Protein AF-0000000074544154 (afdb_homodimer)

Organism: Cytophaga hutchinsonii (strain ATCC 33406 / DSM 1761 / CIP 103989 / NBRC 15051 / NCIMB 9469 / D465) (NCBI:txid269798)

Radius of gyration: 31.43 Å; Cα contacts (8 Å, |Δi|>4): 2379; chains: 2; bounding box: 114×74×75 Å

InterPro domains:
  IPR000667 Peptidase S13, D-Ala-D-Ala carboxypeptidase C [PF02113] (30-474)
  IPR000667 Peptidase S13, D-Ala-D-Ala carboxypeptidase C [PR00922] (68-87)
  IPR000667 Peptidase S13, D-Ala-D-Ala carboxypeptidase C [PR00922] (309-331)
  IPR000667 Peptidase S13, D-Ala-D-Ala carboxypeptidase C [PR00922] (366-380)
  IPR000667 Peptidase S13, D-Ala-D-Ala carboxypeptidase C [PR00922] (381-395)
  IPR000667 Peptidase S13, D-Ala-D-Ala carboxypeptidase C [PR00922] (438-451)
  IPR000667 Peptidase S13, D-Ala-D-Ala carboxypeptidase C [PTHR30023] (23-482)
  IPR000667 Peptidase S13, D-Ala-D-Ala carboxypeptidase C [TIGR00666] (57-460)
  IPR012338 Beta-lactamase/transpeptidase-like [G3DSA:3.40.710.10] (27-162)
  IPR012338 Beta-lactamase/transpeptidase-like [G3DSA:3.40.710.10] (254-482)
  IPR012338 Beta-lactamase/transpeptidase-like [SSF56601] (28-474)

Structure (mmCIF, N/CA/C/O backbone):
data_AF-0000000074544154-model_v1
#
loop_
_entity.id
_entity.type
_entity.pdbx_description
1 polymer 'D-alanyl-D-alanine carboxypeptidase (Penicillin-binding protein 4)'
#
loop_
_atom_site.group_PDB
_atom_site.id
_atom_site.type_symbol
_atom_site.label_atom_id
_atom_site.label_alt_id
_atom_site.label_comp_id
_atom_site.label_asym_id
_atom_site.label_entity_id
_atom_site.label_seq_id
_atom_site.pdbx_PDB_ins_code
_atom_site.Cartn_x
_atom_site.Cartn_y
_atom_site.Cartn_z
_atom_site.occupancy
_atom_site.B_iso_or_equiv
_atom_site.auth_seq_id
_atom_site.auth_comp_id
_atom_site.auth_asym_id
_atom_site.auth_atom_id
_atom_site.pdbx_PDB_model_num
ATOM 1 N N . MET A 1 1 ? -69.75 17.891 42.688 1 25.95 1 MET A N 1
ATOM 2 C CA . MET A 1 1 ? -70 17.562 41.281 1 25.95 1 MET A CA 1
ATOM 3 C C . MET A 1 1 ? -68.75 17.797 40.438 1 25.95 1 MET A C 1
ATOM 5 O O . MET A 1 1 ? -68.562 17.203 39.375 1 25.95 1 MET A O 1
ATOM 9 N N . LYS A 1 2 ? -67.938 18.781 40.656 1 29.02 2 LYS A N 1
ATOM 10 C CA . LYS A 1 2 ? -67.188 19.484 39.625 1 29.02 2 LYS A CA 1
ATOM 11 C C . LYS A 1 2 ? -66 18.672 39.125 1 29.02 2 LYS A C 1
ATOM 13 O O . LYS A 1 2 ? -65.625 18.766 37.969 1 29.02 2 LYS A O 1
ATOM 18 N N . ILE A 1 3 ? -65.25 17.828 39.844 1 29.3 3 ILE A N 1
ATOM 19 C CA . ILE A 1 3 ? -63.812 18.031 39.719 1 29.3 3 ILE A CA 1
ATOM 20 C C . ILE A 1 3 ? -63.25 17.203 38.562 1 29.3 3 ILE A C 1
ATOM 22 O O . ILE A 1 3 ? -62.219 17.562 37.969 1 29.3 3 ILE A O 1
ATOM 26 N N . LEU A 1 4 ? -63.781 16.047 38.156 1 32.25 4 LEU A N 1
ATOM 27 C CA . LEU A 1 4 ? -62.719 15.109 37.781 1 32.25 4 LEU A CA 1
ATOM 28 C C . LEU A 1 4 ? -62.438 15.164 36.281 1 32.25 4 LEU A C 1
ATOM 30 O O . LEU A 1 4 ? -62.531 14.148 35.594 1 32.25 4 LEU A O 1
ATOM 34 N N . LEU A 1 5 ? -62.875 16.188 35.5 1 37.06 5 LEU A N 1
ATOM 35 C CA . LEU A 1 5 ? -62.781 15.93 34.062 1 37.06 5 LEU A CA 1
ATOM 36 C C . LEU A 1 5 ? -61.312 16.062 33.594 1 37.06 5 LEU A C 1
ATOM 38 O O . LEU A 1 5 ? -60.938 17.109 33.062 1 37.06 5 LEU A O 1
ATOM 42 N N . LYS A 1 6 ? -60.406 15.758 34.281 1 28.31 6 LYS A N 1
ATOM 43 C CA . LYS A 1 6 ? -59.125 16.25 33.781 1 28.31 6 LYS A CA 1
ATOM 44 C C . LYS A 1 6 ? -58.75 15.57 32.469 1 28.31 6 LYS A C 1
ATOM 46 O O . LYS A 1 6 ? -58.344 16.234 31.516 1 28.31 6 LYS A O 1
ATOM 51 N N . LYS A 1 7 ? -58.062 14.414 32.375 1 41.09 7 LYS A N 1
ATOM 52 C CA . LYS A 1 7 ? -56.75 14.203 31.781 1 41.09 7 LYS A CA 1
ATOM 53 C C . LYS A 1 7 ? -56.875 13.656 30.359 1 41.09 7 LYS A C 1
ATOM 55 O O . LYS A 1 7 ? -56.125 12.758 29.953 1 41.09 7 LYS A O 1
ATOM 60 N N . SER A 1 8 ? -58.062 13.711 29.688 1 45.25 8 SER A N 1
ATOM 61 C CA . SER A 1 8 ? -57.844 12.93 28.469 1 45.25 8 SER A CA 1
ATOM 62 C C . SER A 1 8 ? -57.031 13.695 27.453 1 45.25 8 SER A C 1
ATOM 64 O O . SER A 1 8 ? -57.531 14.156 26.438 1 45.25 8 SER A O 1
ATOM 66 N N . VAL A 1 9 ? -56.156 14.562 27.766 1 48.5 9 VAL A N 1
ATOM 67 C CA . VAL A 1 9 ? -55.438 15.391 26.812 1 48.5 9 VAL A CA 1
ATOM 68 C C . VAL A 1 9 ? -54.75 14.5 25.781 1 48.5 9 VAL A C 1
ATOM 70 O O . VAL A 1 9 ? -54.781 14.797 24.578 1 48.5 9 VAL A O 1
ATOM 73 N N . PRO A 1 10 ? -53.844 13.555 26.078 1 50.28 10 PRO A N 1
ATOM 74 C CA . PRO A 1 10 ? -52.469 13.453 25.594 1 50.28 10 PRO A CA 1
ATOM 75 C C . PRO A 1 10 ? -52.344 12.539 24.375 1 50.28 10 PRO A C 1
ATOM 77 O O . PRO A 1 10 ? -51.281 12.492 23.75 1 50.28 10 PRO A O 1
ATOM 80 N N . LEU A 1 11 ? -53.219 11.711 24 1 60.22 11 LEU A N 1
ATOM 81 C CA . LEU A 1 11 ? -52.906 10.672 23.031 1 60.22 11 LEU A CA 1
ATOM 82 C C . LEU A 1 11 ? -52.969 11.219 21.609 1 60.22 11 LEU A C 1
ATOM 84 O O . LEU A 1 11 ? -52.156 10.836 20.766 1 60.22 11 LEU A O 1
ATOM 88 N N . LEU A 1 12 ? -53.688 12.242 21.328 1 61.16 12 LEU A N 1
ATOM 89 C CA . LEU A 1 12 ? -53.875 12.75 19.984 1 61.16 12 LEU A CA 1
ATOM 90 C C . LEU A 1 12 ? -52.688 13.547 19.516 1 61.16 12 LEU A C 1
ATOM 92 O O . LEU A 1 12 ? -52.312 13.492 18.344 1 61.16 12 LEU A O 1
ATOM 96 N N . TYR A 1 13 ? -51.969 14.172 20.391 1 58.28 13 TYR A N 1
ATOM 97 C CA . TYR A 1 13 ? -50.781 14.945 20.047 1 58.28 13 TYR A CA 1
ATOM 98 C C . TYR A 1 13 ? -49.625 14.023 19.734 1 58.28 13 TYR A C 1
ATOM 100 O O . TYR A 1 13 ? -48.812 14.312 18.828 1 58.28 13 TYR A O 1
ATOM 108 N N . ILE A 1 14 ? -49.594 12.898 20.281 1 59.69 14 ILE A N 1
ATOM 109 C CA . ILE A 1 14 ? -48.531 11.938 20.016 1 59.69 14 ILE A CA 1
ATOM 110 C C . ILE A 1 14 ? -48.719 11.312 18.641 1 59.69 14 ILE A C 1
ATOM 112 O O . ILE A 1 14 ? -47.75 11.133 17.891 1 59.69 14 ILE A O 1
ATOM 116 N N . LEU A 1 15 ? -49.844 11.094 18.219 1 60.66 15 LEU A N 1
ATOM 117 C CA . LEU A 1 15 ? -50.125 10.508 16.922 1 60.66 15 LEU A CA 1
ATOM 118 C C . LEU A 1 15 ? -49.844 11.5 15.797 1 60.66 15 LEU A C 1
ATOM 120 O O . LEU A 1 15 ? -49.344 11.117 14.742 1 60.66 15 LEU A O 1
ATOM 124 N N . PHE A 1 16 ? -49.969 12.758 16.047 1 56.91 16 PHE A N 1
ATOM 125 C CA . PHE A 1 16 ? -49.719 13.781 15.039 1 56.91 16 PHE A CA 1
ATOM 126 C C . PHE A 1 16 ? -48.219 13.953 14.828 1 56.91 16 PHE A C 1
ATOM 128 O O . PHE A 1 16 ? -47.75 14.148 13.695 1 56.91 16 PHE A O 1
ATOM 135 N N . PHE A 1 17 ? -47.438 13.844 15.875 1 54.97 17 PHE A N 1
ATOM 136 C CA . PHE A 1 17 ? -46 13.961 15.781 1 54.97 17 PHE A CA 1
ATOM 137 C C . PHE A 1 17 ? -45.406 12.75 15.07 1 54.97 17 PHE A C 1
ATOM 139 O O . PHE A 1 17 ? -44.469 12.883 14.258 1 54.97 17 PHE A O 1
ATOM 146 N N . LEU A 1 18 ? -45.844 11.664 15.281 1 58.59 18 LEU A N 1
ATOM 147 C CA . LEU A 1 18 ? -45.375 10.453 14.609 1 58.59 18 LEU A CA 1
ATOM 148 C C . LEU A 1 18 ? -45.75 10.477 13.133 1 58.59 18 LEU A C 1
ATOM 150 O O . LEU A 1 18 ? -44.969 10.039 12.281 1 58.59 18 LEU A O 1
ATOM 154 N N . THR A 1 19 ? -46.781 11.07 12.82 1 58.22 19 THR A N 1
ATOM 155 C CA . THR A 1 19 ? -47.219 11.141 11.438 1 58.22 19 THR A CA 1
ATOM 156 C C . THR A 1 19 ? -46.375 12.133 10.641 1 58.22 19 THR A C 1
ATOM 158 O O . THR A 1 19 ? -46.094 11.90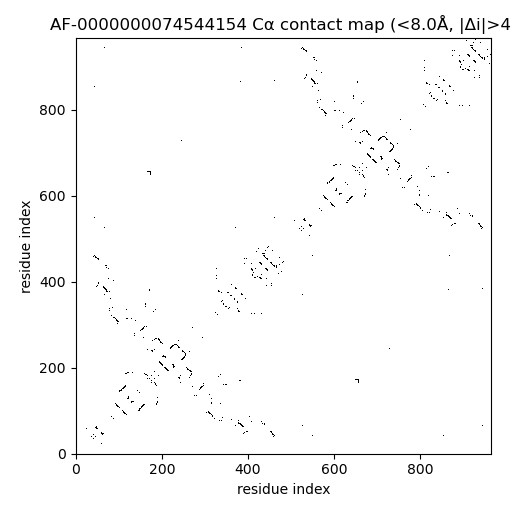6 9.461 1 58.22 19 THR A O 1
ATOM 161 N N . SER A 1 20 ? -45.969 13.219 11.227 1 55.88 20 SER A N 1
ATOM 162 C CA . SER A 1 20 ? -45.156 14.211 10.531 1 55.88 20 SER A CA 1
ATOM 163 C C . SER A 1 20 ? -43.781 13.664 10.234 1 55.88 20 SER A C 1
ATOM 165 O O . SER A 1 20 ? -43.219 13.93 9.172 1 55.88 20 SER A O 1
ATOM 167 N N . LEU A 1 21 ? -43.219 12.891 11.109 1 55.81 21 LEU A N 1
ATOM 168 C CA . LEU A 1 21 ? -41.906 12.297 10.898 1 55.81 21 LEU A CA 1
ATOM 169 C C . LEU A 1 21 ? -41.938 11.281 9.758 1 55.81 21 LEU A C 1
ATOM 171 O O . LEU A 1 21 ? -41.031 11.211 8.945 1 55.81 21 LEU A O 1
ATOM 175 N N . VAL A 1 22 ? -42.969 10.539 9.797 1 54.66 22 VAL A N 1
ATOM 176 C CA . VAL A 1 22 ? -43.156 9.539 8.75 1 54.66 22 VAL A CA 1
ATOM 177 C C . VAL A 1 22 ? -43.375 10.227 7.402 1 54.66 22 VAL A C 1
ATOM 179 O O . VAL A 1 22 ? -42.812 9.805 6.387 1 54.66 22 VAL A O 1
ATOM 182 N N . GLN A 1 23 ? -44.094 11.336 7.402 1 52.59 23 GLN A N 1
ATOM 183 C CA . GLN A 1 23 ? -44.344 12.047 6.156 1 52.59 23 GLN A CA 1
ATOM 184 C C . GLN A 1 23 ? -43.062 12.68 5.613 1 52.59 23 GLN A C 1
ATOM 186 O O . GLN A 1 23 ? -42.844 12.688 4.402 1 52.59 23 GLN A O 1
ATOM 191 N N . ALA A 1 24 ? -42.281 13.242 6.457 1 56.16 24 ALA A N 1
ATOM 192 C CA . ALA A 1 24 ? -41 13.852 6.043 1 56.16 24 ALA A CA 1
ATOM 193 C C . ALA A 1 24 ? -40.062 12.797 5.484 1 56.16 24 ALA A C 1
ATOM 195 O O . ALA A 1 24 ? -39.375 13.023 4.473 1 56.16 24 ALA A O 1
ATOM 196 N N . GLN A 1 25 ? -39.938 11.617 6.09 1 59 25 GLN A N 1
ATOM 197 C CA . GLN A 1 25 ? -39.094 10.539 5.594 1 59 25 GLN A CA 1
ATOM 198 C C . GLN A 1 25 ? -39.594 10.031 4.242 1 59 25 GLN A C 1
ATOM 200 O O . GLN A 1 25 ? -38.781 9.711 3.365 1 59 25 GLN A O 1
ATOM 205 N N . VAL A 1 26 ? -40.844 9.883 4.055 1 59.59 26 VAL A N 1
ATOM 206 C CA . VAL A 1 26 ? -41.438 9.406 2.814 1 59.59 26 VAL A CA 1
ATOM 207 C C . VAL A 1 26 ? -41.031 10.32 1.658 1 59.59 26 VAL A C 1
ATOM 209 O O . VAL A 1 26 ? -40.75 9.844 0.562 1 59.59 26 VAL A O 1
ATOM 212 N N . SER A 1 27 ? -40.812 11.586 2.023 1 83 27 SER A N 1
ATOM 213 C CA . SER A 1 27 ? -40.469 12.547 0.977 1 83 27 SER A CA 1
ATOM 214 C C . SER A 1 27 ? -39 12.422 0.553 1 83 27 SER A C 1
ATOM 216 O O . SER A 1 27 ? -38.719 12.367 -0.641 1 83 27 SER A O 1
ATOM 218 N N . TRP A 1 28 ? -38.062 12.062 1.447 1 91.56 28 TRP A N 1
ATOM 219 C CA . TRP A 1 28 ? -36.656 11.953 1.119 1 91.56 28 TRP A CA 1
ATOM 220 C C . TRP A 1 28 ? -36.375 10.703 0.291 1 91.56 28 TRP A C 1
ATOM 222 O O . TRP A 1 28 ? -35.656 10.75 -0.706 1 91.56 28 TRP A O 1
ATOM 232 N N . ASN A 1 29 ? -37.031 9.617 0.695 1 91.62 29 ASN A N 1
ATOM 233 C CA . ASN A 1 29 ? -36.875 8.359 -0.031 1 91.62 29 ASN A CA 1
ATOM 234 C C . ASN A 1 29 ? -37.344 8.484 -1.479 1 91.62 29 ASN A C 1
ATOM 236 O O . ASN A 1 29 ? -36.656 8.039 -2.398 1 91.62 29 ASN A O 1
ATOM 240 N N . SER A 1 30 ? -38.438 9.047 -1.683 1 92.25 30 SER A N 1
ATOM 241 C CA . SER A 1 30 ? -39 9.203 -3.027 1 92.25 30 SER A CA 1
ATOM 242 C C . SER A 1 30 ? -38.125 10.102 -3.885 1 92.25 30 SER A C 1
ATOM 244 O O . SER A 1 30 ? -37.969 9.883 -5.09 1 92.25 30 SER A O 1
ATOM 246 N N . GLN A 1 31 ? -37.469 11.047 -3.281 1 93 31 GLN A N 1
ATOM 247 C CA . GLN A 1 31 ? -36.656 12 -4.008 1 93 31 GLN A CA 1
ATOM 248 C C . GLN A 1 31 ? -35.281 11.406 -4.359 1 93 31 GLN A C 1
ATOM 250 O O . GLN A 1 31 ? -34.75 11.648 -5.445 1 93 31 GLN A O 1
ATOM 255 N N . LEU A 1 32 ? -34.719 10.578 -3.465 1 96.62 32 LEU A N 1
ATOM 256 C CA . LEU A 1 32 ? -33.344 10.156 -3.629 1 96.62 32 LEU A CA 1
ATOM 257 C C . LEU A 1 32 ? -33.25 8.766 -4.246 1 96.62 32 LEU A C 1
ATOM 259 O O . LEU A 1 32 ? -32.25 8.414 -4.859 1 96.62 32 LEU A O 1
ATOM 263 N N . LYS A 1 33 ? -34.281 7.984 -4.141 1 94.81 33 LYS A N 1
ATOM 264 C CA . LYS A 1 33 ? -34.281 6.598 -4.598 1 94.81 33 LYS A CA 1
ATOM 265 C C . LYS A 1 33 ? -33.938 6.508 -6.082 1 94.81 33 LYS A C 1
ATOM 267 O O . LYS A 1 33 ? -33.125 5.707 -6.492 1 94.81 33 LYS A O 1
ATOM 272 N N . PRO A 1 34 ? -34.562 7.336 -6.973 1 95.5 34 PRO A N 1
ATOM 273 C CA . PRO A 1 34 ? -34.25 7.227 -8.398 1 95.5 34 PRO A CA 1
ATOM 274 C C . PRO A 1 34 ? -32.781 7.5 -8.695 1 95.5 34 PRO A C 1
ATOM 276 O O . PRO A 1 34 ? -32.219 6.91 -9.617 1 95.5 34 PRO A O 1
ATOM 279 N N . ILE A 1 35 ? -32.156 8.414 -7.988 1 97 35 ILE A N 1
ATOM 280 C CA . ILE A 1 35 ? -30.734 8.727 -8.164 1 97 35 ILE A CA 1
ATOM 281 C C . ILE A 1 35 ? -29.875 7.543 -7.727 1 97 35 ILE A C 1
ATOM 283 O O . ILE A 1 35 ? -28.922 7.168 -8.406 1 97 35 ILE A O 1
ATOM 287 N N . LEU A 1 36 ? -30.266 6.879 -6.641 1 96.38 36 LEU A N 1
ATOM 288 C CA . LEU A 1 36 ? -29.469 5.824 -6.02 1 96.38 36 LEU A CA 1
ATOM 289 C C . LEU A 1 36 ? -29.672 4.492 -6.73 1 96.38 36 LEU A C 1
ATOM 291 O O . LEU A 1 36 ? -28.953 3.525 -6.477 1 96.38 36 LEU A O 1
ATOM 295 N N . GLU A 1 37 ? -30.625 4.438 -7.609 1 95.75 37 GLU A N 1
ATOM 296 C CA . GLU A 1 37 ? -30.859 3.246 -8.422 1 95.75 37 GLU A CA 1
ATOM 297 C C . GLU A 1 37 ? -30.125 3.328 -9.75 1 95.75 37 GLU A C 1
ATOM 299 O O . GLU A 1 37 ? -30.328 2.488 -10.633 1 95.75 37 GLU A O 1
ATOM 304 N N . ASP A 1 38 ? -29.281 4.332 -9.906 1 96.06 38 ASP A N 1
ATOM 305 C CA . ASP A 1 38 ? -28.438 4.438 -11.086 1 96.06 38 ASP A CA 1
ATOM 306 C C . ASP A 1 38 ? -27.656 3.148 -11.312 1 96.06 38 ASP A C 1
ATOM 308 O O . ASP A 1 38 ? -27.125 2.559 -10.359 1 96.06 38 ASP A O 1
ATOM 312 N N . SER A 1 39 ? -27.531 2.74 -12.57 1 94.94 39 SER A N 1
ATOM 313 C CA . SER A 1 39 ? -26.875 1.485 -12.922 1 94.94 39 SER A CA 1
ATOM 314 C C . SER A 1 39 ? -25.406 1.489 -12.5 1 94.94 39 SER A C 1
ATOM 316 O O . SER A 1 39 ? -24.844 0.434 -12.219 1 94.94 39 SER A O 1
ATOM 318 N N . LEU A 1 40 ? -24.812 2.621 -12.375 1 94.69 40 LEU A N 1
ATOM 319 C CA . LEU A 1 40 ? -23.406 2.754 -11.992 1 94.69 40 LEU A CA 1
ATOM 320 C C . LEU A 1 40 ? -23.203 2.326 -10.547 1 94.69 40 LEU A C 1
ATOM 322 O O . LEU A 1 40 ? -22.062 2.033 -10.141 1 94.69 40 LEU A O 1
ATOM 326 N N . LEU A 1 41 ? -24.281 2.273 -9.766 1 95.88 41 LEU A N 1
ATOM 327 C CA . LEU A 1 41 ? -24.172 1.986 -8.336 1 95.88 41 LEU A CA 1
ATOM 328 C C . LEU A 1 41 ? -24.609 0.559 -8.031 1 95.88 41 LEU A C 1
ATOM 330 O O . LEU A 1 41 ? -24.484 0.098 -6.895 1 95.88 41 LEU A O 1
ATOM 334 N N . LYS A 1 42 ? -25.078 -0.118 -9.047 1 92.06 42 LYS A N 1
ATOM 335 C CA . LYS A 1 42 ? -25.75 -1.398 -8.844 1 92.06 42 LYS A CA 1
ATOM 336 C C . LYS A 1 42 ? -24.828 -2.406 -8.172 1 92.06 42 LYS A C 1
ATOM 338 O O . LYS A 1 42 ? -25.234 -3.16 -7.293 1 92.06 42 LYS A O 1
ATOM 343 N N . ARG A 1 43 ? -23.578 -2.418 -8.531 1 93.75 43 ARG A N 1
ATOM 344 C CA . ARG A 1 43 ? -22.656 -3.414 -8 1 93.75 43 ARG A CA 1
ATOM 345 C C . ARG A 1 43 ? -21.781 -2.82 -6.91 1 93.75 43 ARG A C 1
ATOM 347 O O . ARG A 1 43 ? -21 -3.537 -6.27 1 93.75 43 ARG A O 1
ATOM 354 N N . ALA A 1 44 ? -21.844 -1.493 -6.684 1 96.44 44 ALA A N 1
ATOM 355 C CA . ALA A 1 44 ? -21.016 -0.795 -5.691 1 96.44 44 ALA A CA 1
ATOM 356 C C . ALA A 1 44 ? -21.641 -0.899 -4.301 1 96.44 44 ALA A C 1
ATOM 358 O O . ALA A 1 44 ? -22.766 -1.376 -4.152 1 96.44 44 ALA A O 1
ATOM 359 N N . GLN A 1 45 ? -20.906 -0.624 -3.334 1 96.75 45 GLN A N 1
ATOM 360 C CA . GLN A 1 45 ? -21.375 -0.43 -1.97 1 96.75 45 GLN A CA 1
ATOM 361 C C . GLN A 1 45 ? -21.703 1.038 -1.702 1 96.75 45 GLN A C 1
ATOM 363 O O . GLN A 1 45 ? -20.844 1.905 -1.874 1 96.75 45 GLN A O 1
ATOM 368 N N . VAL A 1 46 ? -22.922 1.345 -1.274 1 97.88 46 VAL A N 1
ATOM 369 C CA . VAL A 1 46 ? -23.359 2.73 -1.153 1 97.88 46 VAL A CA 1
ATOM 370 C C . VAL A 1 46 ? -23.828 3.004 0.277 1 97.88 46 VAL A C 1
ATOM 372 O O . VAL A 1 46 ? -24.656 2.281 0.814 1 97.88 46 VAL A O 1
ATOM 375 N N . GLY A 1 47 ? -23.219 3.939 0.945 1 98.19 47 GLY A N 1
ATOM 376 C CA . GLY A 1 47 ? -23.625 4.441 2.252 1 98.19 47 GLY A CA 1
ATOM 377 C C . GLY A 1 47 ? -23.953 5.922 2.246 1 98.19 47 GLY A C 1
ATOM 378 O O . GLY A 1 47 ? -23.172 6.734 1.744 1 98.19 47 GLY A O 1
ATOM 379 N N . ILE A 1 48 ? -25.156 6.289 2.783 1 98.69 48 ILE A N 1
ATOM 380 C CA . ILE A 1 48 ? -25.594 7.68 2.783 1 98.69 48 ILE A CA 1
ATOM 381 C C . ILE A 1 48 ? -26.188 8.039 4.141 1 98.69 48 ILE A C 1
ATOM 383 O O . ILE A 1 48 ? -26.969 7.262 4.707 1 98.69 48 ILE A O 1
ATOM 387 N N . SER A 1 49 ? -25.812 9.078 4.68 1 98.69 49 SER A N 1
ATOM 388 C CA . SER A 1 49 ? -26.406 9.688 5.871 1 98.69 49 SER A CA 1
ATOM 389 C C . SER A 1 49 ? -26.703 11.164 5.648 1 98.69 49 SER A C 1
ATOM 391 O O . SER A 1 49 ? -25.844 11.922 5.203 1 98.69 49 SER A O 1
ATOM 393 N N . ILE A 1 50 ? -27.906 11.594 5.828 1 98.69 50 ILE A N 1
ATOM 394 C CA . I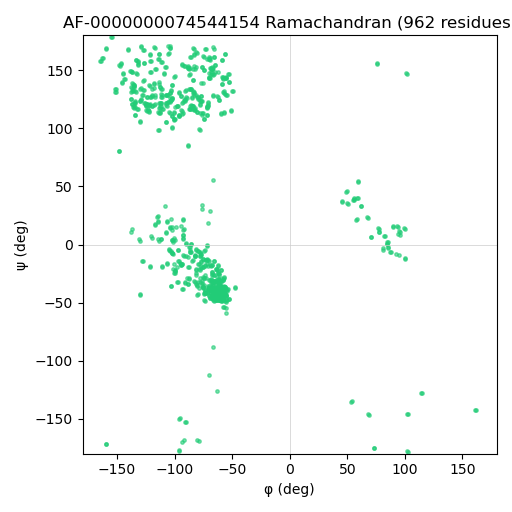LE A 1 50 ? -28.312 12.992 5.832 1 98.69 50 ILE A CA 1
ATOM 395 C C . ILE A 1 50 ? -28.984 13.328 7.164 1 98.69 50 ILE A C 1
ATOM 397 O O . ILE A 1 50 ? -30 12.734 7.527 1 98.69 50 ILE A O 1
ATOM 401 N N . ARG A 1 51 ? -28.406 14.266 7.848 1 98.12 51 ARG A N 1
ATOM 402 C CA . ARG A 1 51 ? -28.844 14.648 9.188 1 98.12 51 ARG A CA 1
ATOM 403 C C . ARG A 1 51 ? -29.25 16.125 9.227 1 98.12 51 ARG A C 1
ATOM 405 O O . ARG A 1 51 ? -28.484 17 8.805 1 98.12 51 ARG A O 1
ATOM 412 N N . ASP A 1 52 ? -30.469 16.391 9.719 1 97.19 52 ASP A N 1
ATOM 413 C CA . ASP A 1 52 ? -30.875 17.75 10.039 1 97.19 52 ASP A CA 1
ATOM 414 C C . ASP A 1 52 ? -30.156 18.25 11.289 1 97.19 52 ASP A C 1
ATOM 416 O O . ASP A 1 52 ? -30.438 17.797 12.398 1 97.19 52 ASP A O 1
ATOM 420 N N . ILE A 1 53 ? -29.297 19.188 11.109 1 94.94 53 ILE A N 1
ATOM 421 C CA . ILE A 1 53 ? -28.438 19.609 12.203 1 94.94 53 ILE A CA 1
ATOM 422 C C . ILE A 1 53 ? -29.25 20.344 13.258 1 94.94 53 ILE A C 1
ATOM 424 O O . ILE A 1 53 ? -29.016 20.172 14.461 1 94.94 53 ILE A O 1
ATOM 428 N N . THR A 1 54 ? -30.203 21.141 12.898 1 87.56 54 THR A N 1
ATOM 429 C CA . THR A 1 54 ? -31.016 21.906 13.836 1 87.56 54 THR A CA 1
ATOM 430 C C . THR A 1 54 ? -31.828 20.984 14.742 1 87.56 54 THR A C 1
ATOM 432 O O . THR A 1 54 ? -31.828 21.141 15.969 1 87.56 54 THR A O 1
ATOM 435 N N . ALA A 1 55 ? -32.406 19.938 14.133 1 89.69 55 ALA A N 1
ATOM 436 C CA . ALA A 1 55 ? -33.219 19 14.891 1 89.69 55 ALA A CA 1
ATOM 437 C C . ALA A 1 55 ? -32.406 17.812 15.391 1 89.69 55 ALA A C 1
ATOM 439 O O . ALA A 1 55 ? -32.844 17.031 16.234 1 89.69 55 ALA A O 1
ATOM 440 N N . ASN A 1 56 ? -31.172 17.734 14.914 1 88.81 56 ASN A N 1
ATOM 441 C CA . ASN A 1 56 ? -30.297 16.594 15.156 1 88.81 56 ASN A CA 1
ATOM 442 C C . ASN A 1 56 ? -31 15.273 14.867 1 88.81 56 ASN A C 1
ATOM 444 O O . ASN A 1 56 ? -30.969 14.359 15.695 1 88.81 56 ASN A O 1
ATOM 448 N N . THR A 1 57 ? -31.672 15.195 13.789 1 94.44 57 THR A N 1
ATOM 449 C CA . THR A 1 57 ? -32.438 14.016 13.383 1 94.44 57 THR A CA 1
ATOM 450 C C . THR A 1 57 ? -31.953 13.508 12.023 1 94.44 57 THR A C 1
ATOM 452 O O . THR A 1 57 ? -31.672 14.297 11.125 1 94.44 57 THR A O 1
ATOM 455 N N . LEU A 1 58 ? -31.828 12.195 11.945 1 96.56 58 LEU A N 1
ATOM 456 C CA . LEU A 1 58 ? -31.547 11.562 10.664 1 96.56 58 LEU A CA 1
ATOM 457 C C . LEU A 1 58 ? -32.75 11.609 9.75 1 96.56 58 LEU A C 1
ATOM 459 O O . LEU A 1 58 ? -33.812 11.07 10.086 1 96.56 58 LEU A O 1
ATOM 463 N N . VAL A 1 59 ? -32.656 12.266 8.617 1 96.81 59 VAL A N 1
ATOM 464 C CA . VAL A 1 59 ? -33.812 12.422 7.734 1 96.81 59 VAL A CA 1
ATOM 465 C C . VAL A 1 59 ? -33.75 11.406 6.598 1 96.81 59 VAL A C 1
ATOM 467 O O . VAL A 1 59 ? -34.75 11.102 5.957 1 96.81 59 VAL A O 1
ATOM 470 N N . PHE A 1 60 ? -32.531 10.906 6.301 1 97.38 60 PHE A N 1
ATOM 471 C CA . PHE A 1 60 ? -32.344 9.859 5.309 1 97.38 60 PHE A CA 1
ATOM 472 C C . PHE A 1 60 ? -31.125 9.016 5.641 1 97.38 60 PHE A C 1
ATOM 474 O O . PHE A 1 60 ? -30.078 9.547 6.004 1 97.38 60 PHE A O 1
ATOM 481 N N . GLU A 1 61 ? -31.25 7.691 5.57 1 97.31 61 GLU A N 1
ATOM 482 C CA . GLU A 1 61 ? -30.156 6.746 5.762 1 97.31 61 GLU A CA 1
ATOM 483 C C . GLU A 1 61 ? -30.219 5.613 4.742 1 97.31 61 GLU A C 1
ATOM 485 O O . GLU A 1 61 ? -31.297 5.133 4.406 1 97.31 61 GLU A O 1
ATOM 490 N N . LYS A 1 62 ? -29.156 5.293 4.195 1 97.12 62 LYS A N 1
ATOM 491 C CA . LYS A 1 62 ? -28.906 4.059 3.451 1 97.12 62 LYS A CA 1
ATOM 492 C C . LYS A 1 62 ? -27.609 3.398 3.891 1 97.12 62 LYS A C 1
ATOM 494 O O . LYS A 1 62 ? -26.531 3.945 3.668 1 97.12 62 LYS A O 1
ATOM 499 N N . ASN A 1 63 ? -27.641 2.195 4.457 1 96.56 63 ASN A N 1
ATOM 500 C CA . ASN A 1 63 ? -26.484 1.484 4.969 1 96.56 63 ASN A CA 1
ATOM 501 C C . ASN A 1 63 ? -25.594 2.398 5.801 1 96.56 63 ASN A C 1
ATOM 503 O O . ASN A 1 63 ? -24.359 2.303 5.734 1 96.56 63 ASN A O 1
ATOM 507 N N . ALA A 1 64 ? -26.156 3.291 6.551 1 97.88 64 ALA A N 1
ATOM 508 C CA . ALA A 1 64 ? -25.422 4.41 7.141 1 97.88 64 ALA A CA 1
ATOM 509 C C . ALA A 1 64 ? -24.703 3.986 8.422 1 97.88 64 ALA A C 1
ATOM 511 O O . ALA A 1 64 ? -23.859 4.723 8.938 1 97.88 64 ALA A O 1
ATOM 512 N N . GLN A 1 65 ? -24.969 2.781 8.93 1 96.38 65 GLN A N 1
ATOM 513 C CA . GLN A 1 65 ? -24.297 2.271 10.125 1 96.38 65 GLN A CA 1
ATOM 514 C C . GLN A 1 65 ? -23.125 1.361 9.742 1 96.38 65 GLN A C 1
ATOM 516 O O . GLN A 1 65 ? -22.312 1.019 10.594 1 96.38 65 GLN A O 1
ATOM 521 N N . GLN A 1 66 ? -23.094 0.966 8.508 1 96.12 66 GLN A N 1
ATOM 522 C CA . GLN A 1 66 ? -22 0.129 8.031 1 96.12 66 GLN A CA 1
ATOM 523 C C . GLN A 1 66 ? -20.734 0.951 7.816 1 96.12 66 GLN A C 1
ATOM 525 O O . GLN A 1 66 ? -20.812 2.156 7.562 1 96.12 66 GLN A O 1
ATOM 530 N N . ALA A 1 67 ? -19.656 0.295 7.938 1 96.56 67 ALA A N 1
ATOM 531 C CA . ALA A 1 67 ? -18.375 0.973 7.766 1 96.56 67 ALA A CA 1
ATOM 532 C C . ALA A 1 67 ? -17.984 1.054 6.289 1 96.56 67 ALA A C 1
ATOM 534 O O . ALA A 1 67 ? -18.219 0.113 5.527 1 96.56 67 ALA A O 1
ATOM 535 N N . PHE A 1 68 ? -17.406 2.16 5.863 1 98.19 68 PHE A N 1
ATOM 536 C CA . PHE A 1 68 ? -16.906 2.414 4.516 1 98.19 68 PHE A CA 1
ATOM 537 C C . PHE A 1 68 ? -15.5 2.979 4.551 1 98.19 68 PHE A C 1
ATOM 539 O O . PHE A 1 68 ? -15.055 3.49 5.582 1 98.19 68 PHE A O 1
ATOM 546 N N . THR A 1 69 ? -14.742 2.783 3.48 1 98.38 69 THR A N 1
ATOM 547 C CA . THR A 1 69 ? -13.5 3.518 3.26 1 98.38 69 THR A CA 1
ATOM 548 C C . THR A 1 69 ? -13.789 4.977 2.912 1 98.38 69 THR A C 1
ATOM 550 O O . THR A 1 69 ? -14.461 5.262 1.916 1 98.38 69 THR A O 1
ATOM 553 N N . PRO A 1 70 ? -13.305 5.848 3.627 1 98.75 70 PRO A N 1
ATOM 554 C CA . PRO A 1 70 ? -13.68 7.246 3.422 1 98.75 70 PRO A CA 1
ATOM 555 C C . PRO A 1 70 ? -12.797 7.953 2.393 1 98.75 70 PRO A C 1
ATOM 557 O O . PRO A 1 70 ? -13.172 9 1.868 1 98.75 70 PRO A O 1
ATOM 560 N N . ALA A 1 71 ? -11.602 7.355 2.148 1 98.62 71 ALA A N 1
ATOM 561 C CA . ALA A 1 71 ? -10.578 8.117 1.438 1 98.62 71 ALA A CA 1
ATOM 562 C C . ALA A 1 71 ? -10.312 9.453 2.121 1 98.62 71 ALA A C 1
ATOM 564 O O . ALA A 1 71 ? -10.195 9.523 3.346 1 98.62 71 ALA A O 1
ATOM 565 N N . SER A 1 72 ? -10.227 10.562 1.375 1 98.81 72 SER A N 1
ATOM 566 C CA . SER A 1 72 ? -9.812 11.852 1.918 1 98.81 72 SER A CA 1
ATOM 567 C C . SER A 1 72 ? -10.914 12.484 2.762 1 98.81 72 SER A C 1
ATOM 569 O O . SER A 1 72 ? -10.703 13.516 3.4 1 98.81 72 SER A O 1
ATOM 571 N N . ASN A 1 73 ? -12.078 11.938 2.846 1 98.88 73 ASN A N 1
ATOM 572 C CA . ASN A 1 73 ? -13.055 12.414 3.82 1 98.88 73 ASN A CA 1
ATOM 573 C C . ASN A 1 73 ? -12.523 12.297 5.246 1 98.88 73 ASN A C 1
ATOM 575 O O . ASN A 1 73 ? -13.008 12.977 6.152 1 98.88 73 ASN A O 1
ATOM 579 N N . LEU A 1 74 ? -11.594 11.453 5.391 1 98.88 74 LEU A N 1
ATOM 580 C CA . LEU A 1 74 ? -11.023 11.281 6.723 1 98.88 74 LEU A CA 1
ATOM 581 C C . LEU A 1 74 ? -10.391 12.57 7.219 1 98.88 74 LEU A C 1
ATOM 583 O O . LEU A 1 74 ? -10.289 12.797 8.422 1 98.88 74 LEU A O 1
ATOM 587 N N . LYS A 1 75 ? -9.984 13.422 6.305 1 98.88 75 LYS A N 1
ATOM 588 C CA . LYS A 1 75 ? -9.336 14.672 6.695 1 98.88 75 LYS A CA 1
ATOM 589 C C . LYS A 1 75 ? -10.289 15.562 7.488 1 98.88 75 LYS A C 1
ATOM 591 O O . LYS A 1 75 ? -9.859 16.453 8.219 1 98.88 75 LYS A O 1
ATOM 596 N N . ILE A 1 76 ? -11.609 15.336 7.352 1 98.88 76 ILE A N 1
ATOM 597 C CA . ILE A 1 76 ? -12.602 16.016 8.172 1 98.88 76 ILE A CA 1
ATOM 598 C C . ILE A 1 76 ? -12.359 15.711 9.648 1 98.88 76 ILE A C 1
ATOM 600 O O . ILE A 1 76 ? -12.312 16.625 10.477 1 98.88 76 ILE A O 1
ATOM 604 N N . VAL A 1 77 ? -12.109 14.461 9.922 1 98.94 77 VAL A N 1
ATOM 605 C CA . VAL A 1 77 ? -11.898 13.977 11.281 1 98.94 77 VAL A CA 1
ATOM 606 C C . VAL A 1 77 ? -10.578 14.516 11.82 1 98.94 77 VAL A C 1
ATOM 608 O O . VAL A 1 77 ? -10.516 15.023 12.945 1 98.94 77 VAL A O 1
ATOM 611 N N . THR A 1 78 ? -9.516 14.461 11.055 1 98.94 78 THR A N 1
ATOM 612 C CA . THR A 1 78 ? -8.172 14.844 11.469 1 98.94 78 THR A CA 1
ATOM 613 C C . THR A 1 78 ? -8.102 16.344 11.742 1 98.94 78 THR A C 1
ATOM 615 O O . THR A 1 78 ? -7.555 16.766 12.766 1 98.94 78 THR A O 1
ATOM 618 N N . THR A 1 79 ? -8.664 17.141 10.828 1 98.94 79 THR A N 1
ATOM 619 C CA . THR A 1 79 ? -8.586 18.594 11.016 1 98.94 79 THR A CA 1
ATOM 620 C C . THR A 1 79 ? -9.469 19.031 12.172 1 98.94 79 THR A C 1
ATOM 622 O O . THR A 1 79 ? -9.102 19.938 12.93 1 98.94 79 THR A O 1
ATOM 625 N N . ALA A 1 80 ? -10.672 18.406 12.352 1 98.88 80 ALA A N 1
ATOM 626 C CA . ALA A 1 80 ? -11.492 18.703 13.523 1 98.88 80 ALA A CA 1
ATOM 627 C C . ALA A 1 80 ? -10.734 18.422 14.812 1 98.88 80 ALA A C 1
ATOM 629 O O . ALA A 1 80 ? -10.703 19.266 15.719 1 98.88 80 ALA A O 1
ATOM 630 N N . ALA A 1 81 ? -10.094 17.281 14.867 1 98.88 81 ALA A N 1
ATOM 631 C CA . ALA A 1 81 ? -9.336 16.891 16.062 1 98.88 81 ALA A CA 1
ATOM 632 C C . ALA A 1 81 ? -8.164 17.828 16.297 1 98.88 81 ALA A C 1
ATOM 634 O O . ALA A 1 81 ? -7.906 18.234 17.422 1 98.88 81 ALA A O 1
ATOM 635 N N . ALA A 1 82 ? -7.434 18.172 15.25 1 98.94 82 ALA A N 1
ATOM 636 C CA . ALA A 1 82 ? -6.27 19.047 15.383 1 98.94 82 ALA A CA 1
ATOM 637 C C . ALA A 1 82 ? -6.668 20.422 15.922 1 98.94 82 ALA A C 1
ATOM 639 O O . ALA A 1 82 ? -6.004 20.969 16.812 1 98.94 82 ALA A O 1
ATOM 640 N N . LEU A 1 83 ? -7.742 20.984 15.383 1 98.81 83 LEU A N 1
ATOM 641 C CA . LEU A 1 83 ? -8.219 22.297 15.82 1 98.81 83 LEU A CA 1
ATOM 642 C C . LEU A 1 83 ? -8.602 22.266 17.297 1 98.81 83 LEU A C 1
ATOM 644 O O . LEU A 1 83 ? -8.367 23.234 18.016 1 98.81 83 LEU A O 1
ATOM 648 N N . GLU A 1 84 ? -9.141 21.172 17.703 1 98.19 84 GLU A N 1
ATOM 649 C CA . GLU A 1 84 ? -9.594 21.047 19.078 1 98.19 84 GLU A CA 1
ATOM 650 C C . GLU A 1 84 ? -8.43 20.75 20.031 1 98.19 84 GLU A C 1
ATOM 652 O O . GLU A 1 84 ? -8.336 21.344 21.109 1 98.19 84 GLU A O 1
ATOM 657 N N . LEU A 1 85 ? -7.543 19.891 19.672 1 98.62 85 LEU A N 1
ATOM 658 C CA . LEU A 1 85 ? -6.566 19.344 20.594 1 98.62 85 LEU A CA 1
ATOM 659 C C . LEU A 1 85 ? -5.289 20.172 20.609 1 98.62 85 LEU A C 1
ATOM 661 O O . LEU A 1 85 ? -4.602 20.25 21.625 1 98.62 85 LEU A O 1
ATOM 665 N N . LEU A 1 86 ? -4.934 20.75 19.469 1 98.75 86 LEU A N 1
ATOM 666 C CA . LEU A 1 86 ? -3.732 21.578 19.391 1 98.75 86 LEU A CA 1
ATOM 667 C C . LEU A 1 86 ? -4.082 23.062 19.531 1 98.75 86 LEU A C 1
ATOM 669 O O . LEU A 1 86 ? -3.295 23.828 20.078 1 98.75 86 LEU A O 1
ATOM 673 N N . GLY A 1 87 ? -5.293 23.438 19.031 1 98.56 87 GLY A N 1
ATOM 674 C CA . GLY A 1 87 ? -5.715 24.828 19.062 1 98.56 87 GLY A CA 1
ATOM 675 C C . GLY A 1 87 ? -5.559 25.531 17.719 1 98.56 87 GLY A C 1
ATOM 676 O O . GLY A 1 87 ? -4.59 25.297 17 1 98.56 87 GLY A O 1
ATOM 677 N N . SER A 1 88 ? -6.441 26.453 17.438 1 98.25 88 SER A N 1
ATOM 678 C CA . SER A 1 88 ? -6.527 27.125 16.141 1 98.25 88 SER A CA 1
ATOM 679 C C . SER A 1 88 ? -5.309 28.016 15.898 1 98.25 88 SER A C 1
ATOM 681 O O . SER A 1 88 ? -4.93 28.25 14.75 1 98.25 88 SER A O 1
ATOM 683 N N . ASP A 1 89 ? -4.652 28.453 16.953 1 98.31 89 ASP A N 1
ATOM 684 C CA . ASP A 1 89 ? -3.549 29.391 16.828 1 98.31 89 ASP A CA 1
ATOM 685 C C . ASP A 1 89 ? -2.201 28.688 16.938 1 98.31 89 ASP A C 1
ATOM 687 O O . ASP A 1 89 ? -1.149 29.328 16.891 1 98.31 89 ASP A O 1
ATOM 691 N N . TYR A 1 90 ? -2.252 27.375 17.047 1 98.38 90 TYR A N 1
ATOM 692 C CA . TYR A 1 90 ? -1.019 26.594 17.125 1 98.38 90 TYR A CA 1
ATOM 693 C C . TYR A 1 90 ? -0.118 26.875 15.93 1 98.38 90 TYR A C 1
ATOM 695 O O . TYR A 1 90 ? -0.601 27.047 14.812 1 98.38 90 TYR A O 1
ATOM 703 N N . ARG A 1 91 ? 1.193 26.906 16.172 1 98.25 91 ARG A N 1
ATOM 704 C CA . ARG A 1 91 ? 2.201 27.031 15.125 1 98.25 91 ARG A CA 1
ATOM 705 C C . ARG A 1 91 ? 3.346 26.047 15.352 1 98.25 91 ARG A C 1
ATOM 707 O O . ARG A 1 91 ? 3.77 25.828 16.484 1 98.25 91 ARG A O 1
ATOM 714 N N . PHE A 1 92 ? 3.752 25.406 14.305 1 98.31 92 PHE A N 1
ATOM 715 C CA . PHE A 1 92 ? 5.012 24.672 14.336 1 98.31 92 PHE A CA 1
ATOM 716 C C . PHE A 1 92 ? 6.195 25.625 14.391 1 98.31 92 PHE A C 1
ATOM 718 O O . PHE A 1 92 ? 6.18 26.688 13.758 1 98.31 92 PHE A O 1
ATOM 725 N N . VAL A 1 93 ? 7.203 25.234 15.117 1 98.12 93 VAL A N 1
ATOM 726 C CA . VAL A 1 93 ? 8.367 26.109 15.227 1 98.12 93 VAL A CA 1
ATOM 727 C C . VAL A 1 93 ? 9.641 25.312 14.938 1 98.12 93 VAL A C 1
ATOM 729 O O . VAL A 1 93 ? 10.07 24.5 15.758 1 98.12 93 VAL A O 1
ATOM 732 N N . THR A 1 94 ? 10.227 25.516 13.797 1 98.25 94 THR A N 1
ATOM 733 C CA . THR A 1 94 ? 11.547 24.984 13.477 1 98.25 94 THR A CA 1
ATOM 734 C C . THR A 1 94 ? 12.641 25.906 14.016 1 98.25 94 THR A C 1
ATOM 736 O O . THR A 1 94 ? 12.609 27.109 13.781 1 98.25 94 THR A O 1
ATOM 739 N N . LYS A 1 95 ? 13.625 25.344 14.68 1 98 95 LYS A N 1
ATOM 740 C CA . LYS A 1 95 ? 14.656 26.156 15.32 1 98 95 LYS A CA 1
ATOM 741 C C . LYS A 1 95 ? 16.016 25.953 14.664 1 98 95 LYS A C 1
ATOM 743 O O . LYS A 1 95 ? 16.359 24.828 14.289 1 98 95 LYS A O 1
ATOM 748 N N . VAL A 1 96 ? 16.734 27.016 14.508 1 98.31 96 VAL A N 1
ATOM 749 C CA . VAL A 1 96 ? 18.141 27 14.125 1 98.31 96 VAL A CA 1
ATOM 750 C C . VAL A 1 96 ? 18.984 27.547 15.273 1 98.31 96 VAL A C 1
ATOM 752 O O . VAL A 1 96 ? 18.906 28.734 15.617 1 98.31 96 VAL A O 1
ATOM 755 N N . LEU A 1 97 ? 19.781 26.625 15.805 1 98.19 97 LEU A N 1
ATOM 756 C CA . LEU A 1 97 ? 20.609 26.922 16.969 1 98.19 97 LEU A CA 1
ATOM 757 C C . LEU A 1 97 ? 22.078 26.719 16.672 1 98.19 97 LEU A C 1
ATOM 759 O O . LEU A 1 97 ? 22.438 26.047 15.695 1 98.19 97 LEU A O 1
ATOM 763 N N . TYR A 1 98 ? 22.875 27.359 17.438 1 97.25 98 TYR A N 1
ATOM 764 C CA . TYR A 1 98 ? 24.297 27.078 17.281 1 97.25 98 TYR A CA 1
ATOM 765 C C . TYR A 1 98 ? 25.031 27.188 18.609 1 97.25 98 TYR A C 1
ATOM 767 O O . TYR A 1 98 ? 24.516 27.766 19.562 1 97.25 98 TYR A O 1
ATOM 775 N N . THR A 1 99 ? 26.172 26.484 18.672 1 96.12 99 THR A N 1
ATOM 776 C CA . THR A 1 99 ? 27.141 26.578 19.766 1 96.12 99 THR A CA 1
ATOM 777 C C . THR A 1 99 ? 28.547 26.734 19.219 1 96.12 99 THR A C 1
ATOM 779 O O . THR A 1 99 ? 28.797 26.438 18.047 1 96.12 99 THR A O 1
ATOM 782 N N . GLY A 1 100 ? 29.344 27.281 20.062 1 90.38 100 GLY A N 1
ATOM 783 C CA . GLY A 1 100 ? 30.719 27.5 19.641 1 90.38 100 GLY A CA 1
ATOM 784 C C . GLY A 1 100 ? 31 28.953 19.266 1 90.38 100 GLY A C 1
ATOM 785 O O . GLY A 1 100 ? 30.125 29.812 19.375 1 90.38 100 GLY A O 1
ATOM 786 N N . ASN A 1 101 ? 32.25 29.25 18.828 1 86.31 101 ASN A N 1
ATOM 787 C CA . ASN A 1 101 ? 32.688 30.625 18.609 1 86.31 101 ASN A CA 1
ATOM 788 C C . ASN A 1 101 ? 32.844 30.938 17.125 1 86.31 101 ASN A C 1
ATOM 790 O O . ASN A 1 101 ? 33.031 30.031 16.312 1 86.31 101 ASN A O 1
ATOM 794 N N . ILE A 1 102 ? 32.594 32.094 16.797 1 92.5 102 ILE A N 1
ATOM 795 C CA . ILE A 1 102 ? 32.938 32.688 15.508 1 92.5 102 ILE A CA 1
ATOM 796 C C . ILE A 1 102 ? 34.188 33.531 15.648 1 92.5 102 ILE A C 1
ATOM 798 O O . ILE A 1 102 ? 34.188 34.562 16.328 1 92.5 102 ILE A O 1
ATOM 802 N N . GLU A 1 103 ? 35.312 33.031 15.086 1 95.62 103 GLU A N 1
ATOM 803 C CA . GLU A 1 103 ? 36.594 33.75 15.18 1 95.62 103 GLU A CA 1
ATOM 804 C C . GLU A 1 103 ? 37.125 34.156 13.805 1 95.62 103 GLU A C 1
ATOM 806 O O . GLU A 1 103 ? 37.406 33.281 12.961 1 95.62 103 GLU A O 1
ATOM 811 N N . ALA A 1 104 ? 37.281 35.438 13.633 1 95.88 104 ALA A N 1
ATOM 812 C CA . ALA A 1 104 ? 37.812 36 12.383 1 95.88 104 ALA A CA 1
ATOM 813 C C . ALA A 1 104 ? 37.062 35.438 11.18 1 95.88 104 ALA A C 1
ATOM 815 O O . ALA A 1 104 ? 37.688 34.969 10.219 1 95.88 104 ALA A O 1
ATOM 816 N N . GLY A 1 105 ? 35.781 35.219 11.414 1 96.19 105 GLY A N 1
ATOM 817 C CA . GLY A 1 105 ? 34.906 34.812 10.32 1 96.19 105 GLY A CA 1
ATOM 818 C C . GLY A 1 105 ? 34.75 33.312 10.234 1 96.19 105 GLY A C 1
ATOM 819 O O . GLY A 1 105 ? 33.938 32.781 9.453 1 96.19 105 GLY A O 1
ATOM 820 N N . ASN A 1 106 ? 35.562 32.594 11.016 1 97.12 106 ASN A N 1
ATOM 821 C CA . ASN A 1 106 ? 35.531 31.125 11.008 1 97.12 106 ASN A CA 1
ATOM 822 C C . ASN A 1 106 ? 34.594 30.578 12.062 1 97.12 106 ASN A C 1
ATOM 824 O O . ASN A 1 106 ? 34.719 30.875 13.25 1 97.12 106 ASN A O 1
ATOM 828 N N . PHE A 1 107 ? 33.625 29.797 11.609 1 97.19 107 PHE A N 1
ATOM 829 C CA . PHE A 1 107 ? 32.719 29.094 12.516 1 97.19 107 PHE A CA 1
ATOM 830 C C . PHE A 1 107 ? 33.156 27.641 12.688 1 97.19 107 PHE A C 1
ATOM 832 O O . PHE A 1 107 ? 33.062 26.844 11.75 1 97.19 107 PHE A O 1
ATOM 839 N N . SER A 1 108 ? 33.5 27.219 13.883 1 96.69 108 SER A N 1
ATOM 840 C CA . SER A 1 108 ? 34.031 25.891 14.125 1 96.69 108 SER A CA 1
ATOM 841 C C . SER A 1 108 ? 33.125 25.109 15.086 1 96.69 108 SER A C 1
ATOM 843 O O . SER A 1 108 ? 33.5 24.016 15.539 1 96.69 108 SER A O 1
ATOM 845 N N . GLY A 1 109 ? 32.062 25.672 15.398 1 96.31 109 GLY A N 1
ATOM 846 C CA . GLY A 1 109 ? 31.141 25.016 16.312 1 96.31 109 GLY A CA 1
ATOM 847 C C . GLY A 1 109 ? 30.109 24.141 15.602 1 96.31 109 GLY A C 1
ATOM 848 O O . GLY A 1 109 ? 30.422 23.516 14.586 1 96.31 109 GLY A O 1
ATOM 849 N N . THR A 1 110 ? 28.922 23.969 16.266 1 97.62 110 THR A N 1
ATOM 850 C CA . THR A 1 110 ? 27.828 23.172 15.695 1 97.62 110 THR A CA 1
ATOM 851 C C . THR A 1 110 ? 26.641 24.062 15.359 1 97.62 110 THR A C 1
ATOM 853 O O . THR A 1 110 ? 26.172 24.844 16.203 1 97.62 110 THR A O 1
ATOM 856 N N . LEU A 1 111 ? 26.219 24.094 14.141 1 97.88 111 LEU A N 1
ATOM 857 C CA . LEU A 1 111 ? 24.922 24.609 13.703 1 97.88 111 LEU A CA 1
ATOM 858 C C . LEU A 1 111 ? 23.875 23.5 13.703 1 97.88 111 LEU A C 1
ATOM 860 O O . LEU A 1 111 ? 24.078 22.438 13.109 1 97.88 111 LEU A O 1
ATOM 864 N N . TYR A 1 112 ? 22.781 23.766 14.375 1 98.25 112 TYR A N 1
ATOM 865 C CA . TYR A 1 112 ? 21.781 22.734 14.648 1 98.25 112 TYR A CA 1
ATOM 866 C C . TYR A 1 112 ? 20.406 23.156 14.156 1 98.25 112 TYR A C 1
ATOM 868 O O . TYR A 1 112 ? 19.891 24.203 14.555 1 98.25 112 TYR A O 1
ATOM 876 N N . VAL A 1 113 ? 19.828 22.375 13.234 1 98.56 113 VAL A N 1
ATOM 877 C CA . VAL A 1 113 ? 18.469 22.594 12.781 1 98.56 113 VAL A CA 1
ATOM 878 C C . VAL A 1 113 ? 17.531 21.562 13.406 1 98.56 113 VAL A C 1
ATOM 880 O O . VAL A 1 113 ? 17.641 20.359 13.117 1 98.56 113 VAL A O 1
ATOM 883 N N . LYS A 1 114 ? 16.656 21.984 14.242 1 98.12 114 LYS A N 1
ATOM 884 C CA . LYS A 1 114 ? 15.711 21.094 14.906 1 98.12 114 LYS A CA 1
ATOM 885 C C . LYS A 1 114 ? 14.344 21.156 14.234 1 98.12 114 LYS A C 1
ATOM 887 O O . LYS A 1 114 ? 13.656 22.172 14.312 1 98.12 114 LYS A O 1
ATOM 892 N N . GLY A 1 115 ? 13.938 20.047 13.625 1 98.19 115 GLY A N 1
ATOM 893 C CA . GLY A 1 115 ? 12.625 19.984 13.008 1 98.19 115 GLY A CA 1
ATOM 894 C C . GLY A 1 115 ? 11.492 19.969 14.008 1 98.19 115 GLY A C 1
ATOM 895 O O . GLY A 1 115 ? 11.695 19.641 15.18 1 98.19 115 GLY A O 1
ATOM 896 N N . SER A 1 116 ? 10.328 20.297 13.531 1 98.19 116 SER A N 1
ATOM 897 C CA . SER A 1 116 ? 9.141 20.359 14.383 1 98.19 116 SER A CA 1
ATOM 898 C C . SER A 1 116 ? 7.977 19.594 13.773 1 98.19 116 SER A C 1
ATOM 900 O O . SER A 1 116 ? 6.848 19.688 14.258 1 98.19 116 SER A O 1
ATOM 902 N N . GLY A 1 117 ? 8.227 18.953 12.625 1 98.5 117 GLY A N 1
ATOM 903 C CA . GLY A 1 117 ? 7.152 18.266 11.914 1 98.5 117 GLY A CA 1
ATOM 904 C C . GLY A 1 117 ? 6.34 19.203 11.039 1 98.5 117 GLY A C 1
ATOM 905 O O . GLY A 1 117 ? 5.363 18.781 10.414 1 98.5 117 GLY A O 1
ATOM 906 N N . ASP A 1 118 ? 6.734 20.5 10.867 1 98.62 118 ASP A N 1
ATOM 907 C CA . ASP A 1 118 ? 6.031 21.5 10.07 1 98.62 118 ASP A CA 1
ATOM 908 C C . ASP A 1 118 ? 5.914 21.062 8.609 1 98.62 118 ASP A C 1
ATOM 910 O O . ASP A 1 118 ? 6.91 21.031 7.887 1 98.62 118 ASP A O 1
ATOM 914 N N . PRO A 1 119 ? 4.684 20.797 8.164 1 98.38 119 PRO A N 1
ATOM 915 C CA . PRO A 1 119 ? 4.566 20.375 6.758 1 98.38 119 PRO A CA 1
ATOM 916 C C . PRO A 1 119 ? 4.668 21.562 5.789 1 98.38 119 PRO A C 1
ATOM 918 O O . PRO A 1 119 ? 4.789 21.359 4.578 1 98.38 119 PRO A O 1
ATOM 921 N N . THR A 1 120 ? 4.648 22.766 6.289 1 98.44 120 THR A N 1
ATOM 922 C CA . THR A 1 120 ? 4.586 23.938 5.434 1 98.44 120 THR A CA 1
ATOM 923 C C . THR A 1 120 ? 5.98 24.516 5.215 1 98.44 120 THR A C 1
ATOM 925 O O . THR A 1 120 ? 6.152 25.469 4.445 1 98.44 120 THR A O 1
ATOM 928 N N . LEU A 1 121 ? 6.977 23.984 5.867 1 98.25 121 LEU A N 1
ATOM 929 C CA . LEU A 1 121 ? 8.32 24.547 5.824 1 98.25 121 LEU A CA 1
ATOM 930 C C . LEU A 1 121 ? 8.828 24.641 4.387 1 98.25 121 LEU A C 1
ATOM 932 O O . LEU A 1 121 ? 8.992 23.625 3.715 1 98.25 121 LEU A O 1
ATOM 936 N N . GLY A 1 122 ? 9 25.859 3.928 1 97.19 122 GLY A N 1
ATOM 937 C CA . GLY A 1 122 ? 9.547 26.078 2.6 1 97.19 122 GLY A CA 1
ATOM 938 C C . GLY A 1 122 ? 8.539 25.859 1.49 1 97.19 122 GLY A C 1
ATOM 939 O O . GLY A 1 122 ? 8.914 25.656 0.333 1 97.19 122 GLY A O 1
ATOM 940 N N . SER A 1 123 ? 7.254 25.766 1.821 1 95.38 123 SER A N 1
ATOM 941 C CA . SER A 1 123 ? 6.227 25.594 0.799 1 95.38 123 SER A CA 1
ATOM 942 C C . SER A 1 123 ? 5.781 26.938 0.231 1 95.38 123 SER A C 1
ATOM 944 O O . SER A 1 123 ? 5.496 27.875 0.983 1 95.38 123 SER A O 1
ATOM 946 N N . ASP A 1 124 ? 5.688 27.031 -1.104 1 92.31 124 ASP A N 1
ATOM 947 C CA . ASP A 1 124 ? 5.242 28.266 -1.749 1 92.31 124 ASP A CA 1
ATOM 948 C C . ASP A 1 124 ? 3.717 28.312 -1.838 1 92.31 124 ASP A C 1
ATOM 950 O O . ASP A 1 124 ? 3.152 29.281 -2.338 1 92.31 124 ASP A O 1
ATOM 954 N N . LYS A 1 125 ? 3.057 27.328 -1.354 1 90.62 125 LYS A N 1
ATOM 955 C CA . LYS A 1 125 ? 1.599 27.266 -1.425 1 90.62 125 LYS A CA 1
ATOM 956 C C . LYS A 1 125 ? 0.965 28.078 -0.292 1 90.62 125 LYS A C 1
ATOM 958 O O . LYS A 1 125 ? -0.157 28.562 -0.425 1 90.62 125 LYS A O 1
ATOM 963 N N . MET A 1 126 ? 1.705 28.062 0.797 1 88.75 126 MET A N 1
ATOM 964 C CA . MET A 1 126 ? 1.282 28.891 1.925 1 88.75 126 MET A CA 1
ATOM 965 C C . MET A 1 126 ? 2.111 30.172 2.006 1 88.75 126 MET A C 1
ATOM 967 O O . MET A 1 126 ? 3.254 30.141 2.469 1 88.75 126 MET A O 1
ATOM 971 N N . THR A 1 127 ? 1.653 31.25 1.562 1 79.25 127 THR A N 1
ATOM 972 C CA . THR A 1 127 ? 2.389 32.5 1.375 1 79.25 127 THR A CA 1
ATOM 973 C C . THR A 1 127 ? 3.209 32.844 2.617 1 79.25 127 THR A C 1
ATOM 975 O O . THR A 1 127 ? 4.375 33.219 2.512 1 79.25 127 THR A O 1
ATOM 978 N N . ALA A 1 128 ? 2.699 32.562 3.721 1 80.62 128 ALA A N 1
ATOM 979 C CA . ALA A 1 128 ? 3.373 32.938 4.957 1 80.62 128 ALA A CA 1
ATOM 980 C C . ALA A 1 128 ? 4.59 32.062 5.219 1 80.62 128 ALA A C 1
ATOM 982 O O . ALA A 1 128 ? 5.473 32.406 6 1 80.62 128 ALA A O 1
ATOM 983 N N . ALA A 1 129 ? 4.734 30.938 4.641 1 84.56 129 ALA A N 1
ATOM 984 C CA . ALA A 1 129 ? 5.824 30 4.887 1 84.56 129 ALA A CA 1
ATOM 985 C C . ALA A 1 129 ? 7.031 30.312 4.008 1 84.56 129 ALA A C 1
ATOM 987 O O . ALA A 1 129 ? 8.172 30.125 4.422 1 84.56 129 ALA A O 1
ATOM 988 N N . GLY A 1 130 ? 6.766 30.906 2.82 1 89.25 130 GLY A N 1
ATOM 989 C CA . GLY A 1 130 ? 7.84 31.172 1.878 1 89.25 130 GLY A CA 1
ATOM 990 C C . GLY A 1 130 ? 8.32 29.938 1.146 1 89.25 130 GLY A C 1
ATOM 991 O O . GLY A 1 130 ? 8.305 28.828 1.7 1 89.25 130 GLY A O 1
ATOM 992 N N . SER A 1 131 ? 8.883 30.094 -0.019 1 95.81 131 SER A N 1
ATOM 993 C CA . SER A 1 131 ? 9.453 28.984 -0.789 1 95.81 131 SER A CA 1
ATOM 994 C C . SER A 1 131 ? 10.727 28.453 -0.143 1 95.81 131 SER A C 1
ATOM 996 O O . SER A 1 131 ? 11.344 29.141 0.677 1 95.81 131 SER A O 1
ATOM 998 N N . TYR A 1 132 ? 11.117 27.219 -0.474 1 97.56 132 TYR A N 1
ATOM 999 C CA . TYR A 1 132 ? 12.328 26.656 0.112 1 97.56 132 TYR A CA 1
ATOM 1000 C C . TYR A 1 132 ? 13.547 27.484 -0.28 1 97.56 132 TYR A C 1
ATOM 1002 O O . TYR A 1 132 ? 14.5 27.609 0.492 1 97.56 132 TYR A O 1
ATOM 1010 N N . GLN A 1 133 ? 13.516 28.141 -1.48 1 97.5 133 GLN A N 1
ATOM 1011 C CA . GLN A 1 133 ? 14.609 29 -1.907 1 97.5 133 GLN A CA 1
ATOM 1012 C C . GLN A 1 133 ? 14.742 30.219 -0.995 1 97.5 133 GLN A C 1
ATOM 1014 O O . GLN A 1 133 ? 15.844 30.547 -0.549 1 97.5 133 GLN A O 1
ATOM 1019 N N . THR A 1 134 ? 13.609 30.828 -0.768 1 97.06 134 THR A N 1
ATOM 1020 C CA . THR A 1 134 ? 13.602 32 0.097 1 97.06 134 THR A CA 1
ATOM 1021 C C . THR A 1 134 ? 14.008 31.641 1.52 1 97.06 134 THR A C 1
ATOM 1023 O O . THR A 1 134 ? 14.797 32.344 2.152 1 97.06 134 THR A O 1
ATOM 1026 N N . LEU A 1 135 ? 13.484 30.547 2.012 1 97.44 135 LEU A N 1
ATOM 1027 C CA . LEU A 1 135 ? 13.781 30.062 3.355 1 97.44 135 LEU A CA 1
ATOM 1028 C C . LEU A 1 135 ? 15.281 29.828 3.529 1 97.44 135 LEU A C 1
ATOM 1030 O O . LEU A 1 135 ? 15.891 30.359 4.457 1 97.44 135 LEU A O 1
ATOM 1034 N N . VAL A 1 136 ? 15.875 29.062 2.658 1 98.19 136 VAL A N 1
ATOM 1035 C CA . VAL A 1 136 ? 17.281 28.703 2.738 1 98.19 136 VAL A CA 1
ATOM 1036 C C . VAL A 1 136 ? 18.156 29.953 2.604 1 98.19 136 VAL A C 1
ATOM 1038 O O . VAL A 1 136 ? 19.141 30.109 3.328 1 98.19 136 VAL A O 1
ATOM 1041 N N . ARG A 1 137 ? 17.812 30.812 1.66 1 98.19 137 ARG A N 1
ATOM 1042 C CA . ARG A 1 137 ? 18.516 32.062 1.494 1 98.19 137 ARG A CA 1
ATOM 1043 C C . ARG A 1 137 ? 18.516 32.875 2.785 1 98.19 137 ARG A C 1
ATOM 1045 O O . ARG A 1 137 ? 19.547 33.375 3.227 1 98.19 137 ARG A O 1
ATOM 1052 N N . ASN A 1 138 ? 17.359 33 3.361 1 97.75 138 ASN A N 1
ATOM 1053 C CA . ASN A 1 138 ? 17.219 33.781 4.586 1 97.75 138 ASN A CA 1
ATOM 1054 C C . ASN A 1 138 ? 18.016 33.188 5.734 1 97.75 138 ASN A C 1
ATOM 1056 O O . ASN A 1 138 ? 18.625 33.906 6.523 1 97.75 138 ASN A O 1
ATOM 1060 N N . TRP A 1 139 ? 17.953 31.859 5.902 1 98.25 139 TRP A N 1
ATOM 1061 C CA . TRP A 1 139 ? 18.688 31.188 6.973 1 98.25 139 TRP A CA 1
ATOM 1062 C C . TRP A 1 139 ? 20.188 31.391 6.824 1 98.25 139 TRP A C 1
ATOM 1064 O O . TRP A 1 139 ? 20.875 31.688 7.801 1 98.25 139 TRP A O 1
ATOM 1074 N N . VAL A 1 140 ? 20.734 31.297 5.617 1 98.44 140 VAL A N 1
ATOM 1075 C CA . VAL A 1 140 ? 22.156 31.469 5.371 1 98.44 140 VAL A CA 1
ATOM 1076 C C . VAL A 1 140 ? 22.547 32.938 5.539 1 98.44 140 VAL A C 1
ATOM 1078 O O . VAL A 1 140 ? 23.625 33.25 6.039 1 98.44 140 VAL A O 1
ATOM 1081 N N . THR A 1 141 ? 21.688 33.844 5.121 1 98.5 141 THR A N 1
ATOM 1082 C CA . THR A 1 141 ? 21.922 35.25 5.344 1 98.5 141 THR A CA 1
ATOM 1083 C C . THR A 1 141 ? 22.078 35.562 6.836 1 98.5 141 THR A C 1
ATOM 1085 O O . THR A 1 141 ? 22.906 36.375 7.234 1 98.5 141 THR A O 1
ATOM 1088 N N . ALA A 1 142 ? 21.281 34.906 7.625 1 98 142 ALA A N 1
ATOM 1089 C CA . ALA A 1 142 ? 21.391 35.094 9.07 1 98 142 ALA A CA 1
ATOM 1090 C C . ALA A 1 142 ? 22.766 34.656 9.57 1 98 142 ALA A C 1
ATOM 1092 O O . ALA A 1 142 ? 23.328 35.281 10.477 1 98 142 ALA A O 1
ATOM 1093 N N . LEU A 1 143 ? 23.344 33.656 9.008 1 97.06 143 LEU A N 1
ATOM 1094 C CA . LEU A 1 143 ? 24.703 33.219 9.336 1 97.06 143 LEU A CA 1
ATOM 1095 C C . LEU A 1 143 ? 25.719 34.281 8.906 1 97.06 143 LEU A C 1
ATOM 1097 O O . LEU A 1 143 ? 26.625 34.594 9.664 1 97.06 143 LEU A O 1
ATOM 1101 N N . LYS A 1 144 ? 25.5 34.688 7.754 1 97.25 144 LYS A N 1
ATOM 1102 C CA . LYS A 1 144 ? 26.406 35.719 7.207 1 97.25 144 LYS A CA 1
ATOM 1103 C C . LYS A 1 144 ? 26.406 36.969 8.078 1 97.25 144 LYS A C 1
ATOM 1105 O O . LYS A 1 144 ? 27.453 37.562 8.281 1 97.25 144 LYS A O 1
ATOM 1110 N N . ASN A 1 145 ? 25.25 37.312 8.547 1 97.44 145 ASN A N 1
ATOM 1111 C CA . ASN A 1 145 ? 25.109 38.5 9.383 1 97.44 145 ASN A CA 1
ATOM 1112 C C . ASN A 1 145 ? 25.844 38.344 10.711 1 97.44 145 ASN A C 1
ATOM 1114 O O . ASN A 1 145 ? 26.109 39.344 11.398 1 97.44 145 ASN A O 1
ATOM 1118 N N . LYS A 1 146 ? 26.234 37.156 11.047 1 96.19 146 LYS A N 1
ATOM 1119 C CA . LYS A 1 146 ? 27.047 36.906 12.242 1 96.19 146 LYS A CA 1
ATOM 1120 C C . LYS A 1 146 ? 28.531 37.062 11.938 1 96.19 146 LYS A C 1
ATOM 1122 O O . LYS A 1 146 ? 29.375 36.938 12.828 1 96.19 146 LYS A O 1
ATOM 1127 N N . GLY A 1 147 ? 28.844 37.281 10.688 1 96.69 147 GLY A N 1
ATOM 1128 C CA . GLY A 1 147 ? 30.219 37.5 10.273 1 96.69 147 GLY A CA 1
ATOM 1129 C C . GLY A 1 147 ? 30.922 36.219 9.828 1 96.69 147 GLY A C 1
ATOM 1130 O O . GLY A 1 147 ? 32.156 36.219 9.68 1 96.69 147 GLY A O 1
ATOM 1131 N N . ILE A 1 148 ? 30.219 35.219 9.562 1 97.12 148 ILE A N 1
ATOM 1132 C CA . ILE A 1 148 ? 30.812 33.938 9.18 1 97.12 148 ILE A CA 1
ATOM 1133 C C . ILE A 1 148 ? 31.203 33.938 7.707 1 97.12 148 ILE A C 1
ATOM 1135 O O . ILE A 1 148 ? 30.359 34.219 6.84 1 97.12 148 ILE A O 1
ATOM 1139 N N . THR A 1 149 ? 32.438 33.594 7.438 1 97.75 149 THR A N 1
ATOM 1140 C CA . THR A 1 149 ? 32.906 33.531 6.066 1 97.75 149 THR A CA 1
ATOM 1141 C C . THR A 1 149 ? 33.406 32.156 5.738 1 97.75 149 THR A C 1
ATOM 1143 O O . THR A 1 149 ? 33.562 31.797 4.566 1 97.75 149 THR A O 1
ATOM 1146 N N . ALA A 1 150 ? 33.688 31.422 6.746 1 97.94 150 ALA A N 1
ATOM 1147 C CA . ALA A 1 150 ? 34.125 30.031 6.602 1 97.94 150 ALA A CA 1
ATOM 1148 C C . ALA A 1 150 ? 33.438 29.156 7.645 1 97.94 150 ALA A C 1
ATOM 1150 O O . ALA A 1 150 ? 33.344 29.516 8.82 1 97.94 150 ALA A O 1
ATOM 1151 N N . PHE A 1 151 ? 32.906 28.062 7.172 1 97.81 151 PHE A N 1
ATOM 1152 C CA . PHE A 1 151 ? 32.25 27.094 8.031 1 97.81 151 PHE A CA 1
ATOM 1153 C C . PHE A 1 151 ? 33.094 25.828 8.18 1 97.81 151 PHE A C 1
ATOM 1155 O O . PHE A 1 151 ? 33.156 25 7.266 1 97.81 151 PHE A O 1
ATOM 1162 N N . THR A 1 152 ? 33.75 25.578 9.273 1 96.75 152 THR A N 1
ATOM 1163 C CA . THR A 1 152 ? 34.625 24.453 9.492 1 96.75 152 THR A CA 1
ATOM 1164 C C . THR A 1 152 ? 34.062 23.516 10.555 1 96.75 152 THR A C 1
ATOM 1166 O O . THR A 1 152 ? 34.719 22.531 10.938 1 96.75 152 THR A O 1
ATOM 1169 N N . GLY A 1 153 ? 32.906 23.812 11.039 1 96.69 153 GLY A N 1
ATOM 1170 C CA . GLY A 1 153 ? 32.281 23.031 12.102 1 96.69 153 GLY A CA 1
ATOM 1171 C C . GLY A 1 153 ? 31.328 22 11.586 1 96.69 153 GLY A C 1
ATOM 1172 O O . GLY A 1 153 ? 31.562 21.375 10.539 1 96.69 153 GLY A O 1
ATOM 1173 N N . ASN A 1 154 ? 30.266 21.703 12.43 1 97.31 154 ASN A N 1
ATOM 1174 C CA . ASN A 1 154 ? 29.281 20.672 12.109 1 97.31 154 ASN A CA 1
ATOM 1175 C C . ASN A 1 154 ? 27.906 21.266 11.82 1 97.31 154 ASN A C 1
ATOM 1177 O O . ASN A 1 154 ? 27.438 22.125 12.555 1 97.31 154 ASN A O 1
ATOM 1181 N N . LEU A 1 155 ? 27.328 20.891 10.734 1 98.19 155 LEU A N 1
ATOM 1182 C CA . LEU A 1 155 ? 25.906 21.109 10.461 1 98.19 155 LEU A CA 1
ATOM 1183 C C . LEU A 1 155 ? 25.094 19.875 10.805 1 98.19 155 LEU A C 1
ATOM 1185 O O . LEU A 1 155 ? 25.203 18.844 10.133 1 98.19 155 LEU A O 1
ATOM 1189 N N . VAL A 1 156 ? 24.281 19.938 11.828 1 98.31 156 VAL A N 1
ATOM 1190 C CA . VAL A 1 156 ? 23.5 18.812 12.305 1 98.31 156 VAL A CA 1
ATOM 1191 C C . VAL A 1 156 ? 22.016 19.078 12.055 1 98.31 156 VAL A C 1
ATOM 1193 O O . VAL A 1 156 ? 21.469 20.078 12.508 1 98.31 156 VAL A O 1
ATOM 1196 N N . ILE A 1 157 ? 21.359 18.234 11.266 1 98.44 157 ILE A N 1
ATOM 1197 C CA . ILE A 1 157 ? 19.938 18.297 10.984 1 98.44 157 ILE A CA 1
ATOM 1198 C C . ILE A 1 157 ? 19.203 17.234 11.797 1 98.44 157 ILE A C 1
ATOM 1200 O O . ILE A 1 157 ? 19.531 16.047 11.719 1 98.44 157 ILE A O 1
ATOM 1204 N N . ASP A 1 158 ? 18.219 17.641 12.578 1 98 158 ASP A N 1
ATOM 1205 C CA . ASP A 1 158 ? 17.531 16.75 13.508 1 98 158 ASP A CA 1
ATOM 1206 C C . ASP A 1 158 ? 16.062 16.562 13.102 1 98 158 ASP A C 1
ATOM 1208 O O . ASP A 1 158 ? 15.219 17.391 13.445 1 98 158 ASP A O 1
ATOM 1212 N N . PRO A 1 159 ? 15.773 15.477 12.422 1 97.31 159 PRO A N 1
ATOM 1213 C CA . PRO A 1 159 ? 14.383 15.188 12.055 1 97.31 159 PRO A CA 1
ATOM 1214 C C . PRO A 1 159 ? 13.672 14.312 13.086 1 97.31 159 PRO A C 1
ATOM 1216 O O . PRO A 1 159 ? 12.664 13.68 12.773 1 97.31 159 PRO A O 1
ATOM 1219 N N . THR A 1 160 ? 14.062 14.219 14.336 1 95.81 160 THR A N 1
ATOM 1220 C CA . THR A 1 160 ? 13.625 13.164 15.25 1 95.81 160 THR A CA 1
ATOM 1221 C C . THR A 1 160 ? 12.398 13.609 16.047 1 95.81 160 THR A C 1
ATOM 1223 O O . THR A 1 160 ? 12.031 12.977 17.031 1 95.81 160 THR A O 1
ATOM 1226 N N . HIS A 1 161 ? 11.789 14.727 15.602 1 96.94 161 HIS A N 1
ATOM 1227 C CA . HIS A 1 161 ? 10.539 15.164 16.219 1 96.94 161 HIS A CA 1
ATOM 1228 C C . HIS A 1 161 ? 9.445 14.109 16.062 1 96.94 161 HIS A C 1
ATOM 1230 O O . HIS A 1 161 ? 8.633 13.914 16.969 1 96.94 161 HIS A O 1
ATOM 1236 N N . PHE A 1 162 ? 9.328 13.492 14.922 1 96.81 162 PHE A N 1
ATOM 1237 C CA . PHE A 1 162 ? 8.469 12.344 14.68 1 96.81 162 PHE A CA 1
ATOM 1238 C C . PHE A 1 162 ? 9.297 11.062 14.617 1 96.81 162 PHE A C 1
ATOM 1240 O O . PHE A 1 162 ? 10.523 11.102 14.602 1 96.81 162 PHE A O 1
ATOM 1247 N N . GLY A 1 163 ? 8.586 9.938 14.625 1 89.19 163 GLY A N 1
ATOM 1248 C CA . GLY A 1 163 ? 9.242 8.648 14.531 1 89.19 163 GLY A CA 1
ATOM 1249 C C . GLY A 1 163 ? 9.93 8.422 13.195 1 89.19 163 GLY A C 1
ATOM 1250 O O . GLY A 1 163 ? 9.711 9.18 12.25 1 89.19 163 GLY A O 1
ATOM 1251 N N . TYR A 1 164 ? 10.727 7.383 13.172 1 87 164 TYR A N 1
ATOM 1252 C CA . TYR A 1 164 ? 11.57 7.062 12.023 1 87 164 TYR A CA 1
ATOM 1253 C C . TYR A 1 164 ? 10.727 6.68 10.812 1 87 164 TYR A C 1
ATOM 1255 O O . TYR A 1 164 ? 11.031 7.07 9.688 1 87 164 TYR A O 1
ATOM 1263 N N . ASN A 1 165 ? 9.727 5.953 11.062 1 89 165 ASN A N 1
ATOM 1264 C CA . ASN A 1 165 ? 8.844 5.535 9.977 1 89 165 ASN A CA 1
ATOM 1265 C C . ASN A 1 165 ? 7.949 6.684 9.516 1 89 165 ASN A C 1
ATOM 1267 O O . ASN A 1 165 ? 7.02 7.078 10.227 1 89 165 ASN A O 1
ATOM 1271 N N . ALA A 1 166 ? 8.156 7.141 8.312 1 95.06 166 ALA A N 1
ATOM 1272 C CA . ALA A 1 166 ? 7.512 8.367 7.848 1 95.06 166 ALA A CA 1
ATOM 1273 C C . ALA A 1 166 ? 6.215 8.055 7.102 1 95.06 166 ALA A C 1
ATOM 1275 O O . ALA A 1 166 ? 5.398 8.945 6.871 1 95.06 166 ALA A O 1
ATOM 1276 N N . ILE A 1 167 ? 6.055 6.812 6.684 1 96.75 167 ILE A N 1
ATOM 1277 C CA . ILE A 1 167 ? 4.902 6.422 5.879 1 96.75 167 ILE A CA 1
ATOM 1278 C C . ILE A 1 167 ? 3.99 5.504 6.688 1 96.75 167 ILE A C 1
ATOM 1280 O O . ILE A 1 167 ? 4.449 4.512 7.258 1 96.75 167 ILE A O 1
ATOM 1284 N N . PRO A 1 168 ? 2.684 5.855 6.766 1 96.56 168 PRO A N 1
ATOM 1285 C CA . PRO A 1 168 ? 1.773 4.871 7.355 1 96.56 168 PRO A CA 1
ATOM 1286 C C . PRO A 1 168 ? 1.872 3.5 6.688 1 96.56 168 PRO A C 1
ATOM 1288 O O . PRO A 1 168 ? 2.027 3.416 5.465 1 96.56 168 PRO A O 1
ATOM 1291 N N . ASN A 1 169 ? 1.689 2.441 7.441 1 94.44 169 ASN A N 1
ATOM 1292 C CA . ASN A 1 169 ? 1.877 1.059 7.016 1 94.44 169 ASN A CA 1
ATOM 1293 C C . ASN A 1 169 ? 1.011 0.719 5.809 1 94.44 169 ASN A C 1
ATOM 1295 O O . ASN A 1 169 ? 1.395 -0.102 4.973 1 94.44 169 ASN A O 1
ATOM 1299 N N . ASP A 1 170 ? -0.027 1.362 5.719 1 95.81 170 ASP A N 1
ATOM 1300 C CA . ASP A 1 170 ? -1.072 0.886 4.816 1 95.81 170 ASP A CA 1
ATOM 1301 C C . ASP A 1 170 ? -1.092 1.695 3.521 1 95.81 170 ASP A C 1
ATOM 1303 O O . ASP A 1 170 ? -1.991 1.531 2.695 1 95.81 170 ASP A O 1
ATOM 1307 N N . TYR A 1 171 ? -0.14 2.635 3.352 1 97.88 171 TYR A N 1
ATOM 1308 C CA . TYR A 1 171 ? -0.021 3.299 2.059 1 97.88 171 TYR A CA 1
ATOM 1309 C C . TYR A 1 171 ? 0.458 2.326 0.987 1 97.88 171 TYR A C 1
ATOM 1311 O O . TYR A 1 171 ? 1.198 1.386 1.281 1 97.88 171 TYR A O 1
ATOM 1319 N N . THR A 1 172 ? 0.093 2.543 -0.233 1 97.88 172 THR A N 1
ATOM 1320 C CA . THR A 1 172 ? 0.386 1.584 -1.293 1 97.88 172 THR A CA 1
ATOM 1321 C C . THR A 1 172 ? 1.711 1.918 -1.973 1 97.88 172 THR A C 1
ATOM 1323 O O . THR A 1 172 ? 2.102 3.086 -2.041 1 97.88 172 THR A O 1
ATOM 1326 N N . TRP A 1 173 ? 2.322 0.965 -2.514 1 97.12 173 TRP A N 1
ATOM 1327 C CA . TRP A 1 173 ? 3.627 1.056 -3.164 1 97.12 173 TRP A CA 1
ATOM 1328 C C . TRP A 1 173 ? 3.582 2.029 -4.336 1 97.12 173 TRP A C 1
ATOM 1330 O O . TRP A 1 173 ? 4.496 2.84 -4.512 1 97.12 173 TRP A O 1
ATOM 1340 N N . GLY A 1 174 ? 2.543 2.043 -5.027 1 97 174 GLY A N 1
ATOM 1341 C CA . GLY A 1 174 ? 2.414 2.908 -6.188 1 97 174 GLY A CA 1
ATOM 1342 C C . GLY A 1 174 ? 2.117 4.352 -5.824 1 97 174 GLY A C 1
ATOM 1343 O O . GLY A 1 174 ? 2.145 5.23 -6.688 1 97 174 GLY A O 1
ATOM 1344 N N . ASP A 1 175 ? 1.881 4.578 -4.543 1 97.81 175 ASP A N 1
ATOM 1345 C CA . ASP A 1 175 ? 1.504 5.926 -4.129 1 97.81 175 ASP A CA 1
ATOM 1346 C C . ASP A 1 175 ? 2.678 6.648 -3.471 1 97.81 175 ASP A C 1
ATOM 1348 O O . ASP A 1 175 ? 2.865 7.852 -3.67 1 97.81 175 ASP A O 1
ATOM 1352 N N . ILE A 1 176 ? 3.49 5.957 -2.742 1 97.62 176 ILE A N 1
ATOM 1353 C CA . ILE A 1 176 ? 4.328 6.605 -1.741 1 97.62 176 ILE A CA 1
ATOM 1354 C C . ILE A 1 176 ? 5.484 7.328 -2.428 1 97.62 176 ILE A C 1
ATOM 1356 O O . ILE A 1 176 ? 6.105 8.219 -1.842 1 97.62 176 ILE A O 1
ATOM 1360 N N . GLY A 1 177 ? 5.777 6.957 -3.672 1 97.38 177 GLY A N 1
ATOM 1361 C CA . GLY A 1 177 ? 6.816 7.668 -4.398 1 97.38 177 GLY A CA 1
ATOM 1362 C C . GLY A 1 177 ? 6.312 8.922 -5.09 1 97.38 177 GLY A C 1
ATOM 1363 O O . GLY A 1 177 ? 7.105 9.727 -5.586 1 97.38 177 GLY A O 1
ATOM 1364 N N . ASN A 1 178 ? 5.059 9.078 -5.207 1 98.31 178 ASN A N 1
ATOM 1365 C CA . ASN A 1 178 ? 4.43 10.273 -5.766 1 98.31 178 ASN A CA 1
ATOM 1366 C C . ASN A 1 178 ? 4.227 11.352 -4.703 1 98.31 178 ASN A C 1
ATOM 1368 O O . ASN A 1 178 ? 4.148 11.047 -3.51 1 98.31 178 ASN A O 1
ATOM 1372 N N . TYR A 1 179 ? 4.031 12.578 -5.148 1 97.81 179 TYR A N 1
ATOM 1373 C CA . TYR A 1 179 ? 3.984 13.719 -4.238 1 97.81 179 TYR A CA 1
ATOM 1374 C C . TYR A 1 179 ? 2.881 13.539 -3.201 1 97.81 179 TYR A C 1
ATOM 1376 O O . TYR A 1 179 ? 3.057 13.891 -2.031 1 97.81 179 TYR A O 1
ATOM 1384 N N . TYR A 1 180 ? 1.769 12.992 -3.57 1 98 180 TYR A N 1
ATOM 1385 C CA . TYR A 1 180 ? 0.616 12.922 -2.68 1 98 180 TYR A CA 1
ATOM 1386 C C . TYR A 1 180 ? 0.792 11.812 -1.649 1 98 180 TYR A C 1
ATOM 1388 O O . TYR A 1 180 ? 0.047 11.742 -0.669 1 98 180 TYR A O 1
ATOM 1396 N N . GLY A 1 181 ? 1.771 10.891 -1.855 1 98.12 181 GLY A N 1
ATOM 1397 C CA . GLY A 1 181 ? 2.08 9.828 -0.913 1 98.12 181 GLY A CA 1
ATOM 1398 C C . GLY A 1 181 ? 3.342 10.086 -0.114 1 98.12 181 GLY A C 1
ATOM 1399 O O . GLY A 1 181 ? 3.893 9.172 0.501 1 98.12 181 GLY A O 1
ATOM 1400 N N . ALA A 1 182 ? 3.83 11.297 -0.123 1 98 182 ALA A N 1
ATOM 1401 C CA . ALA A 1 182 ? 5.082 11.648 0.547 1 98 182 ALA A CA 1
ATOM 1402 C C . ALA A 1 182 ? 5.012 11.328 2.037 1 98 182 ALA A C 1
ATOM 1404 O O . ALA A 1 182 ? 3.969 11.508 2.67 1 98 182 ALA A O 1
ATOM 1405 N N . GLY A 1 183 ? 6.152 10.891 2.592 1 97.56 183 GLY A N 1
ATOM 1406 C CA . GLY A 1 183 ? 6.238 10.617 4.02 1 97.56 183 GLY A CA 1
ATOM 1407 C C . GLY A 1 183 ? 6.148 11.875 4.867 1 97.56 183 GLY A C 1
ATOM 1408 O O . GLY A 1 183 ? 6.508 12.961 4.414 1 97.56 183 GLY A O 1
ATOM 1409 N N . SER A 1 184 ? 5.652 11.711 6.059 1 98.5 184 SER A N 1
ATOM 1410 C CA . SER A 1 184 ? 5.602 12.773 7.051 1 98.5 184 SER A CA 1
ATOM 1411 C C . SER A 1 184 ? 6.73 12.641 8.07 1 98.5 184 SER A C 1
ATOM 1413 O O . SER A 1 184 ? 6.66 11.812 8.977 1 98.5 184 SER A O 1
ATOM 1415 N N . TYR A 1 185 ? 7.664 13.516 7.949 1 97.81 185 TYR A N 1
ATOM 1416 C CA . TYR A 1 185 ? 8.883 13.438 8.75 1 97.81 185 TYR A CA 1
ATOM 1417 C C . TYR A 1 185 ? 8.867 14.484 9.859 1 97.81 185 TYR A C 1
ATOM 1419 O O . TYR A 1 185 ? 8.039 15.398 9.852 1 97.81 185 TYR A O 1
ATOM 1427 N N . GLY A 1 186 ? 9.82 14.242 10.844 1 98.19 186 GLY A N 1
ATOM 1428 C CA . GLY A 1 186 ? 9.977 15.258 11.883 1 98.19 186 GLY A CA 1
ATOM 1429 C C . GLY A 1 186 ? 10.555 16.562 11.359 1 98.19 186 GLY A C 1
ATOM 1430 O O . GLY A 1 186 ? 10.484 17.594 12.031 1 98.19 186 GLY A O 1
ATOM 1431 N N . LEU A 1 187 ? 11.133 16.484 10.227 1 98.56 187 LEU A N 1
ATOM 1432 C CA . LEU A 1 187 ? 11.555 17.641 9.453 1 98.56 187 LEU A CA 1
ATOM 1433 C C . LEU A 1 187 ? 11.164 17.5 7.984 1 98.56 187 LEU A C 1
ATOM 1435 O O . LEU A 1 187 ? 11.594 16.547 7.324 1 98.56 187 LEU A O 1
ATOM 1439 N N . ASN A 1 188 ? 10.352 18.391 7.535 1 98.5 188 ASN A N 1
ATOM 1440 C CA . ASN A 1 188 ? 9.875 18.422 6.156 1 98.5 188 ASN A CA 1
ATOM 1441 C C . ASN A 1 188 ? 10.398 19.656 5.41 1 98.5 188 ASN A C 1
ATOM 1443 O O . ASN A 1 188 ? 10.836 20.625 6.031 1 98.5 188 ASN A O 1
ATOM 1447 N N . ILE A 1 189 ? 10.398 19.625 4.117 1 98.56 189 ILE A N 1
ATOM 1448 C CA . ILE A 1 189 ? 10.781 20.766 3.293 1 98.56 189 ILE A CA 1
ATOM 1449 C C . ILE A 1 189 ? 10.047 20.703 1.956 1 98.56 189 ILE A C 1
ATOM 1451 O O . ILE A 1 189 ? 9.883 19.625 1.377 1 98.56 189 ILE A O 1
ATOM 1455 N N . ASN A 1 190 ? 9.445 21.812 1.568 1 98.12 190 ASN A N 1
ATOM 1456 C CA . ASN A 1 190 ? 8.812 21.938 0.26 1 98.12 190 ASN A CA 1
ATOM 1457 C C . ASN A 1 190 ? 7.715 20.891 0.067 1 98.12 190 ASN A C 1
ATOM 1459 O O . ASN A 1 190 ? 7.641 20.25 -0.985 1 98.12 190 ASN A O 1
ATOM 1463 N N . GLU A 1 191 ? 6.953 20.641 1.104 1 98.12 191 GLU A N 1
ATOM 1464 C CA . GLU A 1 191 ? 5.859 19.688 1.142 1 98.12 191 GLU A CA 1
ATOM 1465 C C . GLU A 1 191 ? 6.352 18.281 0.79 1 98.12 191 GLU A C 1
ATOM 1467 O O . GLU A 1 191 ? 5.582 17.453 0.294 1 98.12 191 GLU A O 1
ATOM 1472 N N . ASN A 1 192 ? 7.66 18.078 0.962 1 98.31 192 ASN A N 1
ATOM 1473 C CA . ASN A 1 192 ? 8.312 16.812 0.664 1 98.31 192 ASN A CA 1
ATOM 1474 C C . ASN A 1 192 ? 8.055 16.375 -0.774 1 98.31 192 ASN A C 1
ATOM 1476 O O . ASN A 1 192 ? 7.773 15.203 -1.027 1 98.31 192 ASN A O 1
ATOM 1480 N N . GLN A 1 193 ? 8.07 17.344 -1.687 1 97.88 193 GLN A N 1
ATOM 1481 C CA . GLN A 1 193 ? 7.867 17 -3.092 1 97.88 193 GLN A CA 1
ATOM 1482 C C . GLN A 1 193 ? 8.898 17.688 -3.977 1 97.88 193 GLN A C 1
ATOM 1484 O O . GLN A 1 193 ? 9.414 18.766 -3.631 1 97.88 193 GLN A O 1
ATOM 1489 N N . ASN A 1 194 ? 9.289 17.125 -5.008 1 98 194 ASN A N 1
ATOM 1490 C CA . ASN A 1 194 ? 10.102 17.703 -6.066 1 98 194 ASN A CA 1
ATOM 1491 C C . ASN A 1 194 ? 9.461 17.516 -7.438 1 98 194 ASN A C 1
ATOM 1493 O O . ASN A 1 194 ? 8.414 16.875 -7.555 1 98 194 ASN A O 1
ATOM 1497 N N . VAL A 1 195 ? 9.922 18.172 -8.398 1 98.06 195 VAL A N 1
ATOM 1498 C CA . VAL A 1 195 ? 9.414 18.125 -9.766 1 98.06 195 VAL A CA 1
ATOM 1499 C C . VAL A 1 195 ? 10.453 17.469 -10.672 1 98.06 195 VAL A C 1
ATOM 1501 O O . VAL A 1 195 ? 11.609 17.906 -10.719 1 98.06 195 VAL A O 1
ATOM 1504 N N . ILE A 1 196 ? 10.062 16.422 -11.305 1 98.38 196 ILE A N 1
ATOM 1505 C CA . ILE A 1 196 ? 10.859 15.789 -12.352 1 98.38 196 ILE A CA 1
ATOM 1506 C C . ILE A 1 196 ? 10.391 16.281 -13.719 1 98.38 196 ILE A C 1
ATOM 1508 O O . ILE A 1 196 ? 9.281 15.953 -14.156 1 98.38 196 ILE A O 1
ATOM 1512 N N . ALA A 1 197 ? 11.203 17.031 -14.359 1 98.62 197 ALA A N 1
ATOM 1513 C CA . ALA A 1 197 ? 10.891 17.5 -15.711 1 98.62 197 ALA A CA 1
ATOM 1514 C C . ALA A 1 197 ? 11.289 16.469 -16.75 1 98.62 197 ALA A C 1
ATOM 1516 O O . ALA A 1 197 ? 12.461 16.125 -16.891 1 98.62 197 ALA A O 1
ATOM 1517 N N . ILE A 1 198 ? 10.305 15.984 -17.516 1 98.56 198 ILE A N 1
ATOM 1518 C CA . ILE A 1 198 ? 10.531 14.898 -18.469 1 98.56 198 ILE A CA 1
ATOM 1519 C C . ILE A 1 198 ? 10.258 15.391 -19.891 1 98.56 198 ILE A C 1
ATOM 1521 O O . ILE A 1 198 ? 9.195 15.945 -20.156 1 98.56 198 ILE A O 1
ATOM 1525 N N . LYS A 1 199 ? 11.188 15.211 -20.797 1 98.38 199 LYS A N 1
ATOM 1526 C CA . LYS A 1 199 ? 11.023 15.5 -22.219 1 98.38 199 LYS A CA 1
ATOM 1527 C C . LYS A 1 199 ? 10.555 14.266 -22.984 1 98.38 199 LYS A C 1
ATOM 1529 O O . LYS A 1 199 ? 11.289 13.281 -23.078 1 98.38 199 LYS A O 1
ATOM 1534 N N . PRO A 1 200 ? 9.328 14.32 -23.5 1 97.88 200 PRO A N 1
ATOM 1535 C CA . PRO A 1 200 ? 8.859 13.188 -24.297 1 97.88 200 PRO A CA 1
ATOM 1536 C C . PRO A 1 200 ? 9.641 13.016 -25.594 1 97.88 200 PRO A C 1
ATOM 1538 O O . PRO A 1 200 ? 10.344 13.938 -26.016 1 97.88 200 PRO A O 1
ATOM 1541 N N . GLY A 1 201 ? 9.531 11.812 -26.156 1 96.25 201 GLY A N 1
ATOM 1542 C CA . GLY A 1 201 ? 10.109 11.57 -27.469 1 96.25 201 GLY A CA 1
ATOM 1543 C C . GLY A 1 201 ? 9.234 12.07 -28.609 1 96.25 201 GLY A C 1
ATOM 1544 O O . GLY A 1 201 ? 8.25 12.773 -28.375 1 96.25 201 GLY A O 1
ATOM 1545 N N . THR A 1 202 ? 9.633 11.633 -29.828 1 93.06 202 THR A N 1
ATOM 1546 C CA . THR A 1 202 ? 8.992 12.195 -31 1 93.06 202 THR A CA 1
ATOM 1547 C C . THR A 1 202 ? 7.824 11.32 -31.453 1 93.06 202 THR A C 1
ATOM 1549 O O . THR A 1 202 ? 6.992 11.75 -32.25 1 93.06 202 THR A O 1
ATOM 1552 N N . SER A 1 203 ? 7.855 10.07 -30.922 1 94.75 203 SER A N 1
ATOM 1553 C CA . SER A 1 203 ? 6.805 9.156 -31.344 1 94.75 203 SER A CA 1
ATOM 1554 C C . SER A 1 203 ? 6.191 8.43 -30.156 1 94.75 203 SER A C 1
ATOM 1556 O O . SER A 1 203 ? 6.812 8.336 -29.094 1 94.75 203 SER A O 1
ATOM 1558 N N . LEU A 1 204 ? 5.02 7.965 -30.391 1 95.12 204 LEU A N 1
ATOM 1559 C CA . LEU A 1 204 ? 4.348 7.168 -29.359 1 95.12 204 LEU A CA 1
ATOM 1560 C C . LEU A 1 204 ? 5.203 5.965 -28.969 1 95.12 204 LEU A C 1
ATOM 1562 O O . LEU A 1 204 ? 5.723 5.258 -29.828 1 95.12 204 LEU A O 1
ATOM 1566 N N . GLY A 1 205 ? 5.367 5.812 -27.578 1 94.31 205 GLY A N 1
ATOM 1567 C CA . GLY A 1 205 ? 6.105 4.66 -27.078 1 94.31 205 GLY A CA 1
ATOM 1568 C C . GLY A 1 205 ? 7.598 4.902 -27 1 94.31 205 GLY A C 1
ATOM 1569 O O . GLY A 1 205 ? 8.328 4.098 -26.422 1 94.31 205 GLY A O 1
ATOM 1570 N N . SER A 1 206 ? 8.047 6.047 -27.5 1 95.12 206 SER A N 1
ATOM 1571 C CA . SER A 1 206 ? 9.477 6.316 -27.516 1 95.12 206 SER A CA 1
ATOM 1572 C C . SER A 1 206 ? 9.977 6.668 -26.109 1 95.12 206 SER A C 1
ATOM 1574 O O . SER A 1 206 ? 9.195 7.055 -25.25 1 95.12 206 SER A O 1
ATOM 1576 N N . ILE A 1 207 ? 11.266 6.547 -25.969 1 93.5 207 ILE A N 1
ATOM 1577 C CA . ILE A 1 207 ? 11.93 6.816 -24.703 1 93.5 207 ILE A CA 1
ATOM 1578 C C . ILE A 1 207 ? 11.891 8.312 -24.391 1 93.5 207 ILE A C 1
ATOM 1580 O O . ILE A 1 207 ? 11.945 9.133 -25.312 1 93.5 207 ILE A O 1
ATOM 1584 N N . THR A 1 208 ? 11.727 8.641 -23.141 1 97.62 208 THR A N 1
ATOM 1585 C CA . THR A 1 208 ? 11.758 10.023 -22.672 1 97.62 208 THR A CA 1
ATOM 1586 C C . THR A 1 208 ? 13.078 10.328 -21.969 1 97.62 208 THR A C 1
ATOM 1588 O O . THR A 1 208 ? 13.898 9.43 -21.766 1 97.62 208 THR A O 1
ATOM 1591 N N . THR A 1 209 ? 13.297 11.633 -21.672 1 97.44 209 THR A N 1
ATOM 1592 C CA . THR A 1 209 ? 14.508 12.047 -20.984 1 97.44 209 THR A CA 1
ATOM 1593 C C . THR A 1 209 ? 14.18 12.93 -19.781 1 97.44 209 THR A C 1
ATOM 1595 O O . THR A 1 209 ? 13.352 13.836 -19.891 1 97.44 209 THR A O 1
ATOM 1598 N N . ILE A 1 210 ? 14.805 12.664 -18.672 1 97.69 210 ILE A N 1
ATOM 1599 C CA . ILE A 1 210 ? 14.703 13.555 -17.516 1 97.69 210 ILE A CA 1
ATOM 1600 C C . ILE A 1 210 ? 15.602 14.773 -17.734 1 97.69 210 ILE A C 1
ATOM 1602 O O . ILE A 1 210 ? 16.812 14.633 -17.906 1 97.69 210 ILE A O 1
ATOM 1606 N N . LEU A 1 211 ? 15.039 15.938 -17.672 1 98.06 211 LEU A N 1
ATOM 1607 C CA . LEU A 1 211 ? 15.789 17.172 -17.906 1 98.06 211 LEU A CA 1
ATOM 1608 C C . LEU A 1 211 ? 16.312 17.75 -16.578 1 98.06 211 LEU A C 1
ATOM 1610 O O . LEU A 1 211 ? 17.406 18.297 -16.531 1 98.06 211 LEU A O 1
ATOM 1614 N N . SER A 1 212 ? 15.492 17.641 -15.586 1 97.81 212 SER A N 1
ATOM 1615 C CA . SER A 1 212 ? 15.875 18.203 -14.297 1 97.81 212 SER A CA 1
ATOM 1616 C C . SER A 1 212 ? 15 17.656 -13.18 1 97.81 212 SER A C 1
ATOM 1618 O O . SER A 1 212 ? 13.93 17.094 -13.43 1 97.81 212 SER A O 1
ATOM 1620 N N . ILE A 1 213 ? 15.469 17.703 -12 1 97.94 213 ILE A N 1
ATOM 1621 C CA . ILE A 1 213 ? 14.758 17.453 -10.75 1 97.94 213 ILE A CA 1
ATOM 1622 C C . ILE A 1 213 ? 14.898 18.672 -9.828 1 97.94 213 ILE A C 1
ATOM 1624 O O . ILE A 1 213 ? 16.016 19.109 -9.547 1 97.94 213 ILE A O 1
ATOM 1628 N N . THR A 1 214 ? 13.758 19.219 -9.312 1 97.81 214 THR A N 1
ATOM 1629 C CA . THR A 1 214 ? 13.812 20.453 -8.523 1 97.81 214 THR A CA 1
ATOM 1630 C C . THR A 1 214 ? 12.883 20.344 -7.309 1 97.81 214 THR A C 1
ATOM 1632 O O . THR A 1 214 ? 11.664 20.234 -7.461 1 97.81 214 THR A O 1
ATOM 1635 N N . PRO A 1 215 ? 13.383 20.562 -5.984 1 97.69 215 PRO A N 1
ATOM 1636 C CA . PRO A 1 215 ? 14.812 20.516 -5.664 1 97.69 215 PRO A CA 1
ATOM 1637 C C . PRO A 1 215 ? 15.414 19.125 -5.867 1 97.69 215 PRO A C 1
ATOM 1639 O O . PRO A 1 215 ? 14.703 18.125 -5.816 1 97.69 215 PRO A O 1
ATOM 1642 N N . LYS A 1 216 ? 16.625 19.047 -6.102 1 94.81 216 LYS A N 1
ATOM 1643 C CA . LYS A 1 216 ? 17.297 17.781 -6.359 1 94.81 216 LYS A CA 1
ATOM 1644 C C . LYS A 1 216 ? 18.094 17.328 -5.145 1 94.81 216 LYS A C 1
ATOM 1646 O O . LYS A 1 216 ? 18.906 18.078 -4.605 1 94.81 216 LYS A O 1
ATOM 1651 N N . ASP A 1 217 ? 17.781 16.203 -4.727 1 94.06 217 ASP A N 1
ATOM 1652 C CA . ASP A 1 217 ? 18.656 15.508 -3.787 1 94.06 217 ASP A CA 1
ATOM 1653 C C . ASP A 1 217 ? 19.781 14.781 -4.52 1 94.06 217 ASP A C 1
ATOM 1655 O O . ASP A 1 217 ? 19.547 13.797 -5.219 1 94.06 217 ASP A O 1
ATOM 1659 N N . THR A 1 218 ? 21.016 15.141 -4.316 1 94.88 218 THR A N 1
ATOM 1660 C CA . THR A 1 218 ? 22.141 14.633 -5.086 1 94.88 218 THR A CA 1
ATOM 1661 C C . THR A 1 218 ? 22.516 13.227 -4.637 1 94.88 218 THR A C 1
ATOM 1663 O O . THR A 1 218 ? 23.281 12.539 -5.312 1 94.88 218 THR A O 1
ATOM 1666 N N . SER A 1 219 ? 21.938 12.797 -3.607 1 91.75 219 SER A N 1
ATOM 1667 C CA . SER A 1 219 ? 22.203 11.445 -3.119 1 91.75 219 SER A CA 1
ATOM 1668 C C . SER A 1 219 ? 21.297 10.422 -3.795 1 91.75 219 SER A C 1
ATOM 1670 O O . SER A 1 219 ? 21.469 9.219 -3.6 1 91.75 219 SER A O 1
ATOM 1672 N N . CYS A 1 220 ? 20.375 10.812 -4.574 1 92.94 220 CYS A N 1
ATOM 1673 C CA . CYS A 1 220 ? 19.406 9.914 -5.191 1 92.94 220 CYS A CA 1
ATOM 1674 C C . CYS A 1 220 ? 19.781 9.617 -6.637 1 92.94 220 CYS A C 1
ATOM 1676 O O . CYS A 1 220 ? 20.328 10.477 -7.332 1 92.94 220 CYS A O 1
ATOM 1678 N N . VAL A 1 221 ? 19.5 8.414 -6.992 1 90.94 221 VAL A N 1
ATOM 1679 C CA . VAL A 1 221 ? 19.594 7.969 -8.383 1 90.94 221 VAL A CA 1
ATOM 1680 C C . VAL A 1 221 ? 18.203 7.816 -8.977 1 90.94 221 VAL A C 1
ATOM 1682 O O . VAL A 1 221 ? 17.359 7.105 -8.422 1 90.94 221 VAL A O 1
ATOM 1685 N N . TYR A 1 222 ? 17.969 8.422 -10.133 1 93 222 TYR A N 1
ATOM 1686 C CA . TYR A 1 222 ? 16.672 8.367 -10.805 1 93 222 TYR A CA 1
ATOM 1687 C C . TYR A 1 222 ? 16.734 7.484 -12.039 1 93 222 TYR A C 1
ATOM 1689 O O . TYR A 1 222 ? 17.562 7.711 -12.93 1 93 222 TYR A O 1
ATOM 1697 N N . VAL A 1 223 ? 15.891 6.473 -12.055 1 91.25 223 VAL A N 1
ATOM 1698 C CA . VAL A 1 223 ? 15.805 5.555 -13.188 1 91.25 223 VAL A CA 1
ATOM 1699 C C . VAL A 1 223 ? 14.539 5.84 -13.992 1 91.25 223 VAL A C 1
ATOM 1701 O O . VAL A 1 223 ? 13.43 5.715 -13.477 1 91.25 223 VAL A O 1
ATOM 1704 N N . ASN A 1 224 ? 14.727 6.129 -15.312 1 95.06 224 ASN A N 1
ATOM 1705 C CA . ASN A 1 224 ? 13.625 6.562 -16.172 1 95.06 224 ASN A CA 1
ATOM 1706 C C . ASN A 1 224 ? 13.133 5.438 -17.062 1 95.06 224 ASN A C 1
ATOM 1708 O O . ASN A 1 224 ? 13.836 5.027 -18 1 95.06 224 ASN A O 1
ATOM 1712 N N . HIS A 1 225 ? 11.938 4.965 -16.797 1 92.75 225 HIS A N 1
ATOM 1713 C CA . HIS A 1 225 ? 11.281 3.98 -17.641 1 92.75 225 HIS A CA 1
ATOM 1714 C C . HIS A 1 225 ? 10 4.539 -18.25 1 92.75 225 HIS A C 1
ATOM 1716 O O . HIS A 1 225 ? 9.156 3.781 -18.734 1 92.75 225 HIS A O 1
ATOM 1722 N N . VAL A 1 226 ? 9.859 5.852 -18.219 1 96.5 226 VAL A N 1
ATOM 1723 C CA . VAL A 1 226 ? 8.68 6.523 -18.766 1 96.5 226 VAL A CA 1
ATOM 1724 C C . VAL A 1 226 ? 8.758 6.543 -20.297 1 96.5 226 VAL A C 1
ATOM 1726 O O . VAL A 1 226 ? 9.828 6.785 -20.859 1 96.5 226 VAL A O 1
ATOM 1729 N N . LYS A 1 227 ? 7.613 6.305 -20.938 1 96.38 227 LYS A N 1
ATOM 1730 C CA . LYS A 1 227 ? 7.508 6.383 -22.391 1 96.38 227 LYS A CA 1
ATOM 1731 C C . LYS A 1 227 ? 6.609 7.539 -22.812 1 96.38 227 LYS A C 1
ATOM 1733 O O . LYS A 1 227 ? 5.879 8.102 -22 1 96.38 227 LYS A O 1
ATOM 1738 N N . THR A 1 228 ? 6.75 7.867 -24.094 1 98.06 228 THR A N 1
ATOM 1739 C CA . THR A 1 228 ? 5.91 8.914 -24.656 1 98.06 228 THR A CA 1
ATOM 1740 C C . THR A 1 228 ? 4.512 8.391 -24.953 1 98.06 228 THR A C 1
ATOM 1742 O O . THR A 1 228 ? 4.355 7.398 -25.672 1 98.06 228 THR A O 1
ATOM 1745 N N . GLY A 1 229 ? 3.498 9 -24.328 1 97.62 229 GLY A N 1
ATOM 1746 C CA . GLY A 1 229 ? 2.105 8.672 -24.594 1 97.62 229 GLY A CA 1
ATOM 1747 C C . GLY A 1 229 ? 1.46 9.617 -25.594 1 97.62 229 GLY A C 1
ATOM 1748 O O . GLY A 1 229 ? 2.133 10.477 -26.172 1 97.62 229 GLY A O 1
ATOM 1749 N N . ALA A 1 230 ? 0.157 9.438 -25.859 1 96.56 230 ALA A N 1
ATOM 1750 C CA . ALA A 1 230 ? -0.592 10.281 -26.797 1 96.56 230 ALA A CA 1
ATOM 1751 C C . ALA A 1 230 ? -0.663 11.719 -26.281 1 96.56 230 ALA A C 1
ATOM 1753 O O . ALA A 1 230 ? -0.74 11.961 -25.078 1 96.56 230 ALA A O 1
ATOM 1754 N N . ALA A 1 231 ? -0.699 12.602 -27.266 1 94.88 231 ALA A N 1
ATOM 1755 C CA . ALA A 1 231 ? -0.896 14 -26.891 1 94.88 231 ALA A CA 1
ATOM 1756 C C . ALA A 1 231 ? -2.186 14.18 -26.109 1 94.88 231 ALA A C 1
ATOM 1758 O O . ALA A 1 231 ? -3.219 13.594 -26.438 1 94.88 231 ALA A O 1
ATOM 1759 N N . GLY A 1 232 ? -2.064 14.891 -24.984 1 93.56 232 GLY A N 1
ATOM 1760 C CA . GLY A 1 232 ? -3.25 15.188 -24.203 1 93.56 232 GLY A CA 1
ATOM 1761 C C . GLY A 1 232 ? -3.615 14.078 -23.234 1 93.56 232 GLY A C 1
ATOM 1762 O O . GLY A 1 232 ? -4.605 14.188 -22.5 1 93.56 232 GLY A O 1
ATOM 1763 N N . SER A 1 233 ? -2.834 12.977 -23.141 1 93.5 233 SER A N 1
ATOM 1764 C CA . SER A 1 233 ? -3.154 11.836 -22.297 1 93.5 233 SER A CA 1
ATOM 1765 C C . SER A 1 233 ? -2.963 12.172 -20.812 1 93.5 233 SER A C 1
ATOM 1767 O O . SER A 1 233 ? -3.434 11.445 -19.938 1 93.5 233 SER A O 1
ATOM 1769 N N . GLY A 1 234 ? -2.285 13.32 -20.531 1 93 234 GLY A N 1
ATOM 1770 C CA . GLY A 1 234 ? -2.018 13.695 -19.156 1 93 234 GLY A CA 1
ATOM 1771 C C . GLY A 1 234 ? -0.936 12.852 -18.5 1 93 234 GLY A C 1
ATOM 1772 O O . GLY A 1 234 ? -0.235 12.102 -19.188 1 93 234 GLY A O 1
ATOM 1773 N N . ASP A 1 235 ? -0.728 13.062 -17.266 1 94 235 ASP A N 1
ATOM 1774 C CA . ASP A 1 235 ? 0.265 12.328 -16.484 1 94 235 ASP A CA 1
ATOM 1775 C C . ASP A 1 235 ? -0.214 10.906 -16.188 1 94 235 ASP A C 1
ATOM 1777 O O . ASP A 1 235 ? -1.146 10.711 -15.406 1 94 235 ASP A O 1
ATOM 1781 N N . GLN A 1 236 ? 0.374 9.953 -16.812 1 95.81 236 GLN A N 1
ATOM 1782 C CA . GLN A 1 236 ? 0.1 8.547 -16.547 1 95.81 236 GLN A CA 1
ATOM 1783 C C . GLN A 1 236 ? 1.328 7.844 -15.969 1 95.81 236 GLN A C 1
ATOM 1785 O O . GLN A 1 236 ? 1.526 6.648 -16.188 1 95.81 236 GLN A O 1
ATOM 1790 N N . SER A 1 237 ? 2.186 8.664 -15.359 1 97.31 237 SER A N 1
ATOM 1791 C CA . SER A 1 237 ? 3.4 8.109 -14.773 1 97.31 237 SER A CA 1
ATOM 1792 C C . SER A 1 237 ? 3.205 7.781 -13.297 1 97.31 237 SER A C 1
ATOM 1794 O O . SER A 1 237 ? 2.291 8.305 -12.656 1 97.31 237 SER A O 1
ATOM 1796 N N . ILE A 1 238 ? 3.965 6.867 -12.805 1 97.56 238 ILE A N 1
ATOM 1797 C CA . ILE A 1 238 ? 4.039 6.512 -11.391 1 97.56 238 ILE A CA 1
ATOM 1798 C C . ILE A 1 238 ? 5.496 6.535 -10.93 1 97.56 238 ILE A C 1
ATOM 1800 O O . ILE A 1 238 ? 6.371 5.961 -11.586 1 97.56 238 ILE A O 1
ATOM 1804 N N . VAL A 1 239 ? 5.742 7.219 -9.875 1 97.75 239 VAL A N 1
ATOM 1805 C CA . VAL A 1 239 ? 7.062 7.242 -9.258 1 97.75 239 VAL A CA 1
ATOM 1806 C C . VAL A 1 239 ? 7.121 6.227 -8.125 1 97.75 239 VAL A C 1
ATOM 1808 O O . VAL A 1 239 ? 6.227 6.184 -7.273 1 97.75 239 VAL A O 1
ATOM 1811 N N . TYR A 1 240 ? 8.133 5.441 -8.133 1 96.31 240 TYR A N 1
ATOM 1812 C CA . TYR A 1 240 ? 8.352 4.445 -7.09 1 96.31 240 TYR A CA 1
ATOM 1813 C C . TYR A 1 240 ? 9.594 4.781 -6.27 1 96.31 240 TYR A C 1
ATOM 1815 O O . TYR A 1 240 ? 10.703 4.84 -6.805 1 96.31 240 TYR A O 1
ATOM 1823 N N . SER A 1 241 ? 9.352 5.004 -5.047 1 94 241 SER A N 1
ATOM 1824 C CA . SER A 1 241 ? 10.391 5.27 -4.055 1 94 241 SER A CA 1
ATOM 1825 C C . SER A 1 241 ? 9.883 5.012 -2.641 1 94 241 SER A C 1
ATOM 1827 O O . SER A 1 241 ? 8.703 4.727 -2.441 1 94 241 SER A O 1
ATOM 1829 N N . SER A 1 242 ? 10.812 4.988 -1.643 1 93.44 242 SER A N 1
ATOM 1830 C CA . SER A 1 242 ? 10.461 4.793 -0.24 1 93.44 242 SER A CA 1
ATOM 1831 C C . SER A 1 242 ? 11.297 5.691 0.667 1 93.44 242 SER A C 1
ATOM 1833 O O . SER A 1 242 ? 12.25 6.328 0.212 1 93.44 242 SER A O 1
ATOM 1835 N N . PRO A 1 243 ? 10.922 5.809 1.924 1 91.94 243 PRO A N 1
ATOM 1836 C CA . PRO A 1 243 ? 11.695 6.641 2.846 1 91.94 243 PRO A CA 1
ATOM 1837 C C . PRO A 1 243 ? 13.172 6.254 2.896 1 91.94 243 PRO A C 1
ATOM 1839 O O . PRO A 1 243 ? 13.5 5.066 3.01 1 91.94 243 PRO A O 1
ATOM 1842 N N . TYR A 1 244 ? 14.062 7.258 2.723 1 87.75 244 TYR A N 1
ATOM 1843 C CA . TYR A 1 244 ? 15.508 7.164 2.898 1 87.75 244 TYR A CA 1
ATOM 1844 C C . TYR A 1 244 ? 16.141 6.324 1.794 1 87.75 244 TYR A C 1
ATOM 1846 O O . TYR A 1 244 ? 17.297 5.922 1.896 1 87.75 244 TYR A O 1
ATOM 1854 N N . ASN A 1 245 ? 15.281 5.953 0.792 1 87.25 245 ASN A N 1
ATOM 1855 C CA . ASN A 1 245 ? 15.781 5.215 -0.361 1 87.25 245 ASN A CA 1
ATOM 1856 C C . ASN A 1 245 ? 16.469 6.137 -1.364 1 87.25 245 ASN A C 1
ATOM 1858 O O . ASN A 1 245 ? 15.852 7.082 -1.864 1 87.25 245 ASN A O 1
ATOM 1862 N N . PRO A 1 246 ? 17.703 5.863 -1.72 1 87.75 246 PRO A N 1
ATOM 1863 C CA . PRO A 1 246 ? 18.359 6.719 -2.707 1 87.75 246 PRO A CA 1
ATOM 1864 C C . PRO A 1 246 ? 17.984 6.367 -4.145 1 87.75 246 PRO A C 1
ATOM 1866 O O . PRO A 1 246 ? 18.375 7.062 -5.078 1 87.75 246 PRO A O 1
ATOM 1869 N N . PHE A 1 247 ? 17.203 5.32 -4.262 1 86.56 247 PHE A N 1
ATOM 1870 C CA . PHE A 1 247 ? 16.797 4.883 -5.59 1 86.56 247 PHE A CA 1
ATOM 1871 C C . PHE A 1 247 ? 15.352 5.289 -5.875 1 86.56 247 PHE A C 1
ATOM 1873 O O . PHE A 1 247 ? 14.453 4.996 -5.086 1 86.56 247 PHE A O 1
ATOM 1880 N N . VAL A 1 248 ? 15.125 6 -7.004 1 93.56 248 VAL A N 1
ATOM 1881 C CA . VAL A 1 248 ? 13.82 6.441 -7.469 1 93.56 248 VAL A CA 1
ATOM 1882 C C . VAL A 1 248 ? 13.594 5.98 -8.906 1 93.56 248 VAL A C 1
ATOM 1884 O O . VAL A 1 248 ? 14.391 6.293 -9.797 1 93.56 248 VAL A O 1
ATOM 1887 N N . TYR A 1 249 ? 12.594 5.238 -9.172 1 92.88 249 TYR A N 1
ATOM 1888 C CA . TYR A 1 249 ? 12.312 4.883 -10.562 1 92.88 249 TYR A CA 1
ATOM 1889 C C . TYR A 1 249 ? 10.922 5.367 -10.969 1 92.88 249 TYR A C 1
ATOM 1891 O O . TYR A 1 249 ? 10.031 5.512 -10.125 1 92.88 249 TYR A O 1
ATOM 1899 N N . ILE A 1 250 ? 10.758 5.695 -12.188 1 96.25 250 ILE A N 1
ATOM 1900 C CA . ILE A 1 250 ? 9.516 6.219 -12.742 1 96.25 250 ILE A CA 1
ATOM 1901 C C . ILE A 1 250 ? 9.109 5.398 -13.961 1 96.25 250 ILE A C 1
ATOM 1903 O O . ILE A 1 250 ? 9.945 5.078 -14.812 1 96.25 250 ILE A O 1
ATOM 1907 N N . GLU A 1 251 ? 7.84 5.031 -13.992 1 94.94 251 GLU A N 1
ATOM 1908 C CA . GLU A 1 251 ? 7.281 4.25 -15.094 1 94.94 251 GLU A CA 1
ATOM 1909 C C . GLU A 1 251 ? 6.008 4.895 -15.633 1 94.94 251 GLU A C 1
ATOM 1911 O O . GLU A 1 251 ? 5.508 5.867 -15.07 1 94.94 251 GLU A O 1
ATOM 1916 N N . GLY A 1 252 ? 5.535 4.355 -16.766 1 95.62 252 GLY A N 1
ATOM 1917 C CA . GLY A 1 252 ? 4.312 4.836 -17.391 1 95.62 252 GLY A CA 1
ATOM 1918 C C . GLY A 1 252 ? 4.57 5.73 -18.594 1 95.62 252 GLY A C 1
ATOM 1919 O O . GLY A 1 252 ? 5.48 5.473 -19.375 1 95.62 252 GLY A O 1
ATOM 1920 N N . THR A 1 253 ? 3.619 6.77 -18.75 1 97.44 253 THR A N 1
ATOM 1921 C CA . THR A 1 253 ? 3.74 7.633 -19.922 1 97.44 253 THR A CA 1
ATOM 1922 C C . THR A 1 253 ? 3.488 9.094 -19.547 1 97.44 253 THR A C 1
ATOM 1924 O O . THR A 1 253 ? 2.797 9.375 -18.562 1 97.44 253 THR A O 1
ATOM 1927 N N . VAL A 1 254 ? 4.07 9.93 -20.188 1 98 254 VAL A N 1
ATOM 1928 C CA . VAL A 1 254 ? 3.742 11.352 -20.219 1 98 254 VAL A CA 1
ATOM 1929 C C . VAL A 1 254 ? 3.305 11.75 -21.625 1 98 254 VAL A C 1
ATOM 1931 O O . VAL A 1 254 ? 3.701 11.117 -22.609 1 98 254 VAL A O 1
ATOM 1934 N N . PRO A 1 255 ? 2.477 12.734 -21.75 1 97.62 255 PRO A N 1
ATOM 1935 C CA . PRO A 1 255 ? 1.978 13.078 -23.078 1 97.62 255 PRO A CA 1
ATOM 1936 C C . PRO A 1 255 ? 3.072 13.617 -24 1 97.62 255 PRO A C 1
ATOM 1938 O O . PRO A 1 255 ? 3.982 14.312 -23.547 1 97.62 255 PRO A O 1
ATOM 1941 N N . ALA A 1 256 ? 2.951 13.297 -25.328 1 97 256 ALA A N 1
ATOM 1942 C CA . ALA A 1 256 ? 3.828 13.875 -26.344 1 97 256 ALA A CA 1
ATOM 1943 C C . ALA A 1 256 ? 3.717 15.398 -26.359 1 97 256 ALA A C 1
ATOM 1945 O O . ALA A 1 256 ? 2.689 15.961 -25.969 1 97 256 ALA A O 1
ATOM 1946 N N . GLY A 1 257 ? 4.785 16.016 -26.922 1 95.31 257 GLY A N 1
ATOM 1947 C CA . GLY A 1 257 ? 4.777 17.469 -27 1 95.31 257 GLY A CA 1
ATOM 1948 C C . GLY A 1 257 ? 5.844 18.109 -26.141 1 95.31 257 GLY A C 1
ATOM 1949 O O . GLY A 1 257 ? 7.02 17.75 -26.219 1 95.31 257 GLY A O 1
ATOM 1950 N N . SER A 1 258 ? 5.371 19.078 -25.281 1 94.12 258 SER A N 1
ATOM 1951 C CA . SER A 1 258 ? 6.305 19.859 -24.469 1 94.12 258 SER A CA 1
ATOM 1952 C C . SER A 1 258 ? 6.746 19.078 -23.234 1 94.12 258 SER A C 1
ATOM 1954 O O . SER A 1 258 ? 6.172 18.047 -22.906 1 94.12 258 SER A O 1
ATOM 1956 N N . THR A 1 259 ? 7.789 19.594 -22.656 1 97.31 259 THR A N 1
ATOM 1957 C CA . THR A 1 259 ? 8.273 19.047 -21.391 1 97.31 259 THR A CA 1
ATOM 1958 C C . THR A 1 259 ? 7.129 18.906 -20.391 1 97.31 259 THR A C 1
ATOM 1960 O O . THR A 1 259 ? 6.285 19.797 -20.266 1 97.31 259 THR A O 1
ATOM 1963 N N . TYR A 1 260 ? 7.094 17.75 -19.812 1 97.75 260 TYR A N 1
ATOM 1964 C CA . TYR A 1 260 ? 6.047 17.438 -18.844 1 97.75 260 TYR A CA 1
ATOM 1965 C C . TYR A 1 260 ? 6.621 17.328 -17.438 1 97.75 260 TYR A C 1
ATOM 1967 O O . TYR A 1 260 ? 7.648 16.672 -17.234 1 97.75 260 TYR A O 1
ATOM 1975 N N . ASN A 1 261 ? 6.008 17.938 -16.438 1 98.06 261 ASN A N 1
ATOM 1976 C CA . ASN A 1 261 ? 6.465 17.922 -15.062 1 98.06 261 ASN A CA 1
ATOM 1977 C C . ASN A 1 261 ? 5.738 16.875 -14.242 1 98.06 261 ASN A C 1
ATOM 1979 O O . ASN A 1 261 ? 4.512 16.906 -14.117 1 98.06 261 ASN A O 1
ATOM 1983 N N . VAL A 1 262 ? 6.504 15.953 -13.727 1 98.12 262 VAL A N 1
ATOM 1984 C CA . VAL A 1 262 ? 5.984 14.93 -12.82 1 98.12 262 VAL A CA 1
ATOM 1985 C C . VAL A 1 262 ? 6.391 15.266 -11.391 1 98.12 262 VAL A C 1
ATOM 1987 O O . VAL A 1 262 ? 7.559 15.539 -11.109 1 98.12 262 VAL A O 1
ATOM 1990 N N . LYS A 1 263 ? 5.461 15.25 -10.469 1 97.88 263 LYS A N 1
ATOM 1991 C CA . LYS A 1 263 ? 5.762 15.555 -9.07 1 97.88 263 LYS A CA 1
ATOM 1992 C C . LYS A 1 263 ? 6.023 14.281 -8.273 1 97.88 263 LYS A C 1
ATOM 1994 O O . LYS A 1 263 ? 5.207 13.352 -8.289 1 97.88 263 LYS A O 1
ATOM 1999 N N . ALA A 1 264 ? 7.109 14.195 -7.582 1 98.12 264 ALA A N 1
ATOM 2000 C CA . ALA A 1 264 ? 7.551 13.031 -6.824 1 98.12 264 ALA A CA 1
ATOM 2001 C C . ALA A 1 264 ? 7.746 13.375 -5.352 1 98.12 264 ALA A C 1
ATOM 2003 O O . ALA A 1 264 ? 7.742 14.547 -4.977 1 98.12 264 ALA A O 1
ATOM 2004 N N . SER A 1 265 ? 7.793 12.359 -4.543 1 97.81 265 SER A N 1
ATOM 2005 C CA . SER A 1 265 ? 8.094 12.562 -3.127 1 97.81 265 SER A CA 1
ATOM 2006 C C . SER A 1 265 ? 9.594 12.664 -2.887 1 97.81 265 SER A C 1
ATOM 2008 O O . SER A 1 265 ? 10.391 12.156 -3.678 1 97.81 265 SER A O 1
ATOM 2010 N N . ILE A 1 266 ? 9.938 13.367 -1.895 1 97.5 266 ILE A N 1
ATOM 2011 C CA . ILE A 1 266 ? 11.312 13.43 -1.409 1 97.5 266 ILE A CA 1
ATOM 2012 C C . ILE A 1 266 ? 11.523 12.367 -0.326 1 97.5 266 ILE A C 1
ATOM 2014 O O . ILE A 1 266 ? 10.828 12.375 0.693 1 97.5 266 ILE A O 1
ATOM 2018 N N . SER A 1 267 ? 12.492 11.508 -0.489 1 94.62 267 SER A N 1
ATOM 2019 C CA . SER A 1 267 ? 12.656 10.344 0.367 1 94.62 267 SER A CA 1
ATOM 2020 C C . SER A 1 267 ? 13.352 10.703 1.675 1 94.62 267 SER A C 1
ATOM 2022 O O . SER A 1 267 ? 13.297 9.945 2.646 1 94.62 267 SER A O 1
ATOM 2024 N N . ASP A 1 268 ? 14.078 11.812 1.72 1 95.38 268 ASP A N 1
ATOM 2025 C CA . ASP A 1 268 ? 14.805 12.258 2.902 1 95.38 268 ASP A CA 1
ATOM 2026 C C . ASP A 1 268 ? 14.875 13.781 2.959 1 95.38 268 ASP A C 1
ATOM 2028 O O . ASP A 1 268 ? 15.922 14.367 2.689 1 95.38 268 ASP A O 1
ATOM 2032 N N . PRO A 1 269 ? 13.852 14.375 3.402 1 97.88 269 PRO A N 1
ATOM 2033 C CA . PRO A 1 269 ? 13.797 15.836 3.383 1 97.88 269 PRO A CA 1
ATOM 2034 C C . PRO A 1 269 ? 14.852 16.484 4.289 1 97.88 269 PRO A C 1
ATOM 2036 O O . PRO A 1 269 ? 15.336 17.578 3.998 1 97.88 269 PRO A O 1
ATOM 2039 N N . ALA A 1 270 ? 15.203 15.828 5.371 1 97.94 270 ALA A N 1
ATOM 2040 C CA . ALA A 1 270 ? 16.234 16.375 6.266 1 97.94 270 ALA A CA 1
ATOM 2041 C C . ALA A 1 270 ? 17.578 16.469 5.555 1 97.94 270 ALA A C 1
ATOM 2043 O O . ALA A 1 270 ? 18.25 17.5 5.633 1 97.94 270 ALA A O 1
ATOM 2044 N N . ARG A 1 271 ? 17.906 15.406 4.891 1 97.31 271 ARG A N 1
ATOM 2045 C CA . ARG A 1 271 ? 19.156 15.406 4.129 1 97.31 271 ARG A CA 1
ATOM 2046 C C . ARG A 1 271 ? 19.141 16.469 3.041 1 97.31 271 ARG A C 1
ATOM 2048 O O . ARG A 1 271 ? 20.125 17.188 2.844 1 97.31 271 ARG A O 1
ATOM 2055 N N . LEU A 1 272 ? 18.047 16.594 2.357 1 98.25 272 LEU A N 1
ATOM 2056 C CA . LEU A 1 272 ? 17.906 17.594 1.301 1 98.25 272 LEU A CA 1
ATOM 2057 C C . LEU A 1 272 ? 18.078 19 1.86 1 98.25 272 LEU A C 1
ATOM 2059 O O . LEU A 1 272 ? 18.766 19.828 1.257 1 98.25 272 LEU A O 1
ATOM 2063 N N . LEU A 1 273 ? 17.469 19.25 2.973 1 98.69 273 LEU A N 1
ATOM 2064 C CA . LEU A 1 273 ? 17.594 20.578 3.564 1 98.69 273 LEU A CA 1
ATOM 2065 C C . LEU A 1 273 ? 19.062 20.891 3.871 1 98.69 273 LEU A C 1
ATOM 2067 O O . LEU A 1 273 ? 19.531 22 3.613 1 98.69 273 LEU A O 1
ATOM 2071 N N . GLY A 1 274 ? 19.797 19.906 4.453 1 98.62 274 GLY A N 1
ATOM 2072 C CA . GLY A 1 274 ? 21.219 20.078 4.684 1 98.62 274 GLY A CA 1
ATOM 2073 C C . GLY A 1 274 ? 21.984 20.422 3.42 1 98.62 274 GLY A C 1
ATOM 2074 O O . GLY A 1 274 ? 22.812 21.328 3.416 1 98.62 274 GLY A O 1
ATOM 2075 N N . GLN A 1 275 ? 21.688 19.734 2.361 1 98.38 275 GLN A N 1
ATOM 2076 C CA . GLN A 1 275 ? 22.344 19.969 1.08 1 98.38 275 GLN A CA 1
ATOM 2077 C C . GLN A 1 275 ? 22.047 21.375 0.559 1 98.38 275 GLN A C 1
ATOM 2079 O O . GLN A 1 275 ? 22.938 22.062 0.045 1 98.38 275 GLN A O 1
ATOM 2084 N N . LEU A 1 276 ? 20.781 21.766 0.675 1 98.5 276 LEU A N 1
ATOM 2085 C CA . LEU A 1 276 ? 20.359 23.078 0.205 1 98.5 276 LEU A CA 1
ATOM 2086 C C . LEU A 1 276 ? 21.078 24.188 0.979 1 98.5 276 LEU A C 1
ATOM 2088 O O . LEU A 1 276 ? 21.484 25.188 0.396 1 98.5 276 LEU A O 1
ATOM 2092 N N . LEU A 1 277 ? 21.234 24.016 2.264 1 98.56 277 LEU A N 1
ATOM 2093 C CA . LEU A 1 277 ? 21.906 25 3.102 1 98.56 277 LEU A CA 1
ATOM 2094 C C . LEU A 1 277 ? 23.375 25.125 2.719 1 98.56 277 LEU A C 1
ATOM 2096 O O . LEU A 1 277 ? 23.891 26.234 2.57 1 98.56 277 LEU A O 1
ATOM 2100 N N . THR A 1 278 ? 24.047 23.953 2.547 1 98.19 278 THR A N 1
ATOM 2101 C CA . THR A 1 278 ? 25.469 23.953 2.199 1 98.19 278 THR A CA 1
ATOM 2102 C C . THR A 1 278 ? 25.688 24.609 0.839 1 98.19 278 THR A C 1
ATOM 2104 O O . THR A 1 278 ? 26.641 25.391 0.667 1 98.19 278 THR A O 1
ATOM 2107 N N . LYS A 1 279 ? 24.875 24.328 -0.082 1 97.69 279 LYS A N 1
ATOM 2108 C CA . LYS A 1 279 ? 24.969 24.938 -1.407 1 97.69 279 LYS A CA 1
ATOM 2109 C C . LYS A 1 279 ? 24.766 26.453 -1.337 1 97.69 279 LYS A C 1
ATOM 2111 O O . LYS A 1 279 ? 25.484 27.219 -1.989 1 97.69 279 LYS A O 1
ATOM 2116 N N . GLU A 1 280 ? 23.734 26.844 -0.614 1 98.25 280 GLU A N 1
ATOM 2117 C CA . GLU A 1 280 ? 23.453 28.266 -0.481 1 98.25 280 GLU A CA 1
ATOM 2118 C C . GLU A 1 280 ? 24.594 29 0.219 1 98.25 280 GLU A C 1
ATOM 2120 O O . GLU A 1 280 ? 24.875 30.156 -0.083 1 98.25 280 GLU A O 1
ATOM 2125 N N . MET A 1 281 ? 25.266 28.375 1.224 1 98.25 281 MET A N 1
ATOM 2126 C CA . MET A 1 281 ? 26.438 28.969 1.861 1 98.25 281 MET A CA 1
ATOM 2127 C C . MET A 1 281 ? 27.5 29.312 0.826 1 98.25 281 MET A C 1
ATOM 2129 O O . MET A 1 281 ? 28.031 30.438 0.834 1 98.25 281 MET A O 1
ATOM 2133 N N . ALA A 1 282 ? 27.688 28.422 -0.041 1 97.19 282 ALA A N 1
ATOM 2134 C CA . ALA A 1 282 ? 28.656 28.672 -1.11 1 97.19 282 ALA A CA 1
ATOM 2135 C C . ALA A 1 282 ? 28.219 29.844 -1.98 1 97.19 282 ALA A C 1
ATOM 2137 O O . ALA A 1 282 ? 29.031 30.703 -2.34 1 97.19 282 ALA A O 1
ATOM 2138 N N . VAL A 1 283 ? 27.016 29.922 -2.307 1 97.75 283 VAL A N 1
ATOM 2139 C CA . VAL A 1 283 ? 26.453 30.969 -3.158 1 97.75 283 VAL A CA 1
ATOM 2140 C C . VAL A 1 283 ? 26.625 32.344 -2.49 1 97.75 283 VAL A C 1
ATOM 2142 O O . VAL A 1 283 ? 26.922 33.312 -3.164 1 97.75 283 VAL A O 1
ATOM 2145 N N . GLN A 1 284 ? 26.484 32.312 -1.163 1 98.12 284 GLN A N 1
ATOM 2146 C CA . GLN A 1 284 ? 26.562 33.594 -0.44 1 98.12 284 GLN A CA 1
ATOM 2147 C C . GLN A 1 284 ? 27.984 33.875 0.047 1 98.12 284 GLN A C 1
ATOM 2149 O O . GLN A 1 284 ? 28.188 34.75 0.875 1 98.12 284 GLN A O 1
ATOM 2154 N N . GLY A 1 285 ? 28.906 33.062 -0.311 1 97.81 285 GLY A N 1
ATOM 2155 C CA . GLY A 1 285 ? 30.297 33.344 -0.08 1 97.81 285 GLY A CA 1
ATOM 2156 C C . GLY A 1 285 ? 30.844 32.75 1.205 1 97.81 285 GLY A C 1
ATOM 2157 O O . GLY A 1 285 ? 31.906 33.125 1.679 1 97.81 285 GLY A O 1
ATOM 2158 N N . ILE A 1 286 ? 30.094 31.922 1.86 1 98.44 286 ILE A N 1
ATOM 2159 C CA . ILE A 1 286 ? 30.609 31.188 3.008 1 98.44 286 ILE A CA 1
ATOM 2160 C C . ILE A 1 286 ? 31.281 29.906 2.533 1 98.44 286 ILE A C 1
ATOM 2162 O O . ILE A 1 286 ? 30.641 29.031 1.938 1 98.44 286 ILE A O 1
ATOM 2166 N N . GLN A 1 287 ? 32.594 29.75 2.756 1 97.94 287 GLN A N 1
ATOM 2167 C CA . GLN A 1 287 ? 33.312 28.547 2.346 1 97.94 287 GLN A CA 1
ATOM 2168 C C . GLN A 1 287 ? 32.938 27.344 3.205 1 97.94 287 GLN A C 1
ATOM 2170 O O . GLN A 1 287 ? 33.156 27.359 4.422 1 97.94 287 GLN A O 1
ATOM 2175 N N . TRP A 1 288 ? 32.438 26.375 2.613 1 96.5 288 TRP A N 1
ATOM 2176 C CA . TRP A 1 288 ? 32.062 25.172 3.318 1 96.5 288 TRP A CA 1
ATOM 2177 C C . TRP A 1 288 ? 33.219 24.219 3.459 1 96.5 288 TRP A C 1
ATOM 2179 O O . TRP A 1 288 ? 33.781 23.719 2.459 1 96.5 288 TRP A O 1
ATOM 2189 N N . LYS A 1 289 ? 33.656 23.844 4.594 1 95.5 289 LYS A N 1
ATOM 2190 C CA . LYS A 1 289 ? 34.688 22.875 4.914 1 95.5 289 LYS A CA 1
ATOM 2191 C C . LYS A 1 289 ? 34.281 21.984 6.086 1 95.5 289 LYS A C 1
ATOM 2193 O O . LYS A 1 289 ? 35.125 21.375 6.738 1 95.5 289 LYS A O 1
ATOM 2198 N N . GLY A 1 290 ? 33.062 22.078 6.43 1 96.19 290 GLY A N 1
ATOM 2199 C CA . GLY A 1 290 ? 32.562 21.359 7.594 1 96.19 290 GLY A CA 1
ATOM 2200 C C . GLY A 1 290 ? 32 20 7.262 1 96.19 290 GLY A C 1
ATOM 2201 O O . GLY A 1 290 ? 32.281 19.438 6.199 1 96.19 290 GLY A O 1
ATOM 2202 N N . GLU A 1 291 ? 31.312 19.391 8.227 1 97.25 291 GLU A N 1
ATOM 2203 C CA . GLU A 1 291 ? 30.641 18.109 8.07 1 97.25 291 GLU A CA 1
ATOM 2204 C C . GLU A 1 291 ? 29.141 18.234 8.305 1 97.25 291 GLU A C 1
ATOM 2206 O O . GLU A 1 291 ? 28.703 18.953 9.203 1 97.25 291 GLU A O 1
ATOM 2211 N N . MET A 1 292 ? 28.406 17.641 7.422 1 97.25 292 MET A N 1
ATOM 2212 C CA . MET A 1 292 ? 26.953 17.594 7.574 1 97.25 292 MET A CA 1
ATOM 2213 C C . MET A 1 292 ? 26.5 16.219 8.07 1 97.25 292 MET A C 1
ATOM 2215 O O . MET A 1 292 ? 26.969 15.195 7.574 1 97.25 292 MET A O 1
ATOM 2219 N N . ARG A 1 293 ? 25.641 16.219 9.078 1 96.25 293 ARG A N 1
ATOM 2220 C CA . ARG A 1 293 ? 25.094 14.977 9.617 1 96.25 293 ARG A CA 1
ATOM 2221 C C . ARG A 1 293 ? 23.594 15.094 9.852 1 96.25 293 ARG A C 1
ATOM 2223 O O . ARG A 1 293 ? 23.109 16.141 10.297 1 96.25 293 ARG A O 1
ATOM 2230 N N . VAL A 1 294 ? 22.844 14.086 9.5 1 96 294 VAL A N 1
ATOM 2231 C CA . VAL A 1 294 ? 21.438 13.969 9.844 1 96 294 VAL A CA 1
ATOM 2232 C C . VAL A 1 294 ? 21.266 12.992 11.008 1 96 294 VAL A C 1
ATOM 2234 O O . VAL A 1 294 ? 21.734 11.852 10.945 1 96 294 VAL A O 1
ATOM 2237 N N . LEU A 1 295 ? 20.625 13.422 12.031 1 95.12 295 LEU A N 1
ATOM 2238 C CA . LEU A 1 295 ? 20.438 12.562 13.195 1 95.12 295 LEU A CA 1
ATOM 2239 C C . LEU A 1 295 ? 19.375 11.5 12.906 1 95.12 295 LEU A C 1
ATOM 2241 O O . LEU A 1 295 ? 18.484 11.711 12.078 1 95.12 295 LEU A O 1
ATOM 2245 N N . THR A 1 296 ? 19.531 10.391 13.531 1 88.19 296 THR A N 1
ATOM 2246 C CA . THR A 1 296 ? 18.531 9.336 13.555 1 88.19 296 THR A CA 1
ATOM 2247 C C . THR A 1 296 ? 18.031 9.094 14.977 1 88.19 296 THR A C 1
ATOM 2249 O O . THR A 1 296 ? 18.578 9.641 15.938 1 88.19 296 THR A O 1
ATOM 2252 N N . GLN A 1 297 ? 16.938 8.289 15.086 1 80.88 297 GLN A N 1
ATOM 2253 C CA . GLN A 1 297 ? 16.344 8.016 16.391 1 80.88 297 GLN A CA 1
ATOM 2254 C C . GLN A 1 297 ? 17.312 7.285 17.312 1 80.88 297 GLN A C 1
ATOM 2256 O O . GLN A 1 297 ? 17.156 7.289 18.531 1 80.88 297 GLN A O 1
ATOM 2261 N N . ASP A 1 298 ? 18.359 6.68 16.75 1 79.88 298 ASP A N 1
ATOM 2262 C CA . ASP A 1 298 ? 19.312 5.906 17.531 1 79.88 298 ASP A CA 1
ATOM 2263 C C . ASP A 1 298 ? 20.453 6.789 18.031 1 79.88 298 ASP A C 1
ATOM 2265 O O . ASP A 1 298 ? 21.25 6.371 18.875 1 79.88 298 ASP A O 1
ATOM 2269 N N . ASP A 1 299 ? 20.484 8.016 17.516 1 88.06 299 ASP A N 1
ATOM 2270 C CA . ASP A 1 299 ? 21.547 8.938 17.906 1 88.06 299 ASP A CA 1
ATOM 2271 C C . ASP A 1 299 ? 21.234 9.602 19.25 1 88.06 299 ASP A C 1
ATOM 2273 O O . ASP A 1 299 ? 20.062 9.703 19.641 1 88.06 299 ASP A O 1
ATOM 2277 N N . THR A 1 300 ? 22.281 9.961 19.922 1 87.88 300 THR A N 1
ATOM 2278 C CA . THR A 1 300 ? 22.109 10.812 21.094 1 87.88 300 THR A CA 1
ATOM 2279 C C . THR A 1 300 ? 21.734 12.227 20.672 1 87.88 300 THR A C 1
ATOM 2281 O O . THR A 1 300 ? 22.469 12.891 19.953 1 87.88 300 THR A O 1
ATOM 2284 N N . ILE A 1 301 ? 20.594 12.648 21.078 1 88.25 301 ILE A N 1
ATOM 2285 C CA . ILE A 1 301 ? 20.141 14 20.797 1 88.25 301 ILE A CA 1
ATOM 2286 C C . ILE A 1 301 ? 20.844 14.992 21.719 1 88.25 301 ILE A C 1
ATOM 2288 O O . ILE A 1 301 ? 20.828 14.836 22.938 1 88.25 301 ILE A O 1
ATOM 2292 N N . PRO A 1 302 ? 21.422 15.977 21.219 1 90.31 302 PRO A N 1
ATOM 2293 C CA . PRO A 1 302 ? 22.156 16.922 22.062 1 90.31 302 PRO A CA 1
ATOM 2294 C C . PRO A 1 302 ? 21.25 17.734 22.984 1 90.31 302 PRO A C 1
ATOM 2296 O O . PRO A 1 302 ? 20.125 18.062 22.594 1 90.31 302 PRO A O 1
ATOM 2299 N N . ASP A 1 303 ? 21.719 18.062 24.125 1 92.19 303 ASP A N 1
ATOM 2300 C CA . ASP A 1 303 ? 21.062 19.047 25 1 92.19 303 ASP A CA 1
ATOM 2301 C C . ASP A 1 303 ? 21.297 20.469 24.516 1 92.19 303 ASP A C 1
ATOM 2303 O O . ASP A 1 303 ? 22.422 20.969 24.578 1 92.19 303 ASP A O 1
ATOM 2307 N N . THR A 1 304 ? 20.297 21.109 24.062 1 93.25 304 THR A N 1
ATOM 2308 C CA . THR A 1 304 ? 20.438 22.406 23.406 1 93.25 304 THR A CA 1
ATOM 2309 C C . THR A 1 304 ? 20.047 23.531 24.359 1 93.25 304 THR A C 1
ATOM 2311 O O . THR A 1 304 ? 19.828 24.672 23.938 1 93.25 304 THR A O 1
ATOM 2314 N N . THR A 1 305 ? 19.891 23.297 25.625 1 92.94 305 THR A N 1
ATOM 2315 C CA . THR A 1 305 ? 19.406 24.25 26.609 1 92.94 305 THR A CA 1
ATOM 2316 C C . THR A 1 305 ? 20.266 25.516 26.609 1 92.94 305 THR A C 1
ATOM 2318 O O . THR A 1 305 ? 19.75 26.625 26.75 1 92.94 305 THR A O 1
ATOM 2321 N N . ASN A 1 306 ? 21.547 25.438 26.422 1 93.19 306 ASN A N 1
ATOM 2322 C CA . ASN A 1 306 ? 22.438 26.578 26.5 1 93.19 306 ASN A CA 1
ATOM 2323 C C . ASN A 1 306 ? 22.922 27.016 25.125 1 93.19 306 ASN A C 1
ATOM 2325 O O . ASN A 1 306 ? 23.891 27.781 25.016 1 93.19 306 ASN A O 1
ATOM 2329 N N . TRP A 1 307 ? 22.172 26.594 24.141 1 96.62 307 TRP A N 1
ATOM 2330 C CA . TRP A 1 307 ? 22.578 26.984 22.797 1 96.62 307 TRP A CA 1
ATOM 2331 C C . TRP A 1 307 ? 21.969 28.328 22.391 1 96.62 307 TRP A C 1
ATOM 2333 O O . TRP A 1 307 ? 20.922 28.703 22.922 1 96.62 307 TRP A O 1
ATOM 2343 N N . ILE A 1 308 ? 22.609 29 21.547 1 96.81 308 ILE A N 1
ATOM 2344 C CA . ILE A 1 308 ? 22.141 30.312 21.094 1 96.81 308 ILE A CA 1
ATOM 2345 C C . ILE A 1 308 ? 21.172 30.141 19.922 1 96.81 308 ILE A C 1
ATOM 2347 O O . ILE A 1 308 ? 21.438 29.375 19 1 96.81 308 ILE A O 1
ATOM 2351 N N . THR A 1 309 ? 20.047 30.844 19.969 1 97.5 309 THR A N 1
ATOM 2352 C CA . THR A 1 309 ? 19.078 30.828 18.875 1 97.5 309 THR A CA 1
ATOM 2353 C C . THR A 1 309 ? 19.531 31.766 17.75 1 97.5 309 THR A C 1
ATOM 2355 O O . THR A 1 309 ? 19.641 32.969 17.953 1 97.5 309 THR A O 1
ATOM 2358 N N . LEU A 1 310 ? 19.844 31.203 16.625 1 96.88 310 LEU A N 1
ATOM 2359 C CA . LEU A 1 310 ? 20.094 32.031 15.445 1 96.88 310 LEU A CA 1
ATOM 2360 C C . LEU A 1 310 ? 18.781 32.594 14.883 1 96.88 310 LEU A C 1
ATOM 2362 O O . LEU A 1 310 ? 18.672 33.781 14.594 1 96.88 310 LEU A O 1
ATOM 2366 N N . LEU A 1 311 ? 17.75 31.656 14.711 1 96.69 311 LEU A N 1
ATOM 2367 C CA . LEU A 1 311 ? 16.422 32.062 14.273 1 96.69 311 LEU A CA 1
ATOM 2368 C C . LEU A 1 311 ? 15.391 30.984 14.578 1 96.69 311 LEU A C 1
ATOM 2370 O O . LEU A 1 311 ? 15.75 29.844 14.883 1 96.69 311 LEU A O 1
ATOM 2374 N N . GLU A 1 312 ? 14.141 31.406 14.586 1 97.06 312 GLU A N 1
ATOM 2375 C CA . GLU A 1 312 ? 12.977 30.531 14.688 1 97.06 312 GLU A CA 1
ATOM 2376 C C . GLU A 1 312 ? 12.039 30.719 13.5 1 97.06 312 GLU A C 1
ATOM 2378 O O . GLU A 1 312 ? 11.617 31.844 13.203 1 97.06 312 GLU A O 1
ATOM 2383 N N . GLN A 1 313 ? 11.844 29.641 12.789 1 96.38 313 GLN A N 1
ATOM 2384 C CA . GLN A 1 313 ? 10.898 29.656 11.68 1 96.38 313 GLN A CA 1
ATOM 2385 C C . GLN A 1 313 ? 9.516 29.172 12.117 1 96.38 313 GLN A C 1
ATOM 2387 O O . GLN A 1 313 ? 9.359 28.016 12.5 1 96.38 313 GLN A O 1
ATOM 2392 N N . ARG A 1 314 ? 8.523 30.016 12.07 1 97 314 ARG A N 1
ATOM 2393 C CA . ARG A 1 314 ? 7.168 29.672 12.5 1 97 314 ARG A CA 1
ATOM 2394 C C . ARG A 1 314 ? 6.266 29.406 11.297 1 97 314 ARG A C 1
ATOM 2396 O O . ARG A 1 314 ? 6.328 30.125 10.297 1 97 314 ARG A O 1
ATOM 2403 N N . SER A 1 315 ? 5.492 28.391 11.398 1 97.94 315 SER A N 1
ATOM 2404 C CA . SER A 1 315 ? 4.508 28.078 10.367 1 97.94 315 SER A CA 1
ATOM 2405 C C . SER A 1 315 ? 3.336 29.062 10.406 1 97.94 315 SER A C 1
ATOM 2407 O O . SER A 1 315 ? 3.209 29.844 11.352 1 97.94 315 SER A O 1
ATOM 2409 N N . PRO A 1 316 ? 2.463 29.047 9.352 1 97.75 316 PRO A N 1
ATOM 2410 C CA . PRO A 1 316 ? 1.139 29.641 9.539 1 97.75 316 PRO A CA 1
ATOM 2411 C C . PRO A 1 316 ? 0.376 29.031 10.719 1 97.75 316 PRO A C 1
ATOM 2413 O O . PRO A 1 316 ? 0.792 28 11.258 1 97.75 316 PRO A O 1
ATOM 2416 N N . ARG A 1 317 ? -0.678 29.734 11.164 1 98.06 317 ARG A N 1
ATOM 2417 C CA . ARG A 1 317 ? -1.5 29.203 12.242 1 98.06 317 ARG A CA 1
ATOM 2418 C C . ARG A 1 317 ? -2.256 27.953 11.797 1 98.06 317 ARG A C 1
ATOM 2420 O O . ARG A 1 317 ? -2.52 27.781 10.602 1 98.06 317 ARG A O 1
ATOM 2427 N N . LEU A 1 318 ? -2.561 27.078 12.703 1 98.44 318 LEU A N 1
ATOM 2428 C CA . LEU A 1 318 ? -3.201 25.812 12.414 1 98.44 318 LEU A CA 1
ATOM 2429 C C . LEU A 1 318 ? -4.527 26.016 11.688 1 98.44 318 LEU A C 1
ATOM 2431 O O . LEU A 1 318 ? -4.898 25.219 10.828 1 98.44 318 LEU A O 1
ATOM 2435 N N . LYS A 1 319 ? -5.297 27.078 12.016 1 98.12 319 LYS A N 1
ATOM 2436 C CA . LYS A 1 319 ? -6.559 27.312 11.32 1 98.12 319 LYS A CA 1
ATOM 2437 C C . LYS A 1 319 ? -6.332 27.5 9.82 1 98.12 319 LYS A C 1
ATOM 2439 O O . LYS A 1 319 ? -7.137 27.047 9.008 1 98.12 319 LYS A O 1
ATOM 2444 N N . GLU A 1 320 ? -5.199 28.156 9.445 1 97.81 320 GLU A N 1
ATOM 2445 C CA . GLU A 1 320 ? -4.859 28.328 8.039 1 97.81 320 GLU A CA 1
ATOM 2446 C C . GLU A 1 320 ? -4.402 27.016 7.41 1 97.81 320 GLU A C 1
ATOM 2448 O O . GLU A 1 320 ? -4.766 26.703 6.273 1 97.81 320 GLU A O 1
ATOM 2453 N N . ILE A 1 321 ? -3.596 26.281 8.156 1 98.5 321 ILE A N 1
ATOM 2454 C CA . ILE A 1 321 ? -3.1 24.984 7.699 1 98.5 321 ILE A CA 1
ATOM 2455 C C . ILE A 1 321 ? -4.273 24.047 7.469 1 98.5 321 ILE A C 1
ATOM 2457 O O . ILE A 1 321 ? -4.316 23.328 6.457 1 98.5 321 ILE A O 1
ATOM 2461 N N . ALA A 1 322 ? -5.238 24.031 8.375 1 98.62 322 ALA A N 1
ATOM 2462 C CA . ALA A 1 322 ? -6.41 23.156 8.273 1 98.62 322 ALA A CA 1
ATOM 2463 C C . ALA A 1 322 ? -7.238 23.5 7.035 1 98.62 322 ALA A C 1
ATOM 2465 O O . ALA A 1 322 ? -7.699 22.609 6.324 1 98.62 322 ALA A O 1
ATOM 2466 N N . VAL A 1 323 ? -7.426 24.812 6.758 1 97.94 323 VAL A N 1
ATOM 2467 C CA . VAL A 1 323 ? -8.172 25.25 5.578 1 97.94 323 VAL A CA 1
ATOM 2468 C C . VAL A 1 323 ? -7.492 24.719 4.316 1 97.94 323 VAL A C 1
ATOM 2470 O O . VAL A 1 323 ? -8.141 24.109 3.461 1 97.94 323 VAL A O 1
ATOM 2473 N N . TYR A 1 324 ? -6.207 24.891 4.223 1 97.44 324 TYR A N 1
ATOM 2474 C CA . TYR A 1 324 ? -5.48 24.453 3.037 1 97.44 324 TYR A CA 1
ATOM 2475 C C . TYR A 1 324 ? -5.527 22.938 2.9 1 97.44 324 TYR A C 1
ATOM 2477 O O . TYR A 1 324 ? -5.645 22.406 1.791 1 97.44 324 TYR A O 1
ATOM 2485 N N . THR A 1 325 ? -5.414 22.203 4.039 1 98.56 325 THR A N 1
ATOM 2486 C CA . THR A 1 325 ? -5.434 20.75 4.059 1 98.56 325 THR A CA 1
ATOM 2487 C C . THR A 1 325 ? -6.684 20.219 3.367 1 98.56 325 THR A C 1
ATOM 2489 O O . THR A 1 325 ? -6.594 19.375 2.477 1 98.56 325 THR A O 1
ATOM 2492 N N . ASN A 1 326 ? -7.82 20.734 3.688 1 98.69 326 ASN A N 1
ATOM 2493 C CA . ASN A 1 326 ? -9.078 20.25 3.131 1 98.69 326 ASN A CA 1
ATOM 2494 C C . ASN A 1 326 ? -9.336 20.828 1.743 1 98.69 326 ASN A C 1
ATOM 2496 O O . ASN A 1 326 ? -9.898 20.156 0.877 1 98.69 326 ASN A O 1
ATOM 2500 N N . LEU A 1 327 ? -8.891 22.094 1.514 1 98 327 LEU A N 1
ATOM 2501 C CA . LEU A 1 327 ? -9.125 22.797 0.256 1 98 327 LEU A CA 1
ATOM 2502 C C . LEU A 1 327 ? -8.523 22.031 -0.915 1 98 327 LEU A C 1
ATOM 2504 O O . LEU A 1 327 ? -9.188 21.812 -1.928 1 98 327 LEU A O 1
ATOM 2508 N N . VAL A 1 328 ? -7.262 21.594 -0.733 1 97.5 328 VAL A N 1
ATOM 2509 C CA . VAL A 1 328 ? -6.562 20.953 -1.846 1 97.5 328 VAL A CA 1
ATOM 2510 C C . VAL A 1 328 ? -6.355 19.469 -1.55 1 97.5 328 VAL A C 1
ATOM 2512 O O . VAL A 1 328 ? -5.672 18.781 -2.301 1 97.5 328 VAL A O 1
ATOM 2515 N N . SER A 1 329 ? -6.922 19.047 -0.426 1 98.38 329 SER A N 1
ATOM 2516 C CA . SER A 1 329 ? -6.824 17.656 -0.009 1 98.38 329 SER A CA 1
ATOM 2517 C C . SER A 1 329 ? -5.367 17.234 0.161 1 98.38 329 SER A C 1
ATOM 2519 O O . SER A 1 329 ? -4.953 16.203 -0.36 1 98.38 329 SER A O 1
ATOM 2521 N N . ASN A 1 330 ? -4.609 17.953 0.94 1 98.5 330 ASN A N 1
ATOM 2522 C CA . ASN A 1 330 ? -3.184 17.703 1.119 1 98.5 330 ASN A CA 1
ATOM 2523 C C . ASN A 1 330 ? -2.934 16.594 2.143 1 98.5 330 ASN A C 1
ATOM 2525 O O . ASN A 1 330 ? -3.16 16.797 3.338 1 98.5 330 ASN A O 1
ATOM 2529 N N . ASN A 1 331 ? -2.365 15.492 1.719 1 98.81 331 ASN A N 1
ATOM 2530 C CA . ASN A 1 331 ? -2.168 14.32 2.566 1 98.81 331 ASN A CA 1
ATOM 2531 C C . ASN A 1 331 ? -1.05 14.547 3.58 1 98.81 331 ASN A C 1
ATOM 2533 O O . ASN A 1 331 ? -1.186 14.188 4.75 1 98.81 331 ASN A O 1
ATOM 2537 N N . LEU A 1 332 ? 0.036 15.156 3.195 1 98.75 332 LEU A N 1
ATOM 2538 C CA . LEU A 1 332 ? 1.165 15.406 4.086 1 98.75 332 LEU A CA 1
ATOM 2539 C C . LEU A 1 332 ? 0.737 16.234 5.289 1 98.75 332 LEU A C 1
ATOM 2541 O O . LEU A 1 332 ? 1.084 15.914 6.43 1 98.75 332 LEU A O 1
ATOM 2545 N N . TYR A 1 333 ? -0.01 17.297 4.992 1 98.81 333 TYR A N 1
ATOM 2546 C CA . TYR A 1 333 ? -0.479 18.156 6.062 1 98.81 333 TYR A CA 1
ATOM 2547 C C . TYR A 1 333 ? -1.32 17.391 7.07 1 98.81 333 TYR A C 1
ATOM 2549 O O . TYR A 1 333 ? -1.115 17.5 8.281 1 98.81 333 TYR A O 1
ATOM 2557 N N . ALA A 1 334 ? -2.242 16.562 6.57 1 98.94 334 ALA A N 1
ATOM 2558 C CA . ALA A 1 334 ? -3.102 15.773 7.445 1 98.94 334 ALA A CA 1
ATOM 2559 C C . ALA A 1 334 ? -2.277 14.836 8.32 1 98.94 334 ALA A C 1
ATOM 2561 O O . ALA A 1 334 ? -2.535 14.703 9.516 1 98.94 334 ALA A O 1
ATOM 2562 N N . GLU A 1 335 ? -1.28 14.219 7.762 1 98.88 335 GLU A N 1
ATOM 2563 C CA . GLU A 1 335 ? -0.444 13.273 8.5 1 98.88 335 GLU A CA 1
ATOM 2564 C C . GLU A 1 335 ? 0.369 13.984 9.578 1 98.88 335 GLU A C 1
ATOM 2566 O O . GLU A 1 335 ? 0.51 13.484 10.695 1 98.88 335 GLU A O 1
ATOM 2571 N N . CYS A 1 336 ? 0.921 15.109 9.234 1 98.88 336 CYS A N 1
ATOM 2572 C CA . CYS A 1 336 ? 1.71 15.859 10.203 1 98.88 336 CYS A CA 1
ATOM 2573 C C . CYS A 1 336 ? 0.836 16.344 11.359 1 98.88 336 CYS A C 1
ATOM 2575 O O . CYS A 1 336 ? 1.264 16.344 12.516 1 98.88 336 CYS A O 1
ATOM 2577 N N . LEU A 1 337 ? -0.388 16.797 11.039 1 98.94 337 LEU A N 1
ATOM 2578 C CA . LEU A 1 337 ? -1.317 17.188 12.086 1 98.94 337 LEU A CA 1
ATOM 2579 C C . LEU A 1 337 ? -1.606 16.016 13.023 1 98.94 337 LEU A C 1
ATOM 2581 O O . LEU A 1 337 ? -1.594 16.188 14.25 1 98.94 337 LEU A O 1
ATOM 2585 N N . LEU A 1 338 ? -1.848 14.859 12.484 1 98.88 338 LEU A N 1
ATOM 2586 C CA . LEU A 1 338 ? -2.133 13.68 13.289 1 98.88 338 LEU A CA 1
ATOM 2587 C C . LEU A 1 338 ? -0.957 13.352 14.203 1 98.88 338 LEU A C 1
ATOM 2589 O O . LEU A 1 338 ? -1.144 13.109 15.398 1 98.88 338 LEU A O 1
ATOM 2593 N N . LYS A 1 339 ? 0.248 13.336 13.648 1 98.81 339 LYS A N 1
ATOM 2594 C CA . LYS A 1 339 ? 1.435 12.992 14.43 1 98.81 339 LYS A CA 1
ATOM 2595 C C . LYS A 1 339 ? 1.721 14.055 15.492 1 98.81 339 LYS A C 1
ATOM 2597 O O . LYS A 1 339 ? 2.201 13.742 16.578 1 98.81 339 LYS A O 1
ATOM 2602 N N . GLU A 1 340 ? 1.448 15.281 15.156 1 98.88 340 GLU A N 1
ATOM 2603 C CA . GLU A 1 340 ? 1.67 16.344 16.125 1 98.88 340 GLU A CA 1
ATOM 2604 C C . GLU A 1 340 ? 0.699 16.234 17.297 1 98.88 340 GLU A C 1
ATOM 2606 O O . GLU A 1 340 ? 1.058 16.531 18.438 1 98.88 340 GLU A O 1
ATOM 2611 N N . ILE A 1 341 ? -0.581 15.852 17.016 1 98.88 341 ILE A N 1
ATOM 2612 C CA . ILE A 1 341 ? -1.521 15.562 18.094 1 98.88 341 ILE A CA 1
ATOM 2613 C C . ILE A 1 341 ? -0.905 14.555 19.047 1 98.88 341 ILE A C 1
ATOM 2615 O O . ILE A 1 341 ? -0.925 14.758 20.266 1 98.88 341 ILE A O 1
ATOM 2619 N N . ALA A 1 342 ? -0.33 13.484 18.5 1 98.5 342 ALA A N 1
ATOM 2620 C CA . ALA A 1 342 ? 0.309 12.461 19.312 1 98.5 342 ALA A CA 1
ATOM 2621 C C . ALA A 1 342 ? 1.485 13.031 20.109 1 98.5 342 ALA A C 1
ATOM 2623 O O . ALA A 1 342 ? 1.608 12.805 21.312 1 98.5 342 ALA A O 1
ATOM 2624 N N . PHE A 1 343 ? 2.334 13.781 19.438 1 98.19 343 PHE A N 1
ATOM 2625 C CA . PHE A 1 343 ? 3.527 14.336 20.062 1 98.19 343 PHE A CA 1
ATOM 2626 C C . PHE A 1 343 ? 3.152 15.234 21.234 1 98.19 343 PHE A C 1
ATOM 2628 O O . PHE A 1 343 ? 3.736 15.133 22.312 1 98.19 343 PHE A O 1
ATOM 2635 N N . ASN A 1 344 ? 2.219 16.094 21 1 97.81 344 ASN A N 1
ATOM 2636 C CA . ASN A 1 344 ? 1.784 17.047 22.031 1 97.81 344 ASN A CA 1
ATOM 2637 C C . ASN A 1 344 ? 1.251 16.328 23.266 1 97.81 344 ASN A C 1
ATOM 2639 O O . ASN A 1 344 ? 1.421 16.812 24.391 1 97.81 344 ASN A O 1
ATOM 2643 N N . LYS A 1 345 ? 0.678 15.195 23.047 1 96.62 345 LYS A N 1
ATOM 2644 C CA . LYS A 1 345 ? 0.045 14.469 24.141 1 96.62 345 LYS A CA 1
ATOM 2645 C C . LYS A 1 345 ? 1.041 13.539 24.844 1 96.62 345 LYS A C 1
ATOM 2647 O O . LYS A 1 345 ? 0.981 13.352 26.047 1 96.62 345 LYS A O 1
ATOM 2652 N N . THR A 1 346 ? 2.02 12.953 24.078 1 95.75 346 THR A N 1
ATOM 2653 C CA . THR A 1 346 ? 2.766 11.828 24.625 1 95.75 346 THR A CA 1
ATOM 2654 C C . THR A 1 346 ? 4.27 12.07 24.516 1 95.75 346 THR A C 1
ATOM 2656 O O . THR A 1 346 ? 5.062 11.344 25.109 1 95.75 346 THR A O 1
ATOM 2659 N N . GLY A 1 347 ? 4.656 13.016 23.75 1 95.06 347 GLY A N 1
ATOM 2660 C CA . GLY A 1 347 ? 6.066 13.211 23.453 1 95.06 347 GLY A CA 1
ATOM 2661 C C . GLY A 1 347 ? 6.57 12.344 22.312 1 95.06 347 GLY A C 1
ATOM 2662 O O . GLY A 1 347 ? 7.742 12.422 21.938 1 95.06 347 GLY A O 1
ATOM 2663 N N . ILE A 1 348 ? 5.676 11.523 21.719 1 93.81 348 ILE A N 1
ATOM 2664 C CA . ILE A 1 348 ? 6.027 10.648 20.609 1 93.81 348 ILE A CA 1
ATOM 2665 C C . ILE A 1 348 ? 5.109 10.922 19.422 1 93.81 348 ILE A C 1
ATOM 2667 O O . ILE A 1 348 ? 3.895 10.727 19.516 1 93.81 348 ILE A O 1
ATOM 2671 N N . GLY A 1 349 ? 5.652 11.391 18.375 1 96.5 349 GLY A N 1
ATOM 2672 C CA . GLY A 1 349 ? 4.875 11.703 17.172 1 96.5 349 GLY A CA 1
ATOM 2673 C C . GLY A 1 349 ? 4.73 10.516 16.234 1 96.5 349 GLY A C 1
ATOM 2674 O O . GLY A 1 349 ? 5.473 10.398 15.266 1 96.5 349 GLY A O 1
ATOM 2675 N N . SER A 1 350 ? 3.768 9.672 16.453 1 95.38 350 SER A N 1
ATOM 2676 C CA . SER A 1 350 ? 3.539 8.516 15.609 1 95.38 350 SER A CA 1
ATOM 2677 C C . SER A 1 350 ? 2.098 8.469 15.109 1 95.38 350 SER A C 1
ATOM 2679 O O . SER A 1 350 ? 1.207 9.07 15.711 1 95.38 350 SER A O 1
ATOM 2681 N N . THR A 1 351 ? 1.889 7.805 14.008 1 97.5 351 THR A N 1
ATOM 2682 C CA . THR A 1 351 ? 0.571 7.664 13.398 1 97.5 351 THR A CA 1
ATOM 2683 C C . THR A 1 351 ? -0.374 6.906 14.328 1 97.5 351 THR A C 1
ATOM 2685 O O . THR A 1 351 ? -1.517 7.32 14.531 1 97.5 351 THR A O 1
ATOM 2688 N N . GLU A 1 352 ? 0.11 5.848 14.945 1 95.81 352 GLU A N 1
ATOM 2689 C CA . GLU A 1 352 ? -0.716 4.996 15.797 1 95.81 352 GLU A CA 1
ATOM 2690 C C . GLU A 1 352 ? -1.229 5.758 17.016 1 95.81 352 GLU A C 1
ATOM 2692 O O . GLU A 1 352 ? -2.414 5.688 17.344 1 95.81 352 GLU A O 1
ATOM 2697 N N . LEU A 1 353 ? -0.358 6.512 17.656 1 97.44 353 LEU A N 1
ATOM 2698 C CA . LEU A 1 353 ? -0.747 7.273 18.844 1 97.44 353 LEU A CA 1
ATOM 2699 C C . LEU A 1 353 ? -1.664 8.43 18.469 1 97.44 353 LEU A C 1
ATOM 2701 O O . LEU A 1 353 ? -2.572 8.781 19.219 1 97.44 353 LEU A O 1
ATOM 2705 N N . GLY A 1 354 ? -1.392 9.023 17.281 1 98.56 354 GLY A N 1
ATOM 2706 C CA . GLY A 1 354 ? -2.287 10.062 16.797 1 98.56 354 GLY A CA 1
ATOM 2707 C C . GLY A 1 354 ? -3.693 9.555 16.531 1 98.56 354 GLY A C 1
ATOM 2708 O O . GLY A 1 354 ? -4.672 10.188 16.922 1 98.56 354 GLY A O 1
ATOM 2709 N N . ALA A 1 355 ? -3.781 8.414 15.898 1 98.44 355 ALA A N 1
ATOM 2710 C CA . ALA A 1 355 ? -5.078 7.809 15.602 1 98.44 355 ALA A CA 1
ATOM 2711 C C . ALA A 1 355 ? -5.84 7.5 16.891 1 98.44 355 ALA A C 1
ATOM 2713 O O . ALA A 1 355 ? -7.047 7.734 16.969 1 98.44 355 ALA A O 1
ATOM 2714 N N . ALA A 1 356 ? -5.148 6.992 17.844 1 98.25 356 ALA A N 1
ATOM 2715 C CA . ALA A 1 356 ? -5.766 6.691 19.141 1 98.25 356 ALA A CA 1
ATOM 2716 C C . ALA A 1 356 ? -6.297 7.961 19.797 1 98.25 356 ALA A C 1
ATOM 2718 O O . ALA A 1 356 ? -7.391 7.961 20.375 1 98.25 356 ALA A O 1
ATOM 2719 N N . ALA A 1 357 ? -5.5 9.016 19.75 1 98.75 357 ALA A N 1
ATOM 2720 C CA . ALA A 1 357 ? -5.91 10.289 20.344 1 98.75 357 ALA A CA 1
ATOM 2721 C C . ALA A 1 357 ? -7.148 10.844 19.641 1 98.75 357 ALA A C 1
ATOM 2723 O O . ALA A 1 357 ? -8.047 11.383 20.297 1 98.75 357 ALA A O 1
ATOM 2724 N N . VAL A 1 358 ? -7.215 10.703 18.375 1 98.81 358 VAL A N 1
ATOM 2725 C CA . VAL A 1 358 ? -8.344 11.195 17.594 1 98.81 358 VAL A CA 1
ATOM 2726 C C . VAL A 1 358 ? -9.602 10.391 17.953 1 98.81 358 VAL A C 1
ATOM 2728 O O . VAL A 1 358 ? -10.68 10.961 18.125 1 98.81 358 VAL A O 1
ATOM 2731 N N . LYS A 1 359 ? -9.469 9.102 18 1 98.5 359 LYS A N 1
ATOM 2732 C CA . LYS A 1 359 ? -10.609 8.266 18.391 1 98.5 359 LYS A CA 1
ATOM 2733 C C . LYS A 1 359 ? -11.133 8.641 19.766 1 98.5 359 LYS A C 1
ATOM 2735 O O . LYS A 1 359 ? -12.344 8.727 19.969 1 98.5 359 LYS A O 1
ATOM 2740 N N . LYS A 1 360 ? -10.242 8.891 20.719 1 98.44 360 LYS A N 1
ATOM 2741 C CA . LYS A 1 360 ? -10.625 9.32 22.062 1 98.44 360 LYS A CA 1
ATOM 2742 C C . LYS A 1 360 ? -11.359 10.656 22.031 1 98.44 360 LYS A C 1
ATOM 2744 O O . LYS A 1 360 ? -12.352 10.844 22.75 1 98.44 360 LYS A O 1
ATOM 2749 N N . TYR A 1 361 ? -10.891 11.562 21.203 1 98.5 361 TYR A N 1
ATOM 2750 C CA . TYR A 1 361 ? -11.547 12.852 21.031 1 98.5 361 TYR A CA 1
ATOM 2751 C C . TYR A 1 361 ? -12.977 12.672 20.531 1 98.5 361 TYR A C 1
ATOM 2753 O O . TYR A 1 361 ? -13.906 13.266 21.078 1 98.5 361 TYR A O 1
ATOM 2761 N N . LEU A 1 362 ? -13.141 11.828 19.484 1 98.75 362 LEU A N 1
ATOM 2762 C CA . LEU A 1 362 ? -14.461 11.578 18.922 1 98.75 362 LEU A CA 1
ATOM 2763 C C . LEU A 1 362 ? -15.406 11.031 19.984 1 98.75 362 LEU A C 1
ATOM 2765 O O . LEU A 1 362 ? -16.531 11.5 20.125 1 98.75 362 LEU A O 1
ATOM 2769 N N . LYS A 1 363 ? -14.93 10.078 20.734 1 98.25 363 LYS A N 1
ATOM 2770 C CA . LYS A 1 363 ? -15.734 9.5 21.812 1 98.25 363 LYS A CA 1
ATOM 2771 C C . LYS A 1 363 ? -16.125 10.555 22.844 1 98.25 363 LYS A C 1
ATOM 2773 O O . LYS A 1 363 ? -17.266 10.594 23.297 1 98.25 363 LYS A O 1
ATOM 2778 N N . LYS A 1 364 ? -15.219 11.375 23.172 1 98.19 364 LYS A N 1
ATOM 2779 C CA . LYS A 1 364 ? -15.43 12.414 24.188 1 98.19 364 LYS A CA 1
ATOM 2780 C C . LYS A 1 364 ? -16.547 13.367 23.766 1 98.19 364 LYS A C 1
ATOM 2782 O O . LYS A 1 364 ? -17.312 13.828 24.609 1 98.19 364 LYS A O 1
ATOM 2787 N N . ILE A 1 365 ? -16.609 13.656 22.578 1 97.75 365 ILE A N 1
ATOM 2788 C CA . ILE A 1 365 ? -17.609 14.633 22.141 1 97.75 365 ILE A CA 1
ATOM 2789 C C . ILE A 1 365 ? -18.906 13.93 21.781 1 97.75 365 ILE A C 1
ATOM 2791 O O . ILE A 1 365 ? -19.828 14.555 21.25 1 97.75 365 ILE A O 1
ATOM 2795 N N . GLY A 1 366 ? -18.953 12.602 21.922 1 97.69 366 GLY A N 1
ATOM 2796 C CA . GLY A 1 366 ? -20.219 11.875 21.812 1 97.69 366 GLY A CA 1
ATOM 2797 C C . GLY A 1 366 ? -20.406 11.227 20.453 1 97.69 366 GLY A C 1
ATOM 2798 O O . GLY A 1 366 ? -21.531 10.836 20.109 1 97.69 366 GLY A O 1
ATOM 2799 N N . VAL A 1 367 ? -19.438 11.117 19.625 1 98.12 367 VAL A N 1
ATOM 2800 C CA . VAL A 1 367 ? -19.516 10.367 18.375 1 98.12 367 VAL A CA 1
ATOM 2801 C C . VAL A 1 367 ? -19.312 8.883 18.641 1 98.12 367 VAL A C 1
ATOM 2803 O O . VAL A 1 367 ? -18.375 8.5 19.344 1 98.12 367 VAL A O 1
ATOM 2806 N N . ASP A 1 368 ? -20.203 8.078 18.156 1 96.94 368 ASP A N 1
ATOM 2807 C CA . ASP A 1 368 ? -20.062 6.629 18.266 1 96.94 368 ASP A CA 1
ATOM 2808 C C . ASP A 1 368 ? -18.797 6.152 17.547 1 96.94 368 ASP A C 1
ATOM 2810 O O . ASP A 1 368 ? -18.594 6.465 16.375 1 96.94 368 ASP A O 1
ATOM 2814 N N . THR A 1 369 ? -17.938 5.465 18.25 1 96.75 369 THR A N 1
ATOM 2815 C CA . THR A 1 369 ? -16.703 5.027 17.609 1 96.75 369 THR A CA 1
ATOM 2816 C C . THR A 1 369 ? -16.719 3.525 17.359 1 96.75 369 THR A C 1
ATOM 2818 O O . THR A 1 369 ? -15.688 2.932 17.031 1 96.75 369 THR A O 1
ATOM 2821 N N . SER A 1 370 ? -17.891 2.852 17.531 1 93.44 370 SER A N 1
ATOM 2822 C CA . SER A 1 370 ? -18 1.434 17.203 1 93.44 370 SER A CA 1
ATOM 2823 C C . SER A 1 370 ? -17.766 1.19 15.719 1 93.44 370 SER A C 1
ATOM 2825 O O . SER A 1 370 ? -18.359 1.86 14.867 1 93.44 370 SER A O 1
ATOM 2827 N N . GLY A 1 371 ? -16.875 0.296 15.477 1 92.75 371 GLY A N 1
ATOM 2828 C CA . GLY A 1 371 ? -16.594 -0.044 14.094 1 92.75 371 GLY A CA 1
ATOM 2829 C C . GLY A 1 371 ? -15.656 0.938 13.414 1 92.75 371 GLY A C 1
ATOM 2830 O O . GLY A 1 371 ? -15.273 0.741 12.258 1 92.75 371 GLY A O 1
ATOM 2831 N N . LEU A 1 372 ? -15.297 1.997 14.109 1 96.88 372 LEU A N 1
ATOM 2832 C CA . LEU A 1 372 ? -14.391 3.002 13.562 1 96.88 372 LEU A CA 1
ATOM 2833 C C . LEU A 1 372 ? -12.953 2.494 13.57 1 96.88 372 LEU A C 1
ATOM 2835 O O . LEU A 1 372 ? -12.445 2.039 14.594 1 96.88 372 LEU A O 1
ATOM 2839 N N . VAL A 1 373 ? -12.273 2.465 12.406 1 97.56 373 VAL A N 1
ATOM 2840 C CA . VAL A 1 373 ? -10.867 2.105 12.273 1 97.56 373 VAL A CA 1
ATOM 2841 C C . VAL A 1 373 ? -10.094 3.254 11.625 1 97.56 373 VAL A C 1
ATOM 2843 O O . VAL A 1 373 ? -10.375 3.629 10.484 1 97.56 373 VAL A O 1
ATOM 2846 N N . LEU A 1 374 ? -9.211 3.828 12.367 1 98.06 374 LEU A N 1
ATOM 2847 C CA . LEU A 1 374 ? -8.328 4.883 11.883 1 98.06 374 LEU A CA 1
ATOM 2848 C C . LEU A 1 374 ? -6.906 4.367 11.703 1 98.06 374 LEU A C 1
ATOM 2850 O O . LEU A 1 374 ? -6.285 3.906 12.664 1 98.06 374 LEU A O 1
ATOM 2854 N N . ARG A 1 375 ? -6.418 4.441 10.461 1 98.06 375 ARG A N 1
ATOM 2855 C CA . ARG A 1 375 ? -5.094 3.904 10.148 1 98.06 375 ARG A CA 1
ATOM 2856 C C . ARG A 1 375 ? -4.109 5.023 9.828 1 98.06 375 ARG A C 1
ATOM 2858 O O . ARG A 1 375 ? -2.896 4.812 9.844 1 98.06 375 ARG A O 1
ATOM 2865 N N . ASP A 1 376 ? -4.52 6.176 9.508 1 98.44 376 ASP A N 1
ATOM 2866 C CA . ASP A 1 376 ? -3.729 7.355 9.18 1 98.44 376 ASP A CA 1
ATOM 2867 C C . ASP A 1 376 ? -4.551 8.633 9.352 1 98.44 376 ASP A C 1
ATOM 2869 O O . ASP A 1 376 ? -5.609 8.609 9.977 1 98.44 376 ASP A O 1
ATOM 2873 N N . GLY A 1 377 ? -4.008 9.727 8.938 1 98.75 377 GLY A N 1
ATOM 2874 C CA . GLY A 1 377 ? -4.703 10.992 9.109 1 98.75 377 GLY A CA 1
ATOM 2875 C C . GLY A 1 377 ? -5.277 11.539 7.82 1 98.75 377 GLY A C 1
ATOM 2876 O O . GLY A 1 377 ? -6.113 12.445 7.84 1 98.75 377 GLY A O 1
ATOM 2877 N N . SER A 1 378 ? -4.848 11.047 6.699 1 98.81 378 SER A N 1
ATOM 2878 C CA . SER A 1 378 ? -5.199 11.641 5.414 1 98.81 378 SER A CA 1
ATOM 2879 C C . SER A 1 378 ? -6.328 10.867 4.738 1 98.81 378 SER A C 1
ATOM 2881 O O . SER A 1 378 ? -7.047 11.422 3.9 1 98.81 378 SER A O 1
ATOM 2883 N N . GLY A 1 379 ? -6.48 9.586 5.078 1 98.69 379 GLY A N 1
ATOM 2884 C CA . GLY A 1 379 ? -7.469 8.75 4.414 1 98.69 379 GLY A CA 1
ATOM 2885 C C . GLY A 1 379 ? -6.895 7.949 3.264 1 98.69 379 GLY A C 1
ATOM 2886 O O . GLY A 1 379 ? -7.633 7.281 2.537 1 98.69 379 GLY A O 1
ATOM 2887 N N . MET A 1 380 ? -5.551 7.906 3.139 1 98.44 380 MET A N 1
ATOM 2888 C CA . MET A 1 380 ? -4.895 7.195 2.043 1 98.44 380 MET A CA 1
ATOM 2889 C C . MET A 1 380 ? -4.953 5.688 2.262 1 98.44 380 MET A C 1
ATOM 2891 O O . MET A 1 380 ? -4.91 4.914 1.302 1 98.44 380 MET A O 1
ATOM 2895 N N . SER A 1 381 ? -5 5.266 3.527 1 98.25 381 SER A N 1
ATOM 2896 C CA . SER A 1 381 ? -5.109 3.836 3.799 1 98.25 381 SER A CA 1
ATOM 2897 C C . SER A 1 381 ? -6.457 3.289 3.336 1 98.25 381 SER A C 1
ATOM 2899 O O . SER A 1 381 ? -7.508 3.777 3.756 1 98.25 381 SER A O 1
ATOM 2901 N N . PRO A 1 382 ? -6.43 2.223 2.561 1 97.69 382 PRO A N 1
ATOM 2902 C CA . PRO A 1 382 ? -7.703 1.607 2.17 1 97.69 382 PRO A CA 1
ATOM 2903 C C . PRO A 1 382 ? -8.383 0.873 3.322 1 97.69 382 PRO A C 1
ATOM 2905 O O . PRO A 1 382 ? -9.523 0.418 3.184 1 97.69 382 PRO A O 1
ATOM 2908 N N . PHE A 1 383 ? -7.773 0.855 4.496 1 97.62 383 PHE A N 1
ATOM 2909 C CA . PHE A 1 383 ? -8.281 0.046 5.594 1 97.62 383 PHE A CA 1
ATOM 2910 C C . PHE A 1 383 ? -8.984 0.919 6.629 1 97.62 383 PHE A C 1
ATOM 2912 O O . PHE A 1 383 ? -9.531 0.411 7.609 1 97.62 383 PHE A O 1
ATOM 2919 N N . ASN A 1 384 ? -8.898 2.236 6.398 1 98.25 384 ASN A N 1
ATOM 2920 C CA . ASN A 1 384 ? -9.758 3.072 7.227 1 98.25 384 ASN A CA 1
ATOM 2921 C C . ASN A 1 384 ? -11.219 2.65 7.125 1 98.25 384 ASN A C 1
ATOM 2923 O O . ASN A 1 384 ? -11.672 2.24 6.059 1 98.25 384 ASN A O 1
ATOM 2927 N N . SER A 1 385 ? -11.945 2.732 8.227 1 97.75 385 SER A N 1
ATOM 2928 C CA . SER A 1 385 ? -13.367 2.406 8.273 1 97.75 385 SER A CA 1
ATOM 2929 C C . SER A 1 385 ? -14.148 3.432 9.094 1 97.75 385 SER A C 1
ATOM 2931 O O . SER A 1 385 ? -13.852 3.65 10.273 1 97.75 385 SER A O 1
ATOM 2933 N N . ILE A 1 386 ? -15.055 4.039 8.5 1 98.44 386 ILE A N 1
ATOM 2934 C CA . ILE A 1 386 ? -15.922 5.012 9.156 1 98.44 386 ILE A CA 1
ATOM 2935 C C . ILE A 1 386 ? -17.328 4.938 8.562 1 98.44 386 ILE A C 1
ATOM 2937 O O . ILE A 1 386 ? -17.484 4.738 7.355 1 98.44 386 ILE A O 1
ATOM 2941 N N . SER A 1 387 ? -18.359 5.031 9.344 1 98.5 387 SER A N 1
ATOM 2942 C CA . SER A 1 387 ? -19.734 5.004 8.82 1 98.5 387 SER A CA 1
ATOM 2943 C C . SER A 1 387 ? -20.203 6.406 8.445 1 98.5 387 SER A C 1
ATOM 2945 O O . SER A 1 387 ? -19.75 7.395 9.031 1 98.5 387 SER A O 1
ATOM 2947 N N . PRO A 1 388 ? -21.141 6.465 7.457 1 98.75 388 PRO A N 1
ATOM 2948 C CA . PRO A 1 388 ? -21.734 7.77 7.145 1 98.75 388 PRO A CA 1
ATOM 2949 C C . PRO A 1 388 ? -22.328 8.453 8.375 1 98.75 388 PRO A C 1
ATOM 2951 O O . PRO A 1 388 ? -22.172 9.664 8.547 1 98.75 388 PRO A O 1
ATOM 2954 N N . ASN A 1 389 ? -22.938 7.684 9.25 1 98.56 389 ASN A N 1
ATOM 2955 C CA . ASN A 1 389 ? -23.562 8.25 10.445 1 98.56 389 ASN A CA 1
ATOM 2956 C C . ASN A 1 389 ? -22.516 8.828 11.398 1 98.56 389 ASN A C 1
ATOM 2958 O O . ASN A 1 389 ? -22.75 9.852 12.039 1 98.56 389 ASN A O 1
ATOM 2962 N N . GLN A 1 390 ? -21.391 8.188 11.531 1 98.44 390 GLN A N 1
ATOM 2963 C CA . GLN A 1 390 ? -20.328 8.719 12.359 1 98.44 390 GLN A CA 1
ATOM 2964 C C . GLN A 1 390 ? -19.844 10.07 11.852 1 98.44 390 GLN A C 1
ATOM 2966 O O . GLN A 1 390 ? -19.625 10.992 12.633 1 98.44 390 GLN A O 1
ATOM 2971 N N . LEU A 1 391 ? -19.719 10.219 10.555 1 98.75 391 LEU A N 1
ATOM 2972 C CA . LEU A 1 391 ? -19.234 11.469 9.969 1 98.75 391 LEU A CA 1
ATOM 2973 C C . LEU A 1 391 ? -20.266 12.578 10.133 1 98.75 391 LEU A C 1
ATOM 2975 O O . LEU A 1 391 ? -19.922 13.703 10.508 1 98.75 391 LEU A O 1
ATOM 2979 N N . THR A 1 392 ? -21.594 12.258 9.883 1 98.69 392 THR A N 1
ATOM 2980 C CA . THR A 1 392 ? -22.609 13.305 10.023 1 98.69 392 THR A CA 1
ATOM 2981 C C . THR A 1 392 ? -22.781 13.695 11.484 1 98.69 392 THR A C 1
ATOM 2983 O O . THR A 1 392 ? -23.094 14.844 11.789 1 98.69 392 THR A O 1
ATOM 2986 N N . SER A 1 393 ? -22.547 12.727 12.367 1 98.38 393 SER A N 1
ATOM 2987 C CA . SER A 1 393 ? -22.562 13.055 13.789 1 98.38 393 SER A CA 1
ATOM 2988 C C . SER A 1 393 ? -21.469 14.047 14.148 1 98.38 393 SER A C 1
ATOM 2990 O O . SER A 1 393 ? -21.719 15.047 14.828 1 98.38 393 SER A O 1
ATOM 2992 N N . LEU A 1 394 ? -20.266 13.805 13.703 1 98.56 394 LEU A N 1
ATOM 2993 C CA . LEU A 1 394 ? -19.156 14.719 13.938 1 98.56 394 LEU A CA 1
ATOM 2994 C C . LEU A 1 394 ? -19.453 16.094 13.352 1 98.56 394 LEU A C 1
ATOM 2996 O O . LEU A 1 394 ? -19.234 17.109 14.016 1 98.56 394 LEU A O 1
ATOM 3000 N N . LEU A 1 395 ? -19.906 16.094 12.109 1 98.69 395 LEU A N 1
ATOM 3001 C CA . LEU A 1 395 ? -20.219 17.344 11.438 1 98.69 395 LEU A CA 1
ATOM 3002 C C . LEU A 1 395 ? -21.266 18.141 12.219 1 98.69 395 LEU A C 1
ATOM 3004 O O . LEU A 1 395 ? -21.141 19.359 12.367 1 98.69 395 LEU A O 1
ATOM 3008 N N . ALA A 1 396 ? -22.266 17.438 12.703 1 98.12 396 ALA A N 1
ATOM 3009 C CA . ALA A 1 396 ? -23.312 18.094 13.5 1 98.12 396 ALA A CA 1
ATOM 3010 C C . ALA A 1 396 ? -22.719 18.719 14.758 1 98.12 396 ALA A C 1
ATOM 3012 O O . ALA A 1 396 ? -23.062 19.844 15.125 1 98.12 396 ALA A O 1
ATOM 3013 N N . LYS A 1 397 ? -21.859 18.016 15.383 1 96.81 397 LYS A N 1
ATOM 3014 C CA . LYS A 1 397 ? -21.234 18.469 16.625 1 96.81 397 LYS A CA 1
ATOM 3015 C C . LYS A 1 397 ? -20.312 19.672 16.359 1 96.81 397 LYS A C 1
ATOM 3017 O O . LYS A 1 397 ? -20.109 20.5 17.25 1 96.81 397 LYS A O 1
ATOM 3022 N N . GLN A 1 398 ? -19.797 19.781 15.156 1 97.19 398 GLN A N 1
ATOM 3023 C CA . GLN A 1 398 ? -18.812 20.812 14.836 1 97.19 398 GLN A CA 1
ATOM 3024 C C . GLN A 1 398 ? -19.469 22 14.133 1 97.19 398 GLN A C 1
ATOM 3026 O O . GLN A 1 398 ? -18.797 22.969 13.781 1 97.19 398 GLN A O 1
ATOM 3031 N N . GLN A 1 399 ? -20.75 22.047 13.961 1 95.88 399 GLN A N 1
ATOM 3032 C CA . GLN A 1 399 ? -21.422 23.031 13.133 1 95.88 399 GLN A CA 1
ATOM 3033 C C . GLN A 1 399 ? -21.234 24.438 13.703 1 95.88 399 GLN A C 1
ATOM 3035 O O . GLN A 1 399 ? -21.125 25.406 12.953 1 95.88 399 GLN A O 1
ATOM 3040 N N . ALA A 1 400 ? -21.156 24.562 15.023 1 95.38 400 ALA A N 1
ATOM 3041 C CA . ALA A 1 400 ? -21.031 25.875 15.672 1 95.38 400 ALA A CA 1
ATOM 3042 C C . ALA A 1 400 ? -19.609 26.391 15.602 1 95.38 400 ALA A C 1
ATOM 3044 O O . ALA A 1 400 ? -19.344 27.578 15.852 1 95.38 400 ALA A O 1
ATOM 3045 N N . ASN A 1 401 ? -18.688 25.516 15.32 1 96.88 401 ASN A N 1
ATOM 3046 C CA . ASN A 1 401 ? -17.297 25.922 15.164 1 96.88 401 ASN A CA 1
ATOM 3047 C C . ASN A 1 401 ? -17.047 26.547 13.797 1 96.88 401 ASN A C 1
ATOM 3049 O O . ASN A 1 401 ? -16.734 25.844 12.836 1 96.88 401 ASN A O 1
ATOM 3053 N N . THR A 1 402 ? -17.031 27.812 13.766 1 97 402 THR A N 1
ATOM 3054 C CA . THR A 1 402 ? -16.938 28.547 12.5 1 97 402 THR A CA 1
ATOM 3055 C C . THR A 1 402 ? -15.578 28.328 11.844 1 97 402 THR A C 1
ATOM 3057 O O . THR A 1 402 ? -15.469 28.328 10.617 1 97 402 THR A O 1
ATOM 3060 N N . VAL A 1 403 ? -14.555 28.141 12.672 1 97.69 403 VAL A N 1
ATOM 3061 C CA . VAL A 1 403 ? -13.227 27.875 12.125 1 97.69 403 VAL A CA 1
ATOM 3062 C C . VAL A 1 403 ? -13.234 26.547 11.375 1 97.69 403 VAL A C 1
ATOM 3064 O O . VAL A 1 403 ? -12.789 26.469 10.227 1 97.69 403 VAL A O 1
ATOM 3067 N N . PHE A 1 404 ? -13.812 25.562 11.984 1 98.31 404 PHE A N 1
ATOM 3068 C CA . PHE A 1 404 ? -13.883 24.25 11.359 1 98.31 404 PHE A CA 1
ATOM 3069 C C . PHE A 1 404 ? -14.75 24.281 10.109 1 98.31 404 PHE A C 1
ATOM 3071 O O . PHE A 1 404 ? -14.375 23.734 9.07 1 98.31 404 PHE A O 1
ATOM 3078 N N . VAL A 1 405 ? -15.914 24.859 10.227 1 98.19 405 VAL A N 1
ATOM 3079 C CA . VAL A 1 405 ? -16.828 24.922 9.094 1 98.19 405 VAL A CA 1
ATOM 3080 C C . VAL A 1 405 ? -16.141 25.594 7.91 1 98.19 405 VAL A C 1
ATOM 3082 O O . VAL A 1 405 ? -16.297 25.172 6.762 1 98.19 405 VAL A O 1
ATOM 3085 N N . GLY A 1 406 ? -15.32 26.578 8.227 1 97.06 406 GLY A N 1
ATOM 3086 C CA . GLY A 1 406 ? -14.602 27.328 7.203 1 97.06 406 GLY A CA 1
ATOM 3087 C C . GLY A 1 406 ? -13.508 26.516 6.535 1 97.06 406 GLY A C 1
ATOM 3088 O O . GLY A 1 406 ? -13 26.891 5.477 1 97.06 406 GLY A O 1
ATOM 3089 N N . CYS A 1 407 ? -13.133 25.359 7.105 1 97.12 407 CYS A N 1
ATOM 3090 C CA . CYS A 1 407 ? -12.109 24.5 6.539 1 97.12 407 CYS A CA 1
ATOM 3091 C C . CYS A 1 407 ? -12.664 23.672 5.387 1 97.12 407 CYS A C 1
ATOM 3093 O O . CYS A 1 407 ? -11.906 23.125 4.582 1 97.12 407 CYS A O 1
ATOM 3095 N N . LEU A 1 408 ? -13.984 23.469 5.301 1 98.44 408 LEU A N 1
ATOM 3096 C CA . LEU A 1 408 ? -14.586 22.672 4.227 1 98.44 408 LEU A CA 1
ATOM 3097 C C . LEU A 1 408 ? -14.812 23.531 2.986 1 98.44 408 LEU A C 1
ATOM 3099 O O . LEU A 1 408 ? -15.398 24.609 3.072 1 98.44 408 LEU A O 1
ATOM 3103 N N . PRO A 1 409 ? -14.328 23.125 1.854 1 98.44 409 PRO A N 1
ATOM 3104 C CA . PRO A 1 409 ? -14.414 23.938 0.643 1 98.44 409 PRO A CA 1
ATOM 3105 C C . PRO A 1 409 ? -15.844 24.109 0.136 1 98.44 409 PRO A C 1
ATOM 3107 O O . PRO A 1 409 ? -16.672 23.219 0.336 1 98.44 409 PRO A O 1
ATOM 3110 N N . THR A 1 410 ? -16.094 25.219 -0.517 1 98.5 410 THR A N 1
ATOM 3111 C CA . THR A 1 410 ? -17.391 25.531 -1.114 1 98.5 410 THR A CA 1
ATOM 3112 C C . THR A 1 410 ? -17.5 24.906 -2.506 1 98.5 410 THR A C 1
ATOM 3114 O O . THR A 1 410 ? -16.719 25.25 -3.406 1 98.5 410 THR A O 1
ATOM 3117 N N . ALA A 1 411 ? -18.484 24.031 -2.643 1 98.44 411 ALA A N 1
ATOM 3118 C CA . ALA A 1 411 ? -18.703 23.391 -3.938 1 98.44 411 ALA A CA 1
ATOM 3119 C C . ALA A 1 411 ? -18.984 24.438 -5.02 1 98.44 411 ALA A C 1
ATOM 3121 O O . ALA A 1 411 ? -19.719 25.406 -4.781 1 98.44 411 ALA A O 1
ATOM 3122 N N . GLY A 1 412 ? -18.359 24.219 -6.227 1 97.88 412 GLY A N 1
ATOM 3123 C CA . GLY A 1 412 ? -18.578 25.109 -7.352 1 97.88 412 GLY A CA 1
ATOM 3124 C C . GLY A 1 412 ? -17.672 26.328 -7.332 1 97.88 412 GLY A C 1
ATOM 3125 O O . GLY A 1 412 ? -17.641 27.094 -8.289 1 97.88 412 GLY A O 1
ATOM 3126 N N . LYS A 1 413 ? -16.844 26.469 -6.297 1 97.25 413 LYS A N 1
ATOM 3127 C CA . LYS A 1 413 ? -16.094 27.703 -6.16 1 97.25 413 LYS A CA 1
ATOM 3128 C C . LYS A 1 413 ? -14.609 27.422 -5.934 1 97.25 413 LYS A C 1
ATOM 3130 O O . LYS A 1 413 ? -13.742 28.109 -6.488 1 97.25 413 LYS A O 1
ATOM 3135 N N . GLU A 1 414 ? -14.297 26.484 -5.137 1 95.56 414 GLU A N 1
ATOM 3136 C CA . GLU A 1 414 ? -12.891 26.422 -4.754 1 95.56 414 GLU A CA 1
ATOM 3137 C C . GLU A 1 414 ? -12.453 24.984 -4.496 1 95.56 414 GLU A C 1
ATOM 3139 O O . GLU A 1 414 ? -13.289 24.109 -4.211 1 95.56 414 GLU A O 1
ATOM 3144 N N . GLY A 1 415 ? -11.148 24.766 -4.664 1 95.88 415 GLY A N 1
ATOM 3145 C CA . GLY A 1 415 ? -10.492 23.531 -4.293 1 95.88 415 GLY A CA 1
ATOM 3146 C C . GLY A 1 415 ? -10.906 22.344 -5.152 1 95.88 415 GLY A C 1
ATOM 3147 O O . GLY A 1 415 ? -11.172 22.516 -6.348 1 95.88 415 GLY A O 1
ATOM 3148 N N . THR A 1 416 ? -10.969 21.141 -4.535 1 95.75 416 THR A N 1
ATOM 3149 C CA . THR A 1 416 ? -11.211 19.875 -5.238 1 95.75 416 THR A CA 1
ATOM 3150 C C . THR A 1 416 ? -12.672 19.781 -5.664 1 95.75 416 THR A C 1
ATOM 3152 O O . THR A 1 416 ? -13.031 18.922 -6.473 1 95.75 416 THR A O 1
ATOM 3155 N N . VAL A 1 417 ? -13.562 20.672 -5.125 1 98 417 VAL A N 1
ATOM 3156 C CA . VAL A 1 417 ? -14.984 20.578 -5.43 1 98 417 VAL A CA 1
ATOM 3157 C C . VAL A 1 417 ? -15.43 21.812 -6.219 1 98 417 VAL A C 1
ATOM 3159 O O . VAL A 1 417 ? -16.625 22.109 -6.301 1 98 417 VAL A O 1
ATOM 3162 N N . ALA A 1 418 ? -14.508 22.531 -6.832 1 97.31 418 ALA A N 1
ATOM 3163 C CA . ALA A 1 418 ? -14.789 23.734 -7.586 1 97.31 418 ALA A CA 1
ATOM 3164 C C . ALA A 1 418 ? -15.68 23.438 -8.789 1 97.31 418 ALA A C 1
ATOM 3166 O O . ALA A 1 418 ? -16.375 24.328 -9.289 1 97.31 418 ALA A O 1
ATOM 3167 N N . HIS A 1 419 ? -15.703 22.203 -9.227 1 96.06 419 HIS A N 1
ATOM 3168 C CA . HIS A 1 419 ? -16.344 21.859 -10.5 1 96.06 419 HIS A CA 1
ATOM 3169 C C . HIS A 1 419 ? -17.719 21.25 -10.281 1 96.06 419 HIS A C 1
ATOM 3171 O O . HIS A 1 419 ? -18.438 20.984 -11.242 1 96.06 419 HIS A O 1
ATOM 3177 N N . ILE A 1 420 ? -18.047 20.969 -9.055 1 96.94 420 ILE A N 1
ATOM 3178 C CA . ILE A 1 420 ? -19.328 20.312 -8.836 1 96.94 420 ILE A CA 1
ATOM 3179 C C . ILE A 1 420 ? -20.312 21.297 -8.227 1 96.94 420 ILE A C 1
ATOM 3181 O O . ILE A 1 420 ? -19.922 22.281 -7.602 1 96.94 420 ILE A O 1
ATOM 3185 N N . CYS A 1 421 ? -21.609 21.062 -8.484 1 97.88 421 CYS A N 1
ATOM 3186 C CA . CYS A 1 421 ? -22.719 21.766 -7.867 1 97.88 421 CYS A CA 1
ATOM 3187 C C . CYS A 1 421 ? -22.594 23.266 -8.07 1 97.88 421 CYS A C 1
ATOM 3189 O O . CYS A 1 421 ? -22.797 24.047 -7.145 1 97.88 421 CYS A O 1
ATOM 3191 N N . LYS A 1 422 ? -22.156 23.688 -9.172 1 96.06 422 LYS A N 1
ATOM 3192 C CA . LYS A 1 422 ? -21.969 25.109 -9.477 1 96.06 422 LYS A CA 1
ATOM 3193 C C . LYS A 1 422 ? -23.281 25.875 -9.32 1 96.06 422 LYS A C 1
ATOM 3195 O O . LYS A 1 422 ? -23.281 27.031 -8.906 1 96.06 422 LYS A O 1
ATOM 3200 N N . GLU A 1 423 ? -24.359 25.25 -9.562 1 94.38 423 GLU A N 1
ATOM 3201 C CA . GLU A 1 423 ? -25.672 25.891 -9.57 1 94.38 423 GLU A CA 1
ATOM 3202 C C . GLU A 1 423 ? -26.203 26.078 -8.148 1 94.38 423 GLU A C 1
ATOM 3204 O O . GLU A 1 423 ? -27.234 26.719 -7.941 1 94.38 423 GLU A O 1
ATOM 3209 N N . SER A 1 424 ? -25.469 25.531 -7.156 1 94 424 SER A N 1
ATOM 3210 C CA . SER A 1 424 ? -25.938 25.609 -5.777 1 94 424 SER A CA 1
ATOM 3211 C C . SER A 1 424 ? -25.734 27.016 -5.203 1 94 424 SER A C 1
ATOM 3213 O O . SER A 1 424 ? -26.266 27.328 -4.133 1 94 424 SER A O 1
ATOM 3215 N N . GLY A 1 425 ? -24.969 27.922 -5.855 1 92.69 425 GLY A N 1
ATOM 3216 C CA . GLY A 1 425 ? -24.719 29.281 -5.391 1 92.69 425 GLY A CA 1
ATOM 3217 C C . GLY A 1 425 ? -23.891 29.328 -4.125 1 92.69 425 GLY A C 1
ATOM 3218 O O . GLY A 1 425 ? -24.078 30.219 -3.291 1 92.69 425 GLY A O 1
ATOM 3219 N N . GLY A 1 426 ? -23.125 28.297 -3.857 1 94.25 426 GLY A N 1
ATOM 3220 C CA . GLY A 1 426 ? -22.219 28.297 -2.719 1 94.25 426 GLY A CA 1
ATOM 3221 C C . GLY A 1 426 ? -22.859 27.766 -1.449 1 94.25 426 GLY A C 1
ATOM 3222 O O . GLY A 1 426 ? -22.312 27.922 -0.358 1 94.25 426 GLY A O 1
ATOM 3223 N N . LYS A 1 427 ? -23.969 27.109 -1.535 1 96.56 427 LYS A N 1
ATOM 3224 C CA . LYS A 1 427 ? -24.75 26.641 -0.383 1 96.56 427 LYS A CA 1
ATOM 3225 C C . LYS A 1 427 ? -24.266 25.281 0.089 1 96.56 427 LYS A C 1
ATOM 3227 O O . LYS A 1 427 ? -24.797 24.719 1.053 1 96.56 427 LYS A O 1
ATOM 3232 N N . ILE A 1 428 ? -23.297 24.734 -0.608 1 98.5 428 ILE A N 1
ATOM 3233 C CA . ILE A 1 428 ? -22.781 23.406 -0.298 1 98.5 428 ILE A CA 1
ATOM 3234 C C . ILE A 1 428 ? -21.297 23.5 0.045 1 98.5 428 ILE A C 1
ATOM 3236 O O . ILE A 1 428 ? -20.5 24.016 -0.741 1 98.5 428 ILE A O 1
ATOM 3240 N N . ARG A 1 429 ? -20.906 23.125 1.219 1 98.56 429 ARG A N 1
ATOM 3241 C CA . ARG A 1 429 ? -19.516 22.953 1.645 1 98.56 429 ARG A CA 1
ATOM 3242 C C . ARG A 1 429 ? -19.203 21.484 1.918 1 98.56 429 ARG A C 1
ATOM 3244 O O . ARG A 1 429 ? -19.75 20.891 2.844 1 98.56 429 ARG A O 1
ATOM 3251 N N . VAL A 1 430 ? -18.328 20.891 1.107 1 98.75 430 VAL A N 1
ATOM 3252 C CA . VAL A 1 430 ? -18.094 19.453 1.261 1 98.75 430 VAL A CA 1
ATOM 3253 C C . VAL A 1 430 ? -16.641 19.125 0.976 1 98.75 430 VAL A C 1
ATOM 3255 O O . VAL A 1 430 ? -15.969 19.844 0.224 1 98.75 430 VAL A O 1
ATOM 3258 N N . LYS A 1 431 ? -16.125 18.172 1.629 1 98.75 431 LYS A N 1
ATOM 3259 C CA . LYS A 1 431 ? -14.836 17.547 1.356 1 98.75 431 LYS A CA 1
ATOM 3260 C C . LYS A 1 431 ? -14.992 16.375 0.394 1 98.75 431 LYS A C 1
ATOM 3262 O O . LYS A 1 431 ? -15.875 15.523 0.569 1 98.75 431 LYS A O 1
ATOM 3267 N N . SER A 1 432 ? -14.141 16.328 -0.624 1 98.5 432 SER A N 1
ATOM 3268 C CA . SER A 1 432 ? -14.117 15.195 -1.534 1 98.5 432 SER A CA 1
ATOM 3269 C C . SER A 1 432 ? -13.203 14.086 -1.012 1 98.5 432 SER A C 1
ATOM 3271 O O . SER A 1 432 ? -12.281 14.352 -0.237 1 98.5 432 SER A O 1
ATOM 3273 N N . GLY A 1 433 ? -13.523 12.906 -1.24 1 98.31 433 GLY A N 1
ATOM 3274 C CA . GLY A 1 433 ? -12.68 11.734 -1.021 1 98.31 433 GLY A CA 1
ATOM 3275 C C . GLY A 1 433 ? -12.719 10.75 -2.174 1 98.31 433 GLY A C 1
ATOM 3276 O O . GLY A 1 433 ? -13.781 10.227 -2.516 1 98.31 433 GLY A O 1
ATOM 3277 N N . THR A 1 434 ? -11.531 10.578 -2.781 1 97.69 434 THR A N 1
ATOM 3278 C CA . THR A 1 434 ? -11.469 9.672 -3.922 1 97.69 434 THR A CA 1
ATOM 3279 C C . THR A 1 434 ? -10.242 8.773 -3.832 1 97.69 434 THR A C 1
ATOM 3281 O O . THR A 1 434 ? -9.172 9.211 -3.395 1 97.69 434 THR A O 1
ATOM 3284 N N . MET A 1 435 ? -10.344 7.551 -4.133 1 96.88 435 MET A N 1
ATOM 3285 C CA . MET A 1 435 ? -9.305 6.574 -4.465 1 96.88 435 MET A CA 1
ATOM 3286 C C . MET A 1 435 ? -9.875 5.449 -5.324 1 96.88 435 MET A C 1
ATOM 3288 O O . MET A 1 435 ? -11.055 5.469 -5.676 1 96.88 435 MET A O 1
ATOM 3292 N N . ASN A 1 436 ? -9.086 4.551 -5.715 1 95.38 436 ASN A N 1
ATOM 3293 C CA . ASN A 1 436 ? -9.547 3.492 -6.605 1 95.38 436 ASN A CA 1
ATOM 3294 C C . ASN A 1 436 ? -10.812 2.828 -6.074 1 95.38 436 ASN A C 1
ATOM 3296 O O . ASN A 1 436 ? -10.812 2.273 -4.977 1 95.38 436 ASN A O 1
ATOM 3300 N N . GLY A 1 437 ? -11.906 2.986 -6.809 1 97.19 437 GLY A N 1
ATOM 3301 C CA . GLY A 1 437 ? -13.164 2.332 -6.477 1 97.19 437 GLY A CA 1
ATOM 3302 C C . GLY A 1 437 ? -13.906 3.016 -5.344 1 97.19 437 GLY A C 1
ATOM 3303 O O . GLY A 1 437 ? -14.852 2.453 -4.789 1 97.19 437 GLY A O 1
ATOM 3304 N N . THR A 1 438 ? -13.469 4.188 -4.973 1 98.38 438 THR A N 1
ATOM 3305 C CA . THR A 1 438 ? -14.047 4.887 -3.828 1 98.38 438 THR A CA 1
ATOM 3306 C C . THR A 1 438 ? -14.305 6.352 -4.164 1 98.38 438 THR A C 1
ATOM 3308 O O . THR A 1 438 ? -13.406 7.059 -4.625 1 98.38 438 THR A O 1
ATOM 3311 N N . THR A 1 439 ? -15.477 6.801 -4.039 1 98.62 439 THR A N 1
ATOM 3312 C CA . THR A 1 439 ? -15.883 8.188 -4.234 1 98.62 439 THR A CA 1
ATOM 3313 C C . THR A 1 439 ? -16.797 8.648 -3.104 1 98.62 439 THR A C 1
ATOM 3315 O O . THR A 1 439 ? -17.859 8.055 -2.873 1 98.62 439 THR A O 1
ATOM 3318 N N . CYS A 1 440 ? -16.391 9.711 -2.406 1 98.81 440 CYS A N 1
ATOM 3319 C CA . CYS A 1 440 ? -17.125 10.172 -1.237 1 98.81 440 CYS A CA 1
ATOM 3320 C C . CYS A 1 440 ? -17.25 11.688 -1.233 1 98.81 440 CYS A C 1
ATOM 3322 O O . CYS A 1 440 ? -16.375 12.391 -1.75 1 98.81 440 CYS A O 1
ATOM 3324 N N . TYR A 1 441 ? -18.328 12.203 -0.696 1 98.88 441 TYR A N 1
ATOM 3325 C CA . TYR A 1 441 ? -18.547 13.594 -0.32 1 98.88 441 TYR A CA 1
ATOM 3326 C C . TYR A 1 441 ? -19.156 13.703 1.067 1 98.88 441 TYR A C 1
ATOM 3328 O O . TYR A 1 441 ? -20.109 12.969 1.391 1 98.88 441 TYR A O 1
ATOM 3336 N N . SER A 1 442 ? -18.656 14.508 1.917 1 98.88 442 SER A N 1
ATOM 3337 C CA . SER A 1 442 ? -19.234 14.773 3.227 1 98.88 442 SER A CA 1
ATOM 3338 C C . SER A 1 442 ? -19.078 16.234 3.629 1 98.88 442 SER A C 1
ATOM 3340 O O . SER A 1 442 ? -18.047 16.844 3.334 1 98.88 442 SER A O 1
ATOM 3342 N N . GLY A 1 443 ? -20.031 16.797 4.254 1 98.81 443 GLY A N 1
ATOM 3343 C CA . GLY A 1 443 ? -19.984 18.188 4.695 1 98.81 443 GLY A CA 1
ATOM 3344 C C . GLY A 1 443 ? -21.359 18.75 5 1 98.81 443 GLY A C 1
ATOM 3345 O O . GLY A 1 443 ? -22.203 18.078 5.594 1 98.81 443 GLY A O 1
ATOM 3346 N N . TYR A 1 444 ? -21.562 20.031 4.652 1 98.69 444 TYR A N 1
ATOM 3347 C CA . TYR A 1 444 ? -22.781 20.766 4.988 1 98.69 444 TYR A CA 1
ATOM 3348 C C . TYR A 1 444 ? -23.516 21.203 3.73 1 98.69 444 TYR A C 1
ATOM 3350 O O . TYR A 1 444 ? -22.891 21.641 2.758 1 98.69 444 TYR A O 1
ATOM 3358 N N . VAL A 1 445 ? -24.812 21.078 3.762 1 98.44 445 VAL A N 1
ATOM 3359 C CA . VAL A 1 445 ? -25.688 21.609 2.717 1 98.44 445 VAL A CA 1
ATOM 3360 C C . VAL A 1 445 ? -26.734 22.531 3.334 1 98.44 445 VAL A C 1
ATOM 3362 O O . VAL A 1 445 ? -27.484 22.125 4.211 1 98.44 445 VAL A O 1
ATOM 3365 N N . THR A 1 446 ? -26.734 23.766 2.947 1 97.19 446 THR A N 1
ATOM 3366 C CA . THR A 1 446 ? -27.828 24.672 3.291 1 97.19 446 THR A CA 1
ATOM 3367 C C . THR A 1 446 ? -28.953 24.578 2.27 1 97.19 446 THR A C 1
ATOM 3369 O O . THR A 1 446 ? -28.781 24.938 1.106 1 97.19 446 THR A O 1
ATOM 3372 N N . ALA A 1 447 ? -30.094 24.156 2.709 1 96.25 447 ALA A N 1
ATOM 3373 C CA . ALA A 1 447 ? -31.219 23.906 1.814 1 96.25 447 ALA A CA 1
ATOM 3374 C C . ALA A 1 447 ? -31.984 25.203 1.534 1 96.25 447 ALA A C 1
ATOM 3376 O O . ALA A 1 447 ? -31.75 26.219 2.195 1 96.25 447 ALA A O 1
ATOM 3377 N N . ALA A 1 448 ? -32.906 25.172 0.545 1 95.12 448 ALA A N 1
ATOM 3378 C CA . ALA A 1 448 ? -33.719 26.312 0.17 1 95.12 448 ALA A CA 1
ATOM 3379 C C . ALA A 1 448 ? -34.625 26.734 1.325 1 95.12 448 ALA A C 1
ATOM 3381 O O . ALA A 1 448 ? -34.938 27.922 1.473 1 95.12 448 ALA A O 1
ATOM 3382 N N . SER A 1 449 ? -34.969 25.828 2.15 1 92.75 449 SER A N 1
ATOM 3383 C CA . SER A 1 449 ? -35.812 26.078 3.307 1 92.75 449 SER A CA 1
ATOM 3384 C C . SER A 1 449 ? -35.094 26.875 4.379 1 92.75 449 SER A C 1
ATOM 3386 O O . SER A 1 449 ? -35.688 27.391 5.32 1 92.75 449 SER A O 1
ATOM 3388 N N . GLY A 1 450 ? -33.75 26.891 4.289 1 93.56 450 GLY A N 1
ATOM 3389 C CA . GLY A 1 450 ? -32.938 27.516 5.312 1 93.56 450 GLY A CA 1
ATOM 3390 C C . GLY A 1 450 ? -32.344 26.531 6.285 1 93.56 450 GLY A C 1
ATOM 3391 O O . GLY A 1 450 ? -31.406 26.859 7.035 1 93.56 450 GLY A O 1
ATOM 3392 N N . LYS A 1 451 ? -32.812 25.328 6.238 1 95.06 451 LYS A N 1
ATOM 3393 C CA . LYS A 1 451 ? -32.25 24.297 7.094 1 95.06 451 LYS A CA 1
ATOM 3394 C C . LYS A 1 451 ? -30.844 23.922 6.648 1 95.06 451 LYS A C 1
ATOM 3396 O O . LYS A 1 451 ? -30.531 23.969 5.457 1 95.06 451 LYS A O 1
ATOM 3401 N N . VAL A 1 452 ? -30.016 23.562 7.668 1 97 452 VAL A N 1
ATOM 3402 C CA . VAL A 1 452 ? -28.672 23.078 7.375 1 97 452 VAL A CA 1
ATOM 3403 C C . VAL A 1 452 ? -28.578 21.578 7.629 1 97 452 VAL A C 1
ATOM 3405 O O . VAL A 1 452 ? -28.984 21.094 8.695 1 97 452 VAL A O 1
ATOM 3408 N N . TYR A 1 453 ? -28.078 20.875 6.617 1 98.31 453 TYR A N 1
ATOM 3409 C CA . TYR A 1 453 ? -27.938 19.422 6.715 1 98.31 453 TYR A CA 1
ATOM 3410 C C . TYR A 1 453 ? -26.453 19.031 6.734 1 98.31 453 TYR A C 1
ATOM 3412 O O . TYR A 1 453 ? -25.641 19.594 6.008 1 98.31 453 TYR A O 1
ATOM 3420 N N . ALA A 1 454 ? -26.109 18.109 7.633 1 98.81 454 ALA A N 1
ATOM 3421 C CA . ALA A 1 454 ? -24.875 17.344 7.48 1 98.81 454 ALA A CA 1
ATOM 3422 C C . ALA A 1 454 ? -25.094 16.141 6.551 1 98.81 454 ALA A C 1
ATOM 3424 O O . ALA A 1 454 ? -26.062 15.398 6.699 1 98.81 454 ALA A O 1
ATOM 3425 N N . VAL A 1 455 ? -24.234 15.984 5.582 1 98.88 455 VAL A N 1
ATOM 3426 C CA . VAL A 1 455 ? -24.391 14.914 4.609 1 98.88 455 VAL A CA 1
ATOM 3427 C C . VAL A 1 455 ? -23.109 14.102 4.531 1 98.88 455 VAL A C 1
ATOM 3429 O O . VAL A 1 455 ? -22 14.648 4.68 1 98.88 455 VAL A O 1
ATOM 3432 N N . SER A 1 456 ? -23.203 12.812 4.398 1 98.94 456 SER A N 1
ATOM 3433 C CA . SER A 1 456 ? -22.125 11.898 4.051 1 98.94 456 SER A CA 1
ATOM 3434 C C . SER A 1 456 ? -22.562 10.898 2.988 1 98.94 456 SER A C 1
ATOM 3436 O O . SER A 1 456 ? -23.484 10.109 3.217 1 98.94 456 SER A O 1
ATOM 3438 N N . LEU A 1 457 ? -22.031 11 1.809 1 98.88 457 LEU A N 1
ATOM 3439 C CA . LEU A 1 457 ? -22.25 10.117 0.669 1 98.88 457 LEU A CA 1
ATOM 3440 C C . LEU A 1 457 ? -21 9.289 0.371 1 98.88 457 LEU A C 1
ATOM 3442 O O . LEU A 1 457 ? -19.969 9.844 -0.009 1 98.88 457 LEU A O 1
ATOM 3446 N N . MET A 1 458 ? -21.094 7.977 0.5 1 98.75 458 MET A N 1
ATOM 3447 C CA . MET A 1 458 ? -19.922 7.117 0.31 1 98.75 458 MET A CA 1
ATOM 3448 C C . MET A 1 458 ? -20.234 5.977 -0.656 1 98.75 458 MET A C 1
ATOM 3450 O O . MET A 1 458 ? -21.203 5.227 -0.448 1 98.75 458 MET A O 1
ATOM 3454 N N . VAL A 1 459 ? -19.438 5.863 -1.689 1 98.62 459 VAL A N 1
ATOM 3455 C CA . VAL A 1 459 ? -19.531 4.77 -2.648 1 98.62 459 VAL A CA 1
ATOM 3456 C C . VAL A 1 459 ? -18.203 4.039 -2.73 1 98.62 459 VAL A C 1
ATOM 3458 O O . VAL A 1 459 ? -17.172 4.645 -3.051 1 98.62 459 VAL A O 1
ATOM 3461 N N . ASN A 1 460 ? -18.172 2.766 -2.34 1 98.12 460 ASN A N 1
ATOM 3462 C CA . ASN A 1 460 ? -17 1.916 -2.42 1 98.12 460 ASN A CA 1
ATOM 3463 C C . ASN A 1 460 ? -17.156 0.815 -3.463 1 98.12 460 ASN A C 1
ATOM 3465 O O . ASN A 1 460 ? -18.281 0.498 -3.861 1 98.12 460 ASN A O 1
ATOM 3469 N N . LYS A 1 461 ? -16.062 0.288 -3.967 1 97.12 461 LYS A N 1
ATOM 3470 C CA . LYS A 1 461 ? -15.977 -0.898 -4.812 1 97.12 461 LYS A CA 1
ATOM 3471 C C . LYS A 1 461 ? -16.734 -0.693 -6.125 1 97.12 461 LYS A C 1
ATOM 3473 O O . LYS A 1 461 ? -17.406 -1.605 -6.605 1 97.12 461 LYS A O 1
ATOM 3478 N N . HIS A 1 462 ? -16.734 0.566 -6.637 1 96.19 462 HIS A N 1
ATOM 3479 C CA . HIS A 1 462 ? -17.297 0.778 -7.969 1 96.19 462 HIS A CA 1
ATOM 3480 C C . HIS A 1 462 ? -16.234 0.556 -9.047 1 96.19 462 HIS A C 1
ATOM 3482 O O . HIS A 1 462 ? -15.039 0.76 -8.797 1 96.19 462 HIS A O 1
ATOM 3488 N N . GLU A 1 463 ? -16.641 0.143 -10.211 1 93 463 GLU A N 1
ATOM 3489 C CA . GLU A 1 463 ? -15.734 -0.101 -11.32 1 93 463 GLU A CA 1
ATOM 3490 C C . GLU A 1 463 ? -15.688 1.092 -12.273 1 93 463 GLU A C 1
ATOM 3492 O O . GLU A 1 463 ? -14.758 1.221 -13.07 1 93 463 GLU A O 1
ATOM 3497 N N . ALA A 1 464 ? -16.734 1.946 -12.18 1 93.06 464 ALA A N 1
ATOM 3498 C CA . ALA A 1 464 ? -16.812 3.1 -13.07 1 93.06 464 ALA A CA 1
ATOM 3499 C C . ALA A 1 464 ? -15.727 4.121 -12.734 1 93.06 464 ALA A C 1
ATOM 3501 O O . ALA A 1 464 ? -15.164 4.102 -11.633 1 93.06 464 ALA A O 1
ATOM 3502 N N . LYS A 1 465 ? -15.438 4.965 -13.734 1 92.94 465 LYS A N 1
ATOM 3503 C CA . LYS A 1 465 ? -14.539 6.082 -13.469 1 92.94 465 LYS A CA 1
ATOM 3504 C C . LYS A 1 465 ? -15.07 6.961 -12.344 1 92.94 465 LYS A C 1
ATOM 3506 O O . LYS A 1 465 ? -16.281 7.203 -12.258 1 92.94 465 LYS A O 1
ATOM 3511 N N . ASN A 1 466 ? -14.234 7.484 -11.516 1 93.56 466 ASN A N 1
ATOM 3512 C CA . ASN A 1 466 ? -14.625 8.305 -10.375 1 93.56 466 ASN A CA 1
ATOM 3513 C C . ASN A 1 466 ? -15.484 9.484 -10.797 1 93.56 466 ASN A C 1
ATOM 3515 O O . ASN A 1 466 ? -16.469 9.82 -10.133 1 93.56 466 ASN A O 1
ATOM 3519 N N . ARG A 1 467 ? -15.125 10.062 -11.914 1 93.88 467 ARG A N 1
ATOM 3520 C CA . ARG A 1 467 ? -15.836 11.25 -12.367 1 93.88 467 ARG A CA 1
ATOM 3521 C C . ARG A 1 467 ? -17.297 10.945 -12.625 1 93.88 467 ARG A C 1
ATOM 3523 O O . ARG A 1 467 ? -18.172 11.797 -12.398 1 93.88 467 ARG A O 1
ATOM 3530 N N . THR A 1 468 ? -17.609 9.719 -13.07 1 96.12 468 THR A N 1
ATOM 3531 C CA . THR A 1 468 ? -18.984 9.328 -13.367 1 96.12 468 THR A CA 1
ATOM 3532 C C . THR A 1 468 ? -19.781 9.117 -12.078 1 96.12 468 THR A C 1
ATOM 3534 O O . THR A 1 468 ? -20.953 9.492 -11.992 1 96.12 468 THR A O 1
ATOM 3537 N N . ILE A 1 469 ? -19.141 8.539 -11.094 1 97.44 469 ILE A N 1
ATOM 3538 C CA . ILE A 1 469 ? -19.781 8.352 -9.797 1 97.44 469 ILE A CA 1
ATOM 3539 C C . ILE A 1 469 ? -20.016 9.711 -9.133 1 97.44 469 ILE A C 1
ATOM 3541 O O . ILE A 1 469 ? -21.047 9.938 -8.516 1 97.44 469 ILE A O 1
ATOM 3545 N N . GLN A 1 470 ? -19.062 10.648 -9.297 1 97.25 470 GLN A N 1
ATOM 3546 C CA . GLN A 1 470 ? -19.172 12 -8.75 1 97.25 470 GLN A CA 1
ATOM 3547 C C . GLN A 1 470 ? -20.438 12.688 -9.266 1 97.25 470 GLN A C 1
ATOM 3549 O O . GLN A 1 470 ? -21.141 13.352 -8.5 1 97.25 470 GLN A O 1
ATOM 3554 N N . ARG A 1 471 ? -20.719 12.469 -10.508 1 96.69 471 ARG A N 1
ATOM 3555 C CA . ARG A 1 471 ? -21.906 13.086 -11.102 1 96.69 471 ARG A CA 1
ATOM 3556 C C . ARG A 1 471 ? -23.188 12.562 -10.469 1 96.69 471 ARG A C 1
ATOM 3558 O O . ARG A 1 471 ? -24.141 13.305 -10.273 1 96.69 471 ARG A O 1
ATOM 3565 N N . VAL A 1 472 ? -23.172 11.336 -10.18 1 97.94 472 VAL A N 1
ATOM 3566 C CA . VAL A 1 472 ? -24.328 10.75 -9.516 1 97.94 472 VAL A CA 1
ATOM 3567 C C . VAL A 1 472 ? -24.469 11.344 -8.117 1 97.94 472 VAL A C 1
ATOM 3569 O O . VAL A 1 472 ? -25.562 11.742 -7.715 1 97.94 472 VAL A O 1
ATOM 3572 N N . LEU A 1 473 ? -23.438 11.453 -7.383 1 98.31 473 LEU A N 1
ATOM 3573 C CA . LEU A 1 473 ? -23.469 11.969 -6.02 1 98.31 473 LEU A CA 1
ATOM 3574 C C . LEU A 1 473 ? -23.812 13.453 -6.004 1 98.31 473 LEU A C 1
ATOM 3576 O O . LEU A 1 473 ? -24.453 13.945 -5.07 1 98.31 473 LEU A O 1
ATOM 3580 N N . GLU A 1 474 ? -23.344 14.141 -7.039 1 98 474 GLU A N 1
ATOM 3581 C CA . GLU A 1 474 ? -23.688 15.547 -7.195 1 98 474 GLU A CA 1
ATOM 3582 C C . GLU A 1 474 ? -25.203 15.75 -7.23 1 98 474 GLU A C 1
ATOM 3584 O O . GLU A 1 474 ? -25.719 16.703 -6.645 1 98 474 GLU A O 1
ATOM 3589 N N . LYS A 1 475 ? -25.891 14.883 -7.922 1 97.94 475 LYS A N 1
ATOM 3590 C CA . LYS A 1 475 ? -27.344 14.961 -7.988 1 97.94 475 LYS A CA 1
ATOM 3591 C C . LYS A 1 475 ? -27.969 14.844 -6.598 1 97.94 475 LYS A C 1
ATOM 3593 O O . LYS A 1 475 ? -28.969 15.5 -6.305 1 97.94 475 LYS A O 1
ATOM 3598 N N . VAL A 1 476 ? -27.406 14.016 -5.789 1 98.31 476 VAL A N 1
ATOM 3599 C CA . VAL A 1 476 ? -27.906 13.859 -4.426 1 98.31 476 VAL A CA 1
ATOM 3600 C C . VAL A 1 476 ? -27.703 15.156 -3.65 1 98.31 476 VAL A C 1
ATOM 3602 O O . VAL A 1 476 ? -28.641 15.641 -2.996 1 98.31 476 VAL A O 1
ATOM 3605 N N . LEU A 1 477 ? -26.531 15.75 -3.723 1 98.56 477 LEU A N 1
ATOM 3606 C CA . LEU A 1 477 ? -26.234 17 -3.025 1 98.56 477 LEU A CA 1
ATOM 3607 C C . LEU A 1 477 ? -27.188 18.109 -3.451 1 98.56 477 LEU A C 1
ATOM 3609 O O . LEU A 1 477 ? -27.734 18.828 -2.605 1 98.56 477 LEU A O 1
ATOM 3613 N N . LEU A 1 478 ? -27.391 18.203 -4.727 1 97.88 478 LEU A N 1
ATOM 3614 C CA . LEU A 1 478 ? -28.266 19.25 -5.258 1 97.88 478 LEU A CA 1
ATOM 3615 C C . LEU A 1 478 ? -29.703 19.031 -4.812 1 97.88 478 LEU A C 1
ATOM 3617 O O . LEU A 1 478 ? -30.422 20 -4.516 1 97.88 478 LEU A O 1
ATOM 3621 N N . LYS A 1 479 ? -30.109 17.766 -4.82 1 97.25 479 LYS A N 1
ATOM 3622 C CA . LYS A 1 479 ? -31.453 17.469 -4.355 1 97.25 479 LYS A CA 1
ATOM 3623 C C . LYS A 1 479 ? -31.641 17.875 -2.895 1 97.25 479 LYS A C 1
ATOM 3625 O O . LYS A 1 479 ? -32.688 18.375 -2.51 1 97.25 479 LYS A O 1
ATOM 3630 N N . VAL A 1 480 ? -30.625 17.625 -2.074 1 97.25 480 VAL A N 1
ATOM 3631 C CA . VAL A 1 480 ? -30.672 18.047 -0.675 1 97.25 480 VAL A CA 1
ATOM 3632 C C . VAL A 1 480 ? -30.781 19.562 -0.591 1 97.25 480 VAL A C 1
ATOM 3634 O O . VAL A 1 480 ? -31.562 20.094 0.213 1 97.25 480 VAL A O 1
ATOM 3637 N N . ALA A 1 481 ? -30.078 20.312 -1.398 1 96.69 481 ALA A N 1
ATOM 3638 C CA . ALA A 1 481 ? -30.062 21.766 -1.393 1 96.69 481 ALA A CA 1
ATOM 3639 C C . ALA A 1 481 ? -31.422 22.328 -1.788 1 96.69 481 ALA A C 1
ATOM 3641 O O . ALA A 1 481 ? -31.797 23.438 -1.368 1 96.69 481 ALA A O 1
ATOM 3642 N N . GLU A 1 482 ? -32.156 21.594 -2.514 1 94.69 482 GLU A N 1
ATOM 3643 C CA . GLU A 1 482 ? -33.469 22.031 -3.014 1 94.69 482 GLU A CA 1
ATOM 3644 C C . GLU A 1 482 ? -34.531 21.969 -1.924 1 94.69 482 GLU A C 1
ATOM 3646 O O . GLU A 1 482 ? -35.594 22.562 -2.053 1 94.69 482 GLU A O 1
ATOM 3651 N N . ASN A 1 483 ? -34.312 21.281 -0.997 1 89.75 483 ASN A N 1
ATOM 3652 C CA . ASN A 1 483 ? -35.281 21.109 0.057 1 89.75 483 ASN A CA 1
ATOM 3653 C C . ASN A 1 483 ? -35.469 22.375 0.889 1 89.75 483 ASN A C 1
ATOM 3655 O O . ASN A 1 483 ? -34.656 23.312 0.758 1 89.75 483 ASN A O 1
ATOM 3659 N N . MET B 1 1 ? -67.938 -34.594 -35.219 1 25.36 1 MET B N 1
ATOM 3660 C CA . MET B 1 1 ? -67.875 -33.594 -34.156 1 25.36 1 MET B CA 1
ATOM 3661 C C . MET B 1 1 ? -66.812 -33.938 -33.125 1 25.36 1 MET B C 1
ATOM 3663 O O . MET B 1 1 ? -66.812 -33.406 -32.031 1 25.36 1 MET B O 1
ATOM 3667 N N . LYS B 1 2 ? -66 -34.844 -33.375 1 34.72 2 LYS B N 1
ATOM 3668 C CA . LYS B 1 2 ? -65.062 -35.562 -32.5 1 34.72 2 LYS B CA 1
ATOM 3669 C C . LYS B 1 2 ? -63.906 -34.656 -32.062 1 34.72 2 LYS B C 1
ATOM 3671 O O . LYS B 1 2 ? -62.906 -35.125 -31.562 1 34.72 2 LYS B O 1
ATOM 3676 N N . ILE B 1 3 ? -64.188 -33.25 -32.219 1 29.02 3 ILE B N 1
ATOM 3677 C CA . ILE B 1 3 ? -62.875 -32.594 -32.312 1 29.02 3 ILE B CA 1
ATOM 3678 C C . ILE B 1 3 ? -62.188 -32.656 -30.953 1 29.02 3 ILE B C 1
ATOM 3680 O O . ILE B 1 3 ? -61.031 -33.125 -30.844 1 29.02 3 ILE B O 1
ATOM 3684 N N . LEU B 1 4 ? -61.969 -31.5 -30.203 1 30.62 4 LEU B N 1
ATOM 3685 C CA . LEU B 1 4 ? -60.781 -30.75 -29.797 1 30.62 4 LEU B CA 1
ATOM 3686 C C . LEU B 1 4 ? -60.5 -30.922 -28.312 1 30.62 4 LEU B C 1
ATOM 3688 O O . LEU B 1 4 ? -61.031 -30.172 -27.484 1 30.62 4 LEU B O 1
ATOM 3692 N N . LEU B 1 5 ? -60.75 -32 -27.656 1 38.38 5 LEU B N 1
ATOM 3693 C CA . LEU B 1 5 ? -60.5 -31.938 -26.219 1 38.38 5 LEU B CA 1
ATOM 3694 C C . LEU B 1 5 ? -59 -31.781 -25.938 1 38.38 5 LEU B C 1
ATOM 3696 O O . LEU B 1 5 ? -58.281 -32.781 -25.922 1 38.38 5 LEU B O 1
ATOM 3700 N N . LYS B 1 6 ? -58.438 -30.797 -26.5 1 29.36 6 LYS B N 1
ATOM 3701 C CA . LYS B 1 6 ? -57 -30.766 -26.297 1 29.36 6 LYS B CA 1
ATOM 3702 C C . LYS B 1 6 ? -56.625 -30.594 -24.828 1 29.36 6 LYS B C 1
ATOM 3704 O O . LYS B 1 6 ? -57.469 -30.188 -24.031 1 29.36 6 LYS B O 1
ATOM 3709 N N . LYS B 1 7 ? -55.719 -29.5 -24.484 1 40.62 7 LYS B N 1
ATOM 3710 C CA . LYS B 1 7 ? -54.406 -29.281 -23.906 1 40.62 7 LYS B CA 1
ATOM 3711 C C . LYS B 1 7 ? -54.5 -28.812 -22.453 1 40.62 7 LYS B C 1
ATOM 3713 O O . LYS B 1 7 ? -54.094 -27.703 -22.125 1 40.62 7 LYS B O 1
ATOM 3718 N N . SER B 1 8 ? -55.625 -29.078 -21.766 1 46.19 8 SER B N 1
ATOM 3719 C CA . SER B 1 8 ? -55.469 -28.359 -20.5 1 46.19 8 SER B CA 1
ATOM 3720 C C . SER B 1 8 ? -54.375 -28.984 -19.641 1 46.19 8 SER B C 1
ATOM 3722 O O . SER B 1 8 ? -54.688 -29.656 -18.656 1 46.19 8 SER B O 1
ATOM 3724 N N . VAL B 1 9 ? -53.375 -29.609 -20.125 1 49.28 9 VAL B N 1
ATOM 3725 C CA . VAL B 1 9 ? -52.406 -30.281 -19.281 1 49.28 9 VAL B CA 1
ATOM 3726 C C . VAL B 1 9 ? -51.844 -29.281 -18.266 1 49.28 9 VAL B C 1
ATOM 3728 O O . VAL B 1 9 ? -51.625 -29.641 -17.094 1 49.28 9 VAL B O 1
ATOM 3731 N N . PRO B 1 10 ? -51.281 -28.094 -18.609 1 50.5 10 PRO B N 1
ATOM 3732 C CA . PRO B 1 10 ? -49.938 -27.609 -18.281 1 50.5 10 PRO B CA 1
ATOM 3733 C C . PRO B 1 10 ? -49.906 -26.75 -17.031 1 50.5 10 PRO B C 1
ATOM 3735 O O . PRO B 1 10 ? -48.844 -26.422 -16.516 1 50.5 10 PRO B O 1
ATOM 3738 N N . LEU B 1 11 ? -50.969 -26.203 -16.516 1 60.62 11 LEU B N 1
ATOM 3739 C CA . LEU B 1 11 ? -50.812 -25.141 -15.523 1 60.62 11 LEU B CA 1
ATOM 3740 C C . LEU B 1 11 ? -50.531 -25.719 -14.141 1 60.62 11 LEU B C 1
ATOM 3742 O O . LEU B 1 11 ? -49.75 -25.141 -13.383 1 60.62 11 LEU B O 1
ATOM 3746 N N . LEU B 1 12 ? -50.938 -26.891 -13.828 1 61.84 12 LEU B N 1
ATOM 3747 C CA . LEU B 1 12 ? -50.781 -27.453 -12.492 1 61.84 12 LEU B CA 1
ATOM 3748 C C . LEU B 1 12 ? -49.375 -27.906 -12.227 1 61.84 12 LEU B C 1
ATOM 3750 O O . LEU B 1 12 ? -48.844 -27.766 -11.117 1 61.84 12 LEU B O 1
ATOM 3754 N N . TYR B 1 13 ? -48.656 -28.344 -13.203 1 59.19 13 TYR B N 1
ATOM 3755 C CA . TYR B 1 13 ? -47.281 -28.766 -13.055 1 59.19 13 TYR B CA 1
ATOM 3756 C C . TYR B 1 13 ? -46.344 -27.562 -12.875 1 59.19 13 TYR B C 1
ATOM 3758 O O . TYR B 1 13 ? -45.375 -27.625 -12.117 1 59.19 13 TYR B O 1
ATOM 3766 N N . ILE B 1 14 ? -46.719 -26.453 -13.375 1 60.28 14 ILE B N 1
ATOM 3767 C CA . ILE B 1 14 ? -45.906 -25.25 -13.227 1 60.28 14 ILE B CA 1
ATOM 3768 C C . ILE B 1 14 ? -46.062 -24.703 -11.812 1 60.28 14 ILE B C 1
ATOM 3770 O O . ILE B 1 14 ? -45.094 -24.266 -11.195 1 60.28 14 ILE B O 1
ATOM 3774 N N . LEU B 1 15 ? -47.156 -24.797 -11.242 1 62.03 15 LEU B N 1
ATOM 3775 C CA . LEU B 1 15 ? -47.406 -24.312 -9.891 1 62.03 15 LEU B CA 1
ATOM 3776 C C . LEU B 1 15 ? -46.688 -25.172 -8.859 1 62.03 15 LEU B C 1
ATOM 3778 O O . LEU B 1 15 ? -46.156 -24.672 -7.867 1 62.03 15 LEU B O 1
ATOM 3782 N N . PHE B 1 16 ? -46.5 -26.438 -9.117 1 57.97 16 PHE B N 1
ATOM 3783 C CA . PHE B 1 16 ? -45.844 -27.344 -8.188 1 57.97 16 PHE B CA 1
ATOM 3784 C C . PHE B 1 16 ? -44.344 -27.094 -8.195 1 57.97 16 PHE B C 1
ATOM 3786 O O . PHE B 1 16 ? -43.688 -27.156 -7.152 1 57.97 16 PHE B O 1
ATOM 3793 N N . PHE B 1 17 ? -43.781 -26.797 -9.328 1 55.59 17 PHE B N 1
ATOM 3794 C CA . PHE B 1 17 ? -42.344 -26.516 -9.438 1 55.59 17 PHE B CA 1
ATOM 3795 C C . PHE B 1 17 ? -42 -25.188 -8.789 1 55.59 17 PHE B C 1
ATOM 3797 O O . PHE B 1 17 ? -40.969 -25.062 -8.125 1 55.59 17 PHE B O 1
ATOM 3804 N N . LEU B 1 18 ? -42.719 -24.25 -8.906 1 59.44 18 LEU B N 1
ATOM 3805 C CA . LEU B 1 18 ? -42.531 -22.953 -8.266 1 59.44 18 LEU B CA 1
ATOM 3806 C C . LEU B 1 18 ? -42.656 -23.062 -6.754 1 59.44 18 LEU B C 1
ATOM 3808 O O . LEU B 1 18 ? -41.906 -22.422 -6.016 1 59.44 18 LEU B O 1
ATOM 3812 N N . THR B 1 19 ? -43.438 -23.906 -6.309 1 58.91 19 THR B N 1
ATOM 3813 C CA . THR B 1 19 ? -43.625 -24.078 -4.875 1 58.91 19 THR B CA 1
ATOM 3814 C C . THR B 1 19 ? -42.469 -24.797 -4.238 1 58.91 19 THR B C 1
ATOM 3816 O O . THR B 1 19 ? -42.062 -24.484 -3.111 1 58.91 19 THR B O 1
ATOM 3819 N N . SER B 1 20 ? -41.875 -25.75 -4.895 1 56.38 20 SER B N 1
ATOM 3820 C CA . SER B 1 20 ? -40.719 -26.469 -4.352 1 56.38 20 SER B CA 1
ATOM 3821 C C . SER B 1 20 ? -39.5 -25.562 -4.25 1 56.38 20 SER B C 1
ATOM 3823 O O . SER B 1 20 ? -38.719 -25.656 -3.289 1 56.38 20 SER B O 1
ATOM 3825 N N . LEU B 1 21 ? -39.281 -24.688 -5.172 1 56.25 21 LEU B N 1
ATOM 3826 C CA . LEU B 1 21 ? -38.156 -23.75 -5.137 1 56.25 21 LEU B CA 1
ATOM 3827 C C . LEU B 1 21 ? -38.312 -22.766 -3.98 1 56.25 21 LEU B C 1
ATOM 3829 O O . LEU B 1 21 ? -37.344 -22.438 -3.307 1 56.25 21 LEU B O 1
ATOM 3833 N N . VAL B 1 22 ? -39.5 -22.344 -3.842 1 55.19 22 VAL B N 1
ATOM 3834 C CA . VAL B 1 22 ? -39.781 -21.406 -2.76 1 55.19 22 VAL B CA 1
ATOM 3835 C C . VAL B 1 22 ? -39.594 -22.109 -1.413 1 55.19 22 VAL B C 1
ATOM 3837 O O . VAL B 1 22 ? -39.031 -21.531 -0.48 1 55.19 22 VAL B O 1
ATOM 3840 N N . GLN B 1 23 ? -39.969 -23.359 -1.336 1 52.75 23 GLN B N 1
ATOM 3841 C CA . GLN B 1 23 ? -39.844 -24.109 -0.085 1 52.75 23 GLN B CA 1
ATOM 3842 C C . GLN B 1 23 ? -38.375 -24.359 0.249 1 52.75 23 GLN B C 1
ATOM 3844 O O . GLN B 1 23 ? -37.969 -24.266 1.411 1 52.75 23 GLN B O 1
ATOM 3849 N N . ALA B 1 24 ? -37.594 -24.688 -0.717 1 56.62 24 ALA B N 1
ATOM 3850 C CA . ALA B 1 24 ? -36.156 -24.922 -0.506 1 56.62 24 ALA B CA 1
ATOM 3851 C C . ALA B 1 24 ? -35.469 -23.641 -0.072 1 56.62 24 ALA B C 1
ATOM 3853 O O . ALA B 1 24 ? -34.625 -23.656 0.83 1 56.62 24 ALA B O 1
ATOM 3854 N N . GLN B 1 25 ? -35.75 -22.484 -0.657 1 58.84 25 GLN B N 1
ATOM 3855 C CA . GLN B 1 25 ? -35.188 -21.203 -0.267 1 58.84 25 GLN B CA 1
ATOM 3856 C C . GLN B 1 25 ? -35.594 -20.812 1.153 1 58.84 25 GLN B C 1
ATOM 3858 O O . GLN B 1 25 ? -34.781 -20.266 1.908 1 58.84 25 GLN B O 1
ATOM 3863 N N . VAL B 1 26 ? -36.781 -21.031 1.54 1 59.41 26 VAL B N 1
ATOM 3864 C CA . VAL B 1 26 ? -37.312 -20.703 2.863 1 59.41 26 VAL B CA 1
ATOM 3865 C C . VAL B 1 26 ? -36.5 -21.453 3.93 1 59.41 26 VAL B C 1
ATOM 3867 O O . VAL B 1 26 ? -36.188 -20.891 4.98 1 59.41 26 VAL B O 1
ATOM 3870 N N . SER B 1 27 ? -35.969 -22.609 3.498 1 83 27 SER B N 1
ATOM 3871 C CA . SER B 1 27 ? -35.25 -23.422 4.465 1 83 27 SER B CA 1
ATOM 3872 C C . SER B 1 27 ? -33.844 -22.891 4.676 1 83 27 SER B C 1
ATOM 3874 O O . SER B 1 27 ? -33.375 -22.734 5.812 1 83 27 SER B O 1
ATOM 3876 N N . TRP B 1 28 ? -33.156 -22.297 3.67 1 91.69 28 TRP B N 1
ATOM 3877 C CA . TRP B 1 28 ? -31.781 -21.797 3.793 1 91.69 28 TRP B CA 1
ATOM 3878 C C . TRP B 1 28 ? -31.75 -20.5 4.602 1 91.69 28 TRP B C 1
ATOM 3880 O O . TRP B 1 28 ? -30.906 -20.344 5.484 1 91.69 28 TRP B O 1
ATOM 3890 N N . ASN B 1 29 ? -32.719 -19.641 4.312 1 91.75 29 ASN B N 1
ATOM 3891 C CA . ASN B 1 29 ? -32.812 -18.359 5.031 1 91.75 29 ASN B CA 1
ATOM 3892 C C . ASN B 1 29 ? -33 -18.578 6.527 1 91.75 29 ASN B C 1
ATOM 3894 O O . ASN B 1 29 ? -32.344 -17.953 7.348 1 91.75 29 ASN B O 1
ATOM 3898 N N . SER B 1 30 ? -33.906 -19.422 6.887 1 92.25 30 SER B N 1
ATOM 3899 C CA . SER B 1 30 ? -34.188 -19.703 8.297 1 92.25 30 SER B CA 1
ATOM 3900 C C . SER B 1 30 ? -32.969 -20.297 9 1 92.25 30 SER B C 1
ATOM 3902 O O . SER B 1 30 ? -32.719 -20.031 10.18 1 92.25 30 SER B O 1
ATOM 3904 N N . GLN B 1 31 ? -32.188 -21.047 8.289 1 93 31 GLN B N 1
ATOM 3905 C CA . GLN B 1 31 ? -31.031 -21.734 8.867 1 93 31 GLN B CA 1
ATOM 3906 C C . GLN B 1 31 ? -29.859 -20.781 9.031 1 93 31 GLN B C 1
ATOM 3908 O O . GLN B 1 31 ? -29.125 -20.844 10.031 1 93 31 GLN B O 1
ATOM 3913 N N . LEU B 1 32 ? -29.672 -19.859 8.078 1 96.62 32 LEU B N 1
ATOM 3914 C CA . LEU B 1 32 ? -28.438 -19.078 8.047 1 96.62 32 LEU B CA 1
ATOM 3915 C C . LEU B 1 32 ? -28.641 -17.703 8.672 1 96.62 32 LEU B C 1
ATOM 3917 O O . LEU B 1 32 ? -27.688 -17.078 9.141 1 96.62 32 LEU B O 1
ATOM 3921 N N . LYS B 1 33 ? -29.859 -17.219 8.727 1 94.75 33 LYS B N 1
ATOM 3922 C CA . LYS B 1 33 ? -30.156 -15.875 9.203 1 94.75 33 LYS B CA 1
ATOM 3923 C C . LYS B 1 33 ? -29.656 -15.672 10.633 1 94.75 33 LYS B C 1
ATOM 3925 O O . LYS B 1 33 ? -29.016 -14.672 10.93 1 94.75 33 LYS B O 1
ATOM 3930 N N . PRO B 1 34 ? -29.906 -16.625 11.586 1 95.5 34 PRO B N 1
ATOM 3931 C CA . PRO B 1 34 ? -29.422 -16.406 12.953 1 95.5 34 PRO B CA 1
ATOM 3932 C C . PRO B 1 34 ? -27.906 -16.281 13.031 1 95.5 34 PRO B C 1
ATOM 3934 O O . PRO B 1 34 ? -27.406 -15.539 13.883 1 95.5 34 PRO B O 1
ATOM 3937 N N . ILE B 1 35 ? -27.156 -17 12.242 1 97 35 ILE B N 1
ATOM 3938 C CA . ILE B 1 35 ? -25.703 -16.922 12.211 1 97 35 ILE B CA 1
ATOM 3939 C C . ILE B 1 35 ? -25.266 -15.555 11.68 1 97 35 ILE B C 1
ATOM 3941 O O . ILE B 1 35 ? -24.359 -14.922 12.234 1 97 35 ILE B O 1
ATOM 3945 N N . LEU B 1 36 ? -25.969 -15.039 10.672 1 96.38 36 LEU B N 1
ATOM 3946 C CA . LEU B 1 36 ? -25.578 -13.82 9.969 1 96.38 36 LEU B CA 1
ATOM 3947 C C . LEU B 1 36 ? -26.031 -12.586 10.727 1 96.38 36 LEU B C 1
ATOM 3949 O O . LEU B 1 36 ? -25.641 -11.461 10.391 1 96.38 36 LEU B O 1
ATOM 3953 N N . GLU B 1 37 ? -26.828 -12.766 11.727 1 95.69 37 GLU B N 1
ATOM 3954 C CA . GLU B 1 37 ? -27.266 -11.672 12.586 1 95.69 37 GLU B CA 1
ATOM 3955 C C . GLU B 1 37 ? -26.344 -11.523 13.797 1 95.69 37 GLU B C 1
ATOM 3957 O O . GLU B 1 37 ? -26.641 -10.742 14.711 1 95.69 37 GLU B O 1
ATOM 3962 N N . ASP B 1 38 ? -25.25 -12.258 13.797 1 96 38 ASP B N 1
ATOM 3963 C CA . ASP B 1 38 ? -24.25 -12.102 14.844 1 96 38 ASP B CA 1
ATOM 3964 C C . ASP B 1 38 ? -23.828 -10.641 14.984 1 96 38 ASP B C 1
ATOM 3966 O O . ASP B 1 38 ? -23.625 -9.953 13.984 1 96 38 ASP B O 1
ATOM 3970 N N . SER B 1 39 ? -23.641 -10.195 16.219 1 94.88 39 SER B N 1
ATOM 3971 C CA . SER B 1 39 ? -23.297 -8.797 16.5 1 94.88 39 SER B CA 1
ATOM 3972 C C . SER B 1 39 ? -21.969 -8.414 15.883 1 94.88 39 SER B C 1
ATOM 3974 O O . SER B 1 39 ? -21.75 -7.246 15.547 1 94.88 39 SER B O 1
ATOM 3976 N N . LEU B 1 40 ? -21.109 -9.344 15.641 1 94.62 40 LEU B N 1
ATOM 3977 C CA . LEU B 1 40 ? -19.797 -9.094 15.07 1 94.62 40 LEU B CA 1
ATOM 3978 C C . LEU B 1 40 ? -19.906 -8.648 13.609 1 94.62 40 LEU B C 1
ATOM 3980 O O . LEU B 1 40 ? -18.984 -8.062 13.062 1 94.62 40 LEU B O 1
ATOM 3984 N N . LEU B 1 41 ? -21.078 -8.914 12.992 1 95.94 41 LEU B N 1
ATOM 3985 C CA . LEU B 1 41 ? -21.25 -8.633 11.578 1 95.94 41 LEU B CA 1
ATOM 3986 C C . LEU B 1 41 ? -22.094 -7.387 11.367 1 95.94 41 LEU B C 1
ATOM 3988 O O . LEU B 1 41 ? -22.281 -6.934 10.234 1 95.94 41 LEU B O 1
ATOM 3992 N N . LYS B 1 42 ? -22.578 -6.84 12.453 1 91.94 42 LYS B N 1
ATOM 3993 C CA . LYS B 1 42 ? -23.594 -5.797 12.367 1 91.94 42 LYS B CA 1
ATOM 3994 C C . LYS B 1 42 ? -23.078 -4.586 11.594 1 91.94 42 LYS B C 1
ATOM 3996 O O . LYS B 1 42 ? -23.812 -3.99 10.805 1 91.94 42 LYS B O 1
ATOM 4001 N N . ARG B 1 43 ? -21.859 -4.234 11.766 1 93.62 43 ARG B N 1
ATOM 4002 C CA . ARG B 1 43 ? -21.312 -3.033 11.133 1 93.62 43 ARG B CA 1
ATOM 4003 C C . ARG B 1 43 ? -20.469 -3.387 9.914 1 93.62 43 ARG B C 1
ATOM 4005 O O . ARG B 1 43 ? -20.031 -2.5 9.18 1 93.62 43 ARG B O 1
ATOM 4012 N N . ALA B 1 44 ? -20.203 -4.691 9.672 1 96.5 44 ALA B N 1
ATOM 4013 C CA . ALA B 1 44 ? -19.375 -5.16 8.562 1 96.5 44 ALA B CA 1
ATOM 4014 C C . ALA B 1 44 ? -20.203 -5.258 7.277 1 96.5 44 ALA B C 1
ATOM 4016 O O . ALA B 1 44 ? -21.422 -5.113 7.301 1 96.5 44 ALA B O 1
ATOM 4017 N N . GLN B 1 45 ? -19.562 -5.324 6.203 1 96.81 45 GLN B N 1
ATOM 4018 C CA . GLN B 1 45 ? -20.156 -5.672 4.918 1 96.81 45 GLN B CA 1
ATOM 4019 C C . GLN B 1 45 ? -20.094 -7.176 4.672 1 96.81 45 GLN B C 1
ATOM 4021 O O . GLN B 1 45 ? -19.016 -7.773 4.707 1 96.81 45 GLN B O 1
ATOM 4026 N N . VAL B 1 46 ? -21.234 -7.812 4.418 1 97.88 46 VAL B N 1
ATOM 4027 C CA . VAL B 1 46 ? -21.297 -9.266 4.332 1 97.88 46 VAL B CA 1
ATOM 4028 C C . VAL B 1 46 ? -21.875 -9.68 2.977 1 97.88 46 VAL B C 1
ATOM 4030 O O . VAL B 1 46 ? -22.938 -9.227 2.578 1 97.88 46 VAL B O 1
ATOM 4033 N N . GLY B 1 47 ? -21.156 -10.43 2.213 1 98.25 47 GLY B N 1
ATOM 4034 C CA . GLY B 1 47 ? -21.578 -11.047 0.967 1 98.25 47 GLY B CA 1
ATOM 4035 C C . GLY B 1 47 ? -21.5 -12.562 0.988 1 98.25 47 GLY B C 1
ATOM 4036 O O . GLY B 1 47 ? -20.469 -13.125 1.358 1 98.25 47 GLY B O 1
ATOM 4037 N N . ILE B 1 48 ? -22.625 -13.25 0.624 1 98.75 48 ILE B N 1
ATOM 4038 C CA . ILE B 1 48 ? -22.656 -14.711 0.657 1 98.75 48 ILE B CA 1
ATOM 4039 C C . ILE B 1 48 ? -23.328 -15.234 -0.61 1 98.75 48 ILE B C 1
ATOM 4041 O O . ILE B 1 48 ? -24.359 -14.711 -1.041 1 98.75 48 ILE B O 1
ATOM 4045 N N . SER B 1 49 ? -22.766 -16.156 -1.22 1 98.69 49 SER B N 1
ATOM 4046 C CA . SER B 1 49 ? -23.328 -16.922 -2.328 1 98.69 49 SER B CA 1
ATOM 4047 C C . SER B 1 49 ? -23.188 -18.422 -2.096 1 98.69 49 SER B C 1
ATOM 4049 O O . SER B 1 49 ? -22.094 -18.906 -1.794 1 98.69 49 SER B O 1
ATOM 4051 N N . ILE B 1 50 ? -24.234 -19.156 -2.107 1 98.69 50 ILE B N 1
ATOM 4052 C CA . ILE B 1 50 ? -24.25 -20.625 -2.082 1 98.69 50 ILE B CA 1
ATOM 4053 C C . ILE B 1 50 ? -24.984 -21.141 -3.314 1 98.69 50 ILE B C 1
ATOM 4055 O O . ILE B 1 50 ? -26.172 -20.844 -3.516 1 98.69 50 ILE B O 1
ATOM 4059 N N . ARG B 1 51 ? -24.297 -21.906 -4.09 1 98.12 51 ARG B N 1
ATOM 4060 C CA . ARG B 1 51 ? -24.797 -22.422 -5.359 1 98.12 51 ARG B CA 1
ATOM 4061 C C . ARG B 1 51 ? -24.781 -23.938 -5.371 1 98.12 51 ARG B C 1
ATOM 4063 O O . ARG B 1 51 ? -23.766 -24.578 -5.086 1 98.12 51 ARG B O 1
ATOM 4070 N N . ASP B 1 52 ? -25.938 -24.547 -5.688 1 97.19 52 ASP B N 1
ATOM 4071 C CA . ASP B 1 52 ? -26 -25.969 -5.977 1 97.19 52 ASP B CA 1
ATOM 4072 C C . ASP B 1 52 ? -25.375 -26.281 -7.328 1 97.19 52 ASP B C 1
ATOM 4074 O O . ASP B 1 52 ? -25.922 -25.938 -8.375 1 97.19 52 ASP B O 1
ATOM 4078 N N . ILE B 1 53 ? -24.266 -26.953 -7.285 1 95.12 53 ILE B N 1
ATOM 4079 C CA . ILE B 1 53 ? -23.484 -27.141 -8.5 1 95.12 53 ILE B CA 1
ATOM 4080 C C . ILE B 1 53 ? -24.219 -28.078 -9.453 1 95.12 53 ILE B C 1
ATOM 4082 O O . ILE B 1 53 ? -24.219 -27.875 -10.672 1 95.12 53 ILE B O 1
ATOM 4086 N N . THR B 1 54 ? -24.859 -29.109 -8.977 1 87.69 54 THR B N 1
ATOM 4087 C CA . THR B 1 54 ? -25.547 -30.078 -9.812 1 87.69 54 THR B CA 1
ATOM 4088 C C . THR B 1 54 ? -26.703 -29.422 -10.57 1 87.69 54 THR B C 1
ATOM 4090 O O . THR B 1 54 ? -26.828 -29.594 -11.789 1 87.69 54 THR B O 1
ATOM 4093 N N . ALA B 1 55 ? -27.453 -28.578 -9.852 1 89.62 55 ALA B N 1
ATOM 4094 C CA . ALA B 1 55 ? -28.594 -27.906 -10.469 1 89.62 55 ALA B CA 1
ATOM 4095 C C . ALA B 1 55 ? -28.188 -26.547 -11.055 1 89.62 55 ALA B C 1
ATOM 4097 O O . ALA B 1 55 ? -28.953 -25.938 -11.805 1 89.62 55 ALA B O 1
ATOM 4098 N N . ASN B 1 56 ? -27 -26.125 -10.758 1 88.94 56 ASN B N 1
ATOM 4099 C CA . ASN B 1 56 ? -26.5 -24.797 -11.094 1 88.94 56 ASN B CA 1
ATOM 4100 C C . ASN B 1 56 ? -27.484 -23.719 -10.68 1 88.94 56 ASN B C 1
ATOM 4102 O O . ASN B 1 56 ? -27.828 -22.844 -11.484 1 88.94 56 ASN B O 1
ATOM 4106 N N . THR B 1 57 ? -28 -23.797 -9.516 1 94.5 57 THR B N 1
ATOM 4107 C CA . THR B 1 57 ? -28.984 -22.859 -8.977 1 94.5 57 THR B CA 1
ATOM 4108 C C . THR B 1 57 ? -28.469 -22.219 -7.695 1 94.5 57 THR B C 1
ATOM 4110 O O . THR B 1 57 ? -27.859 -22.891 -6.855 1 94.5 57 THR B O 1
ATOM 4113 N N . LEU B 1 58 ? -28.688 -20.922 -7.613 1 96.56 58 LEU B N 1
ATOM 4114 C CA . LEU B 1 58 ? -28.406 -20.219 -6.371 1 96.56 58 LEU B CA 1
ATOM 4115 C C . LEU B 1 58 ? -29.422 -20.578 -5.293 1 96.56 58 LEU B C 1
ATOM 4117 O O . LEU B 1 58 ? -30.625 -20.359 -5.469 1 96.56 58 LEU B O 1
ATOM 4121 N N . VAL B 1 59 ? -28.984 -21.141 -4.191 1 96.81 59 VAL B N 1
ATOM 4122 C CA . VAL B 1 59 ? -29.922 -21.578 -3.16 1 96.81 59 VAL B CA 1
ATOM 4123 C C . VAL B 1 59 ? -29.953 -20.562 -2.023 1 96.81 59 VAL B C 1
ATOM 4125 O O . VAL B 1 59 ? -30.891 -20.547 -1.229 1 96.81 59 VAL B O 1
ATOM 4128 N N . PHE B 1 60 ? -28.906 -19.75 -1.894 1 97.38 60 PHE B N 1
ATOM 4129 C CA . PHE B 1 60 ? -28.859 -18.672 -0.916 1 97.38 60 PHE B CA 1
ATOM 4130 C C . PHE B 1 60 ? -27.969 -17.531 -1.401 1 97.38 60 PHE B C 1
ATOM 4132 O O . PHE B 1 60 ? -26.891 -17.766 -1.923 1 97.38 60 PHE B O 1
ATOM 4139 N N . GLU B 1 61 ? -28.438 -16.312 -1.286 1 97.31 61 GLU B N 1
ATOM 4140 C CA . GLU B 1 61 ? -27.688 -15.102 -1.615 1 97.31 61 GLU B CA 1
ATOM 4141 C C . GLU B 1 61 ? -27.891 -14.016 -0.57 1 97.31 61 GLU B C 1
ATOM 4143 O O . GLU B 1 61 ? -29.016 -13.836 -0.073 1 97.31 61 GLU B O 1
ATOM 4148 N N . LYS B 1 62 ? -26.891 -13.398 -0.169 1 97.06 62 LYS B N 1
ATOM 4149 C CA . LYS B 1 62 ? -26.891 -12.133 0.558 1 97.06 62 LYS B CA 1
ATOM 4150 C C . LYS B 1 62 ? -25.891 -11.156 -0.052 1 97.06 62 LYS B C 1
ATOM 4152 O O . LYS B 1 62 ? -24.688 -11.383 -0.002 1 97.06 62 LYS B O 1
ATOM 4157 N N . ASN B 1 63 ? -26.344 -10.016 -0.579 1 96.56 63 ASN B N 1
ATOM 4158 C CA . ASN B 1 63 ? -25.5 -9.031 -1.238 1 96.56 63 ASN B CA 1
ATOM 4159 C C . ASN B 1 63 ? -24.516 -9.68 -2.211 1 96.56 63 ASN B C 1
ATOM 4161 O O . ASN B 1 63 ? -23.375 -9.258 -2.324 1 96.56 63 ASN B O 1
ATOM 4165 N N . ALA B 1 64 ? -24.922 -10.711 -2.898 1 97.94 64 ALA B N 1
ATOM 4166 C CA . ALA B 1 64 ? -24.016 -11.602 -3.609 1 97.94 64 ALA B CA 1
ATOM 4167 C C . ALA B 1 64 ? -23.625 -11.023 -4.965 1 97.94 64 ALA B C 1
ATOM 4169 O O . ALA B 1 64 ? -22.703 -11.516 -5.613 1 97.94 64 ALA B O 1
ATOM 4170 N N . GLN B 1 65 ? -24.281 -9.945 -5.414 1 96.44 65 GLN B N 1
ATOM 4171 C CA . GLN B 1 65 ? -23.938 -9.289 -6.676 1 96.44 65 GLN B CA 1
ATOM 4172 C C . GLN B 1 65 ? -23.016 -8.094 -6.449 1 96.44 65 GLN B C 1
ATOM 4174 O O . GLN B 1 65 ? -22.453 -7.559 -7.402 1 96.44 65 GLN B O 1
ATOM 4179 N N . GLN B 1 66 ? -22.922 -7.68 -5.215 1 96.12 66 GLN B N 1
ATOM 4180 C CA . GLN B 1 66 ? -22.031 -6.57 -4.887 1 96.12 66 GLN B CA 1
ATOM 4181 C C . GLN B 1 66 ? -20.578 -7.012 -4.875 1 96.12 66 GLN B C 1
ATOM 4183 O O . GLN B 1 66 ? -20.281 -8.188 -4.633 1 96.12 66 GLN B O 1
ATOM 4188 N N . ALA B 1 67 ? -19.734 -6.094 -5.141 1 96.56 67 ALA B N 1
ATOM 4189 C CA . ALA B 1 67 ? -18.312 -6.395 -5.168 1 96.56 67 ALA B CA 1
ATOM 4190 C C . ALA B 1 67 ? -17.703 -6.336 -3.768 1 96.56 67 ALA B C 1
ATOM 4192 O O . ALA B 1 67 ? -18.078 -5.477 -2.963 1 96.56 67 ALA B O 1
ATOM 4193 N N . PHE B 1 68 ? -16.797 -7.23 -3.453 1 98.19 68 PHE B N 1
ATOM 4194 C CA . PHE B 1 68 ? -16.062 -7.312 -2.193 1 98.19 68 PHE B CA 1
ATOM 4195 C C . PHE B 1 68 ? -14.57 -7.477 -2.441 1 98.19 68 PHE B C 1
ATOM 4197 O O . PHE B 1 68 ? -14.156 -7.871 -3.533 1 98.19 68 PHE B O 1
ATOM 4204 N N . THR B 1 69 ? -13.75 -7.066 -1.483 1 98.38 69 THR B N 1
ATOM 4205 C CA . THR B 1 69 ? -12.344 -7.438 -1.458 1 98.38 69 THR B CA 1
ATOM 4206 C C . THR B 1 69 ? -12.172 -8.914 -1.102 1 98.38 69 THR B C 1
ATOM 4208 O O . THR B 1 69 ? -12.594 -9.344 -0.026 1 98.38 69 THR B O 1
ATOM 4211 N N . PRO B 1 70 ? -11.57 -9.633 -1.896 1 98.75 70 PRO B N 1
ATOM 4212 C CA . PRO B 1 70 ? -11.523 -11.078 -1.668 1 98.75 70 PRO B CA 1
ATOM 4213 C C . PRO B 1 70 ? -10.344 -11.5 -0.791 1 98.75 70 PRO B C 1
ATOM 4215 O O . PRO B 1 70 ? -10.344 -12.602 -0.245 1 98.75 70 PRO B O 1
ATOM 4218 N N . ALA B 1 71 ? -9.336 -10.594 -0.708 1 98.62 71 ALA B N 1
ATOM 4219 C CA . ALA B 1 71 ? -8.055 -11.031 -0.169 1 98.62 71 ALA B CA 1
ATOM 4220 C C . ALA B 1 71 ? -7.543 -12.266 -0.911 1 98.62 71 ALA B C 1
ATOM 4222 O O . ALA B 1 71 ? -7.594 -12.32 -2.143 1 98.62 71 ALA B O 1
ATOM 4223 N N . SER B 1 72 ? -7.039 -13.289 -0.21 1 98.81 72 SER B N 1
ATOM 4224 C CA . SER B 1 72 ? -6.371 -14.43 -0.835 1 98.81 72 SER B CA 1
ATOM 4225 C C . SER B 1 72 ? -7.375 -15.352 -1.524 1 98.81 72 SER B C 1
ATOM 4227 O O . SER B 1 72 ? -6.988 -16.297 -2.207 1 98.81 72 SER B O 1
ATOM 4229 N N . ASN B 1 73 ? -8.648 -15.141 -1.432 1 98.88 73 ASN B N 1
ATOM 4230 C CA . ASN B 1 73 ? -9.586 -15.883 -2.264 1 98.88 73 ASN B CA 1
ATOM 4231 C C . ASN B 1 73 ? -9.32 -15.656 -3.75 1 98.88 73 ASN B C 1
ATOM 4233 O O . ASN B 1 73 ? -9.742 -16.453 -4.59 1 98.88 73 ASN B O 1
ATOM 4237 N N . LEU B 1 74 ? -8.688 -14.594 -4.008 1 98.88 74 LEU B N 1
ATOM 4238 C CA . LEU B 1 74 ? -8.383 -14.289 -5.402 1 98.88 74 LEU B CA 1
ATOM 4239 C C . LEU B 1 74 ? -7.5 -15.375 -6.012 1 98.88 74 LEU B C 1
ATOM 4241 O O . LEU B 1 74 ? -7.52 -15.594 -7.223 1 98.88 74 LEU B O 1
ATOM 4245 N N . LYS B 1 75 ? -6.75 -16.078 -5.184 1 98.88 75 LYS B N 1
ATOM 4246 C CA . LYS B 1 75 ? -5.855 -17.109 -5.691 1 98.88 75 LYS B CA 1
ATOM 4247 C C . LYS B 1 75 ? -6.641 -18.234 -6.355 1 98.88 75 LYS B C 1
ATOM 4249 O O . LYS B 1 75 ? -6.09 -18.984 -7.156 1 98.88 75 LYS B O 1
ATOM 4254 N N . ILE B 1 76 ? -7.938 -18.375 -6.023 1 98.88 76 ILE B N 1
ATOM 4255 C CA . ILE B 1 76 ? -8.812 -19.312 -6.707 1 98.88 76 ILE B CA 1
ATOM 4256 C C . ILE B 1 76 ? -8.875 -18.984 -8.195 1 98.88 76 ILE B C 1
ATOM 4258 O O . ILE B 1 76 ? -8.703 -19.859 -9.047 1 98.88 76 ILE B O 1
ATOM 4262 N N . VAL B 1 77 ? -9.016 -17.719 -8.484 1 98.94 77 VAL B N 1
ATOM 4263 C CA . VAL B 1 77 ? -9.141 -17.219 -9.844 1 98.94 77 VAL B CA 1
ATOM 4264 C C . VAL B 1 77 ? -7.812 -17.391 -10.578 1 98.94 77 VAL B C 1
ATOM 4266 O O . VAL B 1 77 ? -7.781 -17.891 -11.711 1 98.94 77 VAL B O 1
ATOM 4269 N N . THR B 1 78 ? -6.715 -17.047 -9.977 1 98.94 78 THR B N 1
ATOM 4270 C CA . THR B 1 78 ? -5.391 -17.047 -10.586 1 98.94 78 THR B CA 1
ATOM 4271 C C . THR B 1 78 ? -4.953 -18.484 -10.898 1 98.94 78 THR B C 1
ATOM 4273 O O . THR B 1 78 ? -4.465 -18.766 -12 1 98.94 78 THR B O 1
ATOM 4276 N N . THR B 1 79 ? -5.137 -19.391 -9.93 1 98.94 79 THR B N 1
ATOM 4277 C CA . THR B 1 79 ? -4.699 -20.766 -10.156 1 98.94 79 THR B CA 1
ATOM 4278 C C . THR B 1 79 ? -5.586 -21.453 -11.188 1 98.94 79 THR B C 1
ATOM 4280 O O . THR B 1 79 ? -5.098 -22.234 -12.008 1 98.94 79 THR B O 1
ATOM 4283 N N . ALA B 1 80 ? -6.934 -21.172 -11.18 1 98.88 80 ALA B N 1
ATOM 4284 C CA . ALA B 1 80 ? -7.805 -21.703 -12.227 1 98.88 80 ALA B CA 1
ATOM 4285 C C . ALA B 1 80 ? -7.336 -21.25 -13.609 1 98.88 80 ALA B C 1
ATOM 4287 O O . ALA B 1 80 ? -7.215 -22.062 -14.523 1 98.88 80 ALA B O 1
ATOM 4288 N N . ALA B 1 81 ? -7.039 -19.969 -13.727 1 98.88 81 ALA B N 1
ATOM 4289 C CA . ALA B 1 81 ? -6.598 -19.422 -15 1 98.88 81 ALA B CA 1
ATOM 4290 C C . ALA B 1 81 ? -5.258 -20.016 -15.43 1 98.88 81 ALA B C 1
ATOM 4292 O O . ALA B 1 81 ? -5.062 -20.359 -16.594 1 98.88 81 ALA B O 1
ATOM 4293 N N . ALA B 1 82 ? -4.324 -20.141 -14.5 1 98.94 82 ALA B N 1
ATOM 4294 C CA . ALA B 1 82 ? -2.998 -20.656 -14.812 1 98.94 82 ALA B CA 1
ATOM 4295 C C . ALA B 1 82 ? -3.084 -22.094 -15.328 1 98.94 82 ALA B C 1
ATOM 4297 O O . ALA B 1 82 ? -2.43 -22.453 -16.312 1 98.94 82 ALA B O 1
ATOM 4298 N N . LEU B 1 83 ? -3.885 -22.922 -14.656 1 98.81 83 LEU B N 1
ATOM 4299 C CA . LEU B 1 83 ? -4.043 -24.312 -15.047 1 98.81 83 LEU B CA 1
ATOM 4300 C C . LEU B 1 83 ? -4.629 -24.422 -16.453 1 98.81 83 LEU B C 1
ATOM 4302 O O . LEU B 1 83 ? -4.246 -25.297 -17.219 1 98.81 83 LEU B O 1
ATOM 4306 N N . GLU B 1 84 ? -5.488 -23.516 -16.75 1 98.19 84 GLU B N 1
ATOM 4307 C CA . GLU B 1 84 ? -6.152 -23.547 -18.047 1 98.19 84 GLU B CA 1
ATOM 4308 C C . GLU B 1 84 ? -5.262 -22.969 -19.141 1 98.19 84 GLU B C 1
ATOM 4310 O O . GLU B 1 84 ? -5.172 -23.531 -20.234 1 98.19 84 GLU B O 1
ATOM 4315 N N . LEU B 1 85 ? -4.602 -21.891 -18.891 1 98.62 85 LEU B N 1
ATOM 4316 C CA . LEU B 1 85 ? -3.955 -21.109 -19.938 1 98.62 85 LEU B CA 1
ATOM 4317 C C . LEU B 1 85 ? -2.516 -21.562 -20.156 1 98.62 85 LEU B C 1
ATOM 4319 O O . LEU B 1 85 ? -1.987 -21.484 -21.266 1 98.62 85 LEU B O 1
ATOM 4323 N N . LEU B 1 86 ? -1.854 -22.016 -19.094 1 98.75 86 LEU B N 1
ATOM 4324 C CA . LEU B 1 86 ? -0.476 -22.484 -19.203 1 98.75 86 LEU B CA 1
ATOM 4325 C C . LEU B 1 86 ? -0.427 -24 -19.328 1 98.75 86 LEU B C 1
ATOM 4327 O O . LEU B 1 86 ? 0.454 -24.547 -20 1 98.75 86 LEU B O 1
ATOM 4331 N N . GLY B 1 87 ? -1.408 -24.688 -18.672 1 98.56 87 GLY B N 1
ATOM 4332 C CA . GLY B 1 87 ? -1.438 -26.141 -18.656 1 98.56 87 GLY B CA 1
ATOM 4333 C C . GLY B 1 87 ? -0.909 -26.75 -17.375 1 98.56 87 GLY B C 1
ATOM 4334 O O . GLY B 1 87 ? 0.053 -26.234 -16.797 1 98.56 87 GLY B O 1
ATOM 4335 N N . SER B 1 88 ? -1.457 -27.875 -17 1 98.25 88 SER B N 1
ATOM 4336 C CA . SER B 1 88 ? -1.17 -28.531 -15.711 1 98.25 88 SER B CA 1
ATOM 4337 C C . SER B 1 88 ? 0.264 -29.047 -15.664 1 98.25 88 SER B C 1
ATOM 4339 O O . SER B 1 88 ? 0.854 -29.156 -14.586 1 98.25 88 SER B O 1
ATOM 4341 N N . ASP B 1 89 ? 0.856 -29.297 -16.797 1 98.31 89 ASP B N 1
ATOM 4342 C CA . ASP B 1 89 ? 2.182 -29.906 -16.859 1 98.31 89 ASP B CA 1
ATOM 4343 C C . ASP B 1 89 ? 3.256 -28.859 -17.141 1 98.31 89 ASP B C 1
ATOM 4345 O O . ASP B 1 89 ? 4.438 -29.188 -17.266 1 98.31 89 ASP B O 1
ATOM 4349 N N . TYR B 1 90 ? 2.834 -27.609 -17.234 1 98.38 90 TYR B N 1
ATOM 4350 C CA . TYR B 1 90 ? 3.785 -26.531 -17.469 1 98.38 90 TYR B CA 1
ATOM 4351 C C . TYR B 1 90 ? 4.891 -26.531 -16.422 1 98.38 90 TYR B C 1
ATOM 4353 O O . TYR B 1 90 ? 4.641 -26.812 -15.25 1 98.38 90 TYR B O 1
ATOM 4361 N N . ARG B 1 91 ? 6.109 -26.203 -16.859 1 98.25 91 ARG B N 1
ATOM 4362 C CA . ARG B 1 91 ? 7.25 -26.031 -15.961 1 98.25 91 ARG B CA 1
ATOM 4363 C C . ARG B 1 91 ? 8.039 -24.781 -16.328 1 98.25 91 ARG B C 1
ATOM 4365 O O . ARG B 1 91 ? 8.227 -24.484 -17.5 1 98.25 91 ARG B O 1
ATOM 4372 N N . PHE B 1 92 ? 8.406 -24.047 -15.336 1 98.31 92 PHE B N 1
ATOM 4373 C CA . PHE B 1 92 ? 9.406 -23 -15.531 1 98.31 92 PHE B CA 1
ATOM 4374 C C . PHE B 1 92 ? 10.781 -23.594 -15.773 1 98.31 92 PHE B C 1
ATOM 4376 O O . PHE B 1 92 ? 11.141 -24.609 -15.164 1 98.31 92 PHE B O 1
ATOM 4383 N N . VAL B 1 93 ? 11.531 -22.953 -16.625 1 98.06 93 VAL B N 1
ATOM 4384 C CA . VAL B 1 93 ? 12.859 -23.484 -16.922 1 98.06 93 VAL B CA 1
ATOM 4385 C C . VAL B 1 93 ? 13.898 -22.375 -16.797 1 98.06 93 VAL B C 1
ATOM 4387 O O . VAL B 1 93 ? 13.969 -21.484 -17.656 1 98.06 93 VAL B O 1
ATOM 4390 N N . THR B 1 94 ? 14.672 -22.391 -15.758 1 98.25 94 THR B N 1
ATOM 4391 C CA . THR B 1 94 ? 15.836 -21.531 -15.617 1 98.25 94 THR B CA 1
ATOM 4392 C C . THR B 1 94 ? 17.047 -22.125 -16.328 1 98.25 94 THR B C 1
ATOM 4394 O O . THR B 1 94 ? 17.375 -23.297 -16.109 1 98.25 94 THR B O 1
ATOM 4397 N N . LYS B 1 95 ? 17.734 -21.328 -17.125 1 98 95 LYS B N 1
ATOM 4398 C CA . LYS B 1 95 ? 18.844 -21.844 -17.922 1 98 95 LYS B CA 1
ATOM 4399 C C . LYS B 1 95 ? 20.172 -21.266 -17.469 1 98 95 LYS B C 1
ATOM 4401 O O . LYS B 1 95 ? 20.266 -20.094 -17.125 1 98 95 LYS B O 1
ATOM 4406 N N . VAL B 1 96 ? 21.156 -22.109 -17.422 1 98.31 96 VAL B N 1
ATOM 4407 C CA . VAL B 1 96 ? 22.562 -21.719 -17.25 1 98.31 96 VAL B CA 1
ATOM 4408 C C . VAL B 1 96 ? 23.344 -22.031 -18.516 1 98.31 96 VAL B C 1
ATOM 4410 O O . VAL B 1 96 ? 23.531 -23.188 -18.875 1 98.31 96 VAL B O 1
ATOM 4413 N N . LEU B 1 97 ? 23.781 -20.938 -19.141 1 98.19 97 LEU B N 1
ATOM 4414 C CA . LEU B 1 97 ? 24.484 -21.031 -20.422 1 98.19 97 LEU B CA 1
ATOM 4415 C C . LEU B 1 97 ? 25.875 -20.422 -20.328 1 98.19 97 LEU B C 1
ATOM 4417 O O . LEU B 1 97 ? 26.172 -19.672 -19.391 1 98.19 97 LEU B O 1
ATOM 4421 N N . TYR B 1 98 ? 26.688 -20.844 -21.219 1 97.25 98 TYR B N 1
ATOM 4422 C CA . TYR B 1 98 ? 28 -20.188 -21.25 1 97.25 98 TYR B CA 1
ATOM 4423 C C . TYR B 1 98 ? 28.531 -20.109 -22.672 1 97.25 98 TYR B C 1
ATOM 4425 O O . TYR B 1 98 ? 28.062 -20.828 -23.562 1 97.25 98 TYR B O 1
ATOM 4433 N N . THR B 1 99 ? 29.406 -19.141 -22.891 1 96.06 99 THR B N 1
ATOM 4434 C CA . THR B 1 99 ? 30.203 -18.984 -24.109 1 96.06 99 THR B CA 1
ATOM 4435 C C . THR B 1 99 ? 31.672 -18.75 -23.766 1 96.06 99 THR B C 1
ATOM 4437 O O . THR B 1 99 ? 32 -18.406 -22.641 1 96.06 99 THR B O 1
ATOM 4440 N N . GLY B 1 100 ? 32.438 -19.062 -24.75 1 90 100 GLY B N 1
ATOM 4441 C CA . GLY B 1 100 ? 33.875 -18.906 -24.531 1 90 100 GLY B CA 1
ATOM 4442 C C . GLY B 1 100 ? 34.594 -20.219 -24.25 1 90 100 GLY B C 1
ATOM 4443 O O . GLY B 1 100 ? 33.969 -21.281 -24.25 1 90 100 GLY B O 1
ATOM 4444 N N . ASN B 1 101 ? 35.906 -20.156 -23.984 1 86 101 ASN B N 1
ATOM 4445 C CA . ASN B 1 101 ? 36.75 -21.359 -23.859 1 86 101 ASN B CA 1
ATOM 4446 C C . ASN B 1 101 ? 37.188 -21.594 -22.422 1 86 101 ASN B C 1
ATOM 4448 O O . ASN B 1 101 ? 37.25 -20.641 -21.625 1 86 101 ASN B O 1
ATOM 4452 N N . ILE B 1 102 ? 37.312 -22.75 -22.078 1 92.38 102 ILE B N 1
ATOM 4453 C CA . ILE B 1 102 ? 38 -23.203 -20.859 1 92.38 102 ILE B CA 1
ATOM 4454 C C . ILE B 1 102 ? 39.406 -23.688 -21.203 1 92.38 102 ILE B C 1
ATOM 4456 O O . ILE B 1 102 ? 39.562 -24.688 -21.906 1 92.38 102 ILE B O 1
ATOM 4460 N N . GLU B 1 103 ? 40.406 -22.891 -20.812 1 95.44 103 GLU B N 1
ATOM 4461 C CA . GLU B 1 103 ? 41.812 -23.219 -21.094 1 95.44 103 GLU B CA 1
ATOM 4462 C C . GLU B 1 103 ? 42.594 -23.438 -19.812 1 95.44 103 GLU B C 1
ATOM 4464 O O . GLU B 1 103 ? 42.75 -22.531 -19 1 95.44 103 GLU B O 1
ATOM 4469 N N . ALA B 1 104 ? 43.156 -24.641 -19.703 1 95.69 104 ALA B N 1
ATOM 4470 C CA . ALA B 1 104 ? 44 -25 -18.562 1 95.69 104 ALA B CA 1
ATOM 4471 C C . ALA B 1 104 ? 43.281 -24.641 -17.25 1 95.69 104 ALA B C 1
ATOM 4473 O O . ALA B 1 104 ? 43.875 -24.016 -16.375 1 95.69 104 ALA B O 1
ATOM 4474 N N . GLY B 1 105 ? 41.969 -24.812 -17.281 1 96.06 105 GLY B N 1
ATOM 4475 C CA . GLY B 1 105 ? 41.188 -24.625 -16.078 1 96.06 105 GLY B CA 1
ATOM 4476 C C . GLY B 1 105 ? 40.656 -23.219 -15.93 1 96.06 105 GLY B C 1
ATOM 4477 O O . GLY B 1 105 ? 39.844 -22.938 -15.031 1 96.06 105 GLY B O 1
ATOM 4478 N N . ASN B 1 106 ? 41.094 -22.312 -16.797 1 97.06 106 ASN B N 1
ATOM 4479 C CA . ASN B 1 106 ? 40.688 -20.922 -16.734 1 97.06 106 ASN B CA 1
ATOM 4480 C C . ASN B 1 106 ? 39.469 -20.656 -17.641 1 97.06 106 ASN B C 1
ATOM 4482 O O . ASN B 1 106 ? 39.531 -20.938 -18.844 1 97.06 106 ASN B O 1
ATOM 4486 N N . PHE B 1 107 ? 38.406 -20.172 -17.031 1 97.19 107 PHE B N 1
ATOM 4487 C CA . PHE B 1 107 ? 37.25 -19.75 -17.781 1 97.19 107 PHE B CA 1
ATOM 4488 C C . PHE B 1 107 ? 37.25 -18.25 -18 1 97.19 107 PHE B C 1
ATOM 4490 O O . PHE B 1 107 ? 37.062 -17.484 -17.047 1 97.19 107 PHE B O 1
ATOM 4497 N N . SER B 1 108 ? 37.281 -17.781 -19.219 1 96.69 108 SER B N 1
ATOM 4498 C CA . SER B 1 108 ? 37.375 -16.344 -19.5 1 96.69 108 SER B CA 1
ATOM 4499 C C . SER B 1 108 ? 36.188 -15.867 -20.312 1 96.69 108 SER B C 1
ATOM 4501 O O . SER B 1 108 ? 36.188 -14.727 -20.797 1 96.69 108 SER B O 1
ATOM 4503 N N . GLY B 1 109 ? 35.281 -16.719 -20.469 1 96.31 109 GLY B N 1
ATOM 4504 C CA . GLY B 1 109 ? 34.094 -16.344 -21.219 1 96.31 109 GLY B CA 1
ATOM 4505 C C . GLY B 1 109 ? 32.969 -15.773 -20.359 1 96.31 109 GLY B C 1
ATOM 4506 O O . GLY B 1 109 ? 33.25 -15.07 -19.391 1 96.31 109 GLY B O 1
ATOM 4507 N N . THR B 1 110 ? 31.703 -15.938 -20.844 1 97.62 110 THR B N 1
ATOM 4508 C CA . THR B 1 110 ? 30.531 -15.461 -20.094 1 97.62 110 THR B CA 1
ATOM 4509 C C . THR B 1 110 ? 29.688 -16.625 -19.625 1 97.62 110 THR B C 1
ATOM 4511 O O . THR B 1 110 ? 29.312 -17.5 -20.406 1 97.62 110 THR B O 1
ATOM 4514 N N . LEU B 1 111 ? 29.469 -16.75 -18.359 1 97.88 111 LEU B N 1
ATOM 4515 C CA . LEU B 1 111 ? 28.438 -17.578 -17.75 1 97.88 111 LEU B CA 1
ATOM 4516 C C . LEU B 1 111 ? 27.141 -16.797 -17.578 1 97.88 111 LEU B C 1
ATOM 4518 O O . LEU B 1 111 ? 27.141 -15.703 -17 1 97.88 111 LEU B O 1
ATOM 4522 N N . TYR B 1 112 ? 26.062 -17.344 -18.094 1 98.25 112 TYR B N 1
ATOM 4523 C CA . TYR B 1 112 ? 24.797 -16.625 -18.188 1 98.25 112 TYR B CA 1
ATOM 4524 C C . TYR B 1 112 ? 23.672 -17.406 -17.516 1 98.25 112 TYR B C 1
ATOM 4526 O O . TYR B 1 112 ? 23.422 -18.547 -17.875 1 98.25 112 TYR B O 1
ATOM 4534 N N . VAL B 1 113 ? 23.062 -16.781 -16.516 1 98.56 113 VAL B N 1
ATOM 4535 C CA . VAL B 1 113 ? 21.875 -17.359 -15.883 1 98.56 113 VAL B CA 1
ATOM 4536 C C . VAL B 1 113 ? 20.625 -16.609 -16.344 1 98.56 113 VAL B C 1
ATOM 4538 O O . VAL B 1 113 ? 20.438 -15.43 -16.047 1 98.56 113 VAL B O 1
ATOM 4541 N N . LYS B 1 114 ? 19.781 -17.266 -17.047 1 98.19 114 LYS B N 1
ATOM 4542 C CA . LYS B 1 114 ? 18.547 -16.688 -17.547 1 98.19 114 LYS B CA 1
ATOM 4543 C C . LYS B 1 114 ? 17.359 -17.094 -16.688 1 98.19 114 LYS B C 1
ATOM 4545 O O . LYS B 1 114 ? 16.953 -18.266 -16.688 1 98.19 114 LYS B O 1
ATOM 4550 N N . GLY B 1 115 ? 16.766 -16.141 -16 1 98.19 115 GLY B N 1
ATOM 4551 C CA . GLY B 1 115 ? 15.578 -16.406 -15.203 1 98.19 115 GLY B CA 1
ATOM 4552 C C . GLY B 1 115 ? 14.352 -16.719 -16.031 1 98.19 115 GLY B C 1
ATOM 4553 O O . GLY B 1 115 ? 14.289 -16.375 -17.219 1 98.19 115 GLY B O 1
ATOM 4554 N N . SER B 1 116 ? 13.398 -17.344 -15.391 1 98.19 116 SER B N 1
ATOM 4555 C CA . SER B 1 116 ? 12.164 -17.734 -16.078 1 98.19 116 SER B CA 1
ATOM 4556 C C . SER B 1 116 ? 10.938 -17.312 -15.281 1 98.19 116 SER B C 1
ATOM 4558 O O . SER B 1 116 ? 9.812 -17.703 -15.602 1 98.19 116 SER B O 1
ATOM 4560 N N . GLY B 1 117 ? 11.164 -16.594 -14.18 1 98.5 117 GLY B N 1
ATOM 4561 C CA . GLY B 1 117 ? 10.062 -16.219 -13.305 1 98.5 117 GLY B CA 1
ATOM 4562 C C . GLY B 1 117 ? 9.664 -17.328 -12.344 1 98.5 117 GLY B C 1
ATOM 4563 O O . GLY B 1 117 ? 8.703 -17.172 -11.586 1 98.5 117 GLY B O 1
ATOM 4564 N N . ASP B 1 118 ? 10.406 -18.453 -12.25 1 98.62 118 ASP B N 1
ATOM 4565 C CA . ASP B 1 118 ? 10.133 -19.594 -11.383 1 98.62 118 ASP B CA 1
ATOM 4566 C C . ASP B 1 118 ? 10.109 -19.188 -9.914 1 98.62 118 ASP B C 1
ATOM 4568 O O . ASP B 1 118 ? 11.156 -18.859 -9.344 1 98.62 118 ASP B O 1
ATOM 4572 N N . PRO B 1 119 ? 8.938 -19.25 -9.289 1 98.38 119 PRO B N 1
ATOM 4573 C CA . PRO B 1 119 ? 8.914 -18.859 -7.879 1 98.38 119 PRO B CA 1
ATOM 4574 C C . PRO B 1 119 ? 9.469 -19.953 -6.957 1 98.38 119 PRO B C 1
ATOM 4576 O O . PRO B 1 119 ? 9.703 -19.703 -5.773 1 98.38 119 PRO B O 1
ATOM 4579 N N . THR B 1 120 ? 9.703 -21.109 -7.469 1 98.38 120 THR B N 1
ATOM 4580 C CA . THR B 1 120 ? 10.094 -22.25 -6.641 1 98.38 120 THR B CA 1
ATOM 4581 C C . THR B 1 120 ? 11.609 -22.438 -6.637 1 98.38 120 THR B C 1
ATOM 4583 O O . THR B 1 120 ? 12.133 -23.281 -5.922 1 98.38 120 THR B O 1
ATOM 4586 N N . LEU B 1 121 ? 12.312 -21.656 -7.418 1 98.19 121 LEU B N 1
ATOM 4587 C CA . LEU B 1 121 ? 13.75 -21.844 -7.578 1 98.19 121 LEU B CA 1
ATOM 4588 C C . LEU B 1 121 ? 14.461 -21.766 -6.23 1 98.19 121 LEU B C 1
ATOM 4590 O O . LEU B 1 121 ? 14.438 -20.719 -5.57 1 98.19 121 LEU B O 1
ATOM 4594 N N . GLY B 1 122 ? 15.023 -22.875 -5.832 1 97.12 122 GLY B N 1
ATOM 4595 C CA . GLY B 1 122 ? 15.797 -22.922 -4.602 1 97.12 122 GLY B CA 1
ATOM 4596 C C . GLY B 1 122 ? 14.93 -22.953 -3.355 1 97.12 122 GLY B C 1
ATOM 4597 O O . GLY B 1 122 ? 15.406 -22.641 -2.26 1 97.12 122 GLY B O 1
ATOM 4598 N N . SER B 1 123 ? 13.633 -23.219 -3.5 1 95.38 123 SER B N 1
ATOM 4599 C CA . SER B 1 123 ? 12.758 -23.312 -2.338 1 95.38 123 SER B CA 1
ATOM 4600 C C . SER B 1 123 ? 12.781 -24.719 -1.739 1 95.38 123 SER B C 1
ATOM 4602 O O . SER B 1 123 ? 12.656 -25.703 -2.461 1 95.38 123 SER B O 1
ATOM 4604 N N . ASP B 1 124 ? 12.914 -24.797 -0.409 1 92.25 124 ASP B N 1
ATOM 4605 C CA . ASP B 1 124 ? 12.914 -26.094 0.268 1 92.25 124 ASP B CA 1
ATOM 4606 C C . ASP B 1 124 ? 11.492 -26.547 0.582 1 92.25 124 ASP B C 1
ATOM 4608 O O . ASP B 1 124 ? 11.289 -27.625 1.15 1 92.25 124 ASP B O 1
ATOM 4612 N N . LYS B 1 125 ? 10.531 -25.797 0.228 1 90.62 125 LYS B N 1
ATOM 4613 C CA . LYS B 1 125 ? 9.141 -26.141 0.518 1 90.62 125 LYS B CA 1
ATOM 4614 C C . LYS B 1 125 ? 8.586 -27.109 -0.521 1 90.62 125 LYS B C 1
ATOM 4616 O O . LYS B 1 125 ? 7.68 -27.891 -0.225 1 90.62 125 LYS B O 1
ATOM 4621 N N . MET B 1 126 ? 9.125 -26.922 -1.711 1 88.56 126 MET B N 1
ATOM 4622 C CA . MET B 1 126 ? 8.773 -27.859 -2.773 1 88.56 126 MET B CA 1
ATOM 4623 C C . MET B 1 126 ? 9.891 -28.859 -3.01 1 88.56 126 MET B C 1
ATOM 4625 O O . MET B 1 126 ? 10.914 -28.531 -3.617 1 88.56 126 MET B O 1
ATOM 4629 N N . THR B 1 127 ? 9.812 -30.016 -2.537 1 79.06 127 THR B N 1
ATOM 4630 C CA . THR B 1 127 ? 10.875 -31.031 -2.492 1 79.06 127 THR B CA 1
ATOM 4631 C C . THR B 1 127 ? 11.562 -31.141 -3.85 1 79.06 127 THR B C 1
ATOM 4633 O O . THR B 1 127 ? 12.789 -31.203 -3.928 1 79.06 127 THR B O 1
ATOM 4636 N N . ALA B 1 128 ? 10.828 -31.031 -4.852 1 80.25 128 ALA B N 1
ATOM 4637 C CA . ALA B 1 128 ? 11.391 -31.25 -6.18 1 80.25 128 ALA B CA 1
ATOM 4638 C C . ALA B 1 128 ? 12.273 -30.078 -6.594 1 80.25 128 ALA B C 1
ATOM 4640 O O . ALA B 1 128 ? 13.102 -30.203 -7.504 1 80.25 128 ALA B O 1
ATOM 4641 N N . ALA B 1 129 ? 12.211 -28.953 -6.02 1 84.38 129 ALA B N 1
ATOM 4642 C CA . ALA B 1 129 ? 12.961 -27.75 -6.398 1 84.38 129 ALA B CA 1
ATOM 4643 C C . ALA B 1 129 ? 14.32 -27.719 -5.711 1 84.38 129 ALA B C 1
ATOM 4645 O O . ALA B 1 129 ? 15.305 -27.25 -6.289 1 84.38 129 ALA B O 1
ATOM 4646 N N . GLY B 1 130 ? 14.391 -28.328 -4.508 1 89.06 130 GLY B N 1
ATOM 4647 C CA . GLY B 1 130 ? 15.625 -28.281 -3.736 1 89.06 130 GLY B CA 1
ATOM 4648 C C . GLY B 1 130 ? 15.859 -26.938 -3.059 1 89.06 130 GLY B C 1
ATOM 4649 O O . GLY B 1 130 ? 15.461 -25.891 -3.58 1 89.06 130 GLY B O 1
ATOM 4650 N N . SER B 1 131 ? 16.625 -26.922 -1.999 1 95.81 131 SER B N 1
ATOM 4651 C CA . SER B 1 131 ? 16.969 -25.688 -1.296 1 95.81 131 SER B CA 1
ATOM 4652 C C . SER B 1 131 ? 17.953 -24.844 -2.107 1 95.81 131 SER B C 1
ATOM 4654 O O . SER B 1 131 ? 18.609 -25.359 -3.021 1 95.81 131 SER B O 1
ATOM 4656 N N . TYR B 1 132 ? 18.031 -23.547 -1.812 1 97.56 132 TYR B N 1
ATOM 4657 C CA . TYR B 1 132 ? 18.953 -22.688 -2.555 1 97.56 132 TYR B CA 1
ATOM 4658 C C . TYR B 1 132 ? 20.391 -23.156 -2.357 1 97.56 132 TYR B C 1
ATOM 4660 O O . TYR B 1 132 ? 21.219 -23.016 -3.26 1 97.56 132 TYR B O 1
ATOM 4668 N N . GLN B 1 133 ? 20.703 -23.75 -1.181 1 97.5 133 GLN B N 1
ATOM 4669 C CA . GLN B 1 133 ? 22.047 -24.281 -0.934 1 97.5 133 GLN B CA 1
ATOM 4670 C C . GLN B 1 133 ? 22.375 -25.438 -1.882 1 97.5 133 GLN B C 1
ATOM 4672 O O . GLN B 1 133 ? 23.438 -25.469 -2.488 1 97.5 133 GLN B O 1
ATOM 4677 N N . THR B 1 134 ? 21.422 -26.344 -1.958 1 97.06 134 THR B N 1
ATOM 4678 C CA . THR B 1 134 ? 21.609 -27.5 -2.84 1 97.06 134 THR B CA 1
ATOM 4679 C C . THR B 1 134 ? 21.688 -27.047 -4.297 1 97.06 134 THR B C 1
ATOM 4681 O O . THR B 1 134 ? 22.531 -27.531 -5.051 1 97.06 134 THR B O 1
ATOM 4684 N N . LEU B 1 135 ? 20.828 -26.156 -4.684 1 97.38 135 LEU B N 1
ATOM 4685 C CA . LEU B 1 135 ? 20.797 -25.625 -6.047 1 97.38 135 LEU B CA 1
ATOM 4686 C C . LEU B 1 135 ? 22.125 -25.016 -6.43 1 97.38 135 LEU B C 1
ATOM 4688 O O . LEU B 1 135 ? 22.719 -25.375 -7.449 1 97.38 135 LEU B O 1
ATOM 4692 N N . VAL B 1 136 ? 22.625 -24.094 -5.633 1 98.19 136 VAL B N 1
ATOM 4693 C CA . VAL B 1 136 ? 23.859 -23.375 -5.906 1 98.19 136 VAL B CA 1
ATOM 4694 C C . VAL B 1 136 ? 25.031 -24.344 -5.926 1 98.19 136 VAL B C 1
ATOM 4696 O O . VAL B 1 136 ? 25.906 -24.25 -6.785 1 98.19 136 VAL B O 1
ATOM 4699 N N . ARG B 1 137 ? 25.062 -25.234 -4.961 1 98.19 137 ARG B N 1
ATOM 4700 C CA . ARG B 1 137 ? 26.094 -26.266 -4.926 1 98.19 137 ARG B CA 1
ATOM 4701 C C . ARG B 1 137 ? 26.125 -27.062 -6.223 1 98.19 137 ARG B C 1
ATOM 4703 O O . ARG B 1 137 ? 27.188 -27.266 -6.816 1 98.19 137 ARG B O 1
ATOM 4710 N N . ASN B 1 138 ? 24.969 -27.516 -6.629 1 97.75 138 ASN B N 1
ATOM 4711 C CA . ASN B 1 138 ? 24.875 -28.328 -7.836 1 97.75 138 ASN B CA 1
ATOM 4712 C C . ASN B 1 138 ? 25.312 -27.547 -9.078 1 97.75 138 ASN B C 1
ATOM 4714 O O . ASN B 1 138 ? 25.969 -28.094 -9.961 1 97.75 138 ASN B O 1
ATOM 4718 N N . TRP B 1 139 ? 24.875 -26.281 -9.203 1 98.25 139 TRP B N 1
ATOM 4719 C CA . TRP B 1 139 ? 25.234 -25.469 -10.352 1 98.25 139 TRP B CA 1
ATOM 4720 C C . TRP B 1 139 ? 26.75 -25.266 -10.422 1 98.25 139 TRP B C 1
ATOM 4722 O O . TRP B 1 139 ? 27.344 -25.375 -11.5 1 98.25 139 TRP B O 1
ATOM 4732 N N . VAL B 1 140 ? 27.406 -25 -9.305 1 98.44 140 VAL B N 1
ATOM 4733 C CA . VAL B 1 140 ? 28.859 -24.766 -9.273 1 98.44 140 VAL B CA 1
ATOM 4734 C C . VAL B 1 140 ? 29.594 -26.078 -9.523 1 98.44 140 VAL B C 1
ATOM 4736 O O . VAL B 1 140 ? 30.625 -26.109 -10.18 1 98.44 140 VAL B O 1
ATOM 4739 N N . THR B 1 141 ? 29.078 -27.172 -9.008 1 98.5 141 THR B N 1
ATOM 4740 C CA . THR B 1 141 ? 29.656 -28.484 -9.289 1 98.5 141 THR B CA 1
ATOM 4741 C C . THR B 1 141 ? 29.656 -28.75 -10.797 1 98.5 141 THR B C 1
ATOM 4743 O O . THR B 1 141 ? 30.609 -29.312 -11.328 1 98.5 141 THR B O 1
ATOM 4746 N N . ALA B 1 142 ? 28.625 -28.375 -11.453 1 98.06 142 ALA B N 1
ATOM 4747 C CA . ALA B 1 142 ? 28.562 -28.516 -12.906 1 98.06 142 ALA B CA 1
ATOM 4748 C C . ALA B 1 142 ? 29.688 -27.75 -13.586 1 98.06 142 ALA B C 1
ATOM 4750 O O . ALA B 1 142 ? 30.266 -28.219 -14.578 1 98.06 142 ALA B O 1
ATOM 4751 N N . LEU B 1 143 ? 30.047 -26.625 -13.086 1 97.06 143 LEU B N 1
ATOM 4752 C CA . LEU B 1 143 ? 31.172 -25.844 -13.594 1 97.06 143 LEU B CA 1
ATOM 4753 C C . LEU B 1 143 ? 32.5 -26.578 -13.336 1 97.06 143 LEU B C 1
ATOM 4755 O O . LEU B 1 143 ? 33.344 -26.672 -14.227 1 97.06 143 LEU B O 1
ATOM 4759 N N . LYS B 1 144 ? 32.562 -27.016 -12.18 1 97.25 144 LYS B N 1
ATOM 4760 C CA . LYS B 1 144 ? 33.781 -27.75 -11.797 1 97.25 144 LYS B CA 1
ATOM 4761 C C . LYS B 1 144 ? 34 -28.969 -12.688 1 97.25 144 LYS B C 1
ATOM 4763 O O . LYS B 1 144 ? 35.125 -29.281 -13.062 1 97.25 144 LYS B O 1
ATOM 4768 N N . ASN B 1 145 ? 32.906 -29.625 -13 1 97.38 145 ASN B N 1
ATOM 4769 C CA . ASN B 1 145 ? 32.969 -30.828 -13.836 1 97.38 145 ASN B CA 1
ATOM 4770 C C . ASN B 1 145 ? 33.438 -30.5 -15.25 1 97.38 145 ASN B C 1
ATOM 4772 O O . ASN B 1 145 ? 33.844 -31.391 -15.992 1 97.38 145 ASN B O 1
ATOM 4776 N N . LYS B 1 146 ? 33.438 -29.25 -15.609 1 96.19 146 LYS B N 1
ATOM 4777 C CA . LYS B 1 146 ? 33.969 -28.812 -16.891 1 96.19 146 LYS B CA 1
ATOM 4778 C C . LYS B 1 146 ? 35.5 -28.562 -16.812 1 96.19 146 LYS B C 1
ATOM 4780 O O . LYS B 1 146 ? 36.125 -28.234 -17.812 1 96.19 146 LYS B O 1
ATOM 4785 N N . GLY B 1 147 ? 36.031 -28.656 -15.617 1 96.69 147 GLY B N 1
ATOM 4786 C CA . GLY B 1 147 ? 37.469 -28.484 -15.414 1 96.69 147 GLY B CA 1
ATOM 4787 C C . GLY B 1 147 ? 37.844 -27.078 -15.039 1 96.69 147 GLY B C 1
ATOM 4788 O O . GLY B 1 147 ? 39 -26.703 -15.07 1 96.69 147 GLY B O 1
ATOM 4789 N N . ILE B 1 148 ? 36.938 -26.281 -14.656 1 97.12 148 ILE B N 1
ATOM 4790 C CA . ILE B 1 148 ? 37.188 -24.875 -14.336 1 97.12 148 ILE B CA 1
ATOM 4791 C C . ILE B 1 148 ? 37.781 -24.781 -12.93 1 97.12 148 ILE B C 1
ATOM 4793 O O . ILE B 1 148 ? 37.188 -25.25 -11.961 1 97.12 148 ILE B O 1
ATOM 4797 N N . THR B 1 149 ? 38.906 -24.109 -12.828 1 97.75 149 THR B N 1
ATOM 4798 C CA . THR B 1 149 ? 39.531 -23.891 -11.539 1 97.75 149 THR B CA 1
ATOM 4799 C C . THR B 1 149 ? 39.688 -22.406 -11.25 1 97.75 149 THR B C 1
ATOM 4801 O O . THR B 1 149 ? 39.906 -22.016 -10.102 1 97.75 149 THR B O 1
ATOM 4804 N N . ALA B 1 150 ? 39.625 -21.656 -12.273 1 97.88 150 ALA B N 1
ATOM 4805 C CA . ALA B 1 150 ? 39.656 -20.203 -12.156 1 97.88 150 ALA B CA 1
ATOM 4806 C C . ALA B 1 150 ? 38.625 -19.547 -13.07 1 97.88 150 ALA B C 1
ATOM 4808 O O . ALA B 1 150 ? 38.469 -19.953 -14.227 1 97.88 150 ALA B O 1
ATOM 4809 N N . PHE B 1 151 ? 37.906 -18.641 -12.5 1 97.81 151 PHE B N 1
ATOM 4810 C CA . PHE B 1 151 ? 36.906 -17.891 -13.234 1 97.81 151 PHE B CA 1
ATOM 4811 C C . PHE B 1 151 ? 37.344 -16.453 -13.469 1 97.81 151 PHE B C 1
ATOM 4813 O O . PHE B 1 151 ? 37.281 -15.633 -12.555 1 97.81 151 PHE B O 1
ATOM 4820 N N . THR B 1 152 ? 37.75 -16.047 -14.641 1 96.69 152 THR B N 1
ATOM 4821 C CA . THR B 1 152 ? 38.25 -14.719 -14.961 1 96.69 152 THR B CA 1
ATOM 4822 C C . THR B 1 152 ? 37.312 -14 -15.922 1 96.69 152 THR B C 1
ATOM 4824 O O . THR B 1 152 ? 37.594 -12.891 -16.375 1 96.69 152 THR B O 1
ATOM 4827 N N . GLY B 1 153 ? 36.219 -14.617 -16.219 1 96.56 153 GLY B N 1
ATOM 4828 C CA . GLY B 1 153 ? 35.25 -14.055 -17.172 1 96.56 153 GLY B CA 1
ATOM 4829 C C . GLY B 1 153 ? 34.125 -13.305 -16.5 1 96.56 153 GLY B C 1
ATOM 4830 O O . GLY B 1 153 ? 34.312 -12.633 -15.492 1 96.56 153 GLY B O 1
ATOM 4831 N N . ASN B 1 154 ? 32.938 -13.32 -17.188 1 97.31 154 ASN B N 1
ATOM 4832 C CA . ASN B 1 154 ? 31.766 -12.578 -16.719 1 97.31 154 ASN B CA 1
ATOM 4833 C C . ASN B 1 154 ? 30.656 -13.516 -16.234 1 97.31 154 ASN B C 1
ATOM 4835 O O . ASN B 1 154 ? 30.344 -14.5 -16.906 1 97.31 154 ASN B O 1
ATOM 4839 N N . LEU B 1 155 ? 30.156 -13.297 -15.07 1 98.19 155 LEU B N 1
ATOM 4840 C CA . LEU B 1 155 ? 28.906 -13.883 -14.602 1 98.19 155 LEU B CA 1
ATOM 4841 C C . LEU B 1 155 ? 27.734 -12.914 -14.797 1 98.19 155 LEU B C 1
ATOM 4843 O O . LEU B 1 155 ? 27.672 -11.883 -14.125 1 98.19 155 LEU B O 1
ATOM 4847 N N . VAL B 1 156 ? 26.844 -13.227 -15.695 1 98.38 156 VAL B N 1
ATOM 4848 C CA . VAL B 1 156 ? 25.719 -12.352 -16.031 1 98.38 156 VAL B CA 1
ATOM 4849 C C . VAL B 1 156 ? 24.406 -12.992 -15.578 1 98.38 156 VAL B C 1
ATOM 4851 O O . VAL B 1 156 ? 24.094 -14.117 -15.977 1 98.38 156 VAL B O 1
ATOM 4854 N N . ILE B 1 157 ? 23.688 -12.352 -14.703 1 98.5 157 ILE B N 1
ATOM 4855 C CA . ILE B 1 157 ? 22.375 -12.797 -14.219 1 98.5 157 ILE B CA 1
ATOM 4856 C C . ILE B 1 157 ? 21.281 -11.977 -14.898 1 98.5 157 ILE B C 1
ATOM 4858 O O . ILE B 1 157 ? 21.281 -10.75 -14.844 1 98.5 157 ILE B O 1
ATOM 4862 N N . ASP B 1 158 ? 20.344 -12.633 -15.539 1 98 158 ASP B N 1
ATOM 4863 C CA . ASP B 1 158 ? 19.297 -11.984 -16.344 1 98 158 ASP B CA 1
ATOM 4864 C C . ASP B 1 158 ? 17.922 -12.195 -15.719 1 98 158 ASP B C 1
ATOM 4866 O O . ASP B 1 158 ? 17.281 -13.227 -15.961 1 98 158 ASP B O 1
ATOM 4870 N N . PRO B 1 159 ? 17.438 -11.219 -14.984 1 97.38 159 PRO B N 1
ATOM 4871 C CA . PRO B 1 159 ? 16.094 -11.305 -14.422 1 97.38 159 PRO B CA 1
ATOM 4872 C C . PRO B 1 159 ? 15.031 -10.672 -15.32 1 97.38 159 PRO B C 1
ATOM 4874 O O . PRO B 1 159 ? 13.945 -10.328 -14.852 1 97.38 159 PRO B O 1
ATOM 4877 N N . THR B 1 160 ? 15.211 -10.484 -16.609 1 95.81 160 THR B N 1
ATOM 4878 C CA . THR B 1 160 ? 14.383 -9.602 -17.422 1 95.81 160 THR B CA 1
ATOM 4879 C C . THR B 1 160 ? 13.219 -10.375 -18.047 1 95.81 160 THR B C 1
ATOM 4881 O O . THR B 1 160 ? 12.547 -9.883 -18.953 1 95.81 160 THR B O 1
ATOM 4884 N N . HIS B 1 161 ? 13 -11.602 -17.531 1 97 161 HIS B N 1
ATOM 4885 C CA . HIS B 1 161 ? 11.836 -12.367 -17.984 1 97 161 HIS B CA 1
ATOM 4886 C C . HIS B 1 161 ? 10.539 -11.648 -17.641 1 97 161 HIS B C 1
ATOM 4888 O O . HIS B 1 161 ? 9.578 -11.695 -18.406 1 97 161 HIS B O 1
ATOM 4894 N N . PHE B 1 162 ? 10.438 -11.07 -16.469 1 96.81 162 PHE B N 1
ATOM 4895 C CA . PHE B 1 162 ? 9.352 -10.18 -16.094 1 96.81 162 PHE B CA 1
ATOM 4896 C C . PHE B 1 162 ? 9.805 -8.719 -16.109 1 96.81 162 PHE B C 1
ATOM 4898 O O . PHE B 1 162 ? 10.992 -8.438 -16.281 1 96.81 162 PHE B O 1
ATOM 4905 N N . GLY B 1 163 ? 8.844 -7.828 -16 1 89.44 163 GLY B N 1
ATOM 4906 C CA . GLY B 1 163 ? 9.148 -6.406 -15.977 1 89.44 163 GLY B CA 1
ATOM 4907 C C . GLY B 1 163 ? 9.922 -5.977 -14.742 1 89.44 163 GLY B C 1
ATOM 4908 O O . GLY B 1 163 ? 10.062 -6.75 -13.797 1 89.44 163 GLY B O 1
ATOM 4909 N N . TYR B 1 164 ? 10.391 -4.758 -14.789 1 87.19 164 TYR B N 1
ATOM 4910 C CA . TYR B 1 164 ? 11.266 -4.191 -13.766 1 87.19 164 TYR B CA 1
ATOM 4911 C C . TYR B 1 164 ? 10.523 -4.055 -12.445 1 87.19 164 TYR B C 1
ATOM 4913 O O . TYR B 1 164 ? 11.078 -4.348 -11.383 1 87.19 164 TYR B O 1
ATOM 4921 N N . ASN B 1 165 ? 9.336 -3.629 -12.508 1 89.31 165 ASN B N 1
ATOM 4922 C CA . ASN B 1 165 ? 8.547 -3.461 -11.289 1 89.31 165 ASN B CA 1
ATOM 4923 C C . ASN B 1 165 ? 8.055 -4.801 -10.75 1 89.31 165 ASN B C 1
ATOM 4925 O O . ASN B 1 165 ? 7.176 -5.43 -11.344 1 89.31 165 ASN B O 1
ATOM 4929 N N . ALA B 1 166 ? 8.555 -5.172 -9.609 1 95.19 166 ALA B N 1
ATOM 4930 C CA . ALA B 1 166 ? 8.32 -6.52 -9.094 1 95.19 166 ALA B CA 1
ATOM 4931 C C . ALA B 1 166 ? 7.109 -6.555 -8.172 1 95.19 166 ALA B C 1
ATOM 4933 O O . ALA B 1 166 ? 6.594 -7.629 -7.852 1 95.19 166 ALA B O 1
ATOM 4934 N N . ILE B 1 167 ? 6.676 -5.391 -7.707 1 96.81 167 ILE B N 1
ATOM 4935 C CA . ILE B 1 167 ? 5.594 -5.305 -6.734 1 96.81 167 ILE B CA 1
ATOM 4936 C C . ILE B 1 167 ? 4.359 -4.691 -7.391 1 96.81 167 ILE B C 1
ATOM 4938 O O . ILE B 1 167 ? 4.441 -3.625 -8.008 1 96.81 167 ILE B O 1
ATOM 4942 N N . PRO B 1 168 ? 3.201 -5.379 -7.289 1 96.69 168 PRO B N 1
ATOM 4943 C CA . PRO B 1 168 ? 1.982 -4.691 -7.723 1 96.69 168 PRO B CA 1
ATOM 4944 C C . PRO B 1 168 ? 1.801 -3.332 -7.047 1 96.69 168 PRO B C 1
ATOM 4946 O O . PRO B 1 168 ? 2.104 -3.182 -5.863 1 96.69 168 PRO B O 1
ATOM 4949 N N . ASN B 1 169 ? 1.23 -2.387 -7.742 1 94.62 169 ASN B N 1
ATOM 4950 C CA . ASN B 1 169 ? 1.096 -0.996 -7.324 1 94.62 169 ASN B CA 1
ATOM 4951 C C . ASN B 1 169 ? 0.361 -0.879 -5.992 1 94.62 169 ASN B C 1
ATOM 4953 O O . ASN B 1 169 ? 0.643 0.022 -5.199 1 94.62 169 ASN B O 1
ATOM 4957 N N . ASP B 1 170 ? -0.452 -1.775 -5.766 1 95.94 170 ASP B N 1
ATOM 4958 C CA . ASP B 1 170 ? -1.438 -1.575 -4.711 1 95.94 170 ASP B CA 1
ATOM 4959 C C . ASP B 1 170 ? -1.049 -2.334 -3.443 1 95.94 170 ASP B C 1
ATOM 4961 O O . ASP B 1 170 ? -1.829 -2.408 -2.492 1 95.94 170 ASP B O 1
ATOM 4965 N N . TYR B 1 171 ? 0.128 -2.977 -3.432 1 97.88 171 TYR B N 1
ATOM 4966 C CA . TYR B 1 171 ? 0.61 -3.561 -2.186 1 97.88 171 TYR B CA 1
ATOM 4967 C C . TYR B 1 171 ? 0.961 -2.477 -1.174 1 97.88 171 TYR B C 1
ATOM 4969 O O . TYR B 1 171 ? 1.385 -1.381 -1.551 1 97.88 171 TYR B O 1
ATOM 4977 N N . THR B 1 172 ? 0.843 -2.754 0.081 1 97.88 172 THR B N 1
ATOM 4978 C CA . THR B 1 172 ? 1.021 -1.735 1.109 1 97.88 172 THR B CA 1
ATOM 4979 C C . THR B 1 172 ? 2.475 -1.687 1.574 1 97.88 172 THR B C 1
ATOM 4981 O O . THR B 1 172 ? 3.172 -2.703 1.558 1 97.88 172 THR B O 1
ATOM 4984 N N . TRP B 1 173 ? 2.879 -0.588 2.031 1 97.12 173 TRP B N 1
ATOM 4985 C CA . TRP B 1 173 ? 4.242 -0.318 2.479 1 97.12 173 TRP B CA 1
ATOM 4986 C C . TRP B 1 173 ? 4.633 -1.245 3.623 1 97.12 173 TRP B C 1
ATOM 4988 O O . TRP B 1 173 ? 5.746 -1.776 3.648 1 97.12 173 TRP B O 1
ATOM 4998 N N . GLY B 1 174 ? 3.746 -1.526 4.461 1 96.94 174 GLY B N 1
ATOM 4999 C CA . GLY B 1 174 ? 4.027 -2.375 5.609 1 96.94 174 GLY B CA 1
ATOM 5000 C C . GLY B 1 174 ? 4.078 -3.85 5.262 1 96.94 174 GLY B C 1
ATOM 5001 O O . GLY B 1 174 ? 4.477 -4.676 6.09 1 96.94 174 GLY B O 1
ATOM 5002 N N . ASP B 1 175 ? 3.73 -4.16 4.02 1 97.75 175 ASP B N 1
ATOM 5003 C CA . ASP B 1 175 ? 3.678 -5.566 3.639 1 97.75 175 ASP B CA 1
ATOM 5004 C C . ASP B 1 175 ? 4.895 -5.953 2.803 1 97.75 175 ASP B C 1
ATOM 5006 O O . ASP B 1 175 ? 5.43 -7.059 2.947 1 97.75 175 ASP B O 1
ATOM 5010 N N . ILE B 1 176 ? 5.375 -5.082 1.984 1 97.62 176 ILE B N 1
ATOM 5011 C CA . ILE B 1 176 ? 6.207 -5.496 0.86 1 97.62 176 ILE B CA 1
ATOM 5012 C C . ILE B 1 176 ? 7.602 -5.871 1.359 1 97.62 176 ILE B C 1
ATOM 5014 O O . ILE B 1 176 ? 8.344 -6.582 0.675 1 97.62 176 ILE B O 1
ATOM 5018 N N . GLY B 1 177 ? 7.961 -5.406 2.557 1 97.31 177 GLY B N 1
ATOM 5019 C CA . GLY B 1 177 ? 9.242 -5.801 3.113 1 97.31 177 GLY B CA 1
ATOM 5020 C C . GLY B 1 177 ? 9.203 -7.133 3.834 1 97.31 177 GLY B C 1
ATOM 5021 O O . GLY B 1 177 ? 10.242 -7.688 4.195 1 97.31 177 GLY B O 1
ATOM 5022 N N . ASN B 1 178 ? 8.062 -7.637 4.121 1 98.31 178 ASN B N 1
ATOM 5023 C CA . ASN B 1 178 ? 7.867 -8.938 4.742 1 98.31 178 ASN B CA 1
ATOM 5024 C C . ASN B 1 178 ? 7.809 -10.055 3.701 1 98.31 178 ASN B C 1
ATOM 5026 O O . ASN B 1 178 ? 7.473 -9.805 2.541 1 98.31 178 ASN B O 1
ATOM 5030 N N . TYR B 1 179 ? 8.016 -11.281 4.145 1 97.81 179 TYR B N 1
ATOM 5031 C CA . TYR B 1 179 ? 8.141 -12.406 3.227 1 97.81 179 TYR B CA 1
ATOM 5032 C C . TYR B 1 179 ? 6.891 -12.555 2.371 1 97.81 179 TYR B C 1
ATOM 5034 O O . TYR B 1 179 ? 6.977 -12.875 1.181 1 97.81 179 TYR B O 1
ATOM 5042 N N . TYR B 1 180 ? 5.742 -12.328 2.908 1 98 180 TYR B N 1
ATOM 5043 C CA . TYR B 1 180 ? 4.492 -12.578 2.199 1 98 180 TYR B CA 1
ATOM 5044 C C . TYR B 1 180 ? 4.219 -11.484 1.179 1 98 180 TYR B C 1
ATOM 5046 O O . TYR B 1 180 ? 3.344 -11.633 0.321 1 98 180 TYR B O 1
ATOM 5054 N N . GLY B 1 181 ? 4.934 -10.328 1.259 1 98.12 181 GLY B N 1
ATOM 5055 C CA . GLY B 1 181 ? 4.809 -9.234 0.305 1 98.12 181 GLY B CA 1
ATOM 5056 C C . GLY B 1 181 ? 5.969 -9.164 -0.673 1 98.12 181 GLY B C 1
ATOM 5057 O O . GLY B 1 181 ? 6.16 -8.148 -1.34 1 98.12 181 GLY B O 1
ATOM 5058 N N . ALA B 1 182 ? 6.762 -10.195 -0.758 1 98 182 ALA B N 1
ATOM 5059 C CA . ALA B 1 182 ? 7.945 -10.211 -1.609 1 98 182 ALA B CA 1
ATOM 5060 C C . ALA B 1 182 ? 7.578 -9.953 -3.066 1 98 182 ALA B C 1
ATOM 5062 O O . ALA B 1 182 ? 6.543 -10.422 -3.547 1 98 182 ALA B O 1
ATOM 5063 N N . GLY B 1 183 ? 8.469 -9.242 -3.766 1 97.62 183 GLY B N 1
ATOM 5064 C CA . GLY B 1 183 ? 8.266 -8.977 -5.18 1 97.62 183 GLY B CA 1
ATOM 5065 C C . GLY B 1 183 ? 8.406 -10.219 -6.043 1 97.62 183 GLY B C 1
ATOM 5066 O O . GLY B 1 183 ? 9.109 -11.164 -5.676 1 97.62 183 GLY B O 1
ATOM 5067 N N . SER B 1 184 ? 7.711 -10.219 -7.152 1 98.5 184 SER B N 1
ATOM 5068 C CA . SER B 1 184 ? 7.812 -11.273 -8.156 1 98.5 184 SER B CA 1
ATOM 5069 C C . SER B 1 184 ? 8.711 -10.852 -9.312 1 98.5 184 SER B C 1
ATOM 5071 O O . SER B 1 184 ? 8.297 -10.078 -10.172 1 98.5 184 SER B O 1
ATOM 5073 N N . TYR B 1 185 ? 9.844 -11.445 -9.352 1 97.88 185 TYR B N 1
ATOM 5074 C CA . TYR B 1 185 ? 10.875 -11.055 -10.312 1 97.88 185 TYR B CA 1
ATOM 5075 C C . TYR B 1 185 ? 10.984 -12.086 -11.438 1 97.88 185 TYR B C 1
ATOM 5077 O O . TYR B 1 185 ? 10.445 -13.188 -11.328 1 97.88 185 TYR B O 1
ATOM 5085 N N . GLY B 1 186 ? 11.68 -11.617 -12.539 1 98.19 186 GLY B N 1
ATOM 5086 C CA . GLY B 1 186 ? 11.953 -12.562 -13.609 1 98.19 186 GLY B CA 1
ATOM 5087 C C . GLY B 1 186 ? 12.93 -13.656 -13.203 1 98.19 186 GLY B C 1
ATOM 5088 O O . GLY B 1 186 ? 13.047 -14.68 -13.883 1 98.19 186 GLY B O 1
ATOM 5089 N N . LEU B 1 187 ? 13.617 -13.406 -12.164 1 98.56 187 LEU B N 1
ATOM 5090 C CA . LEU B 1 187 ? 14.445 -14.398 -11.484 1 98.56 187 LEU B CA 1
ATOM 5091 C C . LEU B 1 187 ? 14.242 -14.32 -9.977 1 98.56 187 LEU B C 1
ATOM 5093 O O . LEU B 1 187 ? 14.492 -13.281 -9.359 1 98.56 187 LEU B O 1
ATOM 5097 N N . ASN B 1 188 ? 13.781 -15.406 -9.43 1 98.5 188 ASN B N 1
ATOM 5098 C CA . ASN B 1 188 ? 13.539 -15.539 -8 1 98.5 188 ASN B CA 1
ATOM 5099 C C . ASN B 1 188 ? 14.469 -16.562 -7.363 1 98.5 188 ASN B C 1
ATOM 5101 O O . ASN B 1 188 ? 15.055 -17.391 -8.062 1 98.5 188 ASN B O 1
ATOM 5105 N N . ILE B 1 189 ? 14.648 -16.5 -6.078 1 98.56 189 ILE B N 1
ATOM 5106 C CA . ILE B 1 189 ? 15.438 -17.484 -5.344 1 98.56 189 ILE B CA 1
ATOM 5107 C C . ILE B 1 189 ? 14.914 -17.594 -3.914 1 98.56 189 ILE B C 1
ATOM 5109 O O . ILE B 1 189 ? 14.547 -16.594 -3.293 1 98.56 189 ILE B O 1
ATOM 5113 N N . ASN B 1 190 ? 14.695 -18.828 -3.475 1 98.12 190 ASN B N 1
ATOM 5114 C CA . ASN B 1 190 ? 14.312 -19.094 -2.094 1 98.12 190 ASN B CA 1
ATOM 5115 C C . ASN B 1 190 ? 13.016 -18.375 -1.721 1 9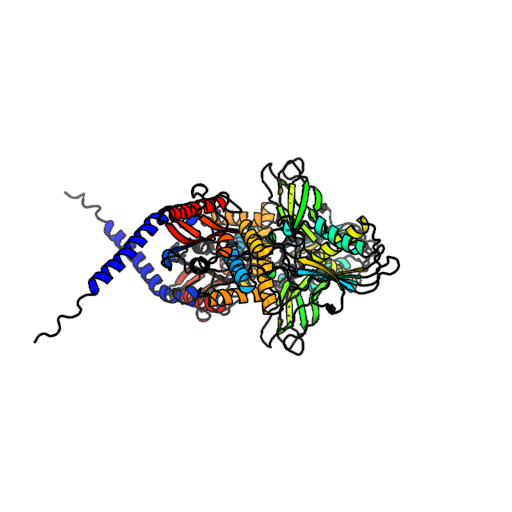8.12 190 ASN B C 1
ATOM 5117 O O . ASN B 1 190 ? 12.93 -17.766 -0.656 1 98.12 190 ASN B O 1
ATOM 5121 N N . GLU B 1 191 ? 12.078 -18.359 -2.629 1 98.12 191 GLU B N 1
ATOM 5122 C CA . GLU B 1 191 ? 10.773 -17.719 -2.488 1 98.12 191 GLU B CA 1
ATOM 5123 C C . GLU B 1 191 ? 10.914 -16.234 -2.186 1 98.12 191 GLU B C 1
ATOM 5125 O O . GLU B 1 191 ? 10.031 -15.641 -1.569 1 98.12 191 GLU B O 1
ATOM 5130 N N . ASN B 1 192 ? 12.086 -15.703 -2.533 1 98.31 192 ASN B N 1
ATOM 5131 C CA . ASN B 1 192 ? 12.414 -14.305 -2.303 1 98.31 192 ASN B CA 1
ATOM 5132 C C . ASN B 1 192 ? 12.25 -13.922 -0.833 1 98.31 192 ASN B C 1
ATOM 5134 O O . ASN B 1 192 ? 11.695 -12.875 -0.514 1 98.31 192 ASN B O 1
ATOM 5138 N N . GLN B 1 193 ? 12.656 -14.828 0.049 1 97.81 193 GLN B N 1
ATOM 5139 C CA . GLN B 1 193 ? 12.578 -14.547 1.479 1 97.81 193 GLN B CA 1
ATOM 5140 C C . GLN B 1 193 ? 13.875 -14.906 2.188 1 97.81 193 GLN B C 1
ATOM 5142 O O . GLN B 1 193 ? 14.602 -15.797 1.748 1 97.81 193 GLN B O 1
ATOM 5147 N N . ASN B 1 194 ? 14.242 -14.219 3.16 1 98 194 ASN B N 1
ATOM 5148 C CA . ASN B 1 194 ? 15.32 -14.547 4.082 1 98 194 ASN B CA 1
ATOM 5149 C C . ASN B 1 194 ? 14.852 -14.516 5.535 1 98 194 ASN B C 1
ATOM 5151 O O . ASN B 1 194 ? 13.703 -14.172 5.812 1 98 194 ASN B O 1
ATOM 5155 N N . VAL B 1 195 ? 15.602 -15.016 6.406 1 98.06 195 VAL B N 1
ATOM 5156 C CA . VAL B 1 195 ? 15.297 -15.07 7.832 1 98.06 195 VAL B CA 1
ATOM 5157 C C . VAL B 1 195 ? 16.25 -14.156 8.602 1 98.06 195 VAL B C 1
ATOM 5159 O O . VAL B 1 195 ? 17.469 -14.258 8.469 1 98.06 195 VAL B O 1
ATOM 5162 N N . ILE B 1 196 ? 15.688 -13.242 9.297 1 98.38 196 ILE B N 1
ATOM 5163 C CA . ILE B 1 196 ? 16.422 -12.398 10.234 1 98.38 196 ILE B CA 1
ATOM 5164 C C . ILE B 1 196 ? 16.297 -12.969 11.648 1 98.38 196 ILE B C 1
ATOM 5166 O O . ILE B 1 196 ? 15.219 -12.953 12.242 1 98.38 196 ILE B O 1
ATOM 5170 N N . ALA B 1 197 ? 17.359 -13.469 12.148 1 98.62 197 ALA B N 1
ATOM 5171 C CA . ALA B 1 197 ? 17.391 -13.977 13.516 1 98.62 197 ALA B CA 1
ATOM 5172 C C . ALA B 1 197 ? 17.641 -12.859 14.523 1 98.62 197 ALA B C 1
ATOM 5174 O O . ALA B 1 197 ? 18.688 -12.203 14.484 1 98.62 197 ALA B O 1
ATOM 5175 N N . ILE B 1 198 ? 16.688 -12.656 15.422 1 98.56 198 ILE B N 1
ATOM 5176 C CA . ILE B 1 198 ? 16.75 -11.531 16.359 1 98.56 198 ILE B CA 1
ATOM 5177 C C . ILE B 1 198 ? 16.828 -12.055 17.781 1 98.56 198 ILE B C 1
ATOM 5179 O O . ILE B 1 198 ? 16 -12.883 18.203 1 98.56 198 ILE B O 1
ATOM 5183 N N . LYS B 1 199 ? 17.781 -11.609 18.562 1 98.44 199 LYS B N 1
ATOM 5184 C CA . LYS B 1 199 ? 17.906 -11.914 19.984 1 98.44 199 LYS B CA 1
ATOM 5185 C C . LYS B 1 199 ? 17.234 -10.836 20.844 1 98.44 199 LYS B C 1
ATOM 5187 O O . LYS B 1 199 ? 17.688 -9.688 20.859 1 98.44 199 LYS B O 1
ATOM 5192 N N . PRO B 1 200 ? 16.141 -11.211 21.516 1 97.88 200 PRO B N 1
ATOM 5193 C CA . PRO B 1 200 ? 15.508 -10.227 22.391 1 97.88 200 PRO B CA 1
ATOM 5194 C C . PRO B 1 200 ? 16.391 -9.836 23.578 1 97.88 200 PRO B C 1
ATOM 5196 O O . PRO B 1 200 ? 17.375 -10.523 23.875 1 97.88 200 PRO B O 1
ATOM 5199 N N . GLY B 1 201 ? 16.047 -8.68 24.172 1 96.31 201 GLY B N 1
ATOM 5200 C CA . GLY B 1 201 ? 16.703 -8.266 25.391 1 96.31 201 GLY B CA 1
ATOM 5201 C C . GLY B 1 201 ? 16.172 -8.969 26.625 1 96.31 201 GLY B C 1
ATOM 5202 O O . GLY B 1 201 ? 15.383 -9.914 26.516 1 96.31 201 GLY B O 1
ATOM 5203 N N . THR B 1 202 ? 16.609 -8.438 27.797 1 93.12 202 THR B N 1
ATOM 5204 C CA . THR B 1 202 ? 16.312 -9.133 29.047 1 93.12 202 THR B CA 1
ATOM 5205 C C . THR B 1 202 ? 15.031 -8.594 29.672 1 93.12 202 THR B C 1
ATOM 5207 O O . THR B 1 202 ? 14.469 -9.219 30.578 1 93.12 202 THR B O 1
ATOM 5210 N N . SER B 1 203 ? 14.656 -7.391 29.156 1 94.81 203 SER B N 1
ATOM 5211 C CA . SER B 1 203 ? 13.469 -6.785 29.75 1 94.81 203 SER B CA 1
ATOM 5212 C C 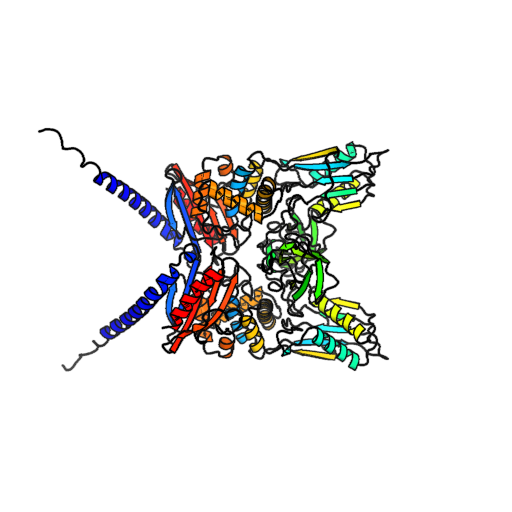. SER B 1 203 ? 12.516 -6.262 28.672 1 94.81 203 SER B C 1
ATOM 5214 O O . SER B 1 203 ? 12.938 -6.023 27.547 1 94.81 203 SER B O 1
ATOM 5216 N N . LEU B 1 204 ? 11.312 -6.129 29.094 1 95.25 204 LEU B N 1
ATOM 5217 C CA . LEU B 1 204 ? 10.312 -5.555 28.203 1 95.25 204 LEU B CA 1
ATOM 5218 C C . LEU B 1 204 ? 10.75 -4.176 27.703 1 95.25 204 LEU B C 1
ATOM 5220 O O . LEU B 1 204 ? 11.18 -3.338 28.5 1 95.25 204 LEU B O 1
ATOM 5224 N N . GLY B 1 205 ? 10.68 -4.004 26.312 1 94.44 205 GLY B N 1
ATOM 5225 C CA . GLY B 1 205 ? 11.008 -2.705 25.75 1 94.44 205 GLY B CA 1
ATOM 5226 C C . GLY B 1 205 ? 12.484 -2.541 25.453 1 94.44 205 GLY B C 1
ATOM 5227 O O . GLY B 1 205 ? 12.883 -1.577 24.797 1 94.44 205 GLY B O 1
ATOM 5228 N N . SER B 1 206 ? 13.281 -3.518 25.859 1 95.25 206 SER B N 1
ATOM 5229 C CA . SER B 1 206 ? 14.719 -3.395 25.656 1 95.25 206 SER B CA 1
ATOM 5230 C C . SER B 1 206 ? 15.094 -3.625 24.203 1 95.25 206 SER B C 1
ATOM 5232 O O . SER B 1 206 ? 14.32 -4.223 23.438 1 95.25 206 SER B O 1
ATOM 5234 N N . ILE B 1 207 ? 16.281 -3.174 23.875 1 93.69 207 ILE B N 1
ATOM 5235 C CA . ILE B 1 207 ? 16.797 -3.273 22.516 1 93.69 207 ILE B CA 1
ATOM 5236 C C . ILE B 1 207 ? 17.109 -4.73 22.188 1 93.69 207 ILE B C 1
ATOM 5238 O O . ILE B 1 207 ? 17.5 -5.5 23.078 1 93.69 207 ILE B O 1
ATOM 5242 N N . THR B 1 208 ? 16.875 -5.105 20.953 1 97.69 208 THR B N 1
ATOM 5243 C CA . THR B 1 208 ? 17.203 -6.438 20.469 1 97.69 208 THR B CA 1
ATOM 5244 C C . THR B 1 208 ? 18.438 -6.387 19.578 1 97.69 208 THR B C 1
ATOM 5246 O O . THR B 1 208 ? 18.953 -5.309 19.266 1 97.69 208 THR B O 1
ATOM 5249 N N . THR B 1 209 ? 18.953 -7.582 19.219 1 97.5 209 THR B N 1
ATOM 5250 C CA . THR B 1 209 ? 20.125 -7.664 18.359 1 97.5 209 THR B CA 1
ATOM 5251 C C . THR B 1 209 ? 19.875 -8.625 17.203 1 97.5 209 THR B C 1
ATOM 5253 O O . THR B 1 209 ? 19.344 -9.719 17.391 1 97.5 209 THR B O 1
ATOM 5256 N N . ILE B 1 210 ? 20.234 -8.219 16 1 97.69 210 ILE B N 1
ATOM 5257 C CA . ILE B 1 210 ? 20.219 -9.125 14.859 1 97.69 210 ILE B CA 1
ATOM 5258 C C . ILE B 1 210 ? 21.422 -10.047 14.906 1 97.69 210 ILE B C 1
ATOM 5260 O O . ILE B 1 210 ? 22.562 -9.586 14.914 1 97.69 210 ILE B O 1
ATOM 5264 N N . LEU B 1 211 ? 21.188 -11.32 14.906 1 98.06 211 LEU B N 1
ATOM 5265 C CA . LEU B 1 211 ? 22.266 -12.297 14.992 1 98.06 211 LEU B CA 1
ATOM 5266 C C . LEU B 1 211 ? 22.719 -12.734 13.609 1 98.06 211 LEU B C 1
ATOM 5268 O O . LEU B 1 211 ? 23.906 -12.977 13.383 1 98.06 211 LEU B O 1
ATOM 5272 N N . SER B 1 212 ? 21.781 -12.867 12.734 1 97.81 212 SER B N 1
ATOM 5273 C CA . SER B 1 212 ? 22.125 -13.328 11.391 1 97.81 212 SER B CA 1
ATOM 5274 C C . SER B 1 212 ? 20.969 -13.062 10.414 1 97.81 212 SER B C 1
ATOM 5276 O O . SER B 1 212 ? 19.844 -12.805 10.836 1 97.81 212 SER B O 1
ATOM 5278 N N . ILE B 1 213 ? 21.266 -13 9.18 1 97.94 213 ILE B N 1
ATOM 5279 C CA . ILE B 1 213 ? 20.344 -12.977 8.055 1 97.94 213 ILE B CA 1
ATOM 5280 C C . ILE B 1 213 ? 20.672 -14.117 7.094 1 97.94 213 ILE B C 1
ATOM 5282 O O . ILE B 1 213 ? 21.828 -14.258 6.652 1 97.94 213 ILE B O 1
ATOM 5286 N N . THR B 1 214 ? 19.672 -14.969 6.738 1 97.81 214 THR B N 1
ATOM 5287 C CA . THR B 1 214 ? 19.938 -16.156 5.918 1 97.81 214 THR B CA 1
ATOM 5288 C C . THR B 1 214 ? 18.844 -16.328 4.859 1 97.81 214 THR B C 1
ATOM 5290 O O . THR B 1 214 ? 17.688 -16.547 5.188 1 97.81 214 THR B O 1
ATOM 5293 N N . PRO B 1 215 ? 19.188 -16.422 3.477 1 97.62 215 PRO B N 1
ATOM 5294 C CA . PRO B 1 215 ? 20.484 -16 2.951 1 97.62 215 PRO B CA 1
ATOM 5295 C C . PRO B 1 215 ? 20.719 -14.5 3.096 1 97.62 215 PRO B C 1
ATOM 5297 O O . PRO B 1 215 ? 19.766 -13.727 3.168 1 97.62 215 PRO B O 1
ATOM 5300 N N . LYS B 1 216 ? 21.891 -14.102 3.154 1 94.81 216 LYS B N 1
ATOM 5301 C CA . LYS B 1 216 ? 22.219 -12.688 3.344 1 94.81 216 LYS B CA 1
ATOM 5302 C C . LYS B 1 216 ? 22.688 -12.055 2.035 1 94.81 216 LYS B C 1
ATOM 5304 O O . LYS B 1 216 ? 23.578 -12.57 1.372 1 94.81 216 LYS B O 1
ATOM 5309 N N . ASP B 1 217 ? 22.016 -11.07 1.685 1 94.19 217 ASP B N 1
ATOM 5310 C CA . ASP B 1 217 ? 22.531 -10.188 0.645 1 94.19 217 ASP B CA 1
ATOM 5311 C C . ASP B 1 217 ? 23.516 -9.172 1.224 1 94.19 217 ASP B C 1
ATOM 5313 O O . ASP B 1 217 ? 23.109 -8.281 1.978 1 94.19 217 ASP B O 1
ATOM 5317 N N . THR B 1 218 ? 24.734 -9.172 0.847 1 94.88 218 THR B N 1
ATOM 5318 C CA . THR B 1 218 ? 25.797 -8.367 1.459 1 94.88 218 THR B CA 1
ATOM 5319 C C . THR B 1 218 ? 25.703 -6.918 0.994 1 94.88 218 THR B C 1
ATOM 5321 O O . THR B 1 218 ? 26.344 -6.039 1.565 1 94.88 218 THR B O 1
ATOM 5324 N N . SER B 1 219 ? 24.891 -6.68 0.066 1 91.62 219 SER B N 1
ATOM 5325 C CA . SER B 1 219 ? 24.719 -5.316 -0.427 1 91.62 219 SER B CA 1
ATOM 5326 C C . SER B 1 219 ? 23.672 -4.559 0.396 1 91.62 219 SER B C 1
ATOM 5328 O O . SER B 1 219 ? 23.484 -3.359 0.203 1 91.62 219 SER B O 1
ATOM 5330 N N . CYS B 1 220 ? 23 -5.184 1.296 1 92.88 220 CYS B N 1
ATOM 5331 C CA . CYS B 1 220 ? 21.938 -4.562 2.066 1 92.88 220 CYS B CA 1
ATOM 5332 C C . CYS B 1 220 ? 22.422 -4.145 3.447 1 92.88 220 CYS B C 1
ATOM 5334 O O . CYS B 1 220 ? 23.266 -4.816 4.043 1 92.88 220 CYS B O 1
ATOM 5336 N N . VAL B 1 221 ? 21.875 -3.059 3.869 1 90.88 221 VAL B N 1
ATOM 5337 C CA . VAL B 1 221 ? 22.062 -2.578 5.234 1 90.88 221 VAL B CA 1
ATOM 5338 C C . VAL B 1 221 ? 20.766 -2.801 6.031 1 90.88 221 VAL B C 1
ATOM 5340 O O . VAL B 1 221 ? 19.703 -2.357 5.621 1 90.88 221 VAL B O 1
ATOM 5343 N N . TYR B 1 222 ? 20.875 -3.428 7.188 1 93.06 222 TYR B N 1
ATOM 5344 C CA . TYR B 1 222 ? 19.734 -3.717 8.039 1 93.06 222 TYR B CA 1
ATOM 5345 C C . TYR B 1 222 ? 19.734 -2.828 9.273 1 93.06 222 TYR B C 1
ATOM 5347 O O . TYR B 1 222 ? 20.703 -2.812 10.039 1 93.06 222 TYR B O 1
ATOM 5355 N N . VAL B 1 223 ? 18.656 -2.082 9.438 1 91.06 223 VAL B N 1
ATOM 5356 C CA . VAL B 1 223 ? 18.5 -1.201 10.586 1 91.06 223 VAL B CA 1
ATOM 5357 C C . VAL B 1 223 ? 17.484 -1.808 11.562 1 91.06 223 VAL B C 1
ATOM 5359 O O . VAL B 1 223 ? 16.312 -1.997 11.211 1 91.06 223 VAL B O 1
ATOM 5362 N N . ASN B 1 224 ? 17.938 -2.02 12.836 1 95.06 224 ASN B N 1
ATOM 5363 C CA . ASN B 1 224 ? 17.125 -2.721 13.828 1 95.06 224 ASN B CA 1
ATOM 5364 C C . ASN B 1 224 ? 16.484 -1.749 14.812 1 95.06 224 ASN B C 1
ATOM 5366 O O . ASN B 1 224 ? 17.172 -1.151 15.641 1 95.06 224 ASN B O 1
ATOM 5370 N N . HIS B 1 225 ? 15.18 -1.624 14.711 1 92.69 225 HIS B N 1
ATOM 5371 C CA . HIS B 1 225 ? 14.422 -0.832 15.672 1 92.69 225 HIS B CA 1
ATOM 5372 C C . HIS B 1 225 ? 13.43 -1.699 16.438 1 92.69 225 HIS B C 1
ATOM 5374 O O . HIS B 1 225 ? 12.492 -1.184 17.047 1 92.69 225 HIS B O 1
ATOM 5380 N N . VAL B 1 226 ? 13.633 -3.004 16.422 1 96.5 226 VAL B N 1
ATOM 5381 C CA . VAL B 1 226 ? 12.766 -3.953 17.109 1 96.5 226 VAL B CA 1
ATOM 5382 C C . VAL B 1 226 ? 13.07 -3.928 18.609 1 96.5 226 VAL B C 1
ATOM 5384 O O . VAL B 1 226 ? 14.234 -3.863 19.016 1 96.5 226 VAL B O 1
ATOM 5387 N N . LYS B 1 227 ? 12.008 -3.99 19.406 1 96.44 227 LYS B N 1
ATOM 5388 C CA . LYS B 1 227 ? 12.141 -4.07 20.859 1 96.44 227 LYS B CA 1
ATOM 5389 C C . LYS B 1 227 ? 11.656 -5.418 21.391 1 96.44 227 LYS B C 1
ATOM 5391 O O . LYS B 1 227 ? 10.992 -6.164 20.672 1 96.44 227 LYS B O 1
ATOM 5396 N N . THR B 1 228 ? 12.055 -5.68 22.625 1 98.06 228 THR B N 1
ATOM 5397 C CA . THR B 1 228 ? 11.617 -6.906 23.281 1 98.06 228 THR B CA 1
ATOM 5398 C C . THR B 1 228 ? 10.18 -6.766 23.781 1 98.06 228 THR B C 1
ATOM 5400 O O . THR B 1 228 ? 9.875 -5.844 24.547 1 98.06 228 THR B O 1
ATOM 5403 N N . GLY B 1 229 ? 9.281 -7.637 23.281 1 97.69 229 GLY B N 1
ATOM 5404 C CA . GLY B 1 229 ? 7.91 -7.691 23.766 1 97.69 229 GLY B CA 1
ATOM 5405 C C . GLY B 1 229 ? 7.691 -8.758 24.812 1 97.69 229 GLY B C 1
ATOM 5406 O O . GLY B 1 229 ? 8.641 -9.391 25.281 1 97.69 229 GLY B O 1
ATOM 5407 N N . ALA B 1 230 ? 6.438 -8.914 25.281 1 96.62 230 ALA B N 1
ATOM 5408 C CA . ALA B 1 230 ? 6.078 -9.922 26.281 1 96.62 230 ALA B CA 1
ATOM 5409 C C . ALA B 1 230 ? 6.324 -11.328 25.75 1 96.62 230 ALA B C 1
ATOM 5411 O O . ALA B 1 230 ? 6.141 -11.602 24.562 1 96.62 230 ALA B O 1
ATOM 5412 N N . ALA B 1 231 ? 6.664 -12.172 26.719 1 94.94 231 ALA B N 1
ATOM 5413 C CA . ALA B 1 231 ? 6.801 -13.578 26.344 1 94.94 231 ALA B CA 1
ATOM 5414 C C . ALA B 1 231 ? 5.504 -14.102 25.719 1 94.94 231 ALA B C 1
ATOM 5416 O O . ALA B 1 231 ? 4.414 -13.812 26.219 1 94.94 231 ALA B O 1
ATOM 5417 N N . GLY B 1 232 ? 5.656 -14.781 24.594 1 93.62 232 GLY B N 1
ATOM 5418 C CA . GLY B 1 232 ? 4.5 -15.406 23.969 1 93.62 232 GLY B CA 1
ATOM 5419 C C . GLY B 1 232 ? 3.717 -14.453 23.078 1 93.62 232 GLY B C 1
ATOM 5420 O O . GLY B 1 232 ? 2.701 -14.836 22.5 1 93.62 232 GLY B O 1
ATOM 5421 N N . SER B 1 233 ? 4.148 -13.18 22.906 1 93.5 233 SER B N 1
ATOM 5422 C CA . SER B 1 233 ? 3.414 -12.18 22.141 1 93.5 233 SER B CA 1
ATOM 5423 C C . SER B 1 233 ? 3.486 -12.469 20.641 1 93.5 233 SER B C 1
ATOM 5425 O O . SER B 1 233 ? 2.721 -11.906 19.859 1 93.5 233 SER B O 1
ATOM 5427 N N . GLY B 1 234 ? 4.402 -13.398 20.25 1 92.94 234 GLY B N 1
ATOM 5428 C CA . GLY B 1 234 ? 4.566 -13.711 18.828 1 92.94 234 GLY B CA 1
ATOM 5429 C C . GLY B 1 234 ? 5.273 -12.617 18.062 1 92.94 234 GLY B C 1
ATOM 5430 O O . GLY B 1 234 ? 5.836 -11.695 18.656 1 92.94 234 GLY B O 1
ATOM 5431 N N . ASP B 1 235 ? 5.355 -12.789 16.797 1 93.94 235 ASP B N 1
ATOM 5432 C CA . ASP B 1 235 ? 5.988 -11.82 15.906 1 93.94 235 ASP B CA 1
ATOM 5433 C C . ASP B 1 235 ? 5.105 -10.594 15.703 1 93.94 235 ASP B C 1
ATOM 5435 O O . ASP B 1 235 ? 4.055 -10.672 15.062 1 93.94 235 ASP B O 1
ATOM 5439 N N . GLN B 1 236 ? 5.496 -9.508 16.266 1 95.75 236 GLN B N 1
ATOM 5440 C CA . GLN B 1 236 ? 4.812 -8.234 16.062 1 95.75 236 GLN B CA 1
ATOM 5441 C C . GLN B 1 236 ? 5.711 -7.234 15.336 1 95.75 236 GLN B C 1
ATOM 5443 O O . GLN B 1 236 ? 5.598 -6.023 15.547 1 95.75 236 GLN B O 1
ATOM 5448 N N . SER B 1 237 ? 6.668 -7.805 14.594 1 97.25 237 SER B N 1
ATOM 5449 C CA . SER B 1 237 ? 7.59 -6.949 13.859 1 97.25 237 SER B CA 1
ATOM 5450 C C . SER B 1 237 ? 7.105 -6.719 12.43 1 97.25 237 SER B C 1
ATOM 5452 O O . SER B 1 237 ? 6.293 -7.492 11.914 1 97.25 237 SER B O 1
ATOM 5454 N N . ILE B 1 238 ? 7.508 -5.645 11.852 1 97.5 238 ILE B N 1
ATOM 5455 C CA . ILE B 1 238 ? 7.285 -5.309 10.453 1 97.5 238 ILE B CA 1
ATOM 5456 C C . ILE B 1 238 ? 8.617 -4.949 9.789 1 97.5 238 ILE B C 1
ATOM 5458 O O . ILE B 1 238 ? 9.383 -4.148 10.32 1 97.5 238 ILE B O 1
ATOM 5462 N N . VAL B 1 239 ? 8.883 -5.562 8.703 1 97.75 239 VAL B N 1
ATOM 5463 C CA . VAL B 1 239 ? 10.062 -5.242 7.902 1 97.75 239 VAL B CA 1
ATOM 5464 C C . VAL B 1 239 ? 9.68 -4.266 6.789 1 97.75 239 VAL B C 1
ATOM 5466 O O . VAL B 1 239 ? 8.695 -4.484 6.074 1 97.75 239 VAL B O 1
ATOM 5469 N N . TYR B 1 240 ? 10.43 -3.238 6.684 1 96.19 240 TYR B N 1
ATOM 5470 C CA . TYR B 1 240 ? 10.219 -2.24 5.641 1 96.19 240 TYR B CA 1
ATOM 5471 C C . TYR B 1 240 ? 11.367 -2.244 4.645 1 96.19 240 TYR B C 1
ATOM 5473 O O . TYR B 1 240 ? 12.516 -1.986 5.012 1 96.19 240 TYR B O 1
ATOM 5481 N N . SER B 1 241 ? 11.023 -2.545 3.469 1 94.06 241 SER B N 1
ATOM 5482 C CA . SER B 1 241 ? 11.938 -2.539 2.332 1 94.06 241 SER B CA 1
ATOM 5483 C C . SER B 1 241 ? 11.18 -2.459 1.011 1 94.06 241 SER B C 1
ATOM 5485 O O . SER B 1 241 ? 9.953 -2.496 0.993 1 94.06 241 SER B O 1
ATOM 5487 N N . SER B 1 242 ? 11.914 -2.217 -0.105 1 93.38 242 SER B N 1
ATOM 5488 C CA . SER B 1 242 ? 11.328 -2.156 -1.438 1 93.38 242 SER B CA 1
ATOM 5489 C C . SER B 1 242 ? 12.234 -2.809 -2.475 1 93.38 242 SER B C 1
ATOM 5491 O O . SER B 1 242 ? 13.383 -3.158 -2.174 1 93.38 242 SER B O 1
ATOM 5493 N N . PRO B 1 243 ? 11.734 -3.031 -3.674 1 91.88 243 PRO B N 1
ATOM 5494 C CA . PRO B 1 243 ? 12.562 -3.637 -4.715 1 91.88 243 PRO B CA 1
ATOM 5495 C C . PRO B 1 243 ? 13.859 -2.861 -4.965 1 91.88 243 PRO B C 1
ATOM 5497 O O . PRO B 1 243 ? 13.828 -1.636 -5.105 1 91.88 243 PRO B O 1
ATOM 5500 N N . TYR B 1 244 ? 15.008 -3.584 -4.934 1 87.94 244 TYR B N 1
ATOM 5501 C CA . TYR B 1 244 ? 16.328 -3.107 -5.305 1 87.94 244 TYR B CA 1
ATOM 5502 C C . TYR B 1 244 ? 16.859 -2.102 -4.285 1 87.94 244 TYR B C 1
ATOM 5504 O O . TYR B 1 244 ? 17.828 -1.396 -4.547 1 87.94 244 TYR B O 1
ATOM 5512 N N . ASN B 1 245 ? 16.078 -1.96 -3.17 1 87.44 245 ASN B N 1
ATOM 5513 C CA . ASN B 1 245 ? 16.531 -1.093 -2.084 1 87.44 245 ASN B CA 1
ATOM 5514 C C . ASN B 1 245 ? 17.562 -1.782 -1.204 1 87.44 245 ASN B C 1
ATOM 5516 O O . ASN B 1 245 ? 17.297 -2.844 -0.637 1 87.44 245 ASN B O 1
ATOM 5520 N N . PRO B 1 246 ? 18.719 -1.185 -1.025 1 87.88 246 PRO B N 1
ATOM 5521 C CA . PRO B 1 246 ? 19.719 -1.812 -0.159 1 87.88 246 PRO B CA 1
ATOM 5522 C C . PRO B 1 246 ? 19.469 -1.545 1.323 1 87.88 246 PRO B C 1
ATOM 5524 O O . PRO B 1 246 ? 20.172 -2.096 2.18 1 87.88 246 PRO B O 1
ATOM 5527 N N . PHE B 1 247 ? 18.469 -0.729 1.579 1 86.62 247 PHE B N 1
ATOM 5528 C CA . PHE B 1 247 ? 18.156 -0.39 2.961 1 86.62 247 PHE B CA 1
ATOM 5529 C C . PHE B 1 247 ? 16.938 -1.17 3.441 1 86.62 247 PHE B C 1
ATOM 5531 O O . PHE B 1 247 ? 15.891 -1.151 2.797 1 86.62 247 PHE B O 1
ATOM 5538 N N . VAL B 1 248 ? 17.078 -1.904 4.562 1 93.5 248 VAL B N 1
ATOM 5539 C CA . VAL B 1 248 ? 16.016 -2.68 5.203 1 93.5 248 VAL B CA 1
ATOM 5540 C C . VAL B 1 248 ? 15.891 -2.271 6.668 1 93.5 248 VAL B C 1
ATOM 5542 O O . VAL B 1 248 ? 16.859 -2.334 7.422 1 93.5 248 VAL B O 1
ATOM 5545 N N . TYR B 1 249 ? 14.781 -1.832 7.082 1 92.69 249 TYR B N 1
ATOM 5546 C CA . TYR B 1 249 ? 14.617 -1.549 8.508 1 92.69 249 TYR B CA 1
ATOM 5547 C C . TYR B 1 249 ? 13.477 -2.369 9.094 1 92.69 249 TYR B C 1
ATOM 5549 O O . TYR B 1 249 ? 12.539 -2.744 8.391 1 92.69 249 TYR B O 1
ATOM 5557 N N . ILE B 1 250 ? 13.578 -2.729 10.312 1 96.12 250 ILE B N 1
ATOM 5558 C CA . ILE B 1 250 ? 12.609 -3.553 11.031 1 96.12 250 ILE B CA 1
ATOM 5559 C C . ILE B 1 250 ? 12.18 -2.848 12.312 1 96.12 250 ILE B C 1
ATOM 5561 O O . ILE B 1 250 ? 13.016 -2.307 13.039 1 96.12 250 ILE B O 1
ATOM 5565 N N . GLU B 1 251 ? 10.883 -2.824 12.523 1 94.88 251 GLU B N 1
ATOM 5566 C CA . GLU B 1 251 ? 10.297 -2.201 13.711 1 94.88 251 GLU B CA 1
ATOM 5567 C C . GLU B 1 251 ? 9.328 -3.15 14.414 1 94.88 251 GLU B C 1
ATOM 5569 O O . GLU B 1 251 ? 9.023 -4.227 13.891 1 94.88 251 GLU B O 1
ATOM 5574 N N . GLY B 1 252 ? 8.898 -2.752 15.617 1 95.56 252 GLY B N 1
ATOM 5575 C CA . GLY B 1 252 ? 7.957 -3.529 16.406 1 95.56 252 GLY B CA 1
ATOM 5576 C C . GLY B 1 252 ? 8.609 -4.301 17.531 1 95.56 252 GLY B C 1
ATOM 5577 O O . GLY B 1 252 ? 9.523 -3.795 18.188 1 95.56 252 GLY B O 1
ATOM 5578 N N . THR B 1 253 ? 8 -5.551 17.797 1 97.44 253 THR B N 1
ATOM 5579 C CA . THR B 1 253 ? 8.516 -6.332 18.922 1 97.44 253 THR B CA 1
ATOM 5580 C C . THR B 1 253 ? 8.609 -7.809 18.547 1 97.44 253 THR B C 1
ATOM 5582 O O . THR B 1 253 ? 7.887 -8.281 17.672 1 97.44 253 THR B O 1
ATOM 5585 N N . VAL B 1 254 ? 9.492 -8.445 19.094 1 98.06 254 VAL B N 1
ATOM 5586 C CA . VAL B 1 254 ? 9.555 -9.906 19.141 1 98.06 254 VAL B CA 1
ATOM 5587 C C . VAL B 1 254 ? 9.453 -10.383 20.578 1 98.06 254 VAL B C 1
ATOM 5589 O O . VAL B 1 254 ? 9.797 -9.648 21.516 1 98.06 254 VAL B O 1
ATOM 5592 N N . PRO B 1 255 ? 8.938 -11.539 20.797 1 97.62 255 PRO B N 1
ATOM 5593 C CA . PRO B 1 255 ? 8.75 -11.984 22.188 1 97.62 255 PRO B CA 1
ATOM 5594 C C . PRO B 1 255 ? 10.07 -12.188 22.922 1 97.62 255 PRO B C 1
ATOM 5596 O O . PRO B 1 255 ? 11.055 -12.633 22.328 1 97.62 255 PRO B O 1
ATOM 5599 N N . ALA B 1 256 ? 10.055 -11.898 24.266 1 97 256 ALA B N 1
ATOM 5600 C CA . ALA B 1 256 ? 11.188 -12.203 25.141 1 97 256 ALA B CA 1
ATOM 5601 C C . ALA B 1 256 ? 11.492 -13.695 25.125 1 97 256 ALA B C 1
ATOM 5603 O O . ALA B 1 256 ? 10.602 -14.516 24.891 1 97 256 ALA B O 1
ATOM 5604 N N . GLY B 1 257 ? 12.758 -13.984 25.516 1 95.31 257 GLY B N 1
ATOM 5605 C CA . GLY B 1 257 ? 13.148 -15.391 25.547 1 95.31 257 GLY B CA 1
ATOM 5606 C C . GLY B 1 257 ? 14.219 -15.742 24.547 1 95.31 257 GLY B C 1
ATOM 5607 O O . GLY B 1 257 ? 15.25 -15.07 24.453 1 95.31 257 GLY B O 1
ATOM 5608 N N . SER B 1 258 ? 13.914 -16.812 23.734 1 94.25 258 SER B N 1
ATOM 5609 C CA . SER B 1 258 ? 14.898 -17.328 22.797 1 94.25 258 SER B CA 1
ATOM 5610 C C . SER B 1 258 ? 14.938 -16.5 21.516 1 94.25 258 SER B C 1
ATOM 5612 O O . SER B 1 258 ? 14.07 -15.648 21.297 1 94.25 258 SER B O 1
ATOM 5614 N N . THR B 1 259 ? 15.984 -16.734 20.781 1 97.31 259 THR B N 1
ATOM 5615 C CA . THR B 1 259 ? 16.125 -16.094 19.484 1 97.31 259 THR B CA 1
ATOM 5616 C C . THR B 1 259 ? 14.852 -16.281 18.656 1 97.31 259 THR B C 1
ATOM 5618 O O . THR B 1 259 ? 14.266 -17.359 18.641 1 97.31 259 THR B O 1
ATOM 5621 N N . TYR B 1 260 ? 14.43 -15.18 18.109 1 97.75 260 TYR B N 1
ATOM 5622 C CA . TYR B 1 260 ? 13.211 -15.18 17.297 1 97.75 260 TYR B CA 1
ATOM 5623 C C . TYR B 1 260 ? 13.523 -14.93 15.836 1 97.75 260 TYR B C 1
ATOM 5625 O O . TYR B 1 260 ? 14.305 -14.039 15.5 1 97.75 260 TYR B O 1
ATOM 5633 N N . ASN B 1 261 ? 12.961 -15.703 14.93 1 98.06 261 ASN B N 1
ATOM 5634 C CA . ASN B 1 261 ? 13.195 -15.594 13.5 1 98.06 261 ASN B CA 1
ATOM 5635 C C . ASN B 1 261 ? 12.102 -14.773 12.812 1 98.06 261 ASN B C 1
ATOM 5637 O O . ASN B 1 261 ? 10.922 -15.141 12.867 1 98.06 261 ASN B O 1
ATOM 5641 N N . VAL B 1 262 ? 12.508 -13.703 12.219 1 98.12 262 VAL B N 1
ATOM 5642 C CA . VAL B 1 262 ? 11.617 -12.875 11.422 1 98.12 262 VAL B CA 1
ATOM 5643 C C . VAL B 1 262 ? 11.883 -13.102 9.938 1 98.12 262 VAL B C 1
ATOM 5645 O O . VAL B 1 262 ? 13.031 -13.07 9.492 1 98.12 262 VAL B O 1
ATOM 5648 N N . LYS B 1 263 ? 10.859 -13.352 9.148 1 97.88 263 LYS B N 1
ATOM 5649 C CA . LYS B 1 263 ? 11.031 -13.586 7.715 1 97.88 263 LYS B CA 1
ATOM 5650 C C . LYS B 1 263 ? 10.828 -12.305 6.918 1 97.88 263 LYS B C 1
ATOM 5652 O O . LYS B 1 263 ? 9.805 -11.633 7.062 1 97.88 263 LYS B O 1
ATOM 5657 N N . ALA B 1 264 ? 11.742 -11.945 6.082 1 98.12 264 ALA B N 1
ATOM 5658 C CA . ALA B 1 264 ? 11.734 -10.719 5.293 1 98.12 264 ALA B CA 1
ATOM 5659 C C . ALA B 1 264 ? 11.797 -11.023 3.799 1 98.12 264 ALA B C 1
ATOM 5661 O O . ALA B 1 264 ? 12.055 -12.164 3.404 1 98.12 264 ALA B O 1
ATOM 5662 N N . SER B 1 265 ? 11.469 -10.047 3.016 1 97.81 265 SER B N 1
ATOM 5663 C CA . SER B 1 265 ? 11.594 -10.195 1.569 1 97.81 265 SER B CA 1
ATOM 5664 C C . SER B 1 265 ? 13.016 -9.891 1.11 1 97.81 265 SER B C 1
ATOM 5666 O O . SER B 1 265 ? 13.75 -9.156 1.781 1 97.81 265 SER B O 1
ATOM 5668 N N . ILE B 1 266 ? 13.398 -10.492 0.074 1 97.5 266 ILE B N 1
ATOM 5669 C CA . ILE B 1 266 ? 14.648 -10.188 -0.607 1 97.5 266 ILE B CA 1
ATOM 5670 C C . ILE B 1 266 ? 14.406 -9.133 -1.686 1 97.5 266 ILE B C 1
ATOM 5672 O O . ILE B 1 266 ? 13.594 -9.344 -2.592 1 97.5 266 ILE B O 1
ATOM 5676 N N . SER B 1 267 ? 15.125 -8.047 -1.649 1 94.69 267 SER B N 1
ATOM 5677 C CA . SER B 1 267 ? 14.844 -6.887 -2.496 1 94.69 267 SER B CA 1
ATOM 5678 C C . SER B 1 267 ? 15.406 -7.078 -3.898 1 94.69 267 SER B C 1
ATOM 5680 O O . SER B 1 267 ? 15 -6.395 -4.836 1 94.69 267 SER B O 1
ATOM 5682 N N . ASP B 1 268 ? 16.391 -7.941 -4.066 1 95.44 268 ASP B N 1
ATOM 5683 C CA . ASP B 1 268 ? 17.031 -8.203 -5.352 1 95.44 268 ASP B CA 1
ATOM 5684 C C . ASP B 1 268 ? 17.5 -9.648 -5.453 1 95.44 268 ASP B C 1
ATOM 5686 O O . ASP B 1 268 ? 18.703 -9.93 -5.348 1 95.44 268 ASP B O 1
ATOM 5690 N N . PRO B 1 269 ? 16.625 -10.508 -5.754 1 97.94 269 PRO B N 1
ATOM 5691 C CA . PRO B 1 269 ? 16.969 -11.93 -5.758 1 97.94 269 PRO B CA 1
ATOM 5692 C C . PRO B 1 269 ? 18 -12.281 -6.816 1 97.94 269 PRO B C 1
ATOM 5694 O O . PRO B 1 269 ? 18.797 -13.203 -6.625 1 97.94 269 PRO B O 1
ATOM 5697 N N . ALA B 1 270 ? 18.016 -11.578 -7.934 1 98 270 ALA B N 1
ATOM 5698 C CA . ALA B 1 270 ? 19.016 -11.844 -8.977 1 98 270 ALA B CA 1
ATOM 5699 C C . ALA B 1 270 ? 20.422 -11.57 -8.469 1 98 270 ALA B C 1
ATOM 5701 O O . ALA B 1 270 ? 21.328 -12.383 -8.664 1 98 270 ALA B O 1
ATOM 5702 N N . ARG B 1 271 ? 20.547 -10.43 -7.832 1 97.38 271 ARG B N 1
ATOM 5703 C CA . ARG B 1 271 ? 21.844 -10.086 -7.262 1 97.38 271 ARG B CA 1
ATOM 5704 C C . ARG B 1 271 ? 22.266 -11.102 -6.203 1 97.38 271 ARG B C 1
ATOM 5706 O O . ARG B 1 271 ? 23.422 -11.531 -6.168 1 97.38 271 ARG B O 1
ATOM 5713 N N . LEU B 1 272 ? 21.359 -11.5 -5.375 1 98.25 272 LEU B N 1
ATOM 5714 C CA . LEU B 1 272 ? 21.656 -12.477 -4.332 1 98.25 272 LEU B CA 1
ATOM 5715 C C . LEU B 1 272 ? 22.125 -13.797 -4.941 1 98.25 272 LEU B C 1
ATOM 5717 O O . LEU B 1 272 ? 23.078 -14.406 -4.461 1 98.25 272 LEU B O 1
ATOM 5721 N N . LEU B 1 273 ? 21.438 -14.234 -5.961 1 98.75 273 LEU B N 1
ATOM 5722 C CA . LEU B 1 273 ? 21.828 -15.484 -6.594 1 98.75 273 LEU B CA 1
ATOM 5723 C C . LEU B 1 273 ? 23.266 -15.391 -7.113 1 98.75 273 LEU B C 1
ATOM 5725 O O . LEU B 1 273 ? 24.047 -16.328 -6.949 1 98.75 273 LEU B O 1
ATOM 5729 N N . GLY B 1 274 ? 23.609 -14.258 -7.773 1 98.62 274 GLY B N 1
ATOM 5730 C CA . GLY B 1 274 ? 24.984 -14.047 -8.203 1 98.62 274 GLY B CA 1
ATOM 5731 C C . GLY B 1 274 ? 26 -14.148 -7.074 1 98.62 274 GLY B C 1
ATOM 5732 O O . GLY B 1 274 ? 27.031 -14.797 -7.207 1 98.62 274 GLY B O 1
ATOM 5733 N N . GLN B 1 275 ? 25.672 -13.547 -5.961 1 98.38 275 GLN B N 1
ATOM 5734 C CA . GLN B 1 275 ? 26.547 -13.578 -4.793 1 98.38 275 GLN B CA 1
ATOM 5735 C C . GLN B 1 275 ? 26.703 -15 -4.266 1 98.38 275 GLN B C 1
ATOM 5737 O O . GLN B 1 275 ? 27.812 -15.414 -3.896 1 98.38 275 GLN B O 1
ATOM 5742 N N . LEU B 1 276 ? 25.594 -15.727 -4.211 1 98.5 276 LEU B N 1
ATOM 5743 C CA . LEU B 1 276 ? 25.609 -17.094 -3.715 1 98.5 276 LEU B CA 1
ATOM 5744 C C . LEU B 1 276 ? 26.484 -17.984 -4.605 1 98.5 276 LEU B C 1
ATOM 5746 O O . LEU B 1 276 ? 27.234 -18.828 -4.109 1 98.5 276 LEU B O 1
ATOM 5750 N N . LEU B 1 277 ? 26.406 -17.797 -5.902 1 98.56 277 LEU B N 1
ATOM 5751 C CA . LEU B 1 277 ? 27.188 -18.578 -6.848 1 98.56 277 LEU B CA 1
ATOM 5752 C C . LEU B 1 277 ? 28.688 -18.297 -6.68 1 98.56 277 LEU B C 1
ATOM 5754 O O . LEU B 1 277 ? 29.5 -19.219 -6.629 1 98.56 277 LEU B O 1
ATOM 5758 N N . THR B 1 278 ? 29.031 -16.984 -6.574 1 98.25 278 THR B N 1
ATOM 5759 C CA . THR B 1 278 ? 30.438 -16.594 -6.426 1 98.25 278 THR B CA 1
ATOM 5760 C C . THR B 1 278 ? 31.016 -17.141 -5.129 1 98.25 278 THR B C 1
ATOM 5762 O O . THR B 1 278 ? 32.156 -17.641 -5.109 1 98.25 278 THR B O 1
ATOM 5765 N N . LYS B 1 279 ? 30.297 -17.078 -4.09 1 97.75 279 LYS B N 1
ATOM 5766 C CA . LYS B 1 279 ? 30.734 -17.625 -2.805 1 97.75 279 LYS B CA 1
ATOM 5767 C C . LYS B 1 279 ? 30.938 -19.125 -2.881 1 97.75 279 LYS B C 1
ATOM 5769 O O . LYS B 1 279 ? 31.922 -19.656 -2.354 1 97.75 279 LYS B O 1
ATOM 5774 N N . GLU B 1 280 ? 29.953 -19.797 -3.463 1 98.25 280 GLU B N 1
ATOM 5775 C CA . GLU B 1 280 ? 30.047 -21.25 -3.586 1 98.25 280 GLU B CA 1
ATOM 5776 C C . GLU B 1 280 ? 31.234 -21.656 -4.457 1 98.25 280 GLU B C 1
ATOM 5778 O O . GLU B 1 280 ? 31.859 -22.688 -4.223 1 98.25 280 GLU B O 1
ATOM 5783 N N . MET B 1 281 ? 31.562 -20.891 -5.531 1 98.31 281 MET B N 1
ATOM 5784 C CA . MET B 1 281 ? 32.75 -21.156 -6.34 1 98.31 281 MET B CA 1
ATOM 5785 C C . MET B 1 281 ? 34 -21.188 -5.473 1 98.31 281 MET B C 1
ATOM 5787 O O . MET B 1 281 ? 34.812 -22.125 -5.578 1 98.31 281 MET B O 1
ATOM 5791 N N . ALA B 1 282 ? 34.062 -20.25 -4.625 1 97.25 282 ALA B N 1
ATOM 5792 C CA . ALA B 1 282 ? 35.219 -20.219 -3.707 1 97.25 282 ALA B CA 1
ATOM 5793 C C . ALA B 1 282 ? 35.219 -21.453 -2.809 1 97.25 282 ALA B C 1
ATOM 5795 O O . ALA B 1 282 ? 36.281 -22.047 -2.584 1 97.25 282 ALA B O 1
ATOM 5796 N N . VAL B 1 283 ? 34.156 -21.859 -2.322 1 97.81 283 VAL B N 1
ATOM 5797 C CA . VAL B 1 283 ? 34 -23 -1.425 1 97.81 283 VAL B CA 1
ATOM 5798 C C . VAL B 1 283 ? 34.469 -24.266 -2.139 1 97.81 283 VAL B C 1
ATOM 5800 O O . VAL B 1 283 ? 35.094 -25.141 -1.534 1 97.81 283 VAL B O 1
ATOM 5803 N N . GLN B 1 284 ? 34.125 -24.312 -3.424 1 98.12 284 GLN B N 1
ATOM 5804 C CA . GLN B 1 284 ? 34.438 -25.531 -4.176 1 98.12 284 GLN B CA 1
ATOM 5805 C C . GLN B 1 284 ? 35.781 -25.422 -4.859 1 98.12 284 GLN B C 1
ATOM 5807 O O . GLN B 1 284 ? 36.125 -26.234 -5.727 1 98.12 284 GLN B O 1
ATOM 5812 N N . GLY B 1 285 ? 36.5 -24.375 -4.637 1 97.81 285 GLY B N 1
ATOM 5813 C CA . GLY B 1 285 ? 37.906 -24.281 -5.062 1 97.81 285 GLY B CA 1
ATOM 5814 C C . GLY B 1 285 ? 38.062 -23.578 -6.398 1 97.81 285 GLY B C 1
ATOM 5815 O O . GLY B 1 285 ? 39.125 -23.656 -7.016 1 97.81 285 GLY B O 1
ATOM 5816 N N . ILE B 1 286 ? 37.031 -23.016 -6.926 1 98.44 286 ILE B N 1
ATOM 5817 C CA . ILE B 1 286 ? 37.156 -22.188 -8.117 1 98.44 286 ILE B CA 1
ATOM 5818 C C . ILE B 1 286 ? 37.531 -20.766 -7.719 1 98.44 286 ILE B C 1
ATOM 5820 O O . ILE B 1 286 ? 36.781 -20.094 -7.02 1 98.44 286 ILE B O 1
ATOM 5824 N N . GLN B 1 287 ? 38.719 -20.266 -8.133 1 98 287 GLN B N 1
ATOM 5825 C CA . GLN B 1 287 ? 39.156 -18.906 -7.809 1 98 287 GLN B CA 1
ATOM 5826 C C . GLN B 1 287 ? 38.344 -17.875 -8.578 1 98 287 GLN B C 1
ATOM 5828 O O . GLN B 1 287 ? 38.344 -17.844 -9.812 1 98 287 GLN B O 1
ATOM 5833 N N . TRP B 1 288 ? 37.688 -17.062 -7.891 1 96.56 288 TRP B N 1
ATOM 5834 C CA . TRP B 1 288 ? 36.875 -16.016 -8.508 1 96.56 288 TRP B CA 1
ATOM 5835 C C . TRP B 1 288 ? 37.719 -14.773 -8.789 1 96.56 288 TRP B C 1
ATOM 5837 O O . TRP B 1 288 ? 38.25 -14.148 -7.867 1 96.56 288 TRP B O 1
ATOM 5847 N N . LYS B 1 289 ? 37.875 -14.328 -9.969 1 95.62 289 LYS B N 1
ATOM 5848 C CA . LYS B 1 289 ? 38.531 -13.109 -10.414 1 95.62 289 LYS B CA 1
ATOM 5849 C C . LYS B 1 289 ? 37.75 -12.398 -11.5 1 95.62 289 LYS B C 1
ATOM 5851 O O . LYS B 1 289 ? 38.312 -11.609 -12.266 1 95.62 289 LYS B O 1
ATOM 5856 N N . GLY B 1 290 ? 36.562 -12.812 -11.656 1 96.19 290 GLY B N 1
ATOM 5857 C CA . GLY B 1 290 ? 35.719 -12.281 -12.727 1 96.19 290 GLY B CA 1
ATOM 5858 C C . GLY B 1 290 ? 34.844 -11.117 -12.281 1 96.19 290 GLY B C 1
ATOM 5859 O O . GLY B 1 290 ? 35.125 -10.484 -11.258 1 96.19 290 GLY B O 1
ATOM 5860 N N . GLU B 1 291 ? 33.906 -10.727 -13.133 1 97.25 291 GLU B N 1
ATOM 5861 C CA . GLU B 1 291 ? 32.938 -9.664 -12.859 1 97.25 291 GLU B CA 1
ATOM 5862 C C . GLU B 1 291 ? 31.516 -10.195 -12.875 1 97.25 291 GLU B C 1
ATOM 5864 O O . GLU B 1 291 ? 31.156 -11.023 -13.719 1 97.25 291 GLU B O 1
ATOM 5869 N N . MET B 1 292 ? 30.781 -9.797 -11.891 1 97.25 292 MET B N 1
ATOM 5870 C CA . MET B 1 292 ? 29.359 -10.141 -11.836 1 97.25 292 MET B CA 1
ATOM 5871 C C . MET B 1 292 ? 28.5 -8.953 -12.234 1 97.25 292 MET B C 1
ATOM 5873 O O . MET B 1 292 ? 28.734 -7.832 -11.781 1 97.25 292 MET B O 1
ATOM 5877 N N . ARG B 1 293 ? 27.547 -9.203 -13.102 1 96.25 293 ARG B N 1
ATOM 5878 C CA . ARG B 1 293 ? 26.609 -8.164 -13.531 1 96.25 293 ARG B CA 1
ATOM 5879 C C . ARG B 1 293 ? 25.172 -8.688 -13.555 1 96.25 293 ARG B C 1
ATOM 5881 O O . ARG B 1 293 ? 24.938 -9.828 -13.945 1 96.25 293 ARG B O 1
ATOM 5888 N N . VAL B 1 294 ? 24.234 -7.914 -13.078 1 96.06 294 VAL B N 1
ATOM 5889 C CA . VAL B 1 294 ? 22.812 -8.188 -13.219 1 96.06 294 VAL B CA 1
ATOM 5890 C C . VAL B 1 294 ? 22.219 -7.316 -14.32 1 96.06 294 VAL B C 1
ATOM 5892 O O . VAL B 1 294 ? 22.375 -6.094 -14.305 1 96.06 294 VAL B O 1
ATOM 5895 N N . LEU B 1 295 ? 21.578 -7.918 -15.258 1 95.19 295 LEU B N 1
ATOM 5896 C CA . LEU B 1 295 ? 21 -7.164 -16.359 1 95.19 295 LEU B CA 1
ATOM 5897 C C . LEU B 1 295 ? 19.734 -6.422 -15.906 1 95.19 295 LEU B C 1
ATOM 5899 O O . LEU B 1 295 ? 19.078 -6.844 -14.961 1 95.19 295 LEU B O 1
ATOM 5903 N N . THR B 1 296 ? 19.5 -5.328 -16.531 1 88.25 296 THR B N 1
ATOM 5904 C CA . THR B 1 296 ? 18.25 -4.59 -16.391 1 88.25 296 THR B CA 1
ATOM 5905 C C . THR B 1 296 ? 17.516 -4.516 -17.734 1 88.25 296 THR B C 1
ATOM 5907 O O . THR B 1 296 ? 18.062 -4.898 -18.766 1 88.25 296 THR B O 1
ATOM 5910 N N . GLN B 1 297 ? 16.234 -4.039 -17.672 1 81.25 297 GLN B N 1
ATOM 5911 C CA . GLN B 1 297 ? 15.414 -3.953 -18.875 1 81.25 297 GLN B CA 1
ATOM 5912 C C . GLN B 1 297 ? 16.016 -2.996 -19.891 1 81.25 297 GLN B C 1
ATOM 5914 O O . GLN B 1 297 ? 15.695 -3.057 -21.078 1 81.25 297 GLN B O 1
ATOM 5919 N N . ASP B 1 298 ? 16.922 -2.121 -19.469 1 79.88 298 ASP B N 1
ATOM 5920 C CA . ASP B 1 298 ? 17.531 -1.122 -20.328 1 79.88 298 ASP B CA 1
ATOM 5921 C C . ASP B 1 298 ? 18.781 -1.674 -21.016 1 79.88 298 ASP B C 1
ATOM 5923 O O . ASP B 1 298 ? 19.297 -1.067 -21.953 1 79.88 298 ASP B O 1
ATOM 5927 N N . ASP B 1 299 ? 19.203 -2.846 -20.547 1 88.06 299 ASP B N 1
ATOM 5928 C CA . ASP B 1 299 ? 20.406 -3.445 -21.125 1 88.06 299 ASP B CA 1
ATOM 5929 C C . ASP B 1 299 ? 20.094 -4.199 -22.406 1 88.06 299 ASP B C 1
ATOM 5931 O O . ASP B 1 299 ? 18.953 -4.609 -22.641 1 88.06 299 ASP B O 1
ATOM 5935 N N . THR B 1 300 ? 21.109 -4.27 -23.219 1 87.81 300 THR B N 1
ATOM 5936 C CA . THR B 1 300 ? 21 -5.16 -24.375 1 87.81 300 THR B CA 1
ATOM 5937 C C . THR B 1 300 ? 21.078 -6.621 -23.938 1 87.81 300 THR B C 1
ATOM 5939 O O . THR B 1 300 ? 22.062 -7.043 -23.344 1 87.81 300 THR B O 1
ATOM 5942 N N . ILE B 1 301 ? 20.047 -7.336 -24.188 1 88.25 301 ILE B N 1
ATOM 5943 C CA . ILE B 1 301 ? 20.016 -8.758 -23.859 1 88.25 301 ILE B CA 1
ATOM 5944 C C . ILE B 1 301 ? 20.812 -9.539 -24.891 1 88.25 301 ILE B C 1
ATOM 5946 O O . ILE B 1 301 ? 20.594 -9.414 -26.094 1 88.25 301 ILE B O 1
ATOM 5950 N N . PRO B 1 302 ? 21.703 -10.328 -24.484 1 90.38 302 PRO B N 1
ATOM 5951 C CA . PRO B 1 302 ? 22.531 -11.047 -25.453 1 90.38 302 PRO B CA 1
ATOM 5952 C C . PRO B 1 302 ? 21.75 -12.094 -26.25 1 90.38 302 PRO B C 1
ATOM 5954 O O . PRO B 1 302 ? 20.828 -12.711 -25.719 1 90.38 302 PRO B O 1
ATOM 5957 N N . ASP B 1 303 ? 22.141 -12.328 -27.469 1 92.25 303 ASP B N 1
ATOM 5958 C CA . ASP B 1 303 ? 21.641 -13.453 -28.25 1 92.25 303 ASP B CA 1
ATOM 5959 C C . ASP B 1 303 ? 22.328 -14.75 -27.828 1 92.25 303 ASP B C 1
ATOM 5961 O O . ASP B 1 303 ? 23.516 -14.945 -28.078 1 92.25 303 ASP B O 1
ATOM 5965 N N . THR B 1 304 ? 21.594 -15.625 -27.25 1 93.25 304 THR B N 1
ATOM 5966 C CA . THR B 1 304 ? 22.188 -16.828 -26.672 1 93.25 304 THR B CA 1
ATOM 5967 C C . THR B 1 304 ? 21.969 -18.031 -27.578 1 93.25 304 THR B C 1
ATOM 5969 O O . THR B 1 304 ? 22.141 -19.172 -27.156 1 93.25 304 THR B O 1
ATOM 5972 N N . THR B 1 305 ? 21.594 -17.875 -28.797 1 93.06 305 THR B N 1
ATOM 5973 C CA . THR B 1 305 ? 21.25 -18.938 -29.719 1 93.06 305 THR B CA 1
ATOM 5974 C C . THR B 1 305 ? 22.406 -19.922 -29.875 1 93.06 305 THR B C 1
ATOM 5976 O O . THR B 1 305 ? 22.188 -21.141 -29.969 1 93.06 305 THR B O 1
ATOM 5979 N N . ASN B 1 306 ? 23.625 -19.5 -29.875 1 93.19 306 ASN B N 1
ATOM 5980 C CA . ASN B 1 306 ? 24.766 -20.375 -30.109 1 93.19 306 ASN B CA 1
ATOM 5981 C C . ASN B 1 306 ? 25.547 -20.641 -28.812 1 93.19 306 ASN B C 1
ATOM 5983 O O . ASN B 1 306 ? 26.672 -21.125 -28.859 1 93.19 306 ASN B O 1
ATOM 5987 N N . TRP B 1 307 ? 24.859 -20.406 -27.734 1 96.56 307 TRP B N 1
ATOM 5988 C CA . TRP B 1 307 ? 25.547 -20.656 -26.469 1 96.56 307 TRP B CA 1
ATOM 5989 C C . TRP B 1 307 ? 25.375 -22.094 -26.016 1 96.56 307 TRP B C 1
ATOM 5991 O O . TRP B 1 307 ? 24.406 -22.766 -26.391 1 96.56 307 TRP B O 1
ATOM 6001 N N . ILE B 1 308 ? 26.281 -22.562 -25.281 1 96.81 308 ILE B N 1
ATOM 6002 C CA . ILE B 1 308 ? 26.25 -23.938 -24.797 1 96.81 308 ILE B CA 1
ATOM 6003 C C . ILE B 1 308 ? 25.453 -24.016 -23.484 1 96.81 308 ILE B C 1
ATOM 6005 O O . ILE B 1 308 ? 25.625 -23.188 -22.594 1 96.81 308 ILE B O 1
ATOM 6009 N N . THR B 1 309 ? 24.562 -25 -23.391 1 97.5 309 THR B N 1
ATOM 6010 C CA . THR B 1 309 ? 23.797 -25.219 -22.172 1 97.5 309 THR B CA 1
ATOM 6011 C C . THR B 1 309 ? 24.625 -25.984 -21.141 1 97.5 309 THR B C 1
ATOM 6013 O O . THR B 1 309 ? 25.031 -27.125 -21.391 1 97.5 309 THR B O 1
ATOM 6016 N N . LEU B 1 310 ? 24.938 -25.344 -20.047 1 96.81 310 LEU B N 1
ATOM 6017 C CA . LEU B 1 310 ? 25.562 -26.062 -18.938 1 96.81 310 LEU B CA 1
ATOM 6018 C C . LEU B 1 310 ? 24.547 -26.922 -18.203 1 96.81 310 LEU B C 1
ATOM 6020 O O . LEU B 1 310 ? 24.812 -28.109 -17.938 1 96.81 310 LEU B O 1
ATOM 6024 N N . LEU B 1 311 ? 23.344 -26.312 -17.875 1 96.62 311 LEU B N 1
ATOM 6025 C CA . LEU B 1 311 ? 22.25 -27.047 -17.266 1 96.62 311 LEU B CA 1
ATOM 6026 C C . LEU B 1 311 ? 20.938 -26.281 -17.391 1 96.62 311 LEU B C 1
ATOM 6028 O O . LEU B 1 311 ? 20.938 -25.094 -17.719 1 96.62 311 LEU B O 1
ATOM 6032 N N . GLU B 1 312 ? 19.859 -27.031 -17.234 1 97.06 312 GLU B N 1
ATOM 6033 C CA . GLU B 1 312 ? 18.5 -26.5 -17.141 1 97.06 312 GLU B CA 1
ATOM 6034 C C . GLU B 1 312 ? 17.828 -26.922 -15.836 1 97.06 312 GLU B C 1
ATOM 6036 O O . GLU B 1 312 ? 17.766 -28.109 -15.508 1 97.06 312 GLU B O 1
ATOM 6041 N N . GLN B 1 313 ? 17.469 -25.906 -15.086 1 96.31 313 GLN B N 1
ATOM 6042 C CA . GLN B 1 313 ? 16.734 -26.156 -13.844 1 96.31 313 GLN B CA 1
ATOM 6043 C C . GLN B 1 313 ? 15.227 -26.078 -14.07 1 96.31 313 GLN B C 1
ATOM 6045 O O . GLN B 1 313 ? 14.703 -25 -14.398 1 96.31 313 GLN B O 1
ATOM 6050 N N . ARG B 1 314 ? 14.508 -27.156 -13.906 1 97 314 ARG B N 1
ATOM 6051 C CA . ARG B 1 314 ? 13.07 -27.203 -14.133 1 97 314 ARG B CA 1
ATOM 6052 C C . ARG B 1 314 ? 12.312 -27.172 -12.805 1 97 314 ARG B C 1
ATOM 6054 O O . ARG B 1 314 ? 12.711 -27.828 -11.844 1 97 314 ARG B O 1
ATOM 6061 N N . SER B 1 315 ? 11.281 -26.406 -12.773 1 97.88 315 SER B N 1
ATOM 6062 C CA . SER B 1 315 ? 10.414 -26.344 -11.602 1 97.88 315 SER B CA 1
ATOM 6063 C C . SER B 1 315 ? 9.555 -27.609 -11.492 1 97.88 315 SER B C 1
ATOM 6065 O O . SER B 1 315 ? 9.516 -28.422 -12.422 1 97.88 315 SER B O 1
ATOM 6067 N N . PRO B 1 316 ? 8.875 -27.812 -10.328 1 97.75 316 PRO B N 1
ATOM 6068 C CA . PRO B 1 316 ? 7.75 -28.75 -10.336 1 97.75 316 PRO B CA 1
ATOM 6069 C C . PRO B 1 316 ? 6.691 -28.391 -11.375 1 97.75 316 PRO B C 1
ATOM 6071 O O . PRO B 1 316 ? 6.734 -27.297 -11.953 1 97.75 316 PRO B O 1
ATOM 6074 N N . ARG B 1 317 ? 5.805 -29.359 -11.68 1 98.06 317 ARG B N 1
ATOM 6075 C CA . ARG B 1 317 ? 4.723 -29.078 -12.617 1 98.06 317 ARG B CA 1
ATOM 6076 C C . ARG B 1 317 ? 3.732 -28.078 -12.039 1 98.06 317 ARG B C 1
ATOM 6078 O O . ARG B 1 317 ? 3.607 -27.953 -10.82 1 98.06 317 ARG B O 1
ATOM 6085 N N . LEU B 1 318 ? 3.08 -27.344 -12.883 1 98.44 318 LEU B N 1
ATOM 6086 C CA . LEU B 1 318 ? 2.17 -26.281 -12.477 1 98.44 318 LEU B CA 1
ATOM 6087 C C . LEU B 1 318 ? 1.068 -26.828 -11.57 1 98.44 318 LEU B C 1
ATOM 6089 O O . LEU B 1 318 ? 0.624 -26.141 -10.648 1 98.44 318 LEU B O 1
ATOM 6093 N N . LYS B 1 319 ? 0.57 -28.062 -11.805 1 98.12 319 LYS B N 1
ATOM 6094 C CA . LYS B 1 319 ? -0.468 -28.609 -10.938 1 98.12 319 LYS B CA 1
ATOM 6095 C C . LYS B 1 319 ? 0.012 -28.703 -9.492 1 98.12 319 LYS B C 1
ATOM 6097 O O . LYS B 1 319 ? -0.759 -28.453 -8.562 1 98.12 319 LYS B O 1
ATOM 6102 N N . GLU B 1 320 ? 1.319 -29.016 -9.297 1 97.81 320 GLU B N 1
ATOM 6103 C CA . GLU B 1 320 ? 1.896 -29.062 -7.961 1 97.81 320 GLU B CA 1
ATOM 6104 C C . GLU B 1 320 ? 2.068 -27.672 -7.375 1 97.81 320 GLU B C 1
ATOM 6106 O O . GLU B 1 320 ? 1.801 -27.453 -6.191 1 97.81 320 GLU B O 1
ATOM 6111 N N . ILE B 1 321 ? 2.527 -26.766 -8.211 1 98.44 321 ILE B N 1
ATOM 6112 C CA . ILE B 1 321 ? 2.719 -25.375 -7.801 1 98.44 321 ILE B CA 1
ATOM 6113 C C . ILE B 1 321 ? 1.379 -24.781 -7.383 1 98.44 321 ILE B C 1
ATOM 6115 O O . ILE B 1 321 ? 1.29 -24.094 -6.363 1 98.44 321 ILE B O 1
ATOM 6119 N N . ALA B 1 322 ? 0.331 -25.047 -8.148 1 98.62 322 ALA B N 1
ATOM 6120 C CA . ALA B 1 322 ? -1.002 -24.516 -7.859 1 98.62 322 ALA B CA 1
ATOM 6121 C C . ALA B 1 322 ? -1.525 -25.047 -6.527 1 98.62 322 ALA B C 1
ATOM 6123 O O . ALA B 1 322 ? -2.107 -24.297 -5.738 1 98.62 322 ALA B O 1
ATOM 6124 N N . VAL B 1 323 ? -1.307 -26.359 -6.25 1 97.94 323 VAL B N 1
ATOM 6125 C CA . VAL B 1 323 ? -1.731 -26.953 -4.988 1 97.94 323 VAL B CA 1
ATOM 6126 C C . VAL B 1 323 ? -1.044 -26.25 -3.822 1 97.94 323 VAL B C 1
ATOM 6128 O O . VAL B 1 323 ? -1.703 -25.812 -2.873 1 97.94 323 VAL B O 1
ATOM 6131 N N . TYR B 1 324 ? 0.243 -26.062 -3.916 1 97.44 324 TYR B N 1
ATOM 6132 C CA . TYR B 1 324 ? 0.987 -25.422 -2.836 1 97.44 324 TYR B CA 1
ATOM 6133 C C . TYR B 1 324 ? 0.554 -23.969 -2.658 1 97.44 324 TYR B C 1
ATOM 6135 O O . TYR B 1 324 ? 0.461 -23.484 -1.531 1 97.44 324 TYR B O 1
ATOM 6143 N N . THR B 1 325 ? 0.294 -23.266 -3.785 1 98.56 325 THR B N 1
ATOM 6144 C CA . THR B 1 325 ? -0.119 -21.859 -3.77 1 98.56 325 THR B CA 1
ATOM 6145 C C . THR B 1 325 ? -1.354 -21.672 -2.895 1 98.56 325 THR B C 1
ATOM 6147 O O . THR B 1 325 ? -1.368 -20.812 -2.006 1 98.56 325 THR B O 1
ATOM 6150 N N . ASN B 1 326 ? -2.34 -22.484 -3.059 1 98.69 326 ASN B N 1
ATOM 6151 C CA . ASN B 1 326 ? -3.59 -22.359 -2.316 1 98.69 326 ASN B CA 1
ATOM 6152 C C . ASN B 1 326 ? -3.477 -22.953 -0.92 1 98.69 326 ASN B C 1
ATOM 6154 O O . ASN B 1 326 ? -4.066 -22.438 0.032 1 98.69 326 ASN B O 1
ATOM 6158 N N . LEU B 1 327 ? -2.686 -24.047 -0.788 1 98 327 LEU B N 1
ATOM 6159 C CA . LEU B 1 327 ? -2.539 -24.766 0.473 1 98 327 LEU B CA 1
ATOM 6160 C C . LEU B 1 327 ? -2.002 -23.844 1.563 1 98 327 LEU B C 1
ATOM 6162 O O . LEU B 1 327 ? -2.555 -23.797 2.666 1 98 327 LEU B O 1
ATOM 6166 N N . VAL B 1 328 ? -0.938 -23.078 1.216 1 97.44 328 VAL B N 1
ATOM 6167 C CA . VAL B 1 328 ? -0.284 -22.266 2.232 1 97.44 328 VAL B CA 1
ATOM 6168 C C . VAL B 1 328 ? -0.528 -20.781 1.939 1 97.44 328 VAL B C 1
ATOM 6170 O O . VAL B 1 328 ? 0.044 -19.922 2.6 1 97.44 328 VAL B O 1
ATOM 6173 N N . SER B 1 329 ? -1.339 -20.562 0.912 1 98.38 329 SER B N 1
ATOM 6174 C CA . SER B 1 329 ? -1.681 -19.203 0.516 1 98.38 329 SER B CA 1
ATOM 6175 C C . SER B 1 329 ? -0.433 -18.406 0.151 1 98.38 329 SER B C 1
ATOM 6177 O O . SER B 1 329 ? -0.243 -17.281 0.632 1 98.38 329 SER B O 1
ATOM 6179 N N . ASN B 1 330 ? 0.369 -18.891 -0.746 1 98.5 330 ASN B N 1
ATOM 6180 C CA . ASN B 1 330 ? 1.634 -18.266 -1.121 1 98.5 330 ASN B CA 1
ATOM 6181 C C . ASN B 1 330 ? 1.428 -17.156 -2.146 1 98.5 330 ASN B C 1
ATOM 6183 O O . ASN B 1 330 ? 1.093 -17.422 -3.303 1 98.5 330 ASN B O 1
ATOM 6187 N N . ASN B 1 331 ? 1.727 -15.938 -1.787 1 98.81 331 ASN B N 1
ATOM 6188 C CA . ASN B 1 331 ? 1.476 -14.773 -2.629 1 98.81 331 ASN B CA 1
ATOM 6189 C C . ASN B 1 331 ? 2.453 -14.703 -3.799 1 98.81 331 ASN B C 1
ATOM 6191 O O . ASN B 1 331 ? 2.057 -14.414 -4.93 1 98.81 331 ASN B O 1
ATOM 6195 N N . LEU B 1 332 ? 3.709 -14.992 -3.586 1 98.75 332 LEU B N 1
ATOM 6196 C CA . LEU B 1 332 ? 4.723 -14.938 -4.633 1 98.75 332 LEU B CA 1
ATOM 6197 C C . LEU B 1 332 ? 4.367 -15.875 -5.781 1 98.75 332 LEU B C 1
ATOM 6199 O O . LEU B 1 332 ? 4.445 -15.492 -6.949 1 98.75 332 LEU B O 1
ATOM 6203 N N . TYR B 1 333 ? 3.98 -17.078 -5.402 1 98.81 333 TYR B N 1
ATOM 6204 C CA . TYR B 1 333 ? 3.615 -18.062 -6.414 1 98.81 333 TYR B CA 1
ATOM 6205 C C . TYR B 1 333 ? 2.459 -17.562 -7.273 1 98.81 333 TYR B C 1
ATOM 6207 O O . TYR B 1 333 ? 2.512 -17.641 -8.5 1 98.81 333 TYR B O 1
ATOM 6215 N N . ALA B 1 334 ? 1.436 -17.016 -6.637 1 98.94 334 ALA B N 1
ATOM 6216 C CA . ALA B 1 334 ? 0.278 -16.5 -7.359 1 98.94 334 ALA B CA 1
ATOM 6217 C C . ALA B 1 334 ? 0.684 -15.391 -8.32 1 98.94 334 ALA B C 1
ATOM 6219 O O . ALA B 1 334 ? 0.23 -15.352 -9.469 1 98.94 334 ALA B O 1
ATOM 6220 N N . GLU B 1 335 ? 1.543 -14.516 -7.891 1 98.88 335 GLU B N 1
ATOM 6221 C CA . GLU B 1 335 ? 1.978 -13.391 -8.719 1 98.88 335 GLU B CA 1
ATOM 6222 C C . GLU B 1 335 ? 2.789 -13.875 -9.922 1 98.88 335 GLU B C 1
ATOM 6224 O O . GLU B 1 335 ? 2.627 -13.367 -11.031 1 98.88 335 GLU B O 1
ATOM 6229 N N . CYS B 1 336 ? 3.67 -14.805 -9.68 1 98.88 336 CYS B N 1
ATOM 6230 C CA . CYS B 1 336 ? 4.48 -15.328 -10.773 1 98.88 336 CYS B CA 1
ATOM 6231 C C . CYS B 1 336 ? 3.615 -16.047 -11.797 1 98.88 336 CYS B C 1
ATOM 6233 O O . CYS B 1 336 ? 3.854 -15.953 -13 1 98.88 336 CYS B O 1
ATOM 6235 N N . LEU B 1 337 ? 2.623 -16.812 -11.32 1 98.94 337 LEU B N 1
ATOM 6236 C CA . LEU B 1 337 ? 1.693 -17.453 -12.234 1 98.94 337 LEU B CA 1
ATOM 6237 C C . LEU B 1 337 ? 0.968 -16.422 -13.094 1 98.94 337 LEU B C 1
ATOM 6239 O O . LEU B 1 337 ? 0.846 -16.594 -14.305 1 98.94 337 LEU B O 1
ATOM 6243 N N . LEU B 1 338 ? 0.504 -15.367 -12.5 1 98.88 338 LEU B N 1
ATOM 6244 C CA . LEU B 1 338 ? -0.202 -14.32 -13.227 1 98.88 338 LEU B CA 1
ATOM 6245 C C . LEU B 1 338 ? 0.695 -13.703 -14.297 1 98.88 338 LEU B C 1
ATOM 6247 O O . LEU B 1 338 ? 0.28 -13.539 -15.445 1 98.88 338 LEU B O 1
ATOM 6251 N N . LYS B 1 339 ? 1.914 -13.359 -13.922 1 98.81 339 LYS B N 1
ATOM 6252 C CA . LYS B 1 339 ? 2.84 -12.727 -14.859 1 98.81 339 LYS B CA 1
ATOM 6253 C C . LYS B 1 339 ? 3.246 -13.688 -15.969 1 98.81 339 LYS B C 1
ATOM 6255 O O . LYS B 1 339 ? 3.463 -13.273 -17.109 1 98.81 339 LYS B O 1
ATOM 6260 N N . GLU B 1 340 ? 3.363 -14.93 -15.625 1 98.88 340 GLU B N 1
ATOM 6261 C CA . GLU B 1 340 ? 3.725 -15.914 -16.641 1 98.88 340 GLU B CA 1
ATOM 6262 C C . GLU B 1 340 ? 2.602 -16.094 -17.656 1 98.88 340 GLU B C 1
ATOM 6264 O O . GLU B 1 340 ? 2.859 -16.312 -18.844 1 98.88 340 GLU B O 1
ATOM 6269 N N . ILE B 1 341 ? 1.326 -16.062 -17.172 1 98.88 341 ILE B N 1
ATOM 6270 C CA . ILE B 1 341 ? 0.198 -16.062 -18.109 1 98.88 341 ILE B CA 1
ATOM 6271 C C . ILE B 1 341 ? 0.369 -14.945 -19.125 1 98.88 341 ILE B C 1
ATOM 6273 O O . ILE B 1 341 ? 0.228 -15.172 -20.328 1 98.88 341 ILE B O 1
ATOM 6277 N N . ALA B 1 342 ? 0.7 -13.75 -18.641 1 98.5 342 ALA B N 1
ATOM 6278 C CA . ALA B 1 342 ? 0.912 -12.602 -19.516 1 98.5 342 ALA B CA 1
ATOM 6279 C C . ALA B 1 342 ? 2.072 -12.852 -20.484 1 98.5 342 ALA B C 1
ATOM 6281 O O . ALA B 1 342 ? 1.952 -12.625 -21.688 1 98.5 342 ALA B O 1
ATOM 6282 N N . PHE B 1 343 ? 3.178 -13.328 -19.953 1 98.25 343 PHE B N 1
ATOM 6283 C CA . PHE B 1 343 ? 4.371 -13.547 -20.75 1 98.25 343 PHE B CA 1
ATOM 6284 C C . PHE B 1 343 ? 4.094 -14.539 -21.875 1 98.25 343 PHE B C 1
ATOM 6286 O O . PHE B 1 343 ? 4.469 -14.312 -23.031 1 98.25 343 PHE B O 1
ATOM 6293 N N . ASN B 1 344 ? 3.475 -15.617 -21.531 1 97.81 344 ASN B N 1
ATOM 6294 C CA . ASN B 1 344 ? 3.168 -16.672 -22.5 1 97.81 344 ASN B CA 1
ATOM 6295 C C . ASN B 1 344 ? 2.287 -16.141 -23.641 1 97.81 344 ASN B C 1
ATOM 6297 O O . ASN B 1 344 ? 2.418 -16.578 -24.781 1 97.81 344 ASN B O 1
ATOM 6301 N N . LYS B 1 345 ? 1.471 -15.211 -23.328 1 96.69 345 LYS B N 1
ATOM 6302 C CA . LYS B 1 345 ? 0.512 -14.695 -24.297 1 96.69 345 LYS B CA 1
ATOM 6303 C C . LYS B 1 345 ? 1.108 -13.547 -25.109 1 96.69 345 LYS B C 1
ATOM 6305 O O . LYS B 1 345 ? 0.821 -13.398 -26.297 1 96.69 345 LYS B O 1
ATOM 6310 N N . THR B 1 346 ? 1.997 -12.703 -24.484 1 95.81 346 THR B N 1
ATOM 6311 C CA . THR B 1 346 ? 2.32 -11.43 -25.109 1 95.81 346 THR B CA 1
ATOM 6312 C C . THR B 1 346 ? 3.832 -11.25 -25.219 1 95.81 346 THR B C 1
ATOM 6314 O O . THR B 1 346 ? 4.305 -10.352 -25.922 1 95.81 346 THR B O 1
ATOM 6317 N N . GLY B 1 347 ? 4.566 -12.047 -24.531 1 95.06 347 GLY B N 1
ATOM 6318 C CA . GLY B 1 347 ? 6.004 -11.852 -24.453 1 95.06 347 GLY B CA 1
ATOM 6319 C C . GLY B 1 347 ? 6.41 -10.859 -23.375 1 95.06 347 GLY B C 1
ATOM 6320 O O . GLY B 1 347 ? 7.602 -10.602 -23.172 1 95.06 347 GLY B O 1
ATOM 6321 N N . ILE B 1 348 ? 5.422 -10.305 -22.641 1 93.81 348 ILE B N 1
ATOM 6322 C CA . ILE B 1 348 ? 5.68 -9.336 -21.578 1 93.81 348 ILE B CA 1
ATOM 6323 C C . ILE B 1 348 ? 5.055 -9.828 -20.281 1 93.81 348 ILE B C 1
ATOM 6325 O O . ILE B 1 348 ? 3.836 -9.977 -20.172 1 93.81 348 ILE B O 1
ATOM 6329 N N . GLY B 1 349 ? 5.852 -10.102 -19.312 1 96.44 349 GLY B N 1
ATOM 6330 C CA . GLY B 1 349 ? 5.371 -10.594 -18.031 1 96.44 349 GLY B CA 1
ATOM 6331 C C . GLY B 1 349 ? 5.039 -9.477 -17.062 1 96.44 349 GLY B C 1
ATOM 6332 O O . GLY B 1 349 ? 5.844 -9.141 -16.188 1 96.44 349 GLY B O 1
ATOM 6333 N N . SER B 1 350 ? 3.863 -8.938 -17.125 1 95.31 350 SER B N 1
ATOM 6334 C CA . SER B 1 350 ? 3.453 -7.863 -16.219 1 95.31 350 SER B CA 1
ATOM 6335 C C . SER B 1 350 ? 2.141 -8.203 -15.523 1 95.31 350 SER B C 1
ATOM 6337 O O . SER B 1 350 ? 1.369 -9.031 -16.016 1 95.31 350 SER B O 1
ATOM 6339 N N . THR B 1 351 ? 1.923 -7.598 -14.398 1 97.5 351 THR B N 1
ATOM 6340 C CA . THR B 1 351 ? 0.719 -7.805 -13.602 1 97.5 351 THR B CA 1
ATOM 6341 C C . THR B 1 351 ? -0.521 -7.352 -14.367 1 97.5 351 THR B C 1
ATOM 6343 O O . THR B 1 351 ? -1.524 -8.062 -14.414 1 97.5 351 THR B O 1
ATOM 6346 N N . GLU B 1 352 ? -0.439 -6.215 -15.023 1 95.94 352 GLU B N 1
ATOM 6347 C CA . GLU B 1 352 ? -1.58 -5.633 -15.727 1 95.94 352 GLU B CA 1
ATOM 6348 C C . GLU B 1 352 ? -2.037 -6.531 -16.875 1 95.94 3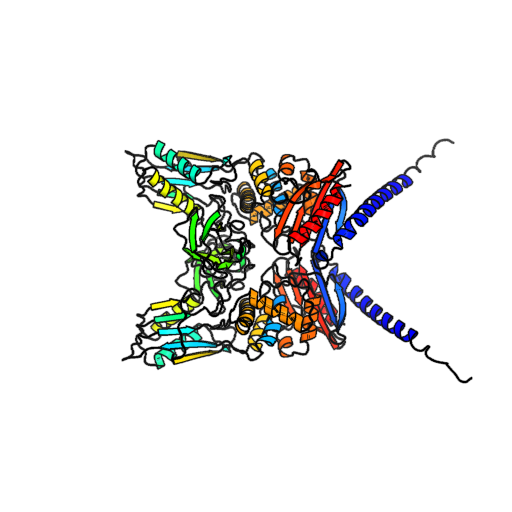52 GLU B C 1
ATOM 6350 O O . GLU B 1 352 ? -3.232 -6.793 -17.016 1 95.94 352 GLU B O 1
ATOM 6355 N N . LEU B 1 353 ? -1.103 -7.035 -17.656 1 97.44 353 LEU B N 1
ATOM 6356 C CA . LEU B 1 353 ? -1.438 -7.895 -18.781 1 97.44 353 LEU B CA 1
ATOM 6357 C C . LEU B 1 353 ? -1.941 -9.25 -18.312 1 97.44 353 LEU B C 1
ATOM 6359 O O . LEU B 1 353 ? -2.822 -9.844 -18.922 1 97.44 353 LEU B O 1
ATOM 6363 N N . GLY B 1 354 ? -1.342 -9.719 -17.188 1 98.56 354 GLY B N 1
ATOM 6364 C CA . GLY B 1 354 ? -1.842 -10.945 -16.594 1 98.56 354 GLY B CA 1
ATOM 6365 C C . GLY B 1 354 ? -3.277 -10.836 -16.109 1 98.56 354 GLY B C 1
ATOM 6366 O O . GLY B 1 354 ? -4.098 -11.719 -16.391 1 98.56 354 GLY B O 1
ATOM 6367 N N . ALA B 1 355 ? -3.578 -9.758 -15.445 1 98.44 355 ALA B N 1
ATOM 6368 C CA . ALA B 1 355 ? -4.934 -9.516 -14.961 1 98.44 355 ALA B CA 1
ATOM 6369 C C . ALA B 1 355 ? -5.93 -9.453 -16.109 1 98.44 355 ALA B C 1
ATOM 6371 O O . ALA B 1 355 ? -7.027 -10.008 -16.031 1 98.44 355 ALA B O 1
ATOM 6372 N N . ALA B 1 356 ? -5.551 -8.797 -17.156 1 98.25 356 ALA B N 1
ATOM 6373 C CA . ALA B 1 356 ? -6.406 -8.695 -18.328 1 98.25 356 ALA B CA 1
ATOM 6374 C C . ALA B 1 356 ? -6.66 -10.07 -18.938 1 98.25 356 ALA B C 1
ATOM 6376 O O . ALA B 1 356 ? -7.785 -10.383 -19.344 1 98.25 356 ALA B O 1
ATOM 6377 N N . ALA B 1 357 ? -5.609 -10.875 -19.031 1 98.75 357 ALA B N 1
ATOM 6378 C CA . ALA B 1 357 ? -5.742 -12.219 -19.578 1 98.75 357 ALA B CA 1
ATOM 6379 C C . ALA B 1 357 ? -6.668 -13.078 -18.719 1 98.75 357 ALA B C 1
ATOM 6381 O O . ALA B 1 357 ? -7.473 -13.852 -19.25 1 98.75 357 ALA B O 1
ATOM 6382 N N . VAL B 1 358 ? -6.582 -12.938 -17.469 1 98.81 358 VAL B N 1
ATOM 6383 C CA . VAL B 1 358 ? -7.418 -13.703 -16.547 1 98.81 358 VAL B CA 1
ATOM 6384 C C . VAL B 1 358 ? -8.875 -13.273 -16.688 1 98.81 358 VAL B C 1
ATOM 6386 O O . VAL B 1 358 ? -9.781 -14.117 -16.719 1 98.81 358 VAL B O 1
ATOM 6389 N N . LYS B 1 359 ? -9.109 -11.984 -16.734 1 98.5 359 LYS B N 1
ATOM 6390 C CA . LYS B 1 359 ? -10.477 -11.5 -16.922 1 98.5 359 LYS B CA 1
ATOM 6391 C C . LYS B 1 359 ? -11.07 -12.031 -18.234 1 98.5 359 LYS B C 1
ATOM 6393 O O . LYS B 1 359 ? -12.234 -12.445 -18.266 1 98.5 359 LYS B O 1
ATOM 6398 N N . LYS B 1 360 ? -10.297 -12.047 -19.297 1 98.44 360 LYS B N 1
ATOM 6399 C CA . LYS B 1 360 ? -10.734 -12.586 -20.594 1 98.44 360 LYS B CA 1
ATOM 6400 C C . LYS B 1 360 ? -11.078 -14.07 -20.484 1 98.44 360 LYS B C 1
ATOM 6402 O O . LYS B 1 360 ? -12.07 -14.531 -21.047 1 98.44 360 LYS B O 1
ATOM 6407 N N . TYR B 1 361 ? -10.266 -14.805 -19.75 1 98.5 361 TYR B N 1
ATOM 6408 C CA . TYR B 1 361 ? -10.516 -16.219 -19.5 1 98.5 361 TYR B CA 1
ATOM 6409 C C . TYR B 1 361 ? -11.852 -16.422 -18.812 1 98.5 361 TYR B C 1
ATOM 6411 O O . TYR B 1 361 ? -12.656 -17.266 -19.219 1 98.5 361 TYR B O 1
ATOM 6419 N N . LEU B 1 362 ? -12.078 -15.633 -17.734 1 98.75 362 LEU B N 1
ATOM 6420 C CA . LEU B 1 362 ? -13.328 -15.742 -16.984 1 98.75 362 LEU B CA 1
ATOM 6421 C C . LEU B 1 362 ? -14.531 -15.492 -17.891 1 98.75 362 LEU B C 1
ATOM 6423 O O . LEU B 1 362 ? -15.492 -16.25 -17.875 1 98.75 362 LEU B O 1
ATOM 6427 N N . LYS B 1 363 ? -14.453 -14.453 -18.672 1 98.25 363 LYS B N 1
ATOM 6428 C CA . LYS B 1 363 ? -15.523 -14.133 -19.609 1 98.25 363 LYS B CA 1
ATOM 6429 C C . LYS B 1 363 ? -15.758 -15.273 -20.594 1 98.25 363 LYS B C 1
ATOM 6431 O O . LYS B 1 363 ? -16.906 -15.625 -20.891 1 98.25 363 LYS B O 1
ATOM 6436 N N . LYS B 1 364 ? -14.727 -15.828 -21.078 1 98.25 364 LYS B N 1
ATOM 6437 C CA . LYS B 1 364 ? -14.789 -16.906 -22.062 1 98.25 364 LYS B CA 1
ATOM 6438 C C . LYS B 1 364 ? -15.531 -18.109 -21.516 1 98.25 364 LYS B C 1
ATOM 6440 O O . LYS B 1 364 ? -16.266 -18.781 -22.25 1 98.25 364 LYS B O 1
ATOM 6445 N N . ILE B 1 365 ? -15.352 -18.391 -20.328 1 97.75 365 ILE B N 1
ATOM 6446 C CA . ILE B 1 365 ? -15.961 -19.594 -19.781 1 97.75 365 ILE B CA 1
ATOM 6447 C C . ILE B 1 365 ? -17.344 -19.266 -19.219 1 97.75 365 ILE B C 1
ATOM 6449 O O . ILE B 1 365 ? -17.969 -20.109 -18.578 1 97.75 365 ILE B O 1
ATOM 6453 N N . GLY B 1 366 ? -17.781 -18.016 -19.328 1 97.69 366 GLY B N 1
ATOM 6454 C CA . GLY B 1 366 ? -19.156 -17.656 -19.031 1 97.69 366 GLY B CA 1
ATOM 6455 C C . GLY B 1 366 ? -19.328 -17.062 -17.641 1 97.69 366 GLY B C 1
ATOM 6456 O O . GLY B 1 366 ? -20.438 -16.969 -17.125 1 97.69 366 GLY B O 1
ATOM 6457 N N . VAL B 1 367 ? -18.297 -16.656 -16.953 1 98.12 367 VAL B N 1
ATOM 6458 C CA . VAL B 1 367 ? -18.406 -15.938 -15.688 1 98.12 367 VAL B CA 1
ATOM 6459 C C . VAL B 1 367 ? -18.641 -14.453 -15.961 1 98.12 367 VAL B C 1
ATOM 6461 O O . VAL B 1 367 ? -17.953 -13.844 -16.781 1 98.12 367 VAL B O 1
ATOM 6464 N N . ASP B 1 368 ? -19.641 -13.906 -15.344 1 96.94 368 ASP B N 1
ATOM 6465 C CA . ASP B 1 368 ? -19.906 -12.477 -15.445 1 96.94 368 ASP B CA 1
ATOM 6466 C C . ASP B 1 368 ? -18.734 -11.664 -14.898 1 96.94 368 ASP B C 1
ATOM 6468 O O . ASP B 1 368 ? -18.297 -11.875 -13.766 1 96.94 368 ASP B O 1
ATOM 6472 N N . THR B 1 369 ? -18.203 -10.781 -15.703 1 96.75 369 THR B N 1
ATOM 6473 C CA . THR B 1 369 ? -17.047 -10.016 -15.234 1 96.75 369 THR B CA 1
ATOM 6474 C C . THR B 1 369 ? -17.438 -8.57 -14.945 1 96.75 369 THR B C 1
ATOM 6476 O O . THR B 1 369 ? -16.578 -7.715 -14.75 1 96.75 369 THR B O 1
ATOM 6479 N N . SER B 1 370 ? -18.75 -8.242 -14.938 1 93.44 370 SER B N 1
ATOM 6480 C CA . SER B 1 370 ? -19.203 -6.902 -14.555 1 93.44 370 SER B CA 1
ATOM 6481 C C . SER B 1 370 ? -18.828 -6.586 -13.109 1 93.44 370 SER B C 1
ATOM 6483 O O . SER B 1 370 ? -19.078 -7.383 -12.211 1 93.44 370 SER B O 1
ATOM 6485 N N . GLY B 1 371 ? -18.188 -5.477 -12.969 1 92.81 371 GLY B N 1
ATOM 6486 C CA . GLY B 1 371 ? -17.812 -5.059 -11.625 1 92.81 371 GLY B CA 1
ATOM 6487 C C . GLY B 1 371 ? -16.562 -5.738 -11.117 1 92.81 371 GLY B C 1
ATOM 6488 O O . GLY B 1 371 ? -16.078 -5.434 -10.023 1 92.81 371 GLY B O 1
ATOM 6489 N N . LEU B 1 372 ? -16.016 -6.652 -11.906 1 96.88 372 LEU B N 1
ATOM 6490 C CA . LEU B 1 372 ? -14.805 -7.367 -11.523 1 96.88 372 LEU B CA 1
ATOM 6491 C C . LEU B 1 372 ? -13.578 -6.488 -11.719 1 96.88 372 LEU B C 1
ATOM 6493 O O . LEU B 1 372 ? -13.375 -5.93 -12.805 1 96.88 372 LEU B O 1
ATOM 6497 N N . VAL B 1 373 ? -12.773 -6.262 -10.672 1 97.62 373 VAL B N 1
ATOM 6498 C CA . VAL B 1 373 ? -11.508 -5.535 -10.742 1 97.62 373 VAL B CA 1
ATOM 6499 C C . VAL B 1 373 ? -10.375 -6.418 -10.234 1 97.62 373 VAL B C 1
ATOM 6501 O O . VAL B 1 373 ? -10.375 -6.836 -9.07 1 97.62 373 VAL B O 1
ATOM 6504 N N . LEU B 1 374 ? -9.484 -6.742 -11.102 1 98.12 374 LEU B N 1
ATOM 6505 C CA . LEU B 1 374 ? -8.297 -7.516 -10.766 1 98.12 374 LEU B CA 1
ATOM 6506 C C . LEU B 1 374 ? -7.055 -6.625 -10.781 1 98.12 374 LEU B C 1
ATOM 6508 O O . LEU B 1 374 ? -6.723 -6.031 -11.805 1 98.12 374 LEU B O 1
ATOM 6512 N N . ARG B 1 375 ? -6.379 -6.543 -9.617 1 98.12 375 ARG B N 1
ATOM 6513 C CA . ARG B 1 375 ? -5.223 -5.66 -9.484 1 98.12 375 ARG B CA 1
ATOM 6514 C C . ARG B 1 375 ? -3.938 -6.465 -9.336 1 98.12 375 ARG B C 1
ATOM 6516 O O . ARG B 1 375 ? -2.842 -5.934 -9.516 1 98.12 375 ARG B O 1
ATOM 6523 N N . ASP B 1 376 ? -3.971 -7.684 -8.984 1 98.5 376 ASP B N 1
ATOM 6524 C CA . ASP B 1 376 ? -2.85 -8.602 -8.797 1 98.5 376 ASP B CA 1
ATOM 6525 C C . ASP B 1 376 ? -3.309 -10.055 -8.875 1 98.5 376 ASP B C 1
ATOM 6527 O O . ASP B 1 376 ? -4.414 -10.336 -9.344 1 98.5 376 ASP B O 1
ATOM 6531 N N . GLY B 1 377 ? -2.439 -10.953 -8.562 1 98.75 377 GLY B N 1
ATOM 6532 C CA . GLY B 1 377 ? -2.781 -12.359 -8.664 1 98.75 377 GLY B CA 1
ATOM 6533 C C . GLY B 1 377 ? -3.002 -13.016 -7.312 1 98.75 377 GLY B C 1
ATOM 6534 O O . GLY B 1 377 ? -3.566 -14.109 -7.234 1 98.75 377 GLY B O 1
ATOM 6535 N N . SER B 1 378 ? -2.557 -12.414 -6.262 1 98.81 378 SER B N 1
ATOM 6536 C CA . SER B 1 378 ? -2.549 -13.055 -4.953 1 98.81 378 SER B CA 1
ATOM 6537 C C . SER B 1 378 ? -3.738 -12.602 -4.109 1 98.81 378 SER B C 1
ATOM 6539 O O . SER B 1 378 ? -4.156 -13.312 -3.189 1 98.81 378 SER B O 1
ATOM 6541 N N . GLY B 1 379 ? -4.277 -11.414 -4.395 1 98.69 379 GLY B N 1
ATOM 6542 C CA . GLY B 1 379 ? -5.348 -10.867 -3.582 1 98.69 379 GLY B CA 1
ATOM 6543 C C . GLY B 1 379 ? -4.855 -9.914 -2.506 1 98.69 379 GLY B C 1
ATOM 6544 O O . GLY B 1 379 ? -5.637 -9.461 -1.671 1 98.69 379 GLY B O 1
ATOM 6545 N N . MET B 1 380 ? -3.568 -9.516 -2.568 1 98.44 380 MET B N 1
ATOM 6546 C CA . MET B 1 380 ? -2.979 -8.633 -1.561 1 98.44 380 MET B CA 1
ATOM 6547 C C . MET B 1 380 ? -3.469 -7.203 -1.735 1 98.44 380 MET B C 1
ATOM 6549 O O . MET B 1 380 ? -3.5 -6.434 -0.774 1 98.44 380 MET B O 1
ATOM 6553 N N . SER B 1 381 ? -3.809 -6.832 -2.979 1 98.25 381 SER B N 1
ATOM 6554 C CA . SER B 1 381 ? -4.34 -5.492 -3.201 1 98.25 381 SER B CA 1
ATOM 6555 C C . SER B 1 381 ? -5.703 -5.32 -2.543 1 98.25 381 SER B C 1
ATOM 6557 O O . SER B 1 381 ? -6.633 -6.078 -2.824 1 98.25 381 SER B O 1
ATOM 6559 N N . PRO B 1 382 ? -5.859 -4.27 -1.747 1 97.69 382 PRO B N 1
ATOM 6560 C CA . PRO B 1 382 ? -7.18 -4.016 -1.166 1 97.69 382 PRO B CA 1
ATOM 6561 C C . PRO B 1 382 ? -8.188 -3.514 -2.195 1 97.69 382 PRO B C 1
ATOM 6563 O O . PRO B 1 382 ? -9.375 -3.389 -1.888 1 97.69 382 PRO B O 1
ATOM 6566 N N . PHE B 1 383 ? -7.777 -3.342 -3.441 1 97.62 383 PHE B N 1
ATOM 6567 C CA . PHE B 1 383 ? -8.633 -2.721 -4.441 1 97.62 383 PHE B CA 1
ATOM 6568 C C . PHE B 1 383 ? -9.219 -3.768 -5.383 1 97.62 383 PHE B C 1
ATOM 6570 O O . PHE B 1 383 ? -10.016 -3.443 -6.262 1 97.62 383 PHE B O 1
ATOM 6577 N N . ASN B 1 384 ? -8.75 -5.012 -5.199 1 98.31 384 ASN B N 1
ATOM 6578 C CA . ASN B 1 384 ? -9.469 -6.062 -5.914 1 98.31 384 ASN B CA 1
ATOM 6579 C C . ASN B 1 384 ? -10.961 -6.047 -5.59 1 98.31 384 ASN B C 1
ATOM 6581 O O . ASN B 1 384 ? -11.352 -5.742 -4.465 1 98.31 384 ASN B O 1
ATOM 6585 N N . SER B 1 385 ? -11.789 -6.348 -6.578 1 97.75 385 SER B N 1
ATOM 6586 C CA . SER B 1 385 ? -13.242 -6.418 -6.414 1 97.75 385 SER B CA 1
ATOM 6587 C C . SER B 1 385 ? -13.82 -7.633 -7.137 1 97.75 385 SER B C 1
ATOM 6589 O O . SER B 1 385 ? -13.641 -7.785 -8.344 1 97.75 385 SER B O 1
ATOM 6591 N N . ILE B 1 386 ? -14.438 -8.453 -6.434 1 98.44 386 ILE B N 1
ATOM 6592 C CA . ILE B 1 386 ? -15.094 -9.641 -6.98 1 98.44 386 ILE B CA 1
ATOM 6593 C C . ILE B 1 386 ? -16.359 -9.945 -6.188 1 98.44 386 ILE B C 1
ATOM 6595 O O . ILE B 1 386 ? -16.391 -9.789 -4.965 1 98.44 386 ILE B O 1
ATOM 6599 N N . SER B 1 387 ? -17.438 -10.328 -6.816 1 98.5 387 SER B N 1
ATOM 6600 C CA . SER B 1 387 ? -18.656 -10.664 -6.098 1 98.5 387 SER B CA 1
ATOM 6601 C C . SER B 1 387 ? -18.688 -12.133 -5.691 1 98.5 387 SER B C 1
ATOM 6603 O O . SER B 1 387 ? -18.062 -12.969 -6.355 1 98.5 387 SER B O 1
ATOM 6605 N N . PRO B 1 388 ? -19.406 -12.43 -4.578 1 98.75 388 PRO B N 1
ATOM 6606 C CA . PRO B 1 388 ? -19.578 -13.836 -4.211 1 98.75 388 PRO B CA 1
ATOM 6607 C C . PRO B 1 388 ? -20.141 -14.68 -5.352 1 98.75 388 PRO B C 1
ATOM 6609 O O . PRO B 1 388 ? -19.688 -15.805 -5.57 1 98.75 388 PRO B O 1
ATOM 6612 N N . ASN B 1 389 ? -21.062 -14.117 -6.121 1 98.56 389 ASN B N 1
ATOM 6613 C CA . ASN B 1 389 ? -21.672 -14.852 -7.223 1 98.56 389 ASN B CA 1
ATOM 6614 C C . ASN B 1 389 ? -20.656 -15.141 -8.328 1 98.56 389 ASN B C 1
ATOM 6616 O O . ASN B 1 389 ? -20.688 -16.203 -8.953 1 98.56 389 ASN B O 1
ATOM 6620 N N . GLN B 1 390 ? -19.781 -14.234 -8.602 1 98.5 390 GLN B N 1
ATOM 6621 C CA . GLN B 1 390 ? -18.734 -14.461 -9.594 1 98.5 390 GLN B CA 1
ATOM 6622 C C . GLN B 1 390 ? -17.828 -15.625 -9.18 1 98.5 390 GLN B C 1
ATOM 6624 O O . GLN B 1 390 ? -17.484 -16.469 -10 1 98.5 390 GLN B O 1
ATOM 6629 N N . LEU B 1 391 ? -17.5 -15.711 -7.914 1 98.75 391 LEU B N 1
ATOM 6630 C CA . LEU B 1 391 ? -16.625 -16.781 -7.426 1 98.75 391 LEU B CA 1
ATOM 6631 C C . LEU B 1 391 ? -17.328 -18.125 -7.477 1 98.75 391 LEU B C 1
ATOM 6633 O O . LEU B 1 391 ? -16.734 -19.125 -7.922 1 98.75 391 LEU B O 1
ATOM 6637 N N . THR B 1 392 ? -18.641 -18.172 -7.031 1 98.69 392 THR B N 1
ATOM 6638 C CA . THR B 1 392 ? -19.344 -19.453 -7.043 1 98.69 392 THR B CA 1
ATOM 6639 C C . THR B 1 392 ? -19.609 -19.906 -8.477 1 98.69 392 THR B C 1
ATOM 6641 O O . THR B 1 392 ? -19.641 -21.109 -8.758 1 98.69 392 THR B O 1
ATOM 6644 N N . SER B 1 393 ? -19.766 -18.922 -9.367 1 98.44 393 SER B N 1
ATOM 6645 C CA . SER B 1 393 ? -19.906 -19.266 -10.781 1 98.44 393 SER B CA 1
ATOM 6646 C C . SER B 1 393 ? -18.641 -19.938 -11.312 1 98.44 393 SER B C 1
ATOM 6648 O O . SER B 1 393 ? -18.703 -20.969 -11.969 1 98.44 393 SER B O 1
ATOM 6650 N N . LEU B 1 394 ? -17.5 -19.375 -11.039 1 98.62 394 LEU B N 1
ATOM 6651 C CA . LEU B 1 394 ? -16.234 -19.953 -11.445 1 98.62 394 LEU B CA 1
ATOM 6652 C C . LEU B 1 394 ? -16.062 -21.344 -10.852 1 98.62 394 LEU B C 1
ATOM 6654 O O . LEU B 1 394 ? -15.68 -22.297 -11.562 1 98.62 394 LEU B O 1
ATOM 6658 N N . LEU B 1 395 ? -16.328 -21.453 -9.555 1 98.69 395 LEU B N 1
ATOM 6659 C CA . LEU B 1 395 ? -16.188 -22.734 -8.875 1 98.69 395 LEU B CA 1
ATOM 6660 C C . LEU B 1 395 ? -17.078 -23.781 -9.508 1 98.69 395 LEU B C 1
ATOM 6662 O O . LEU B 1 395 ? -16.656 -24.922 -9.703 1 98.69 395 LEU B O 1
ATOM 6666 N N . ALA B 1 396 ? -18.297 -23.391 -9.836 1 98.19 396 ALA B N 1
ATOM 6667 C CA . ALA B 1 396 ? -19.219 -24.328 -10.484 1 98.19 396 ALA B CA 1
ATOM 6668 C C . ALA B 1 396 ? -18.656 -24.781 -11.836 1 98.19 396 ALA B C 1
ATOM 6670 O O . ALA B 1 396 ? -18.734 -25.969 -12.164 1 98.19 396 ALA B O 1
ATOM 6671 N N . LYS B 1 397 ? -18.125 -23.875 -12.555 1 96.81 397 LYS B N 1
ATOM 6672 C CA . LYS B 1 397 ? -17.578 -24.188 -13.883 1 96.81 397 LYS B CA 1
ATOM 6673 C C . LYS B 1 397 ? -16.344 -25.078 -13.781 1 96.81 397 LYS B C 1
ATOM 6675 O O . LYS B 1 397 ? -16.031 -25.812 -14.719 1 96.81 397 LYS B O 1
ATOM 6680 N N . GLN B 1 398 ? -15.648 -25.031 -12.664 1 97.19 398 GLN B N 1
ATOM 6681 C CA . GLN B 1 398 ? -14.391 -25.75 -12.516 1 97.19 398 GLN B CA 1
ATOM 6682 C C . GLN B 1 398 ? -14.586 -27.047 -11.742 1 97.19 398 GLN B C 1
ATOM 6684 O O . GLN B 1 398 ? -13.633 -27.797 -11.508 1 97.19 398 GLN B O 1
ATOM 6689 N N . GLN B 1 399 ? -15.781 -27.438 -11.398 1 95.88 399 GLN B N 1
ATOM 6690 C CA . GLN B 1 399 ? -16.031 -28.547 -10.5 1 95.88 399 GLN B CA 1
ATOM 6691 C C . GLN B 1 399 ? -15.57 -29.875 -11.117 1 95.88 399 GLN B C 1
ATOM 6693 O O . GLN B 1 399 ? -15.086 -30.75 -10.406 1 95.88 399 GLN B O 1
ATOM 6698 N N . ALA B 1 400 ? -15.641 -29.984 -12.438 1 95.31 400 ALA B N 1
ATOM 6699 C CA . ALA B 1 400 ? -15.266 -31.219 -13.117 1 95.31 400 ALA B CA 1
ATOM 6700 C C . ALA B 1 400 ? -13.75 -31.328 -13.266 1 95.31 400 ALA B C 1
ATOM 6702 O O . ALA B 1 400 ? -13.234 -32.406 -13.578 1 95.31 400 ALA B O 1
ATOM 6703 N N . ASN B 1 401 ? -13.086 -30.25 -13.109 1 96.88 401 ASN B N 1
ATOM 6704 C CA . ASN B 1 401 ? -11.625 -30.25 -13.164 1 96.88 401 ASN B CA 1
ATOM 6705 C C . ASN B 1 401 ? -11.016 -30.766 -11.859 1 96.88 401 ASN B C 1
ATOM 6707 O O . ASN B 1 401 ? -10.781 -29.984 -10.938 1 96.88 401 ASN B O 1
ATOM 6711 N N . THR B 1 402 ? -10.648 -31.969 -11.844 1 97 402 THR B N 1
ATOM 6712 C CA . THR B 1 402 ? -10.188 -32.625 -10.625 1 97 402 THR B CA 1
ATOM 6713 C C . THR B 1 402 ? -8.859 -32.031 -10.164 1 97 402 THR B C 1
ATOM 6715 O O . THR B 1 402 ? -8.578 -31.984 -8.969 1 97 402 THR B O 1
ATOM 6718 N N . VAL B 1 403 ? -8.047 -31.609 -11.133 1 97.69 403 VAL B N 1
ATOM 6719 C CA . VAL B 1 403 ? -6.781 -30.969 -10.781 1 97.69 403 VAL B CA 1
ATOM 6720 C C . VAL B 1 403 ? -7.043 -29.688 -10.008 1 97.69 403 VAL B C 1
ATOM 6722 O O . VAL B 1 403 ? -6.473 -29.469 -8.938 1 97.69 403 VAL B O 1
ATOM 6725 N N . PHE B 1 404 ? -7.949 -28.906 -10.508 1 98.31 404 PHE B N 1
ATOM 6726 C CA . PHE B 1 404 ? -8.273 -27.641 -9.859 1 98.31 404 PHE B CA 1
ATOM 6727 C C . PHE B 1 404 ? -8.914 -27.875 -8.5 1 98.31 404 PHE B C 1
ATOM 6729 O O . PHE B 1 404 ? -8.562 -27.234 -7.512 1 98.31 404 PHE B O 1
ATOM 6736 N N . VAL B 1 405 ? -9.883 -28.75 -8.453 1 98.19 405 VAL B N 1
ATOM 6737 C CA . VAL B 1 405 ? -10.57 -29.047 -7.199 1 98.19 405 VAL B CA 1
ATOM 6738 C C . VAL B 1 405 ? -9.562 -29.484 -6.137 1 98.19 405 VAL B C 1
ATOM 6740 O O . VAL B 1 405 ? -9.672 -29.094 -4.973 1 98.19 405 VAL B O 1
ATOM 6743 N N . GLY B 1 406 ? -8.562 -30.219 -6.586 1 97.06 406 GLY B N 1
ATOM 6744 C CA . GLY B 1 406 ? -7.527 -30.703 -5.691 1 97.06 406 GLY B CA 1
ATOM 6745 C C . GLY B 1 406 ? -6.609 -29.625 -5.172 1 97.06 406 GLY B C 1
ATOM 6746 O O . GLY B 1 406 ? -5.875 -29.828 -4.203 1 97.06 406 GLY B O 1
ATOM 6747 N N . CYS B 1 407 ? -6.637 -28.438 -5.773 1 97.19 407 CYS B N 1
ATOM 6748 C CA . CYS B 1 407 ? -5.812 -27.312 -5.348 1 97.19 407 CYS B CA 1
ATOM 6749 C C . CYS B 1 407 ? -6.398 -26.641 -4.105 1 97.19 407 CYS B C 1
ATOM 6751 O O . CYS B 1 407 ? -5.703 -25.906 -3.41 1 97.19 407 CYS B O 1
ATOM 6753 N N . LEU B 1 408 ? -7.711 -26.797 -3.828 1 98.5 408 LEU B N 1
ATOM 6754 C CA . LEU B 1 408 ? -8.328 -26.172 -2.66 1 98.5 408 LEU B CA 1
ATOM 6755 C C . LEU B 1 408 ? -8.141 -27.047 -1.421 1 98.5 408 LEU B C 1
ATOM 6757 O O . LEU B 1 408 ? -8.43 -28.234 -1.446 1 98.5 408 LEU B O 1
ATOM 6761 N N . PRO B 1 409 ? -7.625 -26.5 -0.358 1 98.44 409 PRO B N 1
ATOM 6762 C CA . PRO B 1 409 ? -7.305 -27.297 0.83 1 98.44 409 PRO B CA 1
ATOM 6763 C C . PRO B 1 409 ? -8.547 -27.828 1.532 1 98.44 409 PRO B C 1
ATOM 6765 O O . PRO B 1 409 ? -9.609 -27.219 1.478 1 98.44 409 PRO B O 1
ATOM 6768 N N . THR B 1 410 ? -8.398 -28.969 2.18 1 98.5 410 THR B N 1
ATOM 6769 C CA . THR B 1 410 ? -9.461 -29.594 2.951 1 98.5 410 THR B CA 1
ATOM 6770 C C . THR B 1 410 ? -9.539 -29.016 4.355 1 98.5 410 THR B C 1
ATOM 6772 O O . THR B 1 410 ? -8.578 -29.109 5.129 1 98.5 410 THR B O 1
ATOM 6775 N N . ALA B 1 411 ? -10.688 -28.438 4.656 1 98.5 411 ALA B N 1
ATOM 6776 C CA . ALA B 1 411 ? -10.883 -27.859 5.984 1 98.5 411 ALA B CA 1
ATOM 6777 C C . ALA B 1 411 ? -10.711 -28.906 7.07 1 98.5 411 ALA B C 1
ATOM 6779 O O . ALA B 1 411 ? -11.172 -30.047 6.918 1 98.5 411 ALA B O 1
ATOM 6780 N N . GLY B 1 412 ? -10 -28.5 8.18 1 97.88 412 GLY B N 1
ATOM 6781 C CA . GLY B 1 412 ? -9.805 -29.406 9.305 1 97.88 412 GLY B CA 1
ATOM 6782 C C . GLY B 1 412 ? -8.617 -30.328 9.125 1 97.88 412 GLY B C 1
ATOM 6783 O O . GLY B 1 412 ? -8.234 -31.047 10.055 1 97.88 412 GLY B O 1
ATOM 6784 N N . LYS B 1 413 ? -7.941 -30.266 7.984 1 97.19 413 LYS B N 1
ATOM 6785 C CA . LYS B 1 413 ? -6.898 -31.25 7.711 1 97.19 413 LYS B CA 1
ATOM 6786 C C . LYS B 1 413 ? -5.602 -30.562 7.281 1 97.19 413 LYS B C 1
ATOM 6788 O O . LYS B 1 413 ? -4.512 -30.969 7.695 1 97.19 413 LYS B O 1
ATOM 6793 N N . GLU B 1 414 ? -5.672 -29.609 6.469 1 95.44 414 GLU B N 1
ATOM 6794 C CA . GLU B 1 414 ? -4.41 -29.172 5.883 1 95.44 414 GLU B CA 1
ATOM 6795 C C . GLU B 1 414 ? -4.422 -27.672 5.609 1 95.44 414 GLU B C 1
ATOM 6797 O O . GLU B 1 414 ? -5.488 -27.062 5.465 1 95.44 414 GLU B O 1
ATOM 6802 N N . GLY B 1 415 ? -3.215 -27.094 5.609 1 95.75 415 GLY B N 1
ATOM 6803 C CA . GLY B 1 415 ? -2.98 -25.734 5.176 1 95.75 415 GLY B CA 1
ATOM 6804 C C . GLY B 1 415 ? -3.576 -24.703 6.113 1 95.75 415 GLY B C 1
ATOM 6805 O O . GLY B 1 415 ? -3.607 -24.906 7.332 1 95.75 415 GLY B O 1
ATOM 6806 N N . THR B 1 416 ? -4.039 -23.562 5.535 1 95.56 416 THR B N 1
ATOM 6807 C CA . THR B 1 416 ? -4.516 -22.406 6.289 1 95.56 416 THR B CA 1
ATOM 6808 C C . THR B 1 416 ? -5.871 -22.703 6.922 1 95.56 416 THR B C 1
ATOM 6810 O O . THR B 1 416 ? -6.328 -21.953 7.793 1 95.56 416 THR B O 1
ATOM 6813 N N . VAL B 1 417 ? -6.551 -23.812 6.488 1 98 417 VAL B N 1
ATOM 6814 C CA . VAL B 1 417 ? -7.887 -24.109 6.996 1 98 417 VAL B CA 1
ATOM 6815 C C . VAL B 1 417 ? -7.859 -25.406 7.809 1 98 417 VAL B C 1
ATOM 6817 O O . VAL B 1 417 ? -8.906 -26.016 8.055 1 98 417 VAL B O 1
ATOM 6820 N N . ALA B 1 418 ? -6.695 -25.812 8.273 1 97.25 418 ALA B N 1
ATOM 6821 C CA . ALA B 1 418 ? -6.527 -27.062 9.039 1 97.25 418 ALA B CA 1
ATOM 6822 C C . ALA B 1 418 ? -7.281 -26.984 10.359 1 97.25 418 ALA B C 1
ATOM 6824 O O . ALA B 1 418 ? -7.625 -28.016 10.938 1 97.25 418 ALA B O 1
ATOM 6825 N N . HIS B 1 419 ? -7.578 -25.781 10.82 1 96 419 HIS B N 1
ATOM 6826 C CA . HIS B 1 419 ? -8.086 -25.609 12.18 1 96 419 HIS B CA 1
ATOM 6827 C C . HIS B 1 419 ? -9.602 -25.391 12.172 1 96 419 HIS B C 1
ATOM 6829 O O . HIS B 1 419 ? -10.219 -25.312 13.234 1 96 419 HIS B O 1
ATOM 6835 N N . ILE B 1 420 ? -10.164 -25.25 11.008 1 96.94 420 ILE B N 1
ATOM 6836 C CA . ILE B 1 420 ? -11.594 -24.969 10.992 1 96.94 420 ILE B CA 1
ATOM 6837 C C . ILE B 1 420 ? -12.359 -26.188 10.508 1 96.94 420 ILE B C 1
ATOM 6839 O O . ILE B 1 420 ? -11.812 -27.047 9.812 1 96.94 420 ILE B O 1
ATOM 6843 N N . CYS B 1 421 ? -13.617 -26.297 10.961 1 97.88 421 CYS B N 1
ATOM 6844 C CA . CYS B 1 421 ? -14.578 -27.297 10.492 1 97.88 421 CYS B CA 1
ATOM 6845 C C . CYS B 1 421 ? -14.016 -28.703 10.641 1 97.88 421 CYS B C 1
ATOM 6847 O O . CYS B 1 421 ? -14.141 -29.531 9.734 1 97.88 421 CYS B O 1
ATOM 6849 N N . LYS B 1 422 ? -13.336 -28.969 11.656 1 96.12 422 LYS B N 1
ATOM 6850 C CA . LYS B 1 422 ? -12.734 -30.281 11.891 1 96.12 422 LYS B CA 1
ATOM 6851 C C . LYS B 1 422 ? -13.789 -31.375 11.906 1 96.12 422 LYS B C 1
ATOM 6853 O O . LYS B 1 422 ? -13.531 -32.5 11.477 1 96.12 422 LYS B O 1
ATOM 6858 N N . GLU B 1 423 ? -14.945 -31.062 12.312 1 94.44 423 GLU B N 1
ATOM 6859 C CA . GLU B 1 423 ? -16.016 -32.031 12.492 1 94.44 423 GLU B CA 1
ATOM 6860 C C . GLU B 1 423 ? -16.672 -32.375 11.156 1 94.44 423 GLU B C 1
ATOM 6862 O O . GLU B 1 423 ? -17.516 -33.281 11.086 1 94.44 423 GLU B O 1
ATOM 6867 N N . SER B 1 424 ? -16.281 -31.688 10.094 1 94 424 SER B N 1
ATOM 6868 C CA . SER B 1 424 ? -16.922 -31.906 8.797 1 94 424 SER B CA 1
ATOM 6869 C C . SER B 1 424 ? -16.438 -33.219 8.172 1 94 424 SER B C 1
ATOM 6871 O O . SER B 1 424 ? -17 -33.688 7.184 1 94 424 SER B O 1
ATOM 6873 N N . GLY B 1 425 ? -15.352 -33.875 8.68 1 92.56 425 GLY B N 1
ATOM 6874 C CA . GLY B 1 425 ? -14.82 -35.125 8.148 1 92.56 425 GLY B CA 1
ATOM 6875 C C . GLY B 1 425 ? -14.195 -34.969 6.777 1 92.56 425 GLY B C 1
ATOM 6876 O O . GLY B 1 425 ? -14.258 -35.875 5.957 1 92.56 425 GLY B O 1
ATOM 6877 N N . GLY B 1 426 ? -13.781 -33.781 6.422 1 94.25 426 GLY B N 1
ATOM 6878 C CA . GLY B 1 426 ? -13.086 -33.562 5.164 1 94.25 426 GLY B CA 1
ATOM 6879 C C . GLY B 1 426 ? -14.023 -33.25 4.012 1 94.25 426 GLY B C 1
ATOM 6880 O O . GLY B 1 426 ? -13.617 -33.281 2.848 1 94.25 426 GLY B O 1
ATOM 6881 N N . LYS B 1 427 ? -15.25 -32.906 4.277 1 96.62 427 LYS B N 1
ATOM 6882 C CA . LYS B 1 427 ? -16.281 -32.688 3.26 1 96.62 427 LYS B CA 1
ATOM 6883 C C . LYS B 1 427 ? -16.25 -31.25 2.754 1 96.62 427 LYS B C 1
ATOM 6885 O O . LYS B 1 427 ? -17.047 -30.875 1.887 1 96.62 427 LYS B O 1
ATOM 6890 N N . ILE B 1 428 ? -15.367 -30.453 3.32 1 98.5 428 ILE B N 1
ATOM 6891 C CA . ILE B 1 428 ? -15.273 -29.031 2.969 1 98.5 428 ILE B CA 1
ATOM 6892 C C . ILE B 1 428 ? -13.883 -28.719 2.416 1 98.5 428 ILE B C 1
ATOM 6894 O O . ILE B 1 428 ? -12.875 -29 3.066 1 98.5 428 ILE B O 1
ATOM 6898 N N . ARG B 1 429 ? -13.789 -28.266 1.204 1 98.56 429 ARG B N 1
ATOM 6899 C CA . ARG B 1 429 ? -12.578 -27.75 0.587 1 98.56 429 ARG B CA 1
ATOM 6900 C C . ARG B 1 429 ? -12.711 -26.25 0.304 1 98.56 429 ARG B C 1
ATOM 6902 O O . ARG B 1 429 ? -13.531 -25.844 -0.519 1 98.56 429 ARG B O 1
ATOM 6909 N N . VAL B 1 430 ? -11.93 -25.422 0.995 1 98.75 430 VAL B N 1
ATOM 6910 C CA . VAL B 1 430 ? -12.125 -23.984 0.843 1 98.75 430 VAL B CA 1
ATOM 6911 C C . VAL B 1 430 ? -10.781 -23.281 0.923 1 98.75 430 VAL B C 1
ATOM 6913 O O . VAL B 1 430 ? -9.844 -23.766 1.556 1 98.75 430 VAL B O 1
ATOM 6916 N N . LYS B 1 431 ? -10.641 -22.219 0.225 1 98.75 431 LYS B N 1
ATOM 6917 C CA . LYS B 1 431 ? -9.547 -21.266 0.326 1 98.75 431 LYS B CA 1
ATOM 6918 C C . LYS B 1 431 ? -9.867 -20.156 1.326 1 98.75 431 LYS B C 1
ATOM 6920 O O . LYS B 1 431 ? -10.961 -19.594 1.294 1 98.75 431 LYS B O 1
ATOM 6925 N N . SER B 1 432 ? -8.922 -19.875 2.219 1 98.5 432 SER B N 1
ATOM 6926 C CA . SER B 1 432 ? -9.078 -18.75 3.139 1 98.5 432 SER B CA 1
ATOM 6927 C C . SER B 1 432 ? -8.578 -17.453 2.514 1 98.5 432 SER B C 1
ATOM 6929 O O . SER B 1 432 ? -7.746 -17.469 1.606 1 98.5 432 SER B O 1
ATOM 6931 N N . GLY B 1 433 ? -9.164 -16.391 2.812 1 98.31 433 GLY B N 1
ATOM 6932 C CA . GLY B 1 433 ? -8.711 -15.047 2.498 1 98.31 433 GLY B CA 1
ATOM 6933 C C . GLY B 1 433 ? -8.844 -14.086 3.662 1 98.31 433 GLY B C 1
ATOM 6934 O O . GLY B 1 433 ? -9.945 -13.867 4.168 1 98.31 433 GLY B O 1
ATOM 6935 N N . THR B 1 434 ? -7.68 -13.578 4.086 1 97.62 434 THR B N 1
ATOM 6936 C CA . THR B 1 434 ? -7.707 -12.664 5.223 1 97.62 434 THR B CA 1
ATOM 6937 C C . THR B 1 434 ? -6.793 -11.469 4.977 1 97.62 434 THR B C 1
ATOM 6939 O O . THR B 1 434 ? -5.723 -11.609 4.383 1 97.62 434 THR B O 1
ATOM 6942 N N . MET B 1 435 ? -7.172 -10.32 5.309 1 96.88 435 MET B N 1
ATOM 6943 C CA . MET B 1 435 ? -6.402 -9.094 5.516 1 96.88 435 MET B CA 1
ATOM 6944 C C . MET B 1 435 ? -7.125 -8.148 6.473 1 96.88 435 MET B C 1
ATOM 6946 O O . MET B 1 435 ? -8.195 -8.484 6.988 1 96.88 435 MET B O 1
ATOM 6950 N N . ASN B 1 436 ? -6.559 -7.055 6.762 1 95.38 436 ASN B N 1
ATOM 6951 C CA . ASN B 1 436 ? -7.164 -6.148 7.73 1 95.38 436 ASN B CA 1
ATOM 6952 C C . ASN B 1 436 ? -8.625 -5.867 7.398 1 95.38 436 ASN B C 1
ATOM 6954 O O . ASN B 1 436 ? -8.938 -5.367 6.312 1 95.38 436 ASN B O 1
ATOM 6958 N N . GLY B 1 437 ? -9.523 -6.293 8.281 1 97.19 437 GLY B N 1
ATOM 6959 C CA . GLY B 1 437 ? -10.938 -6.016 8.141 1 97.19 437 GLY B CA 1
ATOM 6960 C C . GLY B 1 437 ? -11.625 -6.898 7.117 1 97.19 437 GLY B C 1
ATOM 6961 O O . GLY B 1 437 ? -12.758 -6.625 6.711 1 97.19 437 GLY B O 1
ATOM 6962 N N . THR B 1 438 ? -10.938 -7.918 6.668 1 98.38 438 THR B N 1
ATOM 6963 C CA . THR B 1 438 ? -11.461 -8.773 5.605 1 98.38 438 THR B CA 1
ATOM 6964 C C . THR B 1 438 ? -11.266 -10.242 5.945 1 98.38 438 THR B C 1
ATOM 6966 O O . THR B 1 438 ? -10.156 -10.672 6.266 1 98.38 438 THR B O 1
ATOM 6969 N N . THR B 1 439 ? -12.273 -11 5.969 1 98.62 439 THR B N 1
ATOM 6970 C CA . THR B 1 439 ? -12.266 -12.438 6.195 1 98.62 439 THR B CA 1
ATOM 6971 C C . THR B 1 439 ? -13.172 -13.148 5.199 1 98.62 439 THR B C 1
ATOM 6973 O O . THR B 1 439 ? -14.367 -12.875 5.133 1 98.62 439 THR B O 1
ATOM 6976 N N . CYS B 1 440 ? -12.594 -14.078 4.43 1 98.81 440 CYS B N 1
ATOM 6977 C CA . CYS B 1 440 ? -13.344 -14.742 3.371 1 98.81 440 CYS B CA 1
ATOM 6978 C C . CYS B 1 440 ? -13.047 -16.234 3.354 1 98.81 440 CYS B C 1
ATOM 6980 O O . CYS B 1 440 ? -11.953 -16.672 3.727 1 98.81 440 CYS B O 1
ATOM 6982 N N . TYR B 1 441 ? -14.016 -17.031 2.963 1 98.88 441 TYR B N 1
ATOM 6983 C CA . TYR B 1 441 ? -13.891 -18.438 2.592 1 98.88 441 TYR B CA 1
ATOM 6984 C C . TYR B 1 441 ? -14.656 -18.734 1.304 1 98.88 441 TYR B C 1
ATOM 6986 O O . TYR B 1 441 ? -15.797 -18.297 1.137 1 98.88 441 TYR B O 1
ATOM 6994 N N . SER B 1 442 ? -14.078 -19.391 0.372 1 98.94 442 SER B N 1
ATOM 6995 C CA . SER B 1 442 ? -14.758 -19.828 -0.844 1 98.94 442 SER B CA 1
ATOM 6996 C C . SER B 1 442 ? -14.258 -21.188 -1.298 1 98.94 442 SER B C 1
ATOM 6998 O O . SER B 1 442 ? -13.07 -21.5 -1.168 1 98.94 442 SER B O 1
ATOM 7000 N N . GLY B 1 443 ? -15.109 -22 -1.792 1 98.81 443 GLY B N 1
ATOM 7001 C CA . GLY B 1 443 ? -14.758 -23.344 -2.264 1 98.81 443 GLY B CA 1
ATOM 7002 C C . GLY B 1 443 ? -15.961 -24.266 -2.377 1 98.81 443 GLY B C 1
ATOM 7003 O O . GLY B 1 443 ? -17.031 -23.844 -2.836 1 98.81 443 GLY B O 1
ATOM 7004 N N . TYR B 1 444 ? -15.758 -25.547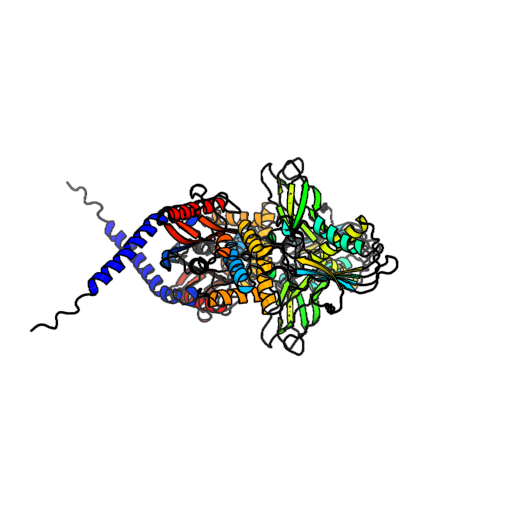 -2.021 1 98.69 444 TYR B N 1
ATOM 7005 C CA . TYR B 1 444 ? -16.766 -26.594 -2.197 1 98.69 444 TYR B CA 1
ATOM 7006 C C . TYR B 1 444 ? -17.172 -27.188 -0.857 1 98.69 444 TYR B C 1
ATOM 7008 O O . TYR B 1 444 ? -16.328 -27.422 0.008 1 98.69 444 TYR B O 1
ATOM 7016 N N . VAL B 1 445 ? -18.438 -27.406 -0.703 1 98.44 445 VAL B N 1
ATOM 7017 C CA . VAL B 1 445 ? -18.969 -28.141 0.445 1 98.44 445 VAL B CA 1
ATOM 7018 C C . VAL B 1 445 ? -19.812 -29.312 -0.036 1 98.44 445 VAL B C 1
ATOM 7020 O O . VAL B 1 445 ? -20.766 -29.141 -0.79 1 98.44 445 VAL B O 1
ATOM 7023 N N . THR B 1 446 ? -19.438 -30.5 0.325 1 97.19 446 THR B N 1
ATOM 7024 C CA . THR B 1 446 ? -20.281 -31.672 0.122 1 97.19 446 THR B CA 1
ATOM 7025 C C . THR B 1 446 ? -21.234 -31.875 1.295 1 97.19 446 THR B C 1
ATOM 7027 O O . THR B 1 446 ? -20.797 -32.156 2.414 1 97.19 446 THR B O 1
ATOM 7030 N N . ALA B 1 447 ? -22.484 -31.781 1.024 1 96.25 447 ALA B N 1
ATOM 7031 C CA . ALA B 1 447 ? -23.5 -31.844 2.074 1 96.25 447 ALA B CA 1
ATOM 7032 C C . ALA B 1 447 ? -23.828 -33.281 2.432 1 96.25 447 ALA B C 1
ATOM 7034 O O . ALA B 1 447 ? -23.438 -34.219 1.723 1 96.25 447 ALA B O 1
ATOM 7035 N N . ALA B 1 448 ? -24.562 -33.469 3.543 1 95.12 448 ALA B N 1
ATOM 7036 C CA . ALA B 1 448 ? -25 -34.781 4.008 1 95.12 448 ALA B CA 1
ATOM 7037 C C . ALA B 1 448 ? -25.906 -35.469 2.982 1 95.12 448 ALA B C 1
ATOM 7039 O O . ALA B 1 448 ? -25.906 -36.688 2.855 1 95.12 448 ALA B O 1
ATOM 7040 N N . SER B 1 449 ? -26.609 -34.719 2.236 1 92.81 449 SER B N 1
ATOM 7041 C CA . SER B 1 449 ? -27.516 -35.219 1.209 1 92.81 449 SER B CA 1
ATOM 7042 C C . SER B 1 449 ? -26.734 -35.781 0.024 1 92.81 449 SER B C 1
ATOM 7044 O O . SER B 1 449 ? -27.328 -36.469 -0.83 1 92.81 449 SER B O 1
ATOM 7046 N N . GLY B 1 450 ? -25.453 -35.438 -0.071 1 93.56 450 GLY B N 1
ATOM 7047 C CA . GLY B 1 450 ? -24.641 -35.844 -1.215 1 93.56 450 GLY B CA 1
ATOM 7048 C C . GLY B 1 450 ? -24.484 -34.75 -2.244 1 93.56 450 GLY B C 1
ATOM 7049 O O . GLY B 1 450 ? -23.625 -34.812 -3.121 1 93.56 450 GLY B O 1
ATOM 7050 N N . LYS B 1 451 ? -25.266 -33.719 -2.107 1 95.06 451 LYS B N 1
ATOM 7051 C CA . LYS B 1 451 ? -25.141 -32.562 -3.012 1 95.06 451 LYS B CA 1
ATOM 7052 C C . LYS B 1 451 ? -23.828 -31.828 -2.764 1 95.06 451 LYS B C 1
ATOM 7054 O O . LYS B 1 451 ? -23.344 -31.766 -1.632 1 95.06 451 LYS B O 1
ATOM 7059 N N . VAL B 1 452 ? -23.281 -31.281 -3.881 1 97 452 VAL B N 1
ATOM 7060 C CA . VAL B 1 452 ? -22.094 -30.453 -3.771 1 97 452 VAL B CA 1
ATOM 7061 C C . VAL B 1 452 ? -22.453 -28.984 -4 1 97 452 VAL B C 1
ATOM 7063 O O . VAL B 1 452 ? -23.109 -28.656 -4.988 1 97 452 VAL B O 1
ATOM 7066 N N . TYR B 1 453 ? -22.016 -28.156 -3.062 1 98.31 453 TYR B N 1
ATOM 7067 C CA . TYR B 1 453 ? -22.281 -26.719 -3.146 1 98.31 453 TYR B CA 1
ATOM 7068 C C . TYR B 1 453 ? -20.984 -25.938 -3.367 1 98.31 453 TYR B C 1
ATOM 7070 O O . TYR B 1 453 ? -19.953 -26.266 -2.781 1 98.31 453 TYR B O 1
ATOM 7078 N N . ALA B 1 454 ? -21.031 -24.984 -4.285 1 98.81 454 ALA B N 1
ATOM 7079 C CA . ALA B 1 454 ? -20.047 -23.906 -4.293 1 98.81 454 ALA B CA 1
ATOM 7080 C C . ALA B 1 454 ? -20.438 -22.797 -3.316 1 98.81 454 ALA B C 1
ATOM 7082 O O . ALA B 1 454 ? -21.578 -22.344 -3.309 1 98.81 454 ALA B O 1
ATOM 7083 N N . VAL B 1 455 ? -19.516 -22.391 -2.48 1 98.88 455 VAL B N 1
ATOM 7084 C CA . VAL B 1 455 ? -19.812 -21.375 -1.47 1 98.88 455 VAL B CA 1
ATOM 7085 C C . VAL B 1 455 ? -18.797 -20.25 -1.558 1 98.88 455 VAL B C 1
ATOM 7087 O O . VAL B 1 455 ? -17.625 -20.484 -1.874 1 98.88 455 VAL B O 1
ATOM 7090 N N . SER B 1 456 ? -19.219 -19.031 -1.39 1 98.94 456 SER B N 1
ATOM 7091 C CA . SER B 1 456 ? -18.391 -17.859 -1.181 1 98.94 456 SER B CA 1
ATOM 7092 C C . SER B 1 456 ? -18.922 -17 -0.046 1 98.94 456 SER B C 1
ATOM 7094 O O . SER B 1 456 ? -20.047 -16.484 -0.128 1 98.94 456 SER B O 1
ATOM 7096 N N . LEU B 1 457 ? -18.219 -16.922 1.045 1 98.88 457 LEU B N 1
ATOM 7097 C CA . LEU B 1 457 ? -18.516 -16.109 2.223 1 98.88 457 LEU B CA 1
ATOM 7098 C C . LEU B 1 457 ? -17.5 -14.977 2.357 1 98.88 457 LEU B C 1
ATOM 7100 O O . LEU B 1 457 ? -16.312 -15.219 2.574 1 98.88 457 LEU B O 1
ATOM 7104 N N . MET B 1 458 ? -17.953 -13.742 2.266 1 98.75 458 MET B N 1
ATOM 7105 C CA . MET B 1 458 ? -17.062 -12.594 2.303 1 98.75 458 MET B CA 1
ATOM 7106 C C . MET B 1 458 ? -17.516 -11.562 3.326 1 98.75 458 MET B C 1
ATOM 7108 O O . MET B 1 458 ? -18.656 -11.102 3.273 1 98.75 458 MET B O 1
ATOM 7112 N N . VAL B 1 459 ? -16.641 -11.211 4.238 1 98.62 459 VAL B N 1
ATOM 7113 C CA . VAL B 1 459 ? -16.891 -10.164 5.223 1 98.62 459 VAL B CA 1
ATOM 7114 C C . VAL B 1 459 ? -15.805 -9.102 5.125 1 98.62 459 VAL B C 1
ATOM 7116 O O . VAL B 1 459 ? -14.617 -9.398 5.285 1 98.62 459 VAL B O 1
ATOM 7119 N N . ASN B 1 460 ? -16.188 -7.875 4.766 1 98.12 460 ASN B N 1
ATOM 7120 C CA . ASN B 1 460 ? -15.273 -6.734 4.695 1 98.12 460 ASN B CA 1
ATOM 7121 C C . ASN B 1 460 ? -15.586 -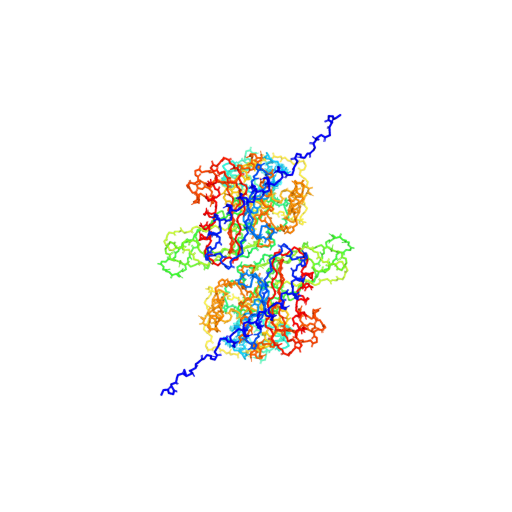5.699 5.773 1 98.12 460 ASN B C 1
ATOM 7123 O O . ASN B 1 460 ? -16.688 -5.691 6.336 1 98.12 460 ASN B O 1
ATOM 7127 N N . LYS B 1 461 ? -14.609 -4.887 6.117 1 97.12 461 LYS B N 1
ATOM 7128 C CA . LYS B 1 461 ? -14.727 -3.705 6.969 1 97.12 461 LYS B CA 1
ATOM 7129 C C . LYS B 1 461 ? -15.203 -4.082 8.367 1 97.12 461 LYS B C 1
ATOM 7131 O O . LYS B 1 461 ? -16.031 -3.381 8.961 1 97.12 461 LYS B O 1
ATOM 7136 N N . HIS B 1 462 ? -14.797 -5.277 8.852 1 96.12 462 HIS B N 1
ATOM 7137 C CA . HIS B 1 462 ? -15.07 -5.605 10.25 1 96.12 462 HIS B CA 1
ATOM 7138 C C . HIS B 1 462 ? -13.969 -5.086 11.164 1 96.12 462 HIS B C 1
ATOM 7140 O O . HIS B 1 462 ? -12.82 -4.941 10.734 1 96.12 462 HIS B O 1
ATOM 7146 N N . GLU B 1 463 ? -14.305 -4.801 12.391 1 92.75 463 GLU B N 1
ATOM 7147 C CA . GLU B 1 463 ? -13.336 -4.297 13.359 1 92.75 463 GLU B CA 1
ATOM 7148 C C . GLU B 1 463 ? -12.852 -5.41 14.289 1 92.75 463 GLU B C 1
ATOM 7150 O O . GLU B 1 463 ? -11.836 -5.258 14.969 1 92.75 463 GLU B O 1
ATOM 7155 N N . ALA B 1 464 ? -13.609 -6.512 14.312 1 92.88 464 ALA B N 1
ATOM 7156 C CA . ALA B 1 464 ? -13.258 -7.617 15.195 1 92.88 464 ALA B CA 1
ATOM 7157 C C . ALA B 1 464 ? -11.992 -8.32 14.711 1 92.88 464 ALA B C 1
ATOM 7159 O O . ALA B 1 464 ? -11.586 -8.164 13.562 1 92.88 464 ALA B O 1
ATOM 7160 N N . LYS B 1 465 ? -11.359 -9.047 15.656 1 92.94 465 LYS B N 1
ATOM 7161 C CA . LYS B 1 465 ? -10.242 -9.898 15.258 1 92.94 465 LYS B CA 1
ATOM 7162 C C . LYS B 1 465 ? -10.672 -10.906 14.195 1 92.94 465 LYS B C 1
ATOM 7164 O O . LYS B 1 465 ? -11.766 -11.461 14.266 1 92.94 465 LYS B O 1
ATOM 7169 N N . ASN B 1 466 ? -9.852 -11.188 13.25 1 93.69 466 ASN B N 1
ATOM 7170 C CA . ASN B 1 466 ? -10.156 -12.102 12.156 1 93.69 466 ASN B CA 1
ATOM 7171 C C . ASN B 1 466 ? -10.602 -13.469 12.664 1 93.69 466 ASN B C 1
ATOM 7173 O O . ASN B 1 466 ? -11.547 -14.055 12.133 1 93.69 466 ASN B O 1
ATOM 7177 N N . ARG B 1 467 ? -9.953 -13.906 13.695 1 94 467 ARG B N 1
ATOM 7178 C CA . ARG B 1 467 ? -10.25 -15.234 14.211 1 94 467 ARG B CA 1
ATOM 7179 C C . ARG B 1 467 ? -11.703 -15.336 14.672 1 94 467 ARG B C 1
ATOM 7181 O O . ARG B 1 467 ? -12.328 -16.391 14.539 1 94 467 ARG B O 1
ATOM 7188 N N . THR B 1 468 ? -12.266 -14.234 15.188 1 96.19 468 THR B N 1
ATOM 7189 C CA . THR B 1 468 ? -13.641 -14.227 15.672 1 96.19 468 THR B CA 1
ATOM 7190 C C . THR B 1 468 ? -14.625 -14.258 14.5 1 96.19 468 THR B C 1
ATOM 7192 O O . THR B 1 468 ? -15.656 -14.938 14.57 1 96.19 468 THR B O 1
ATOM 7195 N N . ILE B 1 469 ? -14.32 -13.539 13.453 1 97.44 469 ILE B N 1
ATOM 7196 C CA . ILE B 1 469 ? -15.156 -13.555 12.258 1 97.44 469 ILE B CA 1
ATOM 7197 C C . ILE B 1 469 ? -15.094 -14.93 11.602 1 97.44 469 ILE B C 1
ATOM 7199 O O . ILE B 1 469 ? -16.109 -15.445 11.133 1 97.44 469 ILE B O 1
ATOM 7203 N N . GLN B 1 470 ? -13.906 -15.57 11.617 1 97.19 470 GLN B N 1
ATOM 7204 C CA . GLN B 1 470 ? -13.727 -16.906 11.062 1 97.19 470 GLN B CA 1
ATOM 7205 C C . GLN B 1 470 ? -14.672 -17.906 11.727 1 97.19 470 GLN B C 1
ATOM 7207 O O . GLN B 1 470 ? -15.273 -18.75 11.055 1 97.19 470 GLN B O 1
ATOM 7212 N N . ARG B 1 471 ? -14.82 -17.766 13.016 1 96.69 471 ARG B N 1
ATOM 7213 C CA . ARG B 1 471 ? -15.688 -18.672 13.75 1 96.69 471 ARG B CA 1
ATOM 7214 C C . ARG B 1 471 ? -17.141 -18.516 13.32 1 96.69 471 ARG B C 1
ATOM 7216 O O . ARG B 1 471 ? -17.875 -19.5 13.242 1 96.69 471 ARG B O 1
ATOM 7223 N N . VAL B 1 472 ? -17.5 -17.344 13.055 1 97.94 472 VAL B N 1
ATOM 7224 C CA . VAL B 1 472 ? -18.859 -17.094 12.57 1 97.94 472 VAL B CA 1
ATOM 7225 C C . VAL B 1 472 ? -19.031 -17.734 11.195 1 97.94 472 VAL B C 1
ATOM 7227 O O . VAL B 1 472 ? -20.031 -18.422 10.945 1 97.94 472 VAL B O 1
ATOM 7230 N N . LEU B 1 473 ? -18.125 -17.578 10.32 1 98.31 473 LEU B N 1
ATOM 7231 C CA . LEU B 1 473 ? -18.219 -18.109 8.961 1 98.31 473 LEU B CA 1
ATOM 7232 C C . LEU B 1 473 ? -18.141 -19.625 8.961 1 98.31 473 LEU B C 1
ATOM 7234 O O . LEU B 1 473 ? -18.75 -20.297 8.125 1 98.31 473 LEU B O 1
ATOM 7238 N N . GLU B 1 474 ? -17.359 -20.141 9.906 1 98 474 GLU B N 1
ATOM 7239 C CA . GLU B 1 474 ? -17.281 -21.594 10.086 1 98 474 GLU B CA 1
ATOM 7240 C C . GLU B 1 474 ? -18.672 -22.188 10.336 1 98 474 GLU B C 1
ATOM 7242 O O . GLU B 1 474 ? -18.984 -23.266 9.805 1 98 474 GLU B O 1
ATOM 7247 N N . LYS B 1 475 ? -19.453 -21.531 11.141 1 98 475 LYS B N 1
ATOM 7248 C CA . LYS B 1 475 ? -20.797 -22 11.406 1 98 475 LYS B CA 1
ATOM 7249 C C . LYS B 1 475 ? -21.625 -22.078 10.125 1 98 475 LYS B C 1
ATOM 7251 O O . LYS B 1 475 ? -22.453 -22.984 9.961 1 98 475 LYS B O 1
ATOM 7256 N N . VAL B 1 476 ? -21.438 -21.141 9.266 1 98.31 476 VAL B N 1
ATOM 7257 C CA . VAL B 1 476 ? -22.141 -21.156 7.992 1 98.31 476 VAL B CA 1
ATOM 7258 C C . VAL B 1 476 ? -21.719 -22.359 7.164 1 98.31 476 VAL B C 1
ATOM 7260 O O . VA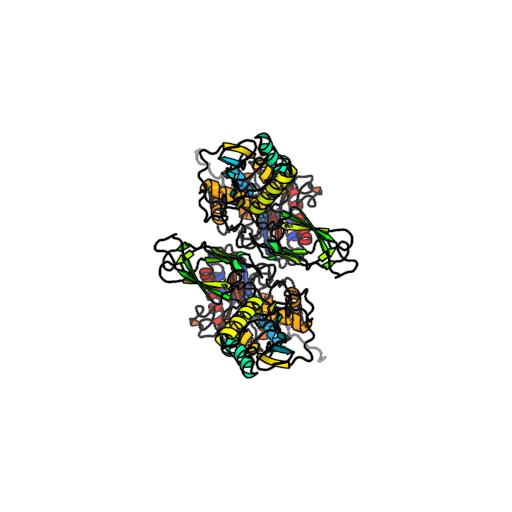L B 1 476 ? -22.578 -23.094 6.645 1 98.31 476 VAL B O 1
ATOM 7263 N N . LEU B 1 477 ? -20.438 -22.625 7.059 1 98.56 477 LEU B N 1
ATOM 7264 C CA . LEU B 1 477 ? -19.922 -23.75 6.297 1 98.56 477 LEU B CA 1
ATOM 7265 C C . LEU B 1 477 ? -20.469 -25.062 6.832 1 98.56 477 LEU B C 1
ATOM 7267 O O . LEU B 1 477 ? -20.906 -25.922 6.055 1 98.56 477 LEU B O 1
ATOM 7271 N N . LEU B 1 478 ? -20.453 -25.203 8.117 1 97.88 478 LEU B N 1
ATOM 7272 C CA . LEU B 1 478 ? -20.922 -26.438 8.742 1 97.88 478 LEU B CA 1
ATOM 7273 C C . LEU B 1 478 ? -22.422 -26.625 8.516 1 97.88 478 LEU B C 1
ATOM 7275 O O . LEU B 1 478 ? -22.875 -27.75 8.305 1 97.88 478 LEU B O 1
ATOM 7279 N N . LYS B 1 479 ? -23.125 -25.516 8.609 1 97.25 479 LYS B N 1
ATOM 7280 C CA . LYS B 1 479 ? -24.562 -25.594 8.352 1 97.25 479 LYS B CA 1
ATOM 7281 C C . LYS B 1 479 ? -24.844 -26.062 6.922 1 97.25 479 LYS B C 1
ATOM 7283 O O . LYS B 1 479 ? -25.766 -26.828 6.68 1 97.25 479 LYS B O 1
ATOM 7288 N N . VAL B 1 480 ? -24.062 -25.562 5.969 1 97.31 480 VAL B N 1
ATOM 7289 C CA . VAL B 1 480 ? -24.188 -26 4.586 1 97.31 480 VAL B CA 1
ATOM 7290 C C . VAL B 1 480 ? -23.906 -27.5 4.484 1 97.31 480 VAL B C 1
ATOM 7292 O O . VAL B 1 480 ? -24.609 -28.234 3.789 1 97.31 480 VAL B O 1
ATOM 7295 N N . ALA B 1 481 ? -22.922 -28 5.16 1 96.69 481 ALA B N 1
ATOM 7296 C CA . ALA B 1 481 ? -22.516 -29.406 5.121 1 96.69 481 ALA B CA 1
ATOM 7297 C C . ALA B 1 481 ? -23.594 -30.312 5.695 1 96.69 481 ALA B C 1
ATOM 7299 O O . ALA B 1 481 ? -23.703 -31.484 5.312 1 96.69 481 ALA B O 1
ATOM 7300 N N . GLU B 1 482 ? -24.391 -29.797 6.543 1 94.69 482 GLU B N 1
ATOM 7301 C CA . GLU B 1 482 ? -25.438 -30.562 7.215 1 94.69 482 GLU B CA 1
ATOM 7302 C C . GLU B 1 482 ? -26.625 -30.797 6.289 1 94.69 482 GLU B C 1
ATOM 7304 O O . GLU B 1 482 ? -27.469 -31.656 6.559 1 94.69 482 GLU B O 1
ATOM 7309 N N . ASN B 1 483 ? -26.734 -30.109 5.352 1 89.69 483 ASN B N 1
ATOM 7310 C CA . ASN B 1 483 ? -27.875 -30.219 4.461 1 89.69 483 ASN B CA 1
ATOM 7311 C C . ASN B 1 483 ? -27.812 -31.5 3.629 1 89.69 483 ASN B C 1
ATOM 7313 O O . ASN B 1 483 ? -26.766 -32.156 3.557 1 89.69 483 ASN B O 1
#

pLDDT: mean 93.97, std 11.25, range [25.36, 98.94]

Foldseek 3Di:
DDDDPDDPPDDVVVVVVVVVLVVLLVVLCVLQVVLCPPPLQVPWDWWKWKAQLVVRDTSDTDCQPFWAQFFQLLLLLLLVLLCPLQNQQDKFKWFWWWDDDQDQQEDATEIEIFFALDLCQQAVVAVQNHHLLVNLLVLLVLSVVVRHQAYAYEYEFEFPLAAPAFFFPQFDQQPCFALLNAGRISHAHRSQKKKFWKAADDDFFAFIDTDDIVPDDPLADEAEAEHEHAAPPADQKTWGDAAPGRYIYMYYYHYHDDIDIGMTGHNYRRSSSQVSNQVSCVVVNYHYNYYYYYDHPPDDDDDCVPIGTSDMRIDGGSLVLLLVCQQALRQNSQQSSLQSSQCVVPVHRDFVSSQVSSLVVLVVLPQDCVQADRRGRRSSRSPGIDGFSSQQVVQSSCVPVPSSLSSFDFACCGGPRVNAPVVLVRQDGWGWRDDVQKTKIWHWGQAPVRTIMTMIIIIGNRPDDRVVVVVSVSSSRVSRNHD/DPDDPDDPPPDVVVVVVVVVLVVLLVVLCVLQVVLCPPPLQPPWDWWKWKAQLVVRDTSDTDCQPFWAQFFQLLLLLLLVLLCPLQHQQDKFKWFWWWDDDQDQQEDATEIEIFFALDLCQQAVVAVQNHHLLVVLLVLLVLVVVVRHQAYAYEYEFEFPLAAPAFFFPQFDQQPCFALLNAGRISHAHRSQKKKFKKAADDDFFAFIDTDDIVPDDPLADEAEAEHEHAAPPADPKTWGDAAPHRYIYMYYYHYHDGIDIGMTGHNYRRSSSQVSNQVSCVVVNYHYNYYYDYDHPPDDDDDCPPIGTSDMRIDGGSLVLLLVCQQALRQNSQQSSLQSSQCVVPVHRDFVSSQVSSLVVLVVLPQDCVQADRRGRRSSRSPGIDGFSSQQVVQSSCVPVPSSLSSFDFACCGGPRVNAPVVLVRQDGWGWRDDVQKTKIWHWGQAPVRTIMTMIIIIGNRPDDRVVVVVSVSSVRVSRNHD

Sequence (966 aa):
MKILLKKSVPLLYILFFLTSLVQAQVSWNSQLKPILEDSLLKRAQVGISIRDITANTLVFEKNAQQAFTPASNLKIVTTAAALELLGSDYRFVTKVLYTGNIEAGNFSGTLYVKGSGDPTLGSDKMTAAGSYQTLVRNWVTALKNKGITAFTGNLVIDPTHFGYNAIPNDYTWGDIGNYYGAGSYGLNINENQNVIAIKPGTSLGSITTILSITPKDTSCVYVNHVKTGAAGSGDQSIVYSSPYNPFVYIEGTVPAGSTYNVKASISDPARLLGQLLTKEMAVQGIQWKGEMRVLTQDDTIPDTTNWITLLEQRSPRLKEIAVYTNLVSNNLYAECLLKEIAFNKTGIGSTELGAAAVKKYLKKIGVDTSGLVLRDGSGMSPFNSISPNQLTSLLAKQQANTVFVGCLPTAGKEGTVAHICKESGGKIRVKSGTMNGTTCYSGYVTAASGKVYAVSLMVNKHEAKNRTIQRVLEKVLLKVAENMKILLKKSVPLLYILFFLTSLVQAQVSWNSQLKPILEDSLLKRAQVGISIRDITANTLVFEKNAQQAFTPASNLKIVTTAAALELLGSDYRFVTKVLYTGNIEAGNFSGTLYVKGSGDPTLGSDKMTAAGSYQTLVRNWVTALKNKGITAFTGNLVIDPTHFGYNAIPNDYTWGDIGNYYGAGSYGLNINENQNVIAIKPGTSLGSITTILSITPKDTSCVYVNHVKTGAAGSGDQSIVYSSPYNPFVYIEGTVPAGSTYNVKASISDPARLLGQLLTKEMAVQGIQWKGEMRVLTQDDTIPDTTNWITLLEQRSPRLKEIAVYTNLVSNNLYAECLLKEIAFNKTGIGSTELGAAAVKKYLKKIGVDTSGLVLRDGSGMSPFNSISPNQLTSLLAKQQANTVFVGCLPTAGKEGTVAHICKESGGKIRVKSGTMNGTTCYSGYVTAASGKVYAVSLMVNKHEAKNRTIQRVLEKVLLKVAEN

Nearest PDB structures (foldseek):
  1w5d-assembly1_A  TM=8.671E-01  e=1.257E-46  Bacillus subtilis
  1w8y-assembly4_D  TM=8.604E-01  e=1.366E-42  Actinomadura sp. R39
  2ex9-assembly1_A  TM=8.482E-01  e=2.818E-42  Escherichia coli
  2exb-assembly1_A  TM=8.330E-01  e=2.474E-41  Escherichia coli
  3a3d-assembly1_A  TM=8.396E-01  e=2.027E-39  Haemophilus influenzae

Solvent-accessible surface area (backbone atoms only — not comparable to full-atom values): 47697 Å² total; per-residue (Å²): 138,79,78,81,78,65,80,84,69,66,66,63,62,54,56,53,54,55,47,50,55,53,52,55,35,55,51,46,50,68,66,45,47,68,65,66,64,36,75,79,45,66,33,25,44,65,24,28,20,33,27,36,46,87,77,68,38,79,54,44,74,37,61,20,72,28,36,37,60,43,24,36,40,36,34,58,58,39,42,52,42,36,43,68,75,66,30,48,74,34,57,38,57,33,38,34,31,34,48,75,58,75,55,95,24,34,29,60,26,42,41,36,38,40,33,49,26,35,47,48,37,18,17,66,86,46,74,78,38,30,31,45,67,55,43,43,50,53,57,43,48,56,45,42,74,72,49,42,40,30,35,57,20,38,40,39,34,35,31,63,50,20,46,87,75,33,58,57,49,53,34,27,44,48,36,33,10,18,34,75,35,22,50,41,36,4,25,42,37,35,57,19,38,26,35,37,32,32,37,36,29,95,43,77,67,26,65,46,42,79,76,46,54,48,75,65,55,88,78,48,48,80,43,84,58,35,22,10,30,55,70,83,66,45,84,53,55,44,29,39,37,47,80,72,42,42,55,34,37,33,35,47,23,36,26,33,66,61,73,40,77,44,57,25,30,42,39,46,33,46,57,38,50,54,51,50,42,55,53,47,28,48,75,72,59,24,46,80,64,48,47,78,48,69,54,52,87,87,50,87,77,77,85,61,86,87,45,45,75,77,48,74,51,58,48,59,36,36,52,59,52,38,24,50,25,48,24,68,60,39,34,43,48,27,35,29,45,28,15,45,53,13,23,76,73,69,71,48,17,32,54,68,52,13,33,51,51,43,52,52,50,40,44,71,76,67,30,71,57,80,56,52,38,69,65,56,23,27,24,74,30,76,68,24,20,44,23,22,44,41,52,24,45,46,47,47,73,40,60,83,39,59,70,58,53,63,20,39,26,33,26,32,69,33,58,84,33,28,82,40,57,56,87,56,74,57,37,32,27,38,31,64,9,67,51,89,33,28,45,27,42,36,41,42,33,42,19,68,75,66,50,48,28,18,34,17,41,36,37,34,50,31,72,64,59,60,72,61,53,48,54,53,52,42,52,53,54,51,54,54,30,65,63,134,85,70,79,83,72,78,82,70,65,67,64,62,54,55,53,55,55,49,53,54,52,52,55,37,55,52,45,50,68,66,46,47,69,64,68,63,35,75,80,46,66,34,25,45,66,24,28,20,34,26,35,46,88,76,69,39,78,54,44,74,37,62,19,71,27,35,37,59,44,24,36,40,36,34,57,57,40,44,53,41,37,43,68,76,66,31,48,74,35,58,37,57,33,38,35,32,34,46,75,59,72,55,98,25,34,28,60,26,42,40,36,38,40,32,50,26,36,48,48,38,19,17,67,83,46,73,78,38,30,31,45,68,57,43,42,50,52,57,46,49,55,46,42,75,73,49,42,40,29,36,56,20,38,41,38,34,34,31,61,49,22,47,88,73,32,59,57,47,52,34,29,42,47,37,33,11,19,35,75,34,22,50,41,38,4,24,42,36,35,56,18,39,25,35,38,33,32,36,35,27,95,43,79,67,27,66,48,43,80,75,47,54,48,73,64,54,87,78,47,48,79,44,85,57,34,22,8,31,55,68,81,64,46,84,53,56,43,30,39,39,46,81,71,43,43,56,36,38,32,36,48,23,36,26,33,66,60,73,40,76,43,58,25,32,43,40,46,33,46,58,39,51,54,53,51,44,54,53,47,27,49,74,74,60,23,46,79,66,48,48,80,48,69,57,53,89,86,48,84,77,78,85,60,85,88,44,46,76,77,47,75,50,58,48,58,36,36,52,58,51,40,25,50,24,48,23,68,60,37,34,42,49,28,34,30,46,28,16,46,54,14,24,76,74,70,72,49,18,33,54,69,52,12,34,52,52,43,52,52,50,39,46,72,75,67,32,70,59,82,56,52,38,67,66,54,24,28,23,74,30,78,66,25,20,43,23,22,43,42,52,24,45,48,47,47,73,39,59,82,38,59,71,60,53,64,20,38,24,34,25,31,69,34,56,84,34,28,84,40,58,57,87,57,77,59,36,33,27,36,32,64,9,66,51,89,32,26,45,29,43,36,38,41,33,43,18,69,75,66,51,46,28,18,36,17,42,37,36,36,49,31,71,65,60,63,71,61,54,48,54,53,52,42,53,52,54,52,55,54,29,65,63

Secondary structure (DSSP, 8-state):
---------THHHHHHHHHHHHHHHHHHHHHHHHHHT-GGGTTSEEEEEEEETTTTEEEEEESTTS-B--GGGHHHHHHHHHHHHT-TT---EEEEEEES-EETTEE-SEEEEE----TTTT-SSSTTT--HHHHHHHHHHHHHTTT--EE-SEEEEE-TTB-S--S-TT-BHHHHTBGGG----SS--GGGEEEEEEE--SSTT-B-EEEEEESPPTT-EEEEEEEEE-TT---EEEEE--TT-SEEEEEEEEESSS-EEEEEE-S-HHHHHHHHHHHHHHHTTPEE-SEEEE--TTSPPP--TT-EEEEEEEPPPHHHHHHHHHHTT-HHHHHHHHHHHHHHHHS-B-HHHHHHHHHHHHHHTT---TT-B---SSS--TT-BB-HHHHHHHHHHHTT-HHHHHHSPBTTTSGGGTTS-GGGTT-EEEEEEEETTEEEEEEEEE-TTS-EEEEEEEEES--S-HHHHHHHHHHHHHHHHH-/---------SHHHHHHHHHHHHHHHHHHHHHHHHHHT-GGGSSSEEEEEEEETTTTEEEEEESTTS-B--GGGHHHHHHHHHHHHT-TT---EEEEEEES-EETTEE-SEEEEE----TTTT-SSSTTT--HHHHHHHHHHHHHTTT--EE-SEEEEE-TTB-S--S-TT-BHHHHTBGGG----SS--GGGEEEEEEE--SSTT-B-EEEEEES--TT-EEEEEEEEE-TT---EEEEE--TT-SEEEEEEEEESSS-EEEEEE-S-HHHHHHHHHHHHHHHTTPEE-SEEEE--TTSPPP--TT-EEEEEEEPPPHHHHHHHHHHTT-HHHHHHHHHHHHHHHHS-B-HHHHHHHHHHHHHHTT---TT-B---SSS--TT-BB-HHHHHHHHHHHTT-HHHHHHSPBTTTSGGGTTS-GGGTT-EEEEEEEETTEEEEEEEEE-TTS-EEEEEEEEES--S-HHHHHHHHHHHHHHHHH-